Protein 5HDI (pdb70)

Organism: Mycobacterium tuberculosis (strain ATCC 25618 / H37Rv) (NCBI:txid83332)

Foldseek 3Di:
DVLACFDQPNQFPVQVSLVVQCVVHQWADDPPELEIEHQALVLQVQQLVCCVQWALACQWDWEADPVGDIYTHGDDDDPDLLQAARSDDPPRNVLRLVLLLVCLDPVNLVVLLVVLLVVLVVLCVVAQDPQKGWCLVSHLLQRQLVSLCVQQPPPPDDRVLSSLLLPLPQCCRHVHDDPVNVVSSVVSVVVLLVSLVVVLVVCLVPPDPHSSVSLSVCCVVPVDPVVSSSSSSSVCSNVGNQQLSQLLQQLVVCVQAPVVVVVVCLVPVVLLLLSSLLSCLQQQQWQWGKIFRQAFDAGPHHTRHHGRMYTHGQNSNSQNVVQDDPSNDRDSDDPSGGQSQHDDPSRHSCPVVSSSSNSSNVCVVSVVFDGKHWPDFAGFDRHSTGTHGDTTMIRTD/DCQPQVCLQPVQVVLVVVVVVFQWADDQPELEIEGQAQVLLVVQVACCVFWALACQWDWEADPVRGIYTPGDADDPDDLQAQSRHDPPRNVVRVVLLLLLLDDVNLVVLLVVLLVVLVVLCVVAQDPQKGWPLVSPLLQSQLVSLCVQQPPPPDDRVLSSLLLVLVQCCRHVSDDPVNVVSSVVSVVVLLVSLVVVLVVCLVPPDSHSSNSVSVCCVVVVDPVSRSSSSSSVCSNVGNQQLSQLLFQLVVCLQAPVVVVVVCLVPVVLVLLSSQLSCLQQNQWQWGKIFRQAFDDTSRHTRHHGRMYTYGQNSNSQHCVQDDPSNDRDSPGNTGQSQHDDPNGHSCVVVSSSSNVSNVVCVSVVFDHKHWPDWATFDSGSTGTHTDITMIRTD

B-factor: mean 23.0, std 11.6, range [8.34, 154.51]

Structure (mmCIF, N/CA/C/O backbone):
data_5HDI
#
_entry.id   5HDI
#
_cell.length_a   58.350
_cell.length_b   117.790
_cell.length_c   122.090
_cell.angle_alpha   90.00
_cell.angle_beta   90.00
_cell.angle_gamma   90.00
#
_symmetry.space_group_name_H-M   'P 21 21 21'
#
loop_
_entity.id
_entity.type
_entity.pdbx_description
1 polymer 'Cytochrome P450 144'
2 non-polymer 'PROTOPORPHYRIN IX CONTAINING FE'
3 water water
#
loop_
_atom_site.group_PDB
_atom_site.id
_atom_site.type_symbol
_atom_site.label_atom_id
_atom_site.label_alt_id
_atom_site.label_comp_id
_atom_site.label_asym_id
_atom_site.label_entity_id
_atom_site.label_seq_id
_atom_site.pdbx_PDB_ins_code
_atom_site.Cartn_x
_atom_site.Cartn_y
_atom_site.Cartn_z
_atom_site.occupancy
_atom_site.B_iso_or_equiv
_atom_site.auth_seq_id
_atom_site.auth_comp_id
_atom_site.auth_asym_id
_atom_site.auth_atom_id
_atom_site.pdbx_PDB_model_num
ATOM 1 N N . ASP A 1 6 ? 41.203 2.745 50.841 1.00 45.92 37 ASP A N 1
ATOM 2 C CA . ASP A 1 6 ? 41.825 1.974 51.955 1.00 52.80 37 ASP A CA 1
ATOM 3 C C . ASP A 1 6 ? 43.109 2.634 52.493 1.00 43.48 37 ASP A C 1
ATOM 4 O O . ASP A 1 6 ? 44.169 2.700 51.875 1.00 47.20 37 ASP A O 1
ATOM 6 N N . ALA A 1 7 ? 42.964 3.162 53.678 1.00 30.66 38 ALA A N 1
ATOM 7 C CA . ALA A 1 7 ? 44.076 3.513 54.526 1.00 28.93 38 ALA A CA 1
ATOM 8 C C . ALA A 1 7 ? 45.064 2.337 54.730 1.00 22.11 38 ALA A C 1
ATOM 9 O O . ALA A 1 7 ? 46.210 2.545 55.056 1.00 33.73 38 ALA A O 1
ATOM 11 N N . ASN A 1 8 ? 44.538 1.130 54.624 1.00 21.83 39 ASN A N 1
ATOM 12 C CA . ASN A 1 8 ? 45.251 -0.087 54.815 1.00 18.81 39 ASN A CA 1
ATOM 13 C C . ASN A 1 8 ? 45.368 -0.889 53.527 1.00 16.96 39 ASN A C 1
ATOM 14 O O . ASN A 1 8 ? 45.087 -2.096 53.464 1.00 20.20 39 ASN A O 1
ATOM 19 N N . THR A 1 9 ? 45.746 -0.234 52.453 1.00 21.74 40 THR A N 1
ATOM 20 C CA . THR A 1 9 ? 45.824 -0.966 51.186 1.00 20.46 40 THR A CA 1
ATOM 21 C C . THR A 1 9 ? 47.066 -1.904 51.172 1.00 15.59 40 THR A C 1
ATOM 22 O O . THR A 1 9 ? 48.117 -1.622 51.806 1.00 17.87 40 THR A O 1
ATOM 26 N N . PHE A 1 10 ? 46.919 -3.026 50.481 1.00 17.71 41 PHE A N 1
ATOM 27 C CA . PHE A 1 10 ? 47.984 -3.983 50.340 1.00 19.55 41 PHE A CA 1
ATOM 28 C C . PHE A 1 10 ? 48.834 -3.698 49.149 1.00 23.78 41 PHE A C 1
ATOM 29 O O . PHE A 1 10 ? 49.817 -4.414 48.946 1.00 30.63 41 PHE A O 1
ATOM 37 N N . PHE A 1 11 ? 48.502 -2.679 48.370 1.00 21.37 42 PHE A N 1
ATOM 38 C CA . PHE A 1 11 ? 49.353 -2.334 47.245 1.00 25.17 42 PHE A CA 1
ATOM 39 C C . PHE A 1 11 ? 49.598 -0.803 47.273 1.00 31.72 42 PHE A C 1
ATOM 40 O O . PHE A 1 11 ? 49.214 -0.150 48.211 1.00 55.50 42 PHE A O 1
ATOM 48 N N . GLY A 1 12 ? 50.483 -0.361 46.399 1.00 29.23 43 GLY A N 1
ATOM 49 C CA . GLY A 1 12 ? 51.038 0.962 46.484 1.00 25.33 43 GLY A CA 1
ATOM 50 C C . GLY A 1 12 ? 52.498 0.879 46.858 1.00 18.30 43 GLY A C 1
ATOM 51 O O . GLY A 1 12 ? 52.991 -0.162 47.332 1.00 18.51 43 GLY A O 1
ATOM 52 N N . ALA A 1 13 ? 53.195 1.969 46.622 1.00 16.78 44 ALA A N 1
ATOM 53 C CA . ALA A 1 13 ? 54.636 1.942 46.789 1.00 15.52 44 ALA A CA 1
ATOM 54 C C . ALA A 1 13 ? 55.071 1.590 48.200 1.00 14.60 44 ALA A C 1
ATOM 55 O O . ALA A 1 13 ? 56.086 0.895 48.420 1.00 15.90 44 ALA A O 1
ATOM 57 N N . GLU A 1 14 ? 54.344 2.095 49.189 1.00 15.92 45 GLU A N 1
ATOM 58 C CA . GLU A 1 14 ? 54.773 1.917 50.574 1.00 16.41 45 GLU A CA 1
ATOM 59 C C . GLU A 1 14 ? 54.652 0.486 51.013 1.00 14.69 45 GLU A C 1
ATOM 60 O O . GLU A 1 14 ? 55.568 -0.083 51.620 1.00 17.14 45 GLU A O 1
ATOM 66 N N A SER A 1 15 ? 53.477 -0.091 50.793 0.50 14.92 46 SER A N 1
ATOM 67 N N B SER A 1 15 ? 53.490 -0.110 50.789 0.50 15.11 46 SER A N 1
ATOM 68 C CA A SER A 1 15 ? 53.251 -1.484 51.179 0.50 16.81 46 SER A CA 1
ATOM 69 C CA B SER A 1 15 ? 53.300 -1.502 51.200 0.50 16.97 46 SER A CA 1
ATOM 70 C C A SER A 1 15 ? 54.195 -2.447 50.460 0.50 13.84 46 SER A C 1
ATOM 71 C C B SER A 1 15 ? 54.244 -2.444 50.471 0.50 13.77 46 SER A C 1
ATOM 72 O O A SER A 1 15 ? 54.614 -3.452 51.040 0.50 14.46 46 SER A O 1
ATOM 73 O O B SER A 1 15 ? 54.702 -3.439 51.045 0.50 14.57 46 SER A O 1
ATOM 78 N N . VAL A 1 16 ? 54.546 -2.129 49.207 1.00 14.10 47 VAL A N 1
ATOM 79 C CA . VAL A 1 16 ? 55.492 -2.946 48.455 1.00 13.47 47 VAL A CA 1
ATOM 80 C C . VAL A 1 16 ? 56.870 -2.851 49.137 1.00 11.82 47 VAL A C 1
ATOM 81 O O . VAL A 1 16 ? 57.578 -3.886 49.327 1.00 14.35 47 VAL A O 1
ATOM 85 N N . GLN A 1 17 ? 57.239 -1.647 49.494 1.00 12.02 48 GLN A N 1
ATOM 86 C CA . GLN A 1 17 ? 58.559 -1.444 50.125 1.00 13.24 48 GLN A CA 1
ATOM 87 C C . GLN A 1 17 ? 58.647 -2.090 51.493 1.00 14.11 48 GLN A C 1
ATOM 88 O O . GLN A 1 17 ? 59.713 -2.639 51.869 1.00 15.47 48 GLN A O 1
ATOM 94 N N . ASP A 1 18 ? 57.610 -1.870 52.303 1.00 13.44 49 ASP A N 1
ATOM 95 C CA . ASP A 1 18 ? 57.642 -2.320 53.693 1.00 13.84 49 ASP A CA 1
ATOM 96 C C . ASP A 1 18 ? 56.227 -2.494 54.237 1.00 15.14 49 ASP A C 1
ATOM 97 O O . ASP A 1 18 ? 55.576 -1.526 54.622 1.00 16.03 49 ASP A O 1
ATOM 102 N N . PRO A 1 19 ? 55.801 -3.755 54.253 1.00 14.86 50 PRO A N 1
ATOM 103 C CA . PRO A 1 19 ? 54.416 -4.058 54.558 1.00 14.91 50 PRO A CA 1
ATOM 104 C C . PRO A 1 19 ? 54.176 -4.229 56.046 1.00 14.53 50 PRO A C 1
ATOM 105 O O . PRO A 1 19 ? 53.035 -4.377 56.461 1.00 14.85 50 PRO A O 1
ATOM 109 N N . TYR A 1 20 ? 55.241 -4.251 56.858 1.00 13.03 51 TYR A N 1
ATOM 110 C CA . TYR A 1 20 ? 55.073 -4.661 58.237 1.00 11.32 51 TYR A CA 1
ATOM 111 C C . TYR A 1 20 ? 54.201 -3.681 59.074 1.00 10.65 51 TYR A C 1
ATOM 112 O O . TYR A 1 20 ? 53.371 -4.136 59.914 1.00 13.50 51 TYR A O 1
ATOM 121 N N . PRO A 1 21 ? 54.352 -2.389 58.880 1.00 12.98 52 PRO A N 1
ATOM 122 C CA . PRO A 1 21 ? 53.467 -1.458 59.645 1.00 13.01 52 PRO A CA 1
ATOM 123 C C . PRO A 1 21 ? 51.975 -1.698 59.259 1.00 13.64 52 PRO A C 1
ATOM 124 O O . PRO A 1 21 ? 51.090 -1.618 60.118 1.00 13.91 52 PRO A O 1
ATOM 128 N N . LEU A 1 22 ? 51.737 -1.932 57.975 1.00 12.23 53 LEU A N 1
ATOM 129 C CA . LEU A 1 22 ? 50.377 -2.277 57.494 1.00 11.84 53 LEU A CA 1
ATOM 130 C C . LEU A 1 22 ? 49.814 -3.469 58.321 1.00 12.32 53 LEU A C 1
ATOM 131 O O . LEU A 1 22 ? 48.658 -3.455 58.809 1.00 14.38 53 LEU A O 1
ATOM 136 N N . TYR A 1 23 ? 50.588 -4.541 58.462 1.00 11.26 54 TYR A N 1
ATOM 137 C CA . TYR A 1 23 ? 50.141 -5.716 59.204 1.00 11.56 54 TYR A CA 1
ATOM 138 C C . TYR A 1 23 ? 49.764 -5.352 60.656 1.00 11.10 54 TYR A C 1
ATOM 139 O O . TYR A 1 23 ? 48.776 -5.857 61.157 1.00 14.79 54 TYR A O 1
ATOM 148 N N . GLU A 1 24 ? 50.520 -4.451 61.276 1.00 14.30 55 GLU A N 1
ATOM 149 C CA . GLU A 1 24 ? 50.254 -4.078 62.657 1.00 13.99 55 GLU A CA 1
ATOM 150 C C . GLU A 1 24 ? 48.946 -3.277 62.731 1.00 13.50 55 GLU A C 1
ATOM 151 O O . GLU A 1 24 ? 48.185 -3.456 63.686 1.00 16.98 55 GLU A O 1
ATOM 157 N N . ARG A 1 25 ? 48.670 -2.438 61.710 1.00 13.47 56 ARG A N 1
ATOM 158 C CA . ARG A 1 25 ? 47.397 -1.739 61.656 1.00 14.64 56 ARG A CA 1
ATOM 159 C C . ARG A 1 25 ? 46.269 -2.728 61.496 1.00 16.24 56 ARG A C 1
ATOM 160 O O . ARG A 1 25 ? 45.239 -2.619 62.227 1.00 16.22 56 ARG A O 1
ATOM 168 N N . MET A 1 26 ? 46.419 -3.692 60.589 1.00 14.40 57 MET A N 1
ATOM 169 C CA . MET A 1 26 ? 45.355 -4.696 60.449 1.00 15.06 57 MET A CA 1
ATOM 170 C C . MET A 1 26 ? 45.089 -5.457 61.724 1.00 15.84 57 MET A C 1
ATOM 171 O O . MET A 1 26 ? 43.948 -5.823 62.066 1.00 15.11 57 MET A O 1
ATOM 176 N N . ARG A 1 27 ? 46.177 -5.780 62.437 1.00 15.34 58 ARG A N 1
ATOM 177 C CA . ARG A 1 27 ? 46.050 -6.512 63.679 1.00 15.67 58 ARG A CA 1
ATOM 178 C C . ARG A 1 27 ? 45.203 -5.780 64.730 1.00 16.70 58 ARG A C 1
ATOM 179 O O . ARG A 1 27 ? 44.563 -6.431 65.562 1.00 19.26 58 ARG A O 1
ATOM 187 N N . ALA A 1 28 ? 45.176 -4.452 64.681 1.00 17.82 59 ALA A N 1
ATOM 188 C CA . ALA A 1 28 ? 44.398 -3.658 65.615 1.00 17.83 59 ALA A CA 1
ATOM 189 C C . ALA A 1 28 ? 42.928 -3.962 65.445 1.00 18.22 59 ALA A C 1
ATOM 190 O O . ALA A 1 28 ? 42.123 -3.814 66.384 1.00 19.88 59 ALA A O 1
ATOM 192 N N . ALA A 1 29 ? 42.542 -4.352 64.242 1.00 19.37 60 ALA A N 1
ATOM 193 C CA . ALA A 1 29 ? 41.108 -4.634 64.001 1.00 22.01 60 ALA A CA 1
ATOM 194 C C . ALA A 1 29 ? 40.804 -6.069 64.428 1.00 25.09 60 ALA A C 1
ATOM 195 O O . ALA A 1 29 ? 39.699 -6.367 64.754 1.00 31.92 60 ALA A O 1
ATOM 197 N N . GLY A 1 30 ? 41.820 -6.945 64.460 1.00 27.96 61 GLY A N 1
ATOM 198 C CA . GLY A 1 30 ? 41.695 -8.286 65.032 1.00 23.92 61 GLY A CA 1
ATOM 199 C C . GLY A 1 30 ? 42.624 -9.219 64.287 1.00 20.33 61 GLY A C 1
ATOM 200 O O . GLY A 1 30 ? 43.262 -8.792 63.277 1.00 25.48 61 GLY A O 1
ATOM 201 N N . SER A 1 31 ? 42.691 -10.468 64.750 1.00 17.38 62 SER A N 1
ATOM 202 C CA . SER A 1 31 ? 43.599 -11.509 64.168 1.00 15.60 62 SER A CA 1
ATOM 203 C C . SER A 1 31 ? 43.190 -11.896 62.742 1.00 15.19 62 SER A C 1
ATOM 204 O O . SER A 1 31 ? 43.951 -12.455 62.008 1.00 15.68 62 SER A O 1
ATOM 207 N N . VAL A 1 32 ? 41.921 -11.622 62.393 1.00 15.99 63 VAL A N 1
ATOM 208 C CA . VAL A 1 32 ? 41.359 -11.841 61.083 1.00 15.32 63 VAL A CA 1
ATOM 209 C C . VAL A 1 32 ? 40.598 -10.592 60.787 1.00 14.75 63 VAL A C 1
ATOM 210 O O . VAL A 1 32 ? 39.757 -10.159 61.604 1.00 18.09 63 VAL A O 1
ATOM 214 N N . HIS A 1 33 ? 40.770 -10.028 59.607 1.00 16.20 64 HIS A N 1
ATOM 215 C CA . HIS A 1 33 ? 40.089 -8.809 59.285 1.00 19.28 64 HIS A CA 1
ATOM 216 C C . HIS A 1 33 ? 39.918 -8.609 57.799 1.00 15.83 64 HIS A C 1
ATOM 217 O O . HIS A 1 33 ? 40.830 -8.783 57.023 1.00 14.79 64 HIS A O 1
ATOM 224 N N . ARG A 1 34 ? 38.706 -8.279 57.396 1.00 15.93 65 ARG A N 1
ATOM 225 C CA . ARG A 1 34 ? 38.371 -8.039 56.042 1.00 15.13 65 ARG A CA 1
ATOM 226 C C . ARG A 1 34 ? 39.272 -6.925 55.436 1.00 12.08 65 ARG A C 1
ATOM 227 O O . ARG A 1 34 ? 39.511 -5.880 56.056 1.00 14.86 65 ARG A O 1
ATOM 235 N N . ILE A 1 35 ? 39.744 -7.191 54.232 1.00 15.33 66 ILE A N 1
ATOM 236 C CA . ILE A 1 35 ? 40.504 -6.200 53.467 1.00 16.87 66 ILE A CA 1
ATOM 237 C C . ILE A 1 35 ? 39.535 -5.281 52.710 1.00 15.71 66 ILE A C 1
ATOM 238 O O . ILE A 1 35 ? 38.852 -5.687 51.751 1.00 20.18 66 ILE A O 1
ATOM 243 N N . ALA A 1 36 ? 39.463 -4.047 53.171 1.00 19.33 67 ALA A N 1
ATOM 244 C CA . ALA A 1 36 ? 38.536 -3.070 52.613 1.00 19.62 67 ALA A CA 1
ATOM 245 C C . ALA A 1 36 ? 37.130 -3.637 52.575 1.00 22.70 67 ALA A C 1
ATOM 246 O O . ALA A 1 36 ? 36.653 -4.195 53.566 1.00 26.82 67 ALA A O 1
ATOM 248 N N . ASN A 1 37 ? 36.471 -3.552 51.422 1.00 26.11 68 ASN A N 1
ATOM 249 C CA . ASN A 1 37 ? 35.112 -4.124 51.329 1.00 21.52 68 ASN A CA 1
ATOM 250 C C . ASN A 1 37 ? 35.150 -5.315 50.398 1.00 27.01 68 ASN A C 1
ATOM 251 O O . ASN A 1 37 ? 34.145 -5.698 49.804 1.00 31.48 68 ASN A O 1
ATOM 256 N N . SER A 1 38 ? 36.328 -5.912 50.262 1.00 22.69 69 SER A N 1
ATOM 257 C CA . SER A 1 38 ? 36.559 -7.023 49.370 1.00 19.15 69 SER A CA 1
ATOM 258 C C . SER A 1 38 ? 36.096 -8.304 50.022 1.00 20.01 69 SER A C 1
ATOM 259 O O . SER A 1 38 ? 35.626 -8.296 51.155 1.00 22.00 69 SER A O 1
ATOM 262 N N . ASP A 1 39 ? 36.215 -9.395 49.270 1.00 18.79 70 ASP A N 1
ATOM 263 C CA . ASP A 1 39 ? 35.928 -10.740 49.784 1.00 22.99 70 ASP A CA 1
ATOM 264 C C . ASP A 1 39 ? 37.179 -11.456 50.371 1.00 15.43 70 ASP A C 1
ATOM 265 O O . ASP A 1 39 ? 37.156 -12.666 50.557 1.00 16.35 70 ASP A O 1
ATOM 270 N N . PHE A 1 40 ? 38.244 -10.700 50.651 1.00 13.51 71 PHE A N 1
ATOM 271 C CA . PHE A 1 40 ? 39.492 -11.249 51.195 1.00 12.17 71 PHE A CA 1
ATOM 272 C C . PHE A 1 40 ? 39.693 -10.790 52.628 1.00 13.49 71 PHE A C 1
ATOM 273 O O . PHE A 1 40 ? 39.434 -9.640 52.970 1.00 15.21 71 PHE A O 1
ATOM 281 N N . TYR A 1 41 ? 40.150 -11.720 53.452 1.00 14.05 72 TYR A N 1
ATOM 282 C CA . TYR A 1 41 ? 40.332 -11.503 54.856 1.00 13.81 72 TYR A CA 1
ATOM 283 C C . TYR A 1 41 ? 41.788 -11.814 55.204 1.00 11.86 72 TYR A C 1
ATOM 284 O O . TYR A 1 41 ? 42.268 -12.926 54.970 1.00 13.44 72 TYR A O 1
ATOM 293 N N . ALA A 1 42 ? 42.458 -10.793 55.717 1.00 13.33 73 ALA A N 1
ATOM 294 C CA . ALA A 1 42 ? 43.855 -10.927 56.151 1.00 14.02 73 ALA A CA 1
ATOM 295 C C . ALA A 1 42 ? 43.898 -11.681 57.470 1.00 14.06 73 ALA A C 1
ATOM 296 O O . ALA A 1 42 ? 43.227 -11.269 58.426 1.00 15.32 73 ALA A O 1
ATOM 298 N N . VAL A 1 43 ? 44.741 -12.674 57.549 1.00 12.45 74 VAL A N 1
ATOM 299 C CA . VAL A 1 43 ? 44.939 -13.446 58.744 1.00 14.28 74 VAL A CA 1
ATOM 300 C C . VAL A 1 43 ? 46.341 -13.110 59.293 1.00 12.36 74 VAL A C 1
ATOM 301 O O . VAL A 1 43 ? 47.342 -13.577 58.752 1.00 13.84 74 VAL A O 1
ATOM 305 N N . CYS A 1 44 ? 46.387 -12.263 60.333 1.00 13.69 75 CYS A N 1
ATOM 306 C CA A CYS A 1 44 ? 47.660 -11.802 60.842 0.50 14.39 75 CYS A CA 1
ATOM 307 C CA B CYS A 1 44 ? 47.631 -11.745 60.898 0.50 13.58 75 CYS A CA 1
ATOM 308 C C . CYS A 1 44 ? 48.041 -12.409 62.179 1.00 16.15 75 CYS A C 1
ATOM 309 O O . CYS A 1 44 ? 49.170 -12.278 62.588 1.00 13.96 75 CYS A O 1
ATOM 314 N N . GLY A 1 45 ? 47.121 -13.069 62.868 1.00 14.81 76 GLY A N 1
ATOM 315 C CA . GLY A 1 45 ? 47.459 -13.702 64.123 1.00 15.67 76 GLY A CA 1
ATOM 316 C C . GLY A 1 45 ? 48.125 -15.039 64.006 1.00 13.15 76 GLY A C 1
ATOM 317 O O . GLY A 1 45 ? 47.821 -15.814 63.144 1.00 13.57 76 GLY A O 1
ATOM 318 N N . TRP A 1 46 ? 49.092 -15.325 64.886 1.00 13.25 77 TRP A N 1
ATOM 319 C CA . TRP A 1 46 ? 49.747 -16.630 64.915 1.00 15.03 77 TRP A CA 1
ATOM 320 C C . TRP A 1 46 ? 48.773 -17.745 65.181 1.00 13.23 77 TRP A C 1
ATOM 321 O O . TRP A 1 46 ? 48.725 -18.674 64.413 1.00 15.01 77 TRP A O 1
ATOM 332 N N . ASP A 1 47 ? 47.925 -17.596 66.227 1.00 13.24 78 ASP A N 1
ATOM 333 C CA . ASP A 1 47 ? 47.008 -18.676 66.490 1.00 15.60 78 ASP A CA 1
ATOM 334 C C . ASP A 1 47 ? 45.952 -18.807 65.341 1.00 14.11 78 ASP A C 1
ATOM 335 O O . ASP A 1 47 ? 45.564 -19.929 64.967 1.00 15.01 78 ASP A O 1
ATOM 340 N N . ALA A 1 48 ? 45.534 -17.672 64.776 1.00 13.29 79 ALA A N 1
ATOM 341 C CA . ALA A 1 48 ? 44.587 -17.687 63.665 1.00 12.84 79 ALA A CA 1
ATOM 342 C C . ALA A 1 48 ? 45.125 -18.357 62.406 1.00 11.70 79 ALA A C 1
ATOM 343 O O . ALA A 1 48 ? 44.438 -19.159 61.730 1.00 13.34 79 ALA A O 1
ATOM 345 N N . VAL A 1 49 ? 46.430 -18.100 62.057 1.00 13.62 80 VAL A N 1
ATOM 346 C CA . VAL A 1 49 ? 47.018 -18.791 60.923 1.00 13.35 80 VAL A CA 1
ATOM 347 C C . VAL A 1 49 ? 47.122 -20.304 61.161 1.00 12.31 80 VAL A C 1
ATOM 348 O O . VAL A 1 49 ? 46.760 -21.126 60.309 1.00 14.97 80 VAL A O 1
ATOM 352 N N . ASN A 1 50 ? 47.541 -20.673 62.366 1.00 12.92 81 ASN A N 1
ATOM 353 C CA . ASN A 1 50 ? 47.656 -22.080 62.742 1.00 15.81 81 ASN A CA 1
ATOM 354 C C . ASN A 1 50 ? 46.302 -22.777 62.696 1.00 16.57 81 ASN A C 1
ATOM 355 O O . ASN A 1 50 ? 46.217 -23.863 62.213 1.00 15.31 81 ASN A O 1
ATOM 360 N N . GLU A 1 51 ? 45.247 -22.074 63.127 1.00 13.05 82 GLU A N 1
ATOM 361 C CA . GLU A 1 51 ? 43.927 -22.666 63.130 1.00 15.03 82 GLU A CA 1
ATOM 362 C C . GLU A 1 51 ? 43.493 -22.873 61.691 1.00 14.20 82 GLU A C 1
ATOM 363 O O . GLU A 1 51 ? 42.955 -23.911 61.355 1.00 16.55 82 GLU A O 1
ATOM 369 N N . ALA A 1 52 ? 43.720 -21.863 60.850 1.00 13.64 83 ALA A N 1
ATOM 370 C CA . ALA A 1 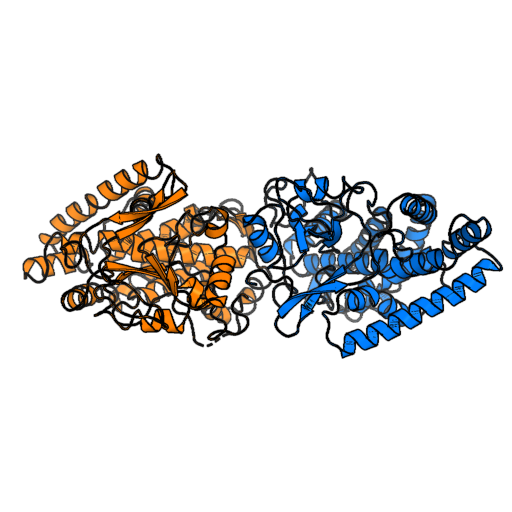52 ? 43.273 -21.979 59.477 1.00 14.18 83 ALA A CA 1
ATOM 371 C C . ALA A 1 52 ? 43.915 -23.142 58.739 1.00 16.00 83 ALA A C 1
ATOM 372 O O . ALA A 1 52 ? 43.240 -23.916 58.057 1.00 15.13 83 ALA A O 1
ATOM 374 N N A ILE A 1 53 ? 45.239 -23.244 58.847 0.50 14.99 84 ILE A N 1
ATOM 375 N N B ILE A 1 53 ? 45.237 -23.248 58.856 0.50 15.18 84 ILE A N 1
ATOM 376 C CA A ILE A 1 53 ? 45.973 -24.302 58.143 0.50 14.86 84 ILE A CA 1
ATOM 377 C CA B ILE A 1 53 ? 45.952 -24.287 58.116 0.50 15.05 84 ILE A CA 1
ATOM 378 C C A ILE A 1 53 ? 45.606 -25.688 58.600 0.50 15.38 84 ILE A C 1
ATOM 379 C C B ILE A 1 53 ? 45.622 -25.682 58.603 0.50 15.54 84 ILE A C 1
ATOM 380 O O A ILE A 1 53 ? 45.698 -26.654 57.814 0.50 18.51 84 ILE A O 1
ATOM 381 O O B ILE A 1 53 ? 45.733 -26.649 57.828 0.50 18.87 84 ILE A O 1
ATOM 390 N N . GLY A 1 54 ? 45.167 -25.781 59.866 1.00 16.98 85 GLY A N 1
ATOM 391 C CA . GLY A 1 54 ? 44.683 -27.024 60.434 1.00 17.64 85 GLY A CA 1
ATOM 392 C C . GLY A 1 54 ? 43.245 -27.440 60.081 1.00 15.84 85 GLY A C 1
ATOM 393 O O . GLY A 1 54 ? 42.767 -28.487 60.559 1.00 19.84 85 GLY A O 1
ATOM 394 N N . ARG A 1 55 ? 42.592 -26.591 59.285 1.00 16.35 86 ARG A N 1
ATOM 395 C CA . ARG A 1 55 ? 41.215 -26.839 58.837 1.00 17.34 86 ARG A CA 1
ATOM 396 C C . ARG A 1 55 ? 41.121 -26.827 57.319 1.00 16.13 86 ARG A C 1
ATOM 397 O O . ARG A 1 55 ? 40.382 -25.986 56.727 1.00 17.64 86 ARG A O 1
ATOM 405 N N . PRO A 1 56 ? 41.791 -27.801 56.670 1.00 19.10 87 PRO A N 1
ATOM 406 C CA . PRO A 1 56 ? 41.761 -27.833 55.193 1.00 17.86 87 PRO A CA 1
ATOM 407 C C . PRO A 1 56 ? 40.366 -28.104 54.615 1.00 20.14 87 PRO A C 1
ATOM 408 O O . PRO A 1 56 ? 40.101 -27.667 53.490 1.00 23.42 87 PRO A O 1
ATOM 412 N N . GLU A 1 57 ? 39.486 -28.771 55.387 1.00 23.01 88 GLU A N 1
ATOM 413 C CA . GLU A 1 57 ? 38.165 -29.062 54.938 1.00 27.71 88 GLU A CA 1
ATOM 414 C C . GLU A 1 57 ? 37.387 -27.765 54.852 1.00 25.63 88 GLU A C 1
ATOM 415 O O . GLU A 1 57 ? 36.594 -27.608 53.946 1.00 40.24 88 GLU A O 1
ATOM 421 N N . ASP A 1 58 ? 37.629 -26.811 55.756 1.00 21.06 89 ASP A N 1
ATOM 422 C CA . ASP A 1 58 ? 36.922 -25.516 55.726 1.00 19.38 89 ASP A CA 1
ATOM 423 C C . ASP A 1 58 ? 37.574 -24.454 54.852 1.00 15.50 89 ASP A C 1
ATOM 424 O O . ASP A 1 58 ? 36.929 -23.555 54.334 1.00 17.19 89 ASP A O 1
ATOM 429 N N . PHE A 1 59 ? 38.897 -24.531 54.772 1.00 15.30 90 PHE A N 1
ATOM 430 C CA . PHE A 1 59 ? 39.695 -23.543 54.084 1.00 14.40 90 PHE A CA 1
ATOM 431 C C . PHE A 1 59 ? 40.561 -24.273 53.072 1.00 13.45 90 PHE A C 1
ATOM 432 O O . PHE A 1 59 ? 41.656 -24.766 53.377 1.00 16.72 90 PHE A O 1
ATOM 440 N N . SER A 1 60 ? 40.040 -24.337 51.856 1.00 13.58 91 SER A N 1
ATOM 441 C CA . SER A 1 60 ? 40.663 -25.064 50.777 1.00 16.01 91 SER A CA 1
ATOM 442 C C . SER A 1 60 ? 41.947 -24.333 50.291 1.00 13.29 91 SER A C 1
ATOM 443 O O . SER A 1 60 ? 41.990 -23.128 50.294 1.00 12.45 91 SER A O 1
ATOM 446 N N . SER A 1 61 ? 42.955 -25.132 49.879 1.00 13.85 92 SER A N 1
ATOM 447 C CA . SER A 1 61 ? 44.104 -24.591 49.164 1.00 13.80 92 SER A CA 1
ATOM 448 C C . SER A 1 61 ? 43.898 -24.302 47.688 1.00 14.10 92 SER A C 1
ATOM 449 O O . SER A 1 61 ? 44.759 -23.700 47.053 1.00 15.55 92 SER A O 1
ATOM 452 N N . ASN A 1 62 ? 42.745 -24.667 47.129 1.00 13.40 93 ASN A N 1
ATOM 453 C CA . ASN A 1 62 ? 42.480 -24.345 45.740 1.00 12.90 93 ASN A CA 1
ATOM 454 C C . ASN A 1 62 ? 42.481 -22.845 45.584 1.00 13.91 93 ASN A C 1
ATOM 455 O O . ASN A 1 62 ? 41.846 -22.073 46.304 1.00 14.76 93 ASN A O 1
ATOM 460 N N . LEU A 1 63 ? 43.241 -22.394 44.615 1.00 16.49 94 LEU A N 1
ATOM 461 C CA . LEU A 1 63 ? 43.455 -20.987 44.335 1.00 17.51 94 LEU A CA 1
ATOM 462 C C . LEU A 1 63 ? 42.393 -20.534 43.348 1.00 16.54 94 LEU A C 1
ATOM 463 O O . LEU A 1 63 ? 42.579 -20.539 42.162 1.00 20.61 94 LEU A O 1
ATOM 468 N N . THR A 1 64 ? 41.252 -20.174 43.895 1.00 15.54 95 THR A N 1
ATOM 469 C CA . THR A 1 64 ? 40.044 -19.806 43.090 1.00 15.51 95 THR A CA 1
ATOM 470 C C . THR A 1 64 ? 40.061 -18.316 42.685 1.00 15.84 95 THR A C 1
ATOM 471 O O . THR A 1 64 ? 39.442 -17.885 41.685 1.00 20.98 95 THR A O 1
ATOM 475 N N . ALA A 1 65 ? 40.796 -17.500 43.448 1.00 18.49 96 ALA A N 1
ATOM 476 C CA . ALA A 1 65 ? 41.002 -16.092 43.108 1.00 15.94 96 ALA A CA 1
ATOM 477 C C . ALA A 1 65 ? 42.218 -15.550 43.850 1.00 16.56 96 ALA A C 1
ATOM 478 O O . ALA A 1 65 ? 42.561 -16.037 44.916 1.00 18.12 96 ALA A O 1
ATOM 480 N N . THR A 1 66 ? 42.881 -14.596 43.224 1.00 17.23 97 THR A N 1
ATOM 481 C CA . THR A 1 66 ? 43.861 -13.722 43.934 1.00 19.50 97 THR A CA 1
ATOM 482 C C . THR A 1 66 ? 43.269 -12.318 44.055 1.00 17.12 97 THR A C 1
ATOM 483 O O . THR A 1 66 ? 42.289 -11.950 43.350 1.00 20.97 97 THR A O 1
ATOM 487 N N . MET A 1 67 ? 43.839 -11.534 44.947 1.00 16.76 98 MET A N 1
ATOM 488 C CA . MET A 1 67 ? 43.454 -10.162 45.113 1.00 17.63 98 MET A CA 1
ATOM 489 C C . MET A 1 67 ? 44.309 -9.291 44.224 1.00 18.70 98 MET A C 1
ATOM 490 O O . MET A 1 67 ? 45.525 -9.370 44.264 1.00 22.72 98 MET A O 1
ATOM 495 N N . THR A 1 68 ? 43.679 -8.490 43.403 1.00 23.46 99 THR A N 1
ATOM 496 C CA . THR A 1 68 ? 44.412 -7.515 42.615 1.00 19.58 99 THR A CA 1
ATOM 497 C C . THR A 1 68 ? 43.811 -6.160 42.898 1.00 22.44 99 THR A C 1
ATOM 498 O O . THR A 1 68 ? 42.920 -6.035 43.763 1.00 24.37 99 THR A O 1
ATOM 502 N N . TYR A 1 69 ? 44.400 -5.136 42.291 1.00 19.57 100 TYR A N 1
ATOM 503 C CA . TYR A 1 69 ? 43.977 -3.749 42.447 1.00 20.65 100 TYR A CA 1
ATOM 504 C C . TYR A 1 69 ? 43.734 -3.140 41.073 1.00 25.38 100 TYR A C 1
ATOM 505 O O . TYR A 1 69 ? 44.517 -3.369 40.135 1.00 28.87 100 TYR A O 1
ATOM 514 N N . THR A 1 70 ? 42.608 -2.423 40.895 1.00 29.75 101 THR A N 1
ATOM 515 C CA . THR A 1 70 ? 42.457 -1.527 39.718 1.00 37.79 101 THR A CA 1
ATOM 516 C C . THR A 1 70 ? 43.454 -0.339 39.712 1.00 33.93 101 THR A C 1
ATOM 517 O O . THR A 1 70 ? 44.128 -0.113 40.679 1.00 35.52 101 THR A O 1
ATOM 521 N N . ALA A 1 71 ? 43.507 0.417 38.597 1.00 48.91 102 ALA A N 1
ATOM 522 C CA . ALA A 1 71 ? 44.349 1.655 38.498 1.00 45.10 102 ALA A CA 1
ATOM 523 C C . ALA A 1 71 ? 43.960 2.782 39.498 1.00 29.75 102 ALA A C 1
ATOM 524 O O . ALA A 1 71 ? 44.728 3.537 39.925 1.00 48.24 102 ALA A O 1
ATOM 526 N N . GLU A 1 72 ? 42.634 2.790 39.757 1.00 42.15 103 GLU A N 1
ATOM 527 C CA . GLU A 1 72 ? 41.966 3.581 40.813 1.00 46.86 103 GLU A CA 1
ATOM 528 C C . GLU A 1 72 ? 42.307 3.112 42.251 1.00 48.06 103 GLU A C 1
ATOM 529 O O . GLU A 1 72 ? 41.866 3.716 43.207 1.00 57.59 103 GLU A O 1
ATOM 531 N N . GLY A 1 73 ? 43.073 2.031 42.402 1.00 44.87 104 GLY A N 1
ATOM 532 C CA . GLY A 1 73 ? 43.461 1.537 43.726 1.00 38.67 104 GLY A CA 1
ATOM 533 C C . GLY A 1 73 ? 42.394 0.780 44.514 1.00 33.78 104 GLY A C 1
ATOM 534 O O . GLY A 1 73 ? 42.538 0.618 45.714 1.00 35.96 104 GLY A O 1
ATOM 535 N N . THR A 1 74 ? 41.397 0.220 43.843 1.00 33.07 105 THR A N 1
ATOM 536 C CA . THR A 1 74 ? 40.333 -0.502 44.519 1.00 37.06 105 THR A CA 1
ATOM 537 C C . THR A 1 74 ? 40.652 -2.012 44.400 1.00 28.80 105 THR A C 1
ATOM 538 O O . THR A 1 74 ? 41.052 -2.502 43.338 1.00 31.42 105 THR A O 1
ATOM 542 N N . ALA A 1 75 ? 40.594 -2.706 45.542 1.00 26.35 106 ALA A N 1
ATOM 543 C CA . ALA A 1 75 ? 40.792 -4.155 45.619 1.00 24.90 106 ALA A CA 1
ATOM 544 C C . ALA A 1 75 ? 39.685 -4.873 44.893 1.00 25.49 106 ALA A C 1
ATOM 545 O O . ALA A 1 75 ? 38.489 -4.604 45.081 1.00 31.83 106 ALA A O 1
ATOM 547 N N . LYS A 1 76 ? 40.044 -5.872 44.123 1.00 23.08 107 LYS A N 1
ATOM 548 C CA . LYS A 1 76 ? 39.052 -6.647 43.478 1.00 31.51 107 LYS A CA 1
ATOM 549 C C . LYS A 1 76 ? 39.582 -8.071 43.234 1.00 29.85 107 LYS A C 1
ATOM 550 O O . LYS A 1 76 ? 40.788 -8.301 43.259 1.00 21.48 107 LYS A O 1
ATOM 556 N N . PRO A 1 77 ? 38.678 -9.030 43.023 1.00 23.67 108 PRO A N 1
ATOM 557 C CA . PRO A 1 77 ? 39.127 -10.406 42.835 1.00 22.22 108 PRO A CA 1
ATOM 558 C C . PRO A 1 77 ? 39.608 -10.663 41.425 1.00 20.02 108 PRO A C 1
ATOM 559 O O . PRO A 1 77 ? 39.008 -10.194 40.481 1.00 26.58 108 PRO A O 1
ATOM 563 N N . PHE A 1 78 ? 40.736 -11.372 41.274 1.00 21.09 109 PHE A N 1
ATOM 564 C CA . PHE A 1 78 ? 41.211 -11.876 39.962 1.00 19.38 109 PHE A CA 1
ATOM 565 C C . PHE A 1 78 ? 40.770 -13.371 39.976 1.00 19.71 109 PHE A C 1
ATOM 566 O O . PHE A 1 78 ? 41.487 -14.258 40.545 1.00 19.49 109 PHE A O 1
ATOM 574 N N . GLU A 1 79 ? 39.605 -13.659 39.371 1.00 21.45 110 GLU A N 1
ATOM 575 C CA . GLU A 1 79 ? 39.037 -15.003 39.439 1.00 20.13 110 GLU A CA 1
ATOM 576 C C . GLU A 1 79 ? 39.749 -16.022 38.555 1.00 20.41 110 GLU A C 1
ATOM 577 O O . GLU A 1 79 ? 40.120 -15.745 37.376 1.00 25.49 110 GLU A O 1
ATOM 583 N N . MET A 1 80 ? 39.970 -17.190 39.128 1.00 23.53 111 MET A N 1
ATOM 584 C CA . MET A 1 80 ? 40.673 -18.253 38.473 1.00 25.56 111 MET A CA 1
ATOM 585 C C . MET A 1 80 ? 39.811 -19.513 38.443 1.00 27.70 111 MET A C 1
ATOM 586 O O . MET A 1 80 ? 38.587 -19.407 38.264 1.00 41.14 111 MET A O 1
ATOM 591 N N . ASP A 1 81 ? 40.387 -20.688 38.582 1.00 26.25 112 ASP A N 1
ATOM 592 C CA . ASP A 1 81 ? 39.690 -21.975 38.385 1.00 24.77 112 ASP A CA 1
ATOM 593 C C . ASP A 1 81 ? 38.829 -22.226 39.642 1.00 29.08 112 ASP A C 1
ATOM 594 O O . ASP A 1 81 ? 39.377 -22.179 40.745 1.00 28.11 112 ASP A O 1
ATOM 599 N N . PRO A 1 82 ? 37.512 -22.560 39.476 1.00 26.10 113 PRO A N 1
ATOM 600 C CA . PRO A 1 82 ? 36.704 -22.758 40.664 1.00 23.25 113 PRO A CA 1
ATOM 601 C C . PRO A 1 82 ? 37.095 -23.859 41.588 1.00 23.16 113 PRO A C 1
ATOM 602 O O . PRO A 1 82 ? 37.894 -24.727 41.257 1.00 25.50 113 PRO A O 1
ATOM 606 N N . LEU A 1 83 ? 36.476 -23.813 42.769 1.00 23.81 114 LEU A N 1
ATOM 607 C CA . LEU A 1 83 ? 36.700 -24.803 43.805 1.00 24.07 114 LEU A CA 1
ATOM 608 C C . LEU A 1 83 ? 36.446 -26.208 43.285 1.00 26.51 114 LEU A C 1
ATOM 609 O O . LEU A 1 83 ? 35.431 -26.466 42.573 1.00 34.28 114 LEU A O 1
ATOM 614 N N . GLY A 1 84 ? 37.395 -27.095 43.574 1.00 25.16 115 GLY A N 1
ATOM 615 C CA . GLY A 1 84 ? 37.360 -28.479 43.100 1.00 25.81 115 GLY A CA 1
ATOM 616 C C . GLY A 1 84 ? 37.935 -28.722 41.702 1.00 22.97 115 GLY A C 1
ATOM 617 O O . GLY A 1 84 ? 38.078 -29.863 41.274 1.00 31.22 115 GLY A O 1
ATOM 618 N N . GLY A 1 85 ? 38.275 -27.689 40.962 1.00 22.01 116 GLY A N 1
ATOM 619 C CA . GLY A 1 85 ? 38.834 -27.921 39.613 1.00 26.76 116 GLY A CA 1
ATOM 620 C C . GLY A 1 85 ? 40.106 -28.793 39.485 1.00 24.48 116 GLY A C 1
ATOM 621 O O . GLY A 1 85 ? 40.867 -28.935 40.410 1.00 24.98 116 GLY A O 1
ATOM 622 N N . PRO A 1 86 ? 40.378 -29.327 38.279 1.00 26.24 117 PRO A N 1
ATOM 623 C CA . PRO A 1 86 ? 41.607 -30.149 38.099 1.00 25.03 117 PRO A CA 1
ATOM 624 C C . PRO A 1 86 ? 42.857 -29.343 37.857 1.00 23.80 117 PRO A C 1
ATOM 625 O O . PRO A 1 86 ? 43.958 -29.914 37.793 1.00 27.24 117 PRO A O 1
ATOM 629 N N . THR A 1 87 ? 42.732 -28.035 37.722 1.00 24.02 118 THR A N 1
ATOM 630 C CA . THR A 1 87 ? 43.945 -27.221 37.578 1.00 29.08 118 THR A CA 1
ATOM 631 C C . THR A 1 87 ? 44.662 -27.038 38.914 1.00 24.58 118 THR A C 1
ATOM 632 O O . THR A 1 87 ? 45.808 -26.601 38.939 1.00 27.87 118 THR A O 1
ATOM 636 N N . HIS A 1 88 ? 43.988 -27.330 40.020 1.00 21.26 119 HIS A N 1
ATOM 637 C CA . HIS A 1 88 ? 44.609 -27.221 41.328 1.00 16.61 119 HIS A CA 1
ATOM 638 C C . HIS A 1 88 ? 45.476 -28.443 41.618 1.00 16.32 119 HIS A C 1
ATOM 639 O O . HIS A 1 88 ? 45.031 -29.565 41.649 1.00 19.74 119 HIS A O 1
ATOM 646 N N . VAL A 1 89 ? 46.758 -28.192 41.824 1.00 17.25 120 VAL A N 1
ATOM 647 C CA . VAL A 1 89 ? 47.773 -29.283 41.893 1.00 16.90 120 VAL A CA 1
ATOM 648 C C . VAL A 1 89 ? 48.715 -28.983 43.031 1.00 16.22 120 VAL A C 1
ATOM 649 O O . VAL A 1 89 ? 48.977 -27.814 43.330 1.00 17.07 120 VAL A O 1
ATOM 653 N N . LEU A 1 90 ? 49.195 -30.066 43.628 1.00 17.38 121 LEU A N 1
ATOM 654 C CA . LEU A 1 90 ? 50.264 -29.988 44.620 1.00 16.68 121 LEU A CA 1
ATOM 655 C C . LEU A 1 90 ? 49.921 -28.926 45.693 1.00 14.93 121 LEU A C 1
ATOM 656 O O . LEU A 1 90 ? 49.011 -29.156 46.524 1.00 14.93 121 LEU A O 1
ATOM 661 N N . ALA A 1 91 ? 50.599 -27.793 45.700 1.00 15.27 122 ALA A N 1
ATOM 662 C CA . ALA A 1 91 ? 50.423 -26.821 46.751 1.00 14.38 122 ALA A CA 1
ATOM 663 C C . ALA A 1 91 ? 49.028 -26.198 46.823 1.00 13.72 122 ALA A C 1
ATOM 664 O O . ALA A 1 91 ? 48.631 -25.697 47.867 1.00 16.47 122 ALA A O 1
ATOM 666 N N . THR A 1 92 ? 48.304 -26.259 45.699 1.00 13.29 123 THR A N 1
ATOM 667 C CA . THR A 1 92 ? 46.944 -25.762 45.655 1.00 15.19 123 THR A CA 1
ATOM 668 C C . THR A 1 92 ? 45.882 -26.868 45.580 1.00 15.41 123 THR A C 1
ATOM 669 O O . THR A 1 92 ? 44.656 -26.560 45.542 1.00 15.78 123 THR A O 1
ATOM 673 N N . ALA A 1 93 ? 46.286 -28.117 45.677 1.00 14.55 124 ALA A N 1
ATOM 674 C CA . ALA A 1 93 ? 45.321 -29.222 45.654 1.00 14.27 124 ALA A CA 1
ATOM 675 C C . ALA A 1 93 ? 44.857 -29.577 47.058 1.00 17.24 124 ALA A C 1
ATOM 676 O O . ALA A 1 93 ? 45.555 -29.311 48.048 1.00 16.64 124 ALA A O 1
ATOM 678 N N . ASP A 1 94 ? 43.611 -30.074 47.138 1.00 16.80 125 ASP A N 1
ATOM 679 C CA . ASP A 1 9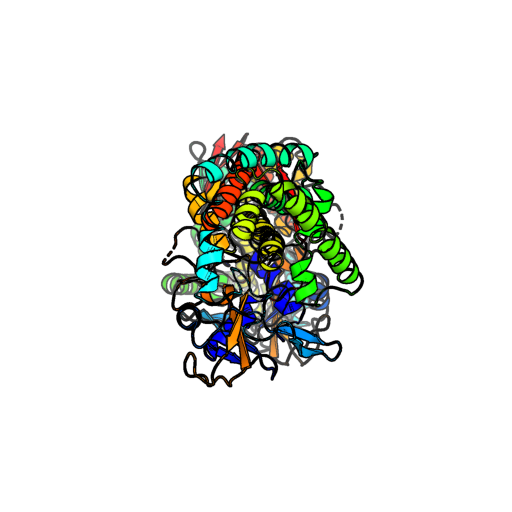4 ? 43.140 -30.679 48.352 1.00 16.12 125 ASP A CA 1
ATOM 680 C C . ASP A 1 94 ? 43.242 -32.186 48.211 1.00 14.79 125 ASP A C 1
ATOM 681 O O . ASP A 1 94 ? 43.334 -32.735 47.108 1.00 19.03 125 ASP A O 1
ATOM 686 N N . ASP A 1 95 ? 43.208 -32.873 49.347 1.00 16.94 126 ASP A N 1
ATOM 687 C CA . ASP A 1 95 ? 43.163 -34.308 49.336 1.00 21.81 126 ASP A CA 1
ATOM 688 C C . ASP A 1 95 ? 41.901 -34.799 48.672 1.00 20.10 126 ASP A C 1
ATOM 689 O O . ASP A 1 95 ? 40.844 -34.129 48.752 1.00 22.06 126 ASP A O 1
ATOM 694 N N . PRO A 1 96 ? 41.963 -36.005 48.057 1.00 21.01 127 PRO A N 1
ATOM 695 C CA . PRO A 1 96 ? 43.060 -36.946 48.001 1.00 24.88 127 PRO A CA 1
ATOM 696 C C . PRO A 1 96 ? 44.166 -36.673 46.970 1.00 21.98 127 PRO A C 1
ATOM 697 O O . PRO A 1 96 ? 45.251 -37.275 47.096 1.00 20.50 127 PRO A O 1
ATOM 701 N N . ALA A 1 97 ? 43.914 -35.839 45.949 1.00 20.60 128 ALA A N 1
ATOM 702 C CA . ALA A 1 97 ? 44.952 -35.652 44.903 1.00 18.67 128 ALA A CA 1
ATOM 703 C C . ALA A 1 97 ? 46.181 -35.055 45.534 1.00 19.66 128 ALA A C 1
ATOM 704 O O . ALA A 1 97 ? 47.288 -35.437 45.184 1.00 18.58 128 ALA A O 1
ATOM 706 N N . HIS A 1 98 ? 46.002 -34.132 46.457 1.00 16.10 129 HIS A N 1
ATOM 707 C CA . HIS A 1 98 ? 47.120 -33.479 47.096 1.00 15.40 129 HIS A CA 1
ATOM 708 C C . HIS A 1 98 ? 48.122 -34.513 47.660 1.00 17.25 129 HIS A C 1
ATOM 709 O O . HIS A 1 98 ? 49.308 -34.390 47.451 1.00 17.38 129 HIS A O 1
ATOM 716 N N . ALA A 1 99 ? 47.668 -35.490 48.405 1.00 17.54 130 ALA A N 1
ATOM 717 C CA . ALA A 1 99 ? 48.557 -36.419 49.073 1.00 17.85 130 ALA A CA 1
ATOM 718 C C . ALA A 1 99 ? 49.333 -37.220 48.056 1.00 18.43 130 ALA A C 1
ATOM 719 O O . ALA A 1 99 ? 50.465 -37.596 48.289 1.00 20.13 130 ALA A O 1
ATOM 721 N N . VAL A 1 100 ? 48.740 -37.479 46.891 1.00 17.40 131 VAL A N 1
ATOM 722 C CA . VAL A 1 100 ? 49.453 -38.227 45.834 1.00 18.65 131 VAL A CA 1
ATOM 723 C C . VAL A 1 100 ? 50.596 -37.366 45.286 1.00 16.81 131 VAL A C 1
ATOM 724 O O . VAL A 1 100 ? 51.711 -37.835 45.139 1.00 17.53 131 VAL A O 1
ATOM 728 N N . HIS A 1 101 ? 50.270 -36.111 44.972 1.00 14.98 132 HIS A N 1
ATOM 729 C CA . HIS A 1 101 ? 51.216 -35.140 44.433 1.00 14.76 132 HIS A CA 1
ATOM 730 C C . HIS A 1 101 ? 52.387 -34.958 45.412 1.00 15.41 132 HIS A C 1
ATOM 731 O O . HIS A 1 101 ? 53.552 -34.961 44.995 1.00 16.63 132 HIS A O 1
ATOM 738 N N . ARG A 1 102 ? 52.070 -34.757 46.677 1.00 14.68 133 ARG A N 1
ATOM 739 C CA . ARG A 1 102 ? 53.080 -34.512 47.693 1.00 13.63 133 ARG A CA 1
ATOM 740 C C . ARG A 1 102 ? 53.990 -35.726 47.821 1.00 14.39 133 ARG A C 1
ATOM 741 O O . ARG A 1 102 ? 55.215 -35.552 47.892 1.00 17.39 133 ARG A O 1
ATOM 749 N N . LYS A 1 103 ? 53.443 -36.925 47.800 1.00 18.69 134 LYS A N 1
ATOM 750 C CA . LYS A 1 103 ? 54.239 -38.186 47.867 1.00 17.77 134 LYS A CA 1
ATOM 751 C C . LYS A 1 103 ? 55.238 -38.303 46.711 1.00 20.28 134 LYS A C 1
ATOM 752 O O . LYS A 1 103 ? 56.381 -38.619 46.932 1.00 19.54 134 LYS A O 1
ATOM 758 N N . LEU A 1 104 ? 54.795 -37.982 45.499 1.00 17.70 135 LEU A N 1
ATOM 759 C CA . LEU A 1 104 ? 55.662 -38.102 44.360 1.00 17.75 135 LEU A CA 1
ATOM 760 C C . LEU A 1 104 ? 56.817 -37.128 44.422 1.00 15.33 135 LEU A C 1
ATOM 761 O O . LEU A 1 104 ? 57.966 -37.507 44.132 1.00 18.88 135 LEU A O 1
ATOM 766 N N . VAL A 1 105 ? 56.557 -35.889 44.785 1.00 16.60 136 VAL A N 1
ATOM 767 C CA . VAL A 1 105 ? 57.626 -34.901 44.891 1.00 15.77 136 VAL A CA 1
ATOM 768 C C . VAL A 1 105 ? 58.549 -35.190 46.061 1.00 15.09 136 VAL A C 1
ATOM 769 O O . VAL A 1 105 ? 59.784 -35.006 45.939 1.00 16.43 136 VAL A O 1
ATOM 773 N N . LEU A 1 106 ? 58.044 -35.635 47.165 1.00 17.64 137 LEU A N 1
ATOM 774 C CA . LEU A 1 106 ? 58.906 -35.967 48.316 1.00 17.80 137 LEU A CA 1
ATOM 775 C C . LEU A 1 106 ? 59.975 -37.047 47.992 1.00 18.02 137 LEU A C 1
ATOM 776 O O . LEU A 1 106 ? 61.048 -37.115 48.594 1.00 17.09 137 LEU A O 1
ATOM 781 N N . ARG A 1 107 ? 59.680 -37.918 47.052 1.00 18.21 138 ARG A N 1
ATOM 782 C CA . ARG A 1 107 ? 60.653 -38.911 46.610 1.00 17.44 138 ARG A CA 1
ATOM 783 C C . ARG A 1 107 ? 61.931 -38.278 46.078 1.00 20.25 138 ARG A C 1
ATOM 784 O O . ARG A 1 107 ? 62.973 -38.892 46.118 1.00 24.01 138 ARG A O 1
ATOM 792 N N . HIS A 1 108 ? 61.831 -37.060 45.592 1.00 17.51 139 HIS A N 1
ATOM 793 C CA . HIS A 1 108 ? 62.983 -36.359 44.993 1.00 17.39 139 HIS A CA 1
ATOM 794 C C . HIS A 1 108 ? 63.606 -35.395 45.968 1.00 16.59 139 HIS A C 1
ATOM 795 O O . HIS A 1 108 ? 64.444 -34.571 45.566 1.00 17.41 139 HIS A O 1
ATOM 802 N N . LEU A 1 109 ? 63.148 -35.476 47.228 1.00 16.99 140 LEU A N 1
ATOM 803 C CA . LEU A 1 109 ? 63.600 -34.631 48.346 1.00 15.27 140 LEU A CA 1
ATOM 804 C C . LEU A 1 109 ? 63.990 -35.402 49.590 1.00 16.71 140 LEU A C 1
ATOM 805 O O . LEU A 1 109 ? 64.263 -34.805 50.632 1.00 21.47 140 LEU A O 1
ATOM 810 N N . ALA A 1 110 ? 64.096 -36.722 49.431 1.00 20.54 141 ALA A N 1
ATOM 811 C CA . ALA A 1 110 ? 64.555 -37.649 50.466 1.00 21.37 141 ALA A CA 1
ATOM 812 C C . ALA A 1 110 ? 66.028 -37.385 50.817 1.00 19.35 141 ALA A C 1
ATOM 813 O O . ALA A 1 110 ? 66.721 -36.663 50.111 1.00 21.44 141 ALA A O 1
ATOM 815 N N . ALA A 1 111 ? 66.475 -37.987 51.884 1.00 23.65 142 ALA A N 1
ATOM 816 C CA . ALA A 1 111 ? 67.773 -37.689 52.453 1.00 23.31 142 ALA A CA 1
ATOM 817 C C . ALA A 1 111 ? 68.864 -37.809 51.386 1.00 21.59 142 ALA A C 1
ATOM 818 O O . ALA A 1 111 ? 69.718 -36.915 51.255 1.00 21.56 142 ALA A O 1
ATOM 820 N N . LYS A 1 112 ? 68.858 -38.935 50.657 1.00 22.40 143 LYS A N 1
ATOM 821 C CA . LYS A 1 112 ? 69.873 -39.208 49.591 1.00 23.50 143 LYS A CA 1
ATOM 822 C C . LYS A 1 112 ? 69.861 -38.166 48.508 1.00 22.46 143 LYS A C 1
ATOM 823 O O . LYS A 1 112 ? 70.879 -37.799 47.947 1.00 21.47 143 LYS A O 1
ATOM 829 N N . ARG A 1 113 ? 68.639 -37.740 48.149 1.00 21.24 144 ARG A N 1
ATOM 830 C CA . ARG A 1 113 ? 68.466 -36.702 47.169 1.00 19.57 144 ARG A CA 1
ATOM 831 C C . ARG A 1 113 ? 69.087 -35.378 47.590 1.00 18.46 144 ARG A C 1
ATOM 832 O O . ARG A 1 113 ? 69.661 -34.662 46.750 1.00 20.69 144 ARG A O 1
ATOM 840 N N . ILE A 1 114 ? 68.871 -35.005 48.860 1.00 19.48 145 ILE A N 1
ATOM 841 C CA . ILE A 1 114 ? 69.417 -33.758 49.396 1.00 17.14 145 ILE A CA 1
ATOM 842 C C . ILE A 1 114 ? 70.973 -33.809 49.397 1.00 17.85 145 ILE A C 1
ATOM 843 O O . ILE A 1 114 ? 71.642 -32.796 49.162 1.00 19.65 145 ILE A O 1
ATOM 848 N N . ARG A 1 115 ? 71.555 -34.986 49.696 1.00 20.47 146 ARG A N 1
ATOM 849 C CA . ARG A 1 115 ? 73.037 -35.127 49.655 1.00 18.72 146 ARG A CA 1
ATOM 850 C C . ARG A 1 115 ? 73.582 -34.862 48.272 1.00 20.62 146 ARG A C 1
ATOM 851 O O . ARG A 1 115 ? 74.555 -34.188 48.120 1.00 22.05 146 ARG A O 1
ATOM 859 N N . VAL A 1 116 ? 72.899 -35.345 47.253 1.00 20.36 147 VAL A N 1
ATOM 860 C CA . VAL A 1 116 ? 73.289 -35.107 45.877 1.00 21.97 147 VAL A CA 1
ATOM 861 C C . VAL A 1 116 ? 73.188 -33.625 45.580 1.00 21.88 147 VAL A C 1
ATOM 862 O O . VAL A 1 116 ? 74.110 -33.052 44.934 1.00 23.59 147 VAL A O 1
ATOM 866 N N . MET A 1 117 ? 72.060 -33.003 46.011 1.00 20.39 148 MET A N 1
ATOM 867 C CA . MET A 1 117 ? 71.851 -31.565 45.850 1.00 19.46 148 MET A CA 1
ATOM 868 C C . MET A 1 117 ? 72.956 -30.694 46.498 1.00 25.57 148 MET A C 1
ATOM 869 O O . MET A 1 117 ? 73.236 -29.608 46.014 1.00 25.09 148 MET A O 1
ATOM 874 N N . GLU A 1 118 ? 73.526 -31.173 47.607 1.00 20.87 149 GLU A N 1
ATOM 875 C CA . GLU A 1 118 ? 74.545 -30.430 48.319 1.00 25.10 149 GLU A CA 1
ATOM 876 C C . GLU A 1 118 ? 75.741 -30.303 47.403 1.00 21.79 149 GLU A C 1
ATOM 877 O O . GLU A 1 118 ? 76.215 -29.211 47.198 1.00 23.78 149 GLU A O 1
ATOM 883 N N . GLN A 1 119 ? 76.179 -31.416 46.829 1.00 24.75 150 GLN A N 1
ATOM 884 C CA . GLN A 1 119 ? 77.306 -31.407 45.871 1.00 26.56 150 GLN A CA 1
ATOM 885 C C . GLN A 1 119 ? 77.029 -30.503 44.679 1.00 21.36 150 GLN A C 1
ATOM 886 O O . GLN A 1 119 ? 77.846 -29.672 44.282 1.00 22.32 150 GLN A O 1
ATOM 892 N N . PHE A 1 120 ? 75.812 -30.594 44.152 1.00 21.10 151 PHE A N 1
ATOM 893 C CA . PHE A 1 120 ? 75.425 -29.764 43.000 1.00 18.31 151 PHE A CA 1
ATOM 894 C C . PHE A 1 120 ? 75.480 -28.268 43.352 1.00 19.67 151 PHE A C 1
ATOM 895 O O . PHE A 1 120 ? 75.952 -27.414 42.604 1.00 18.68 151 PHE A O 1
ATOM 903 N N . THR A 1 121 ? 74.961 -27.946 44.526 1.00 18.41 152 THR A N 1
ATOM 904 C CA . THR A 1 121 ? 74.864 -26.560 44.965 1.00 19.14 152 THR A CA 1
ATOM 905 C C . THR A 1 121 ? 76.239 -25.945 45.260 1.00 18.20 152 THR A C 1
ATOM 906 O O . THR A 1 121 ? 76.463 -24.793 44.925 1.00 21.10 152 THR A O 1
ATOM 910 N N . VAL A 1 122 ? 77.110 -26.722 45.924 1.00 17.78 153 VAL A N 1
ATOM 911 C CA . VAL A 1 122 ? 78.475 -26.273 46.187 1.00 19.30 153 VAL A CA 1
ATOM 912 C C . VAL A 1 122 ? 79.178 -25.884 44.873 1.00 20.47 153 VAL A C 1
ATOM 913 O O . VAL A 1 122 ? 79.725 -24.808 44.753 1.00 22.77 153 VAL A O 1
ATOM 917 N N . GLN A 1 123 ? 79.122 -26.769 43.879 1.00 20.43 154 GLN A N 1
ATOM 918 C CA . GLN A 1 123 ? 79.775 -26.488 42.610 1.00 24.71 154 GLN A CA 1
ATOM 919 C C . GLN A 1 123 ? 79.117 -25.321 41.889 1.00 20.35 154 GLN A C 1
ATOM 920 O O . GLN A 1 123 ? 79.779 -24.511 41.299 1.00 22.32 154 GLN A O 1
ATOM 926 N N . ALA A 1 124 ? 77.786 -25.202 41.932 1.00 20.72 155 ALA A N 1
ATOM 927 C CA . ALA A 1 124 ? 77.144 -24.154 41.174 1.00 21.45 155 ALA A CA 1
ATOM 928 C C . ALA A 1 124 ? 77.391 -22.782 41.795 1.00 20.62 155 ALA A C 1
ATOM 929 O O . ALA A 1 124 ? 77.626 -21.801 41.066 1.00 21.24 155 ALA A O 1
ATOM 931 N N . ALA A 1 125 ? 77.395 -22.738 43.134 1.00 18.87 156 ALA A N 1
ATOM 932 C CA . ALA A 1 125 ? 77.574 -21.506 43.853 1.00 19.98 156 ALA A CA 1
ATOM 933 C C . ALA A 1 125 ? 78.994 -20.971 43.582 1.00 19.07 156 ALA A C 1
ATOM 934 O O . ALA A 1 125 ? 79.216 -19.781 43.400 1.00 19.48 156 ALA A O 1
ATOM 936 N N . ASP A 1 126 ? 79.942 -21.880 43.572 1.00 21.32 157 ASP A N 1
ATOM 937 C CA . ASP A 1 126 ? 81.322 -21.460 43.362 1.00 19.98 157 ASP A CA 1
ATOM 938 C C . ASP A 1 126 ? 81.461 -20.801 41.952 1.00 20.92 157 ASP A C 1
ATOM 939 O O . ASP A 1 126 ? 82.048 -19.717 41.807 1.00 24.27 157 ASP A O 1
ATOM 944 N N . ARG A 1 127 ? 80.885 -21.437 40.914 1.00 19.75 158 ARG A N 1
ATOM 945 C CA A ARG A 1 127 ? 80.981 -20.932 39.538 0.50 21.05 158 ARG A CA 1
ATOM 946 C CA B ARG A 1 127 ? 81.021 -20.901 39.579 0.50 20.86 158 ARG A CA 1
ATOM 947 C C . ARG A 1 127 ? 80.309 -19.559 39.415 1.00 21.39 158 ARG A C 1
ATOM 948 O O . ARG A 1 127 ? 80.804 -18.677 38.768 1.00 22.34 158 ARG A O 1
ATOM 963 N N . LEU A 1 128 ? 79.134 -19.427 40.049 1.00 19.61 159 LEU A N 1
ATOM 964 C CA . LEU A 1 128 ? 78.428 -18.153 40.052 1.00 19.26 159 LEU A CA 1
ATOM 965 C C . LEU A 1 128 ? 79.211 -17.014 40.718 1.00 17.15 159 LEU A C 1
ATOM 966 O O . LEU A 1 128 ? 79.178 -15.860 40.285 1.00 21.67 159 LEU A O 1
ATOM 971 N N . TRP A 1 129 ? 79.938 -17.354 41.773 1.00 21.90 160 TRP A N 1
ATOM 972 C CA . TRP A 1 129 ? 80.713 -16.357 42.526 1.00 19.88 160 TRP A CA 1
ATOM 973 C C . TRP A 1 129 ? 81.891 -15.894 41.659 1.00 20.09 160 TRP A C 1
ATOM 974 O O . TRP A 1 129 ? 82.144 -14.710 41.514 1.00 20.78 160 TRP A O 1
ATOM 985 N N . VAL A 1 130 ? 82.576 -16.886 41.102 1.00 26.38 161 VAL A N 1
ATOM 986 C CA . VAL A 1 130 ? 83.707 -16.675 40.164 1.00 25.48 161 VAL A CA 1
ATOM 987 C C . VAL A 1 130 ? 83.287 -15.804 39.005 1.00 28.40 161 VAL A C 1
ATOM 988 O O . VAL A 1 130 ? 84.002 -14.842 38.654 1.00 30.56 161 VAL A O 1
ATOM 992 N N . ASP A 1 131 ? 82.146 -16.113 38.387 1.00 27.55 162 ASP A N 1
ATOM 993 C CA . ASP A 1 131 ? 81.681 -15.284 37.263 1.00 26.97 162 ASP A CA 1
ATOM 994 C C . ASP A 1 131 ? 81.167 -13.886 37.710 1.00 24.33 162 ASP A C 1
ATOM 995 O O . ASP A 1 131 ? 81.315 -12.881 37.000 1.00 34.19 162 ASP A O 1
ATOM 1000 N N . GLY A 1 132 ? 80.539 -13.820 38.872 1.00 22.00 163 GLY A N 1
ATOM 1001 C CA . GLY A 1 132 ? 79.804 -12.607 39.230 1.00 24.21 163 GLY A CA 1
ATOM 1002 C C . GLY A 1 132 ? 80.552 -11.548 40.028 1.00 18.37 163 GLY A C 1
ATOM 1003 O O . GLY A 1 132 ? 80.137 -10.380 40.014 1.00 27.58 163 GLY A O 1
ATOM 1004 N N . MET A 1 133 ? 81.628 -11.936 40.704 1.00 23.52 164 MET A N 1
ATOM 1005 C CA . MET A 1 133 ? 82.320 -11.039 41.615 1.00 26.09 164 MET A CA 1
ATOM 1006 C C . MET A 1 133 ? 83.556 -10.524 40.858 1.00 31.22 164 MET A C 1
ATOM 1007 O O . MET A 1 133 ? 84.439 -11.285 40.542 1.00 34.54 164 MET A O 1
ATOM 1012 N N . GLN A 1 134 ? 83.532 -9.260 40.470 1.00 27.51 165 GLN A N 1
ATOM 1013 C CA . GLN A 1 134 ? 84.625 -8.589 39.754 1.00 28.90 165 GLN A CA 1
ATOM 1014 C C . GLN A 1 134 ? 85.029 -7.294 40.417 1.00 29.96 165 GLN A C 1
ATOM 1015 O O . GLN A 1 134 ? 84.185 -6.429 40.666 1.00 26.78 165 GLN A O 1
ATOM 1021 N N . ASP A 1 135 ? 86.341 -7.164 40.718 1.00 33.07 166 ASP A N 1
ATOM 1022 C CA . ASP A 1 135 ? 86.887 -5.930 41.320 1.00 36.62 166 ASP A CA 1
ATOM 1023 C C . ASP A 1 135 ? 86.098 -5.473 42.575 1.00 31.78 166 ASP A C 1
ATOM 1024 O O . ASP A 1 135 ? 85.747 -4.298 42.706 1.00 41.62 166 ASP A O 1
ATOM 1029 N N . GLY A 1 136 ? 85.852 -6.421 43.469 1.00 29.42 167 GLY A N 1
ATOM 1030 C CA . GLY A 1 136 ? 85.150 -6.186 44.740 1.00 27.70 167 GLY A CA 1
ATOM 1031 C C . GLY A 1 136 ? 83.666 -5.799 44.639 1.00 26.58 167 GLY A C 1
ATOM 1032 O O . GLY A 1 136 ? 83.102 -5.233 45.570 1.00 29.05 167 GLY A O 1
ATOM 1033 N N . CYS A 1 137 ? 83.048 -6.105 43.511 1.00 20.97 168 CYS A N 1
ATOM 1034 C CA . CYS A 1 137 ? 81.664 -5.735 43.238 1.00 25.97 168 CYS A CA 1
ATOM 1035 C C . CYS A 1 137 ? 80.906 -6.933 42.722 1.00 22.51 168 CYS A C 1
ATOM 1036 O O . CYS A 1 137 ? 81.405 -7.685 41.922 1.00 21.63 168 CYS A O 1
ATOM 1039 N N . ILE A 1 138 ? 79.675 -7.141 43.219 1.00 20.05 169 ILE A N 1
ATOM 1040 C CA . ILE A 1 138 ? 78.761 -8.167 42.646 1.00 18.12 169 ILE A CA 1
ATOM 1041 C C . ILE A 1 138 ? 77.309 -7.648 42.761 1.00 18.52 169 ILE A C 1
ATOM 1042 O O . ILE A 1 138 ? 76.952 -7.072 43.817 1.00 21.03 169 ILE A O 1
ATOM 1047 N N . GLU A 1 139 ? 76.483 -7.785 41.699 1.00 18.61 170 GLU A N 1
ATOM 1048 C CA . GLU A 1 139 ? 75.046 -7.517 41.808 1.00 17.40 170 GLU A CA 1
ATOM 1049 C C . GLU A 1 139 ? 74.435 -8.864 42.221 1.00 16.61 170 GLU A C 1
ATOM 1050 O O . GLU A 1 139 ? 74.312 -9.793 41.421 1.00 17.80 170 GLU A O 1
ATOM 1056 N N . TRP A 1 140 ? 74.133 -8.957 43.502 1.00 14.93 171 TRP A N 1
ATOM 1057 C CA . TRP A 1 140 ? 73.888 -10.236 44.157 1.00 14.10 171 TRP A CA 1
ATOM 1058 C C . TRP A 1 140 ? 72.682 -10.967 43.554 1.00 12.14 171 TRP A C 1
ATOM 1059 O O . TRP A 1 140 ? 72.659 -12.176 43.485 1.00 15.42 171 TRP A O 1
ATOM 1070 N N . MET A 1 141 ? 71.654 -10.188 43.194 1.00 15.92 172 MET A N 1
ATOM 1071 C CA . MET A 1 141 ? 70.443 -10.806 42.682 1.00 14.51 172 MET A CA 1
ATOM 1072 C C . MET A 1 141 ? 70.644 -11.476 41.309 1.00 15.89 172 MET A C 1
ATOM 1073 O O . MET A 1 141 ? 70.503 -12.696 41.133 1.00 17.06 172 MET A O 1
ATOM 1078 N N . GLY A 1 142 ? 71.079 -10.686 40.357 1.00 17.17 173 GLY A N 1
ATOM 1079 C CA . GLY A 1 142 ? 71.308 -11.233 39.060 1.00 17.80 173 GLY A CA 1
ATOM 1080 C C . GLY A 1 142 ? 72.431 -12.222 38.963 1.00 17.40 173 GLY A C 1
ATOM 1081 O O . GLY A 1 142 ? 72.369 -13.148 38.185 1.00 20.82 173 GLY A O 1
ATOM 1082 N N . ALA A 1 143 ? 73.486 -12.058 39.754 1.00 19.58 174 ALA A N 1
ATOM 1083 C CA . ALA A 1 143 ? 74.623 -12.989 39.630 1.00 21.14 174 ALA A CA 1
ATOM 1084 C C . ALA A 1 143 ? 74.475 -14.352 40.387 1.00 14.53 174 ALA A C 1
ATOM 1085 O O . ALA A 1 143 ? 75.041 -15.367 40.036 1.00 18.19 174 ALA A O 1
ATOM 1087 N N . MET A 1 144 ? 73.770 -14.291 41.516 1.00 16.07 175 MET A N 1
ATOM 1088 C CA . MET A 1 144 ? 73.764 -15.412 42.451 1.00 13.88 175 MET A CA 1
ATOM 1089 C C . MET A 1 144 ? 72.323 -15.828 42.888 1.00 15.54 175 MET A C 1
ATOM 1090 O O . MET A 1 144 ? 71.877 -16.925 42.612 1.00 15.91 175 MET A O 1
ATOM 1095 N N . ALA A 1 145 ? 71.682 -14.927 43.607 1.00 14.37 176 ALA A N 1
ATOM 1096 C CA . ALA A 1 145 ? 70.455 -15.262 44.322 1.00 14.94 176 ALA A CA 1
ATOM 1097 C C . ALA A 1 145 ? 69.350 -15.649 43.344 1.00 13.25 176 ALA A C 1
ATOM 1098 O O . ALA A 1 145 ? 68.644 -16.600 43.590 1.00 14.35 176 ALA A O 1
ATOM 1100 N N . ASN A 1 146 ? 69.269 -14.984 42.205 1.00 13.23 177 ASN A N 1
ATOM 1101 C CA . ASN A 1 146 ? 68.255 -15.286 41.217 1.00 15.87 177 ASN A CA 1
ATOM 1102 C C . ASN A 1 146 ? 68.538 -16.601 40.487 1.00 15.81 177 ASN A C 1
ATOM 1103 O O . ASN A 1 146 ? 67.608 -17.334 40.065 1.00 17.49 177 ASN A O 1
ATOM 1108 N N . ARG A 1 147 ? 69.814 -16.912 40.289 1.00 14.90 178 ARG A N 1
ATOM 1109 C CA . ARG A 1 147 ? 70.220 -18.015 39.426 1.00 15.63 178 ARG A CA 1
ATOM 1110 C C . ARG A 1 147 ? 70.266 -19.376 40.135 1.00 14.86 178 ARG A C 1
ATOM 1111 O O . ARG A 1 147 ? 69.727 -20.384 39.640 1.00 16.17 178 ARG A O 1
ATOM 1119 N N . LEU A 1 148 ? 70.955 -19.398 41.294 1.00 15.11 179 LEU A N 1
ATOM 1120 C CA . LEU A 1 148 ? 71.230 -20.686 41.920 1.00 14.81 179 LEU A CA 1
ATOM 1121 C C . LEU A 1 148 ? 69.983 -21.546 42.207 1.00 16.38 179 LEU A C 1
ATOM 1122 O O . LEU A 1 148 ? 69.932 -22.718 41.863 1.00 15.51 179 LEU A O 1
ATOM 1127 N N . PRO A 1 149 ? 68.953 -20.938 42.783 1.00 15.02 180 PRO A N 1
ATOM 1128 C CA . PRO A 1 149 ? 67.799 -21.755 43.171 1.00 16.22 180 PRO A CA 1
ATOM 1129 C C . PRO A 1 149 ? 67.013 -22.279 41.973 1.00 12.95 180 PRO A C 1
ATOM 1130 O O . PRO A 1 149 ? 66.399 -23.372 42.049 1.00 14.97 180 PRO A O 1
ATOM 1134 N N . MET A 1 150 ? 67.045 -21.509 40.881 1.00 15.14 181 MET A N 1
ATOM 1135 C CA . MET A 1 150 ? 66.449 -21.962 39.625 1.00 15.06 181 MET A CA 1
ATOM 1136 C C . MET A 1 150 ? 67.210 -23.133 39.046 1.00 14.53 181 MET A C 1
ATOM 1137 O O . MET A 1 150 ? 66.556 -24.086 38.550 1.00 16.05 181 MET A O 1
ATOM 1142 N N . MET A 1 151 ? 68.561 -23.120 39.165 1.00 16.05 182 MET A N 1
ATOM 1143 C CA . MET A 1 151 ? 69.338 -24.215 38.692 1.00 14.62 182 MET A CA 1
ATOM 1144 C C . MET A 1 151 ? 69.014 -25.497 39.520 1.00 13.50 182 MET A C 1
ATOM 1145 O O . MET A 1 151 ? 68.961 -26.576 38.967 1.00 17.04 182 MET A O 1
ATOM 1150 N N . VAL A 1 15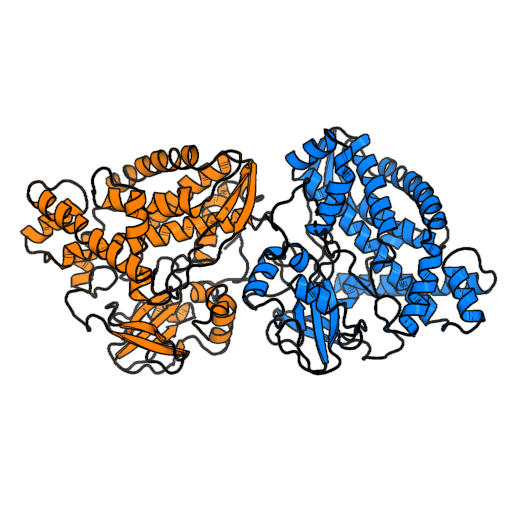2 ? 68.828 -25.347 40.850 1.00 14.98 183 VAL A N 1
ATOM 1151 C CA . VAL A 1 152 ? 68.487 -26.458 41.675 1.00 14.18 183 VAL A CA 1
ATOM 1152 C C . VAL A 1 152 ? 67.120 -27.081 41.291 1.00 16.57 183 VAL A C 1
ATOM 1153 O O . VAL A 1 152 ? 67.035 -28.291 41.173 1.00 16.30 183 VAL A O 1
ATOM 1157 N N . VAL A 1 153 ? 66.105 -26.249 41.081 1.00 14.35 184 VAL A N 1
ATOM 1158 C CA . VAL A 1 153 ? 64.818 -26.793 40.678 1.00 16.52 184 VAL A CA 1
ATOM 1159 C C . VAL A 1 153 ? 64.921 -27.530 39.342 1.00 17.52 184 VAL A C 1
ATOM 1160 O O . VAL A 1 153 ? 64.429 -28.638 39.203 1.00 16.12 184 VAL A O 1
ATOM 1164 N N . ALA A 1 154 ? 65.647 -26.942 38.384 1.00 17.25 185 ALA A N 1
ATOM 1165 C CA . ALA A 1 154 ? 65.856 -27.606 37.091 1.00 14.67 185 ALA A CA 1
ATOM 1166 C C . ALA A 1 154 ? 66.580 -28.947 37.236 1.00 17.53 185 ALA A C 1
ATOM 1167 O O . ALA A 1 154 ? 66.211 -29.933 36.608 1.00 18.14 185 ALA A O 1
ATOM 1169 N N . GLU A 1 155 ? 67.535 -29.037 38.174 1.00 16.44 186 GLU A N 1
ATOM 1170 C CA . GLU A 1 155 ? 68.235 -30.295 38.411 1.00 21.84 186 GLU A CA 1
ATOM 1171 C C . GLU A 1 155 ? 67.308 -31.354 39.073 1.00 18.09 186 GLU A C 1
ATOM 1172 O O . GLU A 1 155 ? 67.364 -32.562 38.707 1.00 20.05 186 GLU A O 1
ATOM 1178 N N . LEU A 1 156 ? 66.468 -30.908 40.021 1.00 16.07 187 LEU A N 1
ATOM 1179 C CA . LEU A 1 156 ? 65.525 -31.820 40.702 1.00 17.57 187 LEU A CA 1
ATOM 1180 C C . LEU A 1 156 ? 64.563 -32.399 39.665 1.00 16.26 187 LEU A C 1
ATOM 1181 O O . LEU A 1 156 ? 64.218 -33.566 39.681 1.00 18.28 187 LEU A O 1
ATOM 1186 N N . ILE A 1 157 ? 64.090 -31.524 38.763 1.00 15.20 188 ILE A N 1
ATOM 1187 C CA . ILE A 1 157 ? 63.188 -31.999 37.699 1.00 15.22 188 ILE A CA 1
ATOM 1188 C C . ILE A 1 157 ? 63.883 -32.924 36.695 1.00 16.94 188 ILE A C 1
ATOM 1189 O O . ILE A 1 157 ? 63.320 -33.957 36.274 1.00 18.86 188 ILE A O 1
ATOM 1194 N N . GLY A 1 158 ? 65.137 -32.546 36.355 1.00 17.99 189 GLY A N 1
ATOM 1195 C CA . GLY A 1 158 ? 65.921 -33.273 35.385 1.00 18.85 189 GLY A CA 1
ATOM 1196 C C . GLY A 1 158 ? 66.043 -32.621 34.017 1.00 20.47 189 GLY A C 1
ATOM 1197 O O . GLY A 1 158 ? 66.254 -33.324 32.979 1.00 25.33 189 GLY A O 1
ATOM 1198 N N . LEU A 1 159 ? 65.984 -31.302 33.977 1.00 20.76 190 LEU A N 1
ATOM 1199 C CA . LEU A 1 159 ? 66.139 -30.582 32.710 1.00 21.17 190 LEU A CA 1
ATOM 1200 C C . LEU A 1 159 ? 67.627 -30.625 32.314 1.00 19.68 190 LEU A C 1
ATOM 1201 O O . LEU A 1 159 ? 68.472 -30.480 33.172 1.00 29.82 190 LEU A O 1
ATOM 1206 N N . PRO A 1 160 ? 67.940 -30.857 31.039 1.00 29.38 191 PRO A N 1
ATOM 1207 C CA . PRO A 1 160 ? 69.363 -30.958 30.600 1.00 27.68 191 PRO A CA 1
ATOM 1208 C C . PRO A 1 160 ? 70.040 -29.597 30.342 1.00 30.36 191 PRO A C 1
ATOM 1209 O O . PRO A 1 160 ? 69.745 -28.939 29.479 1.00 54.31 191 PRO A O 1
ATOM 1213 N N . ASP A 1 161 ? 71.032 -29.309 31.175 1.00 48.35 192 ASP A N 1
ATOM 1214 C CA . ASP A 1 161 ? 72.037 -28.285 30.844 1.00 49.21 192 ASP A CA 1
ATOM 1215 C C . ASP A 1 161 ? 71.336 -26.998 30.410 1.00 29.59 192 ASP A C 1
ATOM 1216 O O . ASP A 1 161 ? 71.398 -26.596 29.260 1.00 44.36 192 ASP A O 1
ATOM 1221 N N . PRO A 1 162 ? 70.634 -26.382 31.358 1.00 41.60 193 PRO A N 1
ATOM 1222 C CA . PRO A 1 162 ? 69.705 -25.275 31.105 1.00 41.30 193 PRO A CA 1
ATOM 1223 C C . PRO A 1 162 ? 70.396 -23.952 30.736 1.00 40.84 193 PRO A C 1
ATOM 1224 O O . PRO A 1 162 ? 71.510 -23.688 31.197 1.00 43.39 193 PRO A O 1
ATOM 1228 N N . ASP A 1 163 ? 69.759 -23.155 29.878 1.00 31.23 194 ASP A N 1
ATOM 1229 C CA . ASP A 1 163 ? 70.140 -21.738 29.697 1.00 29.97 194 ASP A CA 1
ATOM 1230 C C . ASP A 1 163 ? 69.735 -20.969 30.944 1.00 27.27 194 ASP A C 1
ATOM 1231 O O . ASP A 1 163 ? 68.534 -20.766 31.214 1.00 26.82 194 ASP A O 1
ATOM 1236 N N . ILE A 1 164 ? 70.696 -20.525 31.705 1.00 33.13 195 ILE A N 1
ATOM 1237 C CA . ILE A 1 164 ? 70.395 -19.951 33.028 1.00 27.01 195 ILE A CA 1
ATOM 1238 C C . ILE A 1 164 ? 69.608 -18.622 32.926 1.00 31.18 195 ILE A C 1
ATOM 1239 O O . ILE A 1 164 ? 68.697 -18.344 33.724 1.00 32.86 195 ILE A O 1
ATOM 1244 N N . ALA A 1 165 ? 69.959 -17.830 31.913 1.00 38.75 196 ALA A N 1
ATOM 1245 C CA . ALA A 1 165 ? 69.292 -16.549 31.669 1.00 46.02 196 ALA A CA 1
ATOM 1246 C C . ALA A 1 165 ? 67.817 -16.811 31.476 1.00 42.56 196 ALA A C 1
ATOM 1247 O O . ALA A 1 165 ? 66.974 -16.126 32.123 1.00 33.79 196 ALA A O 1
ATOM 1249 N N . GLN A 1 166 ? 67.509 -17.819 30.642 1.00 35.54 197 GLN A N 1
ATOM 1250 C CA . GLN A 1 166 ? 66.089 -18.212 30.391 1.00 29.19 197 GLN A CA 1
ATOM 1251 C C . GLN A 1 166 ? 65.428 -18.675 31.672 1.00 24.73 197 GLN A C 1
ATOM 1252 O O . GLN A 1 166 ? 64.280 -18.321 31.974 1.00 22.48 197 GLN A O 1
ATOM 1258 N N . LEU A 1 167 ? 66.128 -19.506 32.413 1.00 23.67 198 LEU A N 1
ATOM 1259 C CA . LEU A 1 167 ? 65.553 -20.068 33.660 1.00 21.39 198 LEU A CA 1
ATOM 1260 C C . LEU A 1 167 ? 65.076 -18.979 34.617 1.00 19.48 198 LEU A C 1
ATOM 1261 O O . LEU A 1 167 ? 64.033 -19.120 35.260 1.00 20.23 198 LEU A O 1
ATOM 1266 N N . VAL A 1 168 ? 65.825 -17.900 34.737 1.00 22.63 199 VAL A N 1
ATOM 1267 C CA . VAL A 1 168 ? 65.462 -16.880 35.686 1.00 22.44 199 VAL A CA 1
ATOM 1268 C C . VAL A 1 168 ? 64.146 -16.204 35.246 1.00 20.94 199 VAL A C 1
ATOM 1269 O O . VAL A 1 168 ? 63.176 -16.049 36.059 1.00 23.04 199 VAL A O 1
ATOM 1273 N N . LYS A 1 169 ? 64.068 -15.861 33.980 1.00 20.85 200 LYS A N 1
ATOM 1274 C CA . LYS A 1 169 ? 62.853 -15.296 33.423 1.00 21.28 200 LYS A CA 1
ATOM 1275 C C . LYS A 1 169 ? 61.634 -16.196 33.653 1.00 17.66 200 LYS A C 1
ATOM 1276 O O . LYS A 1 169 ? 60.524 -15.748 34.077 1.00 20.95 200 LYS A O 1
ATOM 1282 N N . TRP A 1 170 ? 61.832 -17.460 33.320 1.00 17.85 201 TRP A N 1
ATOM 1283 C CA . TRP A 1 170 ? 60.770 -18.463 33.434 1.00 18.20 201 TRP A CA 1
ATOM 1284 C C . TRP A 1 170 ? 60.342 -18.616 34.849 1.00 18.18 201 TRP A C 1
ATOM 1285 O O . TRP A 1 170 ? 59.134 -18.699 35.123 1.00 19.11 201 TRP A O 1
ATOM 1296 N N . GLY A 1 171 ? 61.315 -18.635 35.770 1.00 17.35 202 GLY A N 1
ATOM 1297 C CA . GLY A 1 171 ? 61.020 -18.916 37.119 1.00 17.77 202 GLY A CA 1
ATOM 1298 C C . GLY A 1 171 ? 60.297 -17.810 37.845 1.00 17.20 202 GLY A C 1
ATOM 1299 O O . GLY A 1 171 ? 59.630 -18.084 38.882 1.00 22.43 202 GLY A O 1
ATOM 1300 N N . TYR A 1 172 ? 60.393 -16.582 37.349 1.00 14.33 203 TYR A N 1
ATOM 1301 C CA A TYR A 1 172 ? 59.731 -15.439 37.989 0.50 14.67 203 TYR A CA 1
ATOM 1302 C CA B TYR A 1 172 ? 59.744 -15.417 37.951 0.50 14.63 203 TYR A CA 1
ATOM 1303 C C . TYR A 1 172 ? 58.395 -15.048 37.290 1.00 14.48 203 TYR A C 1
ATOM 1304 O O . TYR A 1 172 ? 57.734 -14.115 37.686 1.00 17.45 203 TYR A O 1
ATOM 1321 N N . ALA A 1 173 ? 58.024 -15.787 36.253 1.00 15.30 204 ALA A N 1
ATOM 1322 C CA . ALA A 1 173 ? 56.907 -15.403 35.456 1.00 15.77 204 ALA A CA 1
ATOM 1323 C C . ALA A 1 173 ? 55.579 -15.598 36.143 1.00 15.21 204 ALA A C 1
ATOM 1324 O O . ALA A 1 173 ? 54.696 -14.688 36.089 1.00 15.29 204 ALA A O 1
ATOM 1326 N N . ALA A 1 174 ? 55.431 -16.747 36.801 1.00 15.28 205 ALA A N 1
ATOM 1327 C CA . ALA A 1 174 ? 54.060 -17.101 37.276 1.00 18.54 205 ALA A CA 1
ATOM 1328 C C . ALA A 1 174 ? 53.506 -16.115 38.331 1.00 15.19 205 ALA A C 1
ATOM 1329 O O . ALA A 1 174 ? 52.301 -15.663 38.294 1.00 19.58 205 ALA A O 1
ATOM 1331 N N . THR A 1 175 ? 54.339 -15.709 39.277 1.00 15.77 206 THR A N 1
ATOM 1332 C CA . THR A 1 175 ? 53.912 -14.749 40.304 1.00 14.91 206 THR A CA 1
ATOM 1333 C C . THR A 1 175 ? 53.356 -13.466 39.720 1.00 13.80 206 THR A C 1
ATOM 1334 O O . THR A 1 175 ? 52.243 -12.974 40.117 1.00 20.40 206 THR A O 1
ATOM 1338 N N . GLN A 1 176 ? 54.059 -12.932 38.737 1.00 14.97 207 GLN A N 1
ATOM 1339 C CA . GLN A 1 176 ? 53.673 -11.711 38.107 1.00 14.67 207 GLN A CA 1
ATOM 1340 C C . GLN A 1 176 ? 52.343 -11.861 37.390 1.00 16.97 207 GLN A C 1
ATOM 1341 O O . GLN A 1 176 ? 51.482 -11.019 37.524 1.00 15.32 207 GLN A O 1
ATOM 1347 N N . LEU A 1 177 ? 52.164 -12.952 36.679 1.00 16.46 208 LEU A N 1
ATOM 1348 C CA . LEU A 1 177 ? 50.932 -13.176 35.970 1.00 17.93 208 LEU A CA 1
ATOM 1349 C C . LEU A 1 177 ? 49.738 -13.382 36.901 1.00 16.67 208 LEU A C 1
ATOM 1350 O O . LEU A 1 177 ? 48.583 -13.043 36.538 1.00 19.69 208 LEU A O 1
ATOM 1355 N N . LEU A 1 178 ? 49.949 -14.098 37.972 1.00 19.36 209 LEU A N 1
ATOM 1356 C CA . LEU A 1 178 ? 48.863 -14.458 38.865 1.00 19.60 209 LEU A CA 1
ATOM 1357 C C . LEU A 1 178 ? 48.299 -13.262 39.638 1.00 19.85 209 LEU A C 1
ATOM 1358 O O . LEU A 1 178 ? 47.173 -13.345 40.160 1.00 21.94 209 LEU A O 1
ATOM 1363 N N . GLU A 1 179 ? 49.093 -12.214 39.812 1.00 17.76 210 GLU A N 1
ATOM 1364 C CA . GLU A 1 179 ? 48.673 -11.058 40.616 1.00 18.98 210 GLU A CA 1
ATOM 1365 C C . GLU A 1 179 ? 48.156 -9.914 39.757 1.00 17.51 210 GLU A C 1
ATOM 1366 O O . GLU A 1 179 ? 47.391 -9.107 40.230 1.00 19.51 210 GLU A O 1
ATOM 1372 N N . GLY A 1 180 ? 48.708 -9.772 38.547 1.00 16.63 211 GLY A N 1
ATOM 1373 C CA . GLY A 1 180 ? 48.399 -8.679 37.675 1.00 17.95 211 GLY A CA 1
ATOM 1374 C C . GLY A 1 180 ? 48.633 -7.290 38.231 1.00 16.94 211 GLY A C 1
ATOM 1375 O O . GLY A 1 180 ? 47.962 -6.368 37.871 1.00 20.29 211 GLY A O 1
ATOM 1376 N N . LEU A 1 181 ? 49.673 -7.146 39.054 1.00 16.82 212 LEU A N 1
ATOM 1377 C CA . LEU A 1 181 ? 50.058 -5.892 39.728 1.00 18.75 212 LEU A CA 1
ATOM 1378 C C . LEU A 1 181 ? 51.187 -5.092 39.041 1.00 17.30 212 LEU A C 1
ATOM 1379 O O . LEU A 1 181 ? 51.218 -3.874 39.128 1.00 23.95 212 LEU A O 1
ATOM 1384 N N . VAL A 1 182 ? 52.133 -5.799 38.417 1.00 18.68 213 VAL A N 1
ATOM 1385 C CA . VAL A 1 182 ? 53.193 -5.145 37.691 1.00 19.89 213 VAL A CA 1
ATOM 1386 C C . VAL A 1 182 ? 52.632 -4.511 36.399 1.00 17.07 213 VAL A C 1
ATOM 1387 O O . VAL A 1 182 ? 51.472 -4.728 36.026 1.00 18.33 213 VAL A O 1
ATOM 1391 N N . GLU A 1 183 ? 53.417 -3.623 35.810 1.00 20.53 214 GLU A N 1
ATOM 1392 C CA . GLU A 1 183 ? 52.970 -2.875 34.657 1.00 20.83 214 GLU A CA 1
ATOM 1393 C C . GLU A 1 183 ? 52.680 -3.792 33.449 1.00 18.81 214 GLU A C 1
ATOM 1394 O O . GLU A 1 183 ? 53.180 -4.904 33.329 1.00 17.98 214 GLU A O 1
ATOM 1400 N N . ASN A 1 184 ? 51.833 -3.317 32.544 1.00 18.75 215 ASN A N 1
ATOM 1401 C CA . ASN A 1 184 ? 51.396 -4.168 31.419 1.00 19.76 215 ASN A CA 1
ATOM 1402 C C . ASN A 1 184 ? 52.533 -4.742 30.548 1.00 17.63 215 ASN A C 1
ATOM 1403 O O . ASN A 1 184 ? 52.489 -5.898 30.131 1.00 17.54 215 ASN A O 1
ATOM 1408 N N . ASP A 1 185 ? 53.573 -3.942 30.319 1.00 19.39 216 ASP A N 1
ATOM 1409 C CA . ASP A 1 185 ? 54.680 -4.475 29.496 1.00 23.78 216 ASP A CA 1
ATOM 1410 C C . ASP A 1 185 ? 55.383 -5.689 30.187 1.00 17.49 216 ASP A C 1
ATOM 1411 O O . ASP A 1 185 ? 55.715 -6.668 29.544 1.00 20.80 216 ASP A O 1
ATOM 1416 N N . GLN A 1 186 ? 55.480 -5.635 31.525 1.00 19.96 217 GLN A N 1
ATOM 1417 C CA . GLN A 1 186 ? 56.074 -6.697 32.371 1.00 17.44 217 GLN A CA 1
ATOM 1418 C C . GLN A 1 186 ? 55.122 -7.924 32.366 1.00 15.67 217 GLN A C 1
ATOM 1419 O O . GLN A 1 186 ? 55.532 -9.066 32.333 1.00 19.49 217 GLN A O 1
ATOM 1425 N N . LEU A 1 187 ? 53.804 -7.638 32.399 1.00 14.68 218 LEU A N 1
ATOM 1426 C CA . LEU A 1 187 ? 52.861 -8.753 32.353 1.00 15.57 218 LEU A CA 1
ATOM 1427 C C . LEU A 1 187 ? 52.884 -9.511 31.001 1.00 16.48 218 LEU A C 1
ATOM 1428 O O . LEU A 1 187 ? 52.848 -10.725 30.959 1.00 15.42 218 LEU A O 1
ATOM 1433 N N . VAL A 1 188 ? 52.992 -8.747 29.904 1.00 15.65 219 VAL A N 1
ATOM 1434 C CA . VAL A 1 188 ? 53.089 -9.351 28.573 1.00 15.90 219 VAL A CA 1
ATOM 1435 C C . VAL A 1 188 ? 54.354 -10.225 28.515 1.00 16.42 219 VAL A C 1
ATOM 1436 O O . VAL A 1 188 ? 54.270 -11.380 28.132 1.00 17.94 219 VAL A O 1
ATOM 1440 N N . ALA A 1 189 ? 55.501 -9.709 29.009 1.00 16.32 220 ALA A N 1
ATOM 1441 C CA . ALA A 1 189 ? 56.747 -10.483 28.979 1.00 17.35 220 ALA A CA 1
ATOM 1442 C C . ALA A 1 189 ? 56.603 -11.717 29.871 1.00 16.13 220 ALA A C 1
ATOM 1443 O O . ALA A 1 189 ? 57.099 -12.783 29.545 1.00 18.90 220 ALA A O 1
ATOM 1445 N N . ALA A 1 190 ? 55.904 -11.592 31.016 1.00 15.92 221 ALA A N 1
ATOM 1446 C CA . ALA A 1 190 ? 55.734 -12.758 31.865 1.00 16.73 221 ALA A CA 1
ATOM 1447 C C . ALA A 1 190 ? 54.853 -13.849 31.222 1.00 15.00 221 ALA A C 1
ATOM 1448 O O . ALA A 1 190 ? 55.064 -15.064 31.377 1.00 16.00 221 ALA A O 1
ATOM 1450 N N . GLY A 1 191 ? 53.890 -13.392 30.444 1.00 14.15 222 GLY A N 1
ATOM 1451 C CA . GLY A 1 191 ? 53.061 -14.357 29.725 1.00 16.66 222 GLY A CA 1
ATOM 1452 C C . GLY A 1 191 ? 53.812 -15.166 28.675 1.00 16.28 222 GLY A C 1
ATOM 1453 O O . GLY A 1 191 ? 53.692 -16.359 28.626 1.00 15.75 222 GLY A O 1
ATOM 1454 N N . VAL A 1 192 ? 54.684 -14.469 27.921 1.00 15.84 223 VAL A N 1
ATOM 1455 C CA . VAL A 1 192 ? 55.589 -15.113 26.989 1.00 18.81 223 VAL A CA 1
ATOM 1456 C C . VAL A 1 192 ? 56.465 -16.117 27.727 1.00 16.31 223 VAL A C 1
ATOM 1457 O O . VAL A 1 192 ? 56.603 -17.280 27.293 1.00 17.68 223 VAL A O 1
ATOM 1461 N N . ALA A 1 193 ? 57.021 -15.663 28.859 1.00 16.13 224 ALA A N 1
ATOM 1462 C CA . ALA A 1 193 ? 57.914 -16.504 29.634 1.00 15.58 224 ALA A CA 1
ATOM 1463 C C . ALA A 1 193 ? 57.243 -17.780 30.141 1.00 15.41 224 ALA A C 1
ATOM 1464 O O . ALA A 1 193 ? 57.798 -18.863 30.048 1.00 16.75 224 ALA A O 1
ATOM 1466 N N . LEU A 1 194 ? 56.003 -17.671 30.631 1.00 16.77 225 LEU A N 1
ATOM 1467 C CA . LEU A 1 194 ? 55.313 -18.839 31.139 1.00 17.92 225 LEU A CA 1
ATOM 1468 C C . LEU A 1 194 ? 54.919 -19.812 29.977 1.00 15.44 225 LEU A C 1
ATOM 1469 O O . LEU A 1 194 ? 54.952 -21.045 30.139 1.00 18.13 225 LEU A O 1
ATOM 1474 N N . MET A 1 195 ? 54.576 -19.252 28.802 1.00 15.51 226 MET A N 1
ATOM 1475 C CA . MET A 1 195 ? 54.324 -20.078 27.589 1.00 17.88 226 MET A CA 1
ATOM 1476 C C . MET A 1 195 ? 55.578 -20.883 27.262 1.00 15.89 226 MET A C 1
ATOM 1477 O O . MET A 1 195 ? 55.467 -22.073 26.996 1.00 18.18 226 MET A O 1
ATOM 1482 N N . GLU A 1 196 ? 56.736 -20.199 27.302 1.00 16.23 227 GLU A N 1
ATOM 1483 C CA . GLU A 1 196 ? 58.016 -20.848 26.966 1.00 17.67 227 GLU A CA 1
ATOM 1484 C C . GLU A 1 196 ? 58.368 -21.956 27.961 1.00 14.35 227 GLU A C 1
ATOM 1485 O O . GLU A 1 196 ? 58.760 -23.047 27.597 1.00 18.44 227 GLU A O 1
ATOM 1491 N N . LEU A 1 197 ? 58.197 -21.651 29.242 1.00 14.83 228 LEU A N 1
ATOM 1492 C CA . LEU A 1 197 ? 58.446 -22.630 30.315 1.00 16.70 228 LEU A CA 1
ATOM 1493 C C . LEU A 1 197 ? 57.567 -23.856 30.172 1.00 16.35 228 LEU A C 1
ATOM 1494 O O . LEU A 1 197 ? 58.046 -24.975 30.198 1.00 16.99 228 LEU A O 1
ATOM 1499 N N . SER A 1 198 ? 56.250 -23.616 30.007 1.00 17.09 229 SER A N 1
ATOM 1500 C CA . SER A 1 198 ? 55.295 -24.667 29.794 1.00 18.11 229 SER A CA 1
ATOM 1501 C C . SER A 1 198 ? 55.690 -25.553 28.611 1.00 15.26 229 SER A C 1
ATOM 1502 O O . SER A 1 198 ? 55.740 -26.766 28.730 1.00 18.21 229 SER A O 1
ATOM 1505 N N . GLY A 1 199 ? 55.961 -24.936 27.476 1.00 17.77 230 GLY A N 1
ATOM 1506 C CA . GLY A 1 199 ? 56.264 -25.698 26.265 1.00 17.05 230 GLY A CA 1
ATOM 1507 C C . GLY A 1 199 ? 57.532 -26.535 26.444 1.00 18.60 230 GLY A C 1
ATOM 1508 O O . GLY A 1 199 ? 57.623 -27.703 26.027 1.00 21.30 230 GLY A O 1
ATOM 1509 N N . TYR A 1 200 ? 58.507 -25.959 27.124 1.00 18.30 231 TYR A N 1
ATOM 1510 C CA . TYR A 1 200 ? 59.757 -26.694 27.388 1.00 20.73 231 TYR A CA 1
ATOM 1511 C C . TYR A 1 200 ? 59.537 -27.929 28.275 1.00 16.64 231 TYR A C 1
ATOM 1512 O O . TYR A 1 200 ? 60.051 -29.033 28.020 1.00 18.58 231 TYR A O 1
ATOM 1521 N N . ILE A 1 201 ? 58.781 -27.724 29.356 1.00 16.06 232 ILE A N 1
ATOM 1522 C CA . ILE A 1 201 ? 58.405 -28.852 30.207 1.00 16.67 232 ILE A CA 1
ATOM 1523 C C . ILE A 1 201 ? 57.645 -29.933 29.417 1.00 16.37 232 ILE A C 1
ATOM 1524 O O . ILE A 1 201 ? 57.962 -31.127 29.532 1.00 19.79 232 ILE A O 1
ATOM 1529 N N . PHE A 1 202 ? 56.690 -29.522 28.541 1.00 17.57 233 PHE A N 1
ATOM 1530 C CA . PHE A 1 202 ? 55.896 -30.520 27.817 1.00 19.70 233 PHE A CA 1
ATOM 1531 C C . PHE A 1 202 ? 56.851 -31.341 26.897 1.00 18.15 233 PHE A C 1
ATOM 1532 O O . PHE A 1 202 ? 56.743 -32.579 26.787 1.00 19.91 233 PHE A O 1
ATOM 1540 N N . GLU A 1 203 ? 57.758 -30.628 26.235 1.00 18.58 234 GLU A N 1
ATOM 1541 C CA . GLU A 1 203 ? 58.777 -31.298 25.392 1.00 19.98 234 GLU A CA 1
ATOM 1542 C C . GLU A 1 203 ? 59.624 -32.318 26.185 1.00 22.03 234 GLU A C 1
ATOM 1543 O O . GLU A 1 203 ? 59.731 -33.461 25.766 1.00 21.45 234 GLU A O 1
ATOM 1549 N N . GLN A 1 204 ? 60.149 -31.893 27.347 1.00 18.65 235 GLN A N 1
ATOM 1550 C CA . GLN A 1 204 ? 60.946 -32.761 28.215 1.00 22.60 235 GLN A CA 1
ATOM 1551 C C . GLN A 1 204 ? 60.165 -33.909 28.807 1.00 17.38 235 GLN A C 1
ATOM 1552 O O . GLN A 1 204 ? 60.708 -35.003 28.923 1.00 24.87 235 GLN A O 1
ATOM 1558 N N . PHE A 1 205 ? 58.876 -33.715 29.101 1.00 16.69 236 PHE A N 1
ATOM 1559 C CA . PHE A 1 205 ? 58.082 -34.782 29.651 1.00 21.43 236 PHE A CA 1
ATOM 1560 C C . PHE A 1 205 ? 57.852 -35.830 28.562 1.00 18.13 236 PHE A C 1
ATOM 1561 O O . PHE A 1 205 ? 57.924 -37.009 28.847 1.00 24.49 236 PHE A O 1
ATOM 1569 N N . ASP A 1 206 ? 57.564 -35.394 27.325 1.00 20.72 237 ASP A N 1
ATOM 1570 C CA . ASP A 1 206 ? 57.319 -36.301 26.192 1.00 21.97 237 ASP A CA 1
ATOM 1571 C C . ASP A 1 206 ? 58.566 -37.168 25.992 1.00 23.45 237 ASP A C 1
ATOM 1572 O O . ASP A 1 206 ? 58.469 -38.365 25.781 1.00 29.17 237 ASP A O 1
ATOM 1577 N N . ARG A 1 207 ? 59.739 -36.580 26.134 1.00 23.35 238 ARG A N 1
ATOM 1578 C CA . ARG A 1 207 ? 60.989 -37.353 26.056 1.00 28.36 238 ARG A CA 1
ATOM 1579 C C . ARG A 1 207 ? 61.241 -38.303 27.213 1.00 25.54 238 ARG A C 1
ATOM 1580 O O . ARG A 1 207 ? 61.729 -39.382 27.011 1.00 32.93 238 ARG A O 1
ATOM 1588 N N . ALA A 1 208 ? 60.877 -37.899 28.410 1.00 24.24 239 ALA A N 1
ATOM 1589 C CA . ALA A 1 208 ? 61.013 -38.767 29.609 1.00 24.09 239 ALA A CA 1
ATOM 1590 C C . ALA A 1 208 ? 60.081 -39.987 29.563 1.00 24.97 239 ALA A C 1
ATOM 1591 O O . ALA A 1 208 ? 60.426 -41.101 30.005 1.00 31.50 239 ALA A O 1
ATOM 1593 N N . ALA A 1 209 ? 58.887 -39.788 29.000 1.00 31.81 240 ALA A N 1
ATOM 1594 C CA . ALA A 1 209 ? 57.921 -40.863 28.953 1.00 30.31 240 ALA A CA 1
ATOM 1595 C C . ALA A 1 209 ? 58.499 -42.027 28.117 1.00 32.49 240 ALA A C 1
ATOM 1596 O O . ALA A 1 209 ? 58.243 -43.186 28.412 1.00 47.26 240 ALA A O 1
ATOM 1598 N N . ALA A 1 210 ? 59.336 -41.712 27.127 1.00 36.72 241 ALA A N 1
ATOM 1599 C CA . ALA A 1 210 ? 59.881 -42.719 26.226 1.00 33.20 241 ALA A CA 1
ATOM 1600 C C . ALA A 1 210 ? 61.052 -43.449 26.852 1.00 48.63 241 ALA A C 1
ATOM 1601 O O . ALA A 1 210 ? 61.371 -44.592 26.478 1.00 111.87 241 ALA A O 1
ATOM 1603 N N . ASP A 1 211 ? 61.688 -42.787 27.837 1.00 44.13 242 ASP A N 1
ATOM 1604 C CA . ASP A 1 211 ? 62.804 -43.389 28.581 1.00 37.08 242 ASP A CA 1
ATOM 1605 C C . ASP A 1 211 ? 63.007 -42.763 29.952 1.00 33.46 242 ASP A C 1
ATOM 1606 O O . ASP A 1 211 ? 63.845 -41.890 30.112 1.00 39.64 242 ASP A O 1
ATOM 1611 N N . PRO A 1 212 ? 62.214 -43.196 30.943 1.00 33.68 243 PRO A N 1
ATOM 1612 C CA . PRO A 1 212 ? 62.234 -42.458 32.205 1.00 23.68 243 PRO A CA 1
ATOM 1613 C C . PRO A 1 212 ? 63.575 -42.638 32.930 1.00 23.71 243 PRO A C 1
ATOM 1614 O O . PRO A 1 212 ? 64.106 -43.737 32.972 1.00 32.95 243 PRO A O 1
ATOM 1618 N N . ARG A 1 213 ? 64.088 -41.542 33.470 1.00 26.08 244 ARG A N 1
ATOM 1619 C CA . ARG A 1 213 ? 65.329 -41.517 34.184 1.00 24.07 244 ARG A CA 1
ATOM 1620 C C . ARG A 1 213 ? 65.042 -41.224 35.637 1.00 23.65 244 ARG A C 1
ATOM 1621 O O . ARG A 1 213 ? 63.888 -40.977 36.037 1.00 25.14 244 ARG A O 1
ATOM 1629 N N . ASP A 1 214 ? 66.081 -41.244 36.456 1.00 24.75 245 ASP A N 1
ATOM 1630 C CA . ASP A 1 214 ? 65.848 -41.129 37.911 1.00 23.00 245 ASP A CA 1
ATOM 1631 C C . ASP A 1 214 ? 65.795 -39.657 38.366 1.00 22.70 245 ASP A C 1
ATOM 1632 O O . ASP A 1 214 ? 66.687 -39.137 39.056 1.00 25.90 245 ASP A O 1
ATOM 1637 N N . ASN A 1 215 ? 64.752 -38.975 37.927 1.00 23.51 246 ASN A N 1
ATOM 1638 C CA . ASN A 1 215 ? 64.528 -37.584 38.264 1.00 21.12 246 ASN A CA 1
ATOM 1639 C C . ASN A 1 215 ? 63.013 -37.371 38.314 1.00 18.41 246 ASN A C 1
ATOM 1640 O O . ASN A 1 215 ? 62.244 -38.319 38.100 1.00 18.49 246 ASN A O 1
ATOM 1645 N N . LEU A 1 216 ? 62.566 -36.179 38.685 1.00 16.65 247 LEU A N 1
ATOM 1646 C CA . LEU A 1 216 ? 61.107 -36.024 38.852 1.00 15.28 247 LEU A CA 1
ATOM 1647 C C . LEU A 1 216 ? 60.323 -36.206 37.523 1.00 17.42 247 LEU A C 1
ATOM 1648 O O . LEU A 1 216 ? 59.227 -36.781 37.525 1.00 19.31 247 LEU A O 1
ATOM 1653 N N . LEU A 1 217 ? 60.901 -35.782 36.408 1.00 17.41 248 LEU A N 1
ATOM 1654 C CA . LEU A 1 217 ? 60.306 -36.055 35.092 1.00 21.98 248 LEU A CA 1
ATOM 1655 C C . LEU A 1 217 ? 60.021 -37.563 34.931 1.00 19.42 248 LEU A C 1
ATOM 1656 O O . LEU A 1 217 ? 58.951 -37.940 34.515 1.00 21.27 248 LEU A O 1
ATOM 1661 N N . GLY A 1 218 ? 61.005 -38.407 35.232 1.00 22.32 249 GLY A N 1
ATOM 1662 C CA . GLY A 1 218 ? 60.849 -39.836 35.091 1.00 21.69 249 GLY A CA 1
ATOM 1663 C C . GLY A 1 218 ? 59.874 -40.391 36.091 1.00 21.87 249 GLY A C 1
ATOM 1664 O O . GLY A 1 218 ? 59.103 -41.270 35.751 1.00 20.87 249 GLY A O 1
ATOM 1665 N N . GLU A 1 219 ? 59.961 -39.921 37.331 1.00 21.97 250 GLU A N 1
ATOM 1666 C CA . GLU A 1 219 ? 59.018 -40.347 38.387 1.00 23.33 250 GLU A CA 1
ATOM 1667 C C . GLU A 1 219 ? 57.597 -40.073 37.946 1.00 24.34 250 GLU A C 1
ATOM 1668 O O . GLU A 1 219 ? 56.722 -40.915 38.110 1.00 24.14 250 GLU A O 1
ATOM 1674 N N . LEU A 1 220 ? 57.367 -38.876 37.411 1.00 19.59 251 LEU A N 1
ATOM 1675 C CA . LEU A 1 220 ? 56.045 -38.512 36.987 1.00 18.93 251 LEU A CA 1
ATOM 1676 C C . LEU A 1 220 ? 55.583 -39.277 35.742 1.00 20.22 251 LEU A C 1
ATOM 1677 O O . LEU A 1 220 ? 54.410 -39.685 35.648 1.00 21.96 251 LEU A O 1
ATOM 1682 N N . ALA A 1 221 ? 56.466 -39.478 34.782 1.00 23.33 252 ALA A N 1
ATOM 1683 C CA . ALA A 1 221 ? 56.140 -40.230 33.555 1.00 25.49 252 ALA A CA 1
ATOM 1684 C C . ALA A 1 221 ? 55.652 -41.658 33.929 1.00 23.78 252 ALA A C 1
ATOM 1685 O O . ALA A 1 221 ? 54.631 -42.170 33.432 1.00 22.53 252 ALA A O 1
ATOM 1687 N N . THR A 1 222 ? 56.380 -42.247 34.890 1.00 23.89 253 THR A N 1
ATOM 1688 C CA . THR A 1 222 ? 56.057 -43.575 35.391 1.00 24.41 253 THR A CA 1
ATOM 1689 C C . THR A 1 222 ? 54.708 -43.627 36.138 1.00 22.16 253 THR A C 1
ATOM 1690 O O . THR A 1 222 ? 53.888 -44.553 35.939 1.00 24.75 253 THR A O 1
ATOM 1694 N N . ALA A 1 223 ? 54.457 -42.631 36.966 1.00 23.72 254 ALA A N 1
ATOM 1695 C CA . ALA A 1 223 ? 53.243 -42.631 37.723 1.00 24.33 254 ALA A CA 1
ATOM 1696 C C . ALA A 1 223 ? 52.035 -42.388 36.817 1.00 23.02 254 ALA A C 1
ATOM 1697 O O . ALA A 1 223 ? 50.940 -42.905 37.106 1.00 25.95 254 ALA A O 1
ATOM 1699 N N . CYS A 1 224 ? 52.234 -41.604 35.755 1.00 23.09 255 CYS A N 1
ATOM 1700 C CA . CYS A 1 224 ? 51.177 -41.423 34.720 1.00 24.31 255 CYS A CA 1
ATOM 1701 C C . CYS A 1 224 ? 50.939 -42.718 33.986 1.00 24.64 255 CYS A C 1
ATOM 1702 O O . CYS A 1 224 ? 49.785 -43.130 33.863 1.00 29.93 255 CYS A O 1
ATOM 1705 N N . ALA A 1 225 ? 52.007 -43.428 33.602 1.00 29.12 256 ALA A N 1
ATOM 1706 C CA . ALA A 1 225 ? 51.827 -44.720 32.878 1.00 32.26 256 ALA A CA 1
ATOM 1707 C C . ALA A 1 225 ? 50.982 -45.775 33.686 1.00 25.71 256 ALA A C 1
ATOM 1708 O O . ALA A 1 225 ? 50.294 -46.564 33.156 1.00 38.93 256 ALA A O 1
ATOM 1710 N N . SER A 1 226 ? 51.160 -45.692 35.035 1.00 34.46 257 SER A N 1
ATOM 1711 C CA . SER A 1 226 ? 50.417 -46.646 35.879 1.00 35.76 257 SER A CA 1
ATOM 1712 C C . SER A 1 226 ? 48.992 -46.165 36.344 1.00 28.51 257 SER A C 1
ATOM 1713 O O . SER A 1 226 ? 48.320 -46.812 37.112 1.00 43.95 257 SER A O 1
ATOM 1716 N N . GLY A 1 227 ? 48.616 -44.980 35.829 1.00 36.66 258 GLY A N 1
ATOM 1717 C CA . GLY A 1 227 ? 47.299 -44.391 36.077 1.00 30.03 258 GLY A CA 1
ATOM 1718 C C . GLY A 1 227 ? 47.157 -43.621 37.381 1.00 37.94 258 GLY A C 1
ATOM 1719 O O . GLY A 1 227 ? 46.038 -43.343 37.807 1.00 37.53 258 GLY A O 1
ATOM 1720 N N . GLU A 1 228 ? 48.256 -43.251 38.032 1.00 29.17 259 GLU A N 1
ATOM 1721 C CA . GLU A 1 228 ? 48.151 -42.590 39.369 1.00 32.57 259 GLU A CA 1
ATOM 1722 C C . GLU A 1 228 ? 47.775 -41.121 39.265 1.00 32.87 259 GLU A C 1
ATOM 1723 O O . GLU A 1 228 ? 47.203 -40.522 40.213 1.00 31.60 259 GLU A O 1
ATOM 1729 N N . LEU A 1 229 ? 48.124 -40.532 38.135 1.00 27.05 260 LEU A N 1
ATOM 1730 C CA . LEU A 1 229 ? 47.694 -39.176 37.837 1.00 27.66 260 LEU A CA 1
ATOM 1731 C C . LEU A 1 229 ? 47.758 -38.972 36.316 1.00 18.51 260 LEU A C 1
ATOM 1732 O O . LEU A 1 229 ? 48.247 -39.813 35.542 1.00 26.58 260 LEU A O 1
ATOM 1737 N N . ASP A 1 230 ? 47.220 -37.843 35.915 1.00 26.01 261 ASP A N 1
ATOM 1738 C CA . ASP A 1 230 ? 47.061 -37.479 34.527 1.00 22.50 261 ASP A CA 1
ATOM 1739 C C . ASP A 1 230 ? 48.326 -36.754 34.068 1.00 22.22 261 ASP A C 1
ATOM 1740 O O . ASP A 1 230 ? 49.004 -36.039 34.822 1.00 22.41 261 ASP A O 1
ATOM 1745 N N A THR A 1 231 ? 48.610 -37.025 32.802 0.50 21.34 262 THR A N 1
ATOM 1746 N N B THR A 1 231 ? 48.702 -36.940 32.805 0.50 21.00 262 THR A N 1
ATOM 1747 C CA A THR A 1 231 ? 49.745 -36.448 32.122 0.50 24.46 262 THR A CA 1
ATOM 1748 C CA B THR A 1 231 ? 49.953 -36.324 32.314 0.50 16.69 262 THR A CA 1
ATOM 1749 C C A THR A 1 231 ? 49.842 -34.901 32.245 0.50 20.34 262 THR A C 1
ATOM 1750 C C B THR A 1 231 ? 49.901 -34.800 32.276 0.50 17.48 262 THR A C 1
ATOM 1751 O O A THR A 1 231 ? 50.867 -34.349 32.606 0.50 23.97 262 THR A O 1
ATOM 1752 O O B THR A 1 231 ? 50.908 -34.134 32.485 0.50 21.80 262 THR A O 1
ATOM 1759 N N . LEU A 1 232 ? 48.742 -34.203 32.007 1.00 23.08 263 LEU A N 1
ATOM 1760 C CA . LEU A 1 232 ? 48.720 -32.753 32.102 1.00 20.58 263 LEU A CA 1
ATOM 1761 C C . LEU A 1 232 ? 48.909 -32.219 33.566 1.00 16.90 263 LEU A C 1
ATOM 1762 O O . LEU A 1 232 ? 49.629 -31.224 33.830 1.00 21.38 263 LEU A O 1
ATOM 1767 N N . THR A 1 233 ? 48.248 -32.879 34.513 1.00 21.06 264 THR A N 1
ATOM 1768 C CA . THR A 1 233 ? 48.443 -32.625 35.905 1.00 18.03 264 THR A CA 1
ATOM 1769 C C . THR A 1 233 ? 49.948 -32.677 36.286 1.00 16.40 264 THR A C 1
ATOM 1770 O O . THR A 1 233 ? 50.500 -31.723 36.934 1.00 18.42 264 THR A O 1
ATOM 1774 N N . ALA A 1 234 ? 50.615 -33.753 35.838 1.00 19.59 265 ALA A N 1
ATOM 1775 C CA . ALA A 1 234 ? 52.035 -33.904 36.080 1.00 17.54 265 ALA A CA 1
ATOM 1776 C C . ALA A 1 234 ? 52.873 -32.739 35.496 1.00 15.24 265 ALA A C 1
ATOM 1777 O O . ALA A 1 234 ? 53.785 -32.218 36.167 1.00 18.15 265 ALA A O 1
ATOM 1779 N N . GLN A 1 235 ? 52.587 -32.305 34.273 1.00 16.53 266 GLN A N 1
ATOM 1780 C CA . GLN A 1 235 ? 53.312 -31.252 33.666 1.00 19.71 266 GLN A CA 1
ATOM 1781 C C . GLN A 1 235 ? 53.111 -29.917 34.406 1.00 18.23 266 GLN A C 1
ATOM 1782 O O . GLN A 1 235 ? 54.040 -29.157 34.640 1.00 23.15 266 GLN A O 1
ATOM 1788 N N . VAL A 1 236 ? 51.877 -29.636 34.798 1.00 19.76 267 VAL A N 1
ATOM 1789 C CA . VAL A 1 236 ? 51.586 -28.441 35.533 1.00 23.31 267 VAL A CA 1
ATOM 1790 C C . VAL A 1 236 ? 52.321 -28.447 36.874 1.00 22.50 267 VAL A C 1
ATOM 1791 O O . VAL A 1 236 ? 52.861 -27.400 37.272 1.00 19.99 267 VAL A O 1
ATOM 1795 N N . MET A 1 237 ? 52.322 -29.597 37.552 1.00 17.79 268 MET A N 1
ATOM 1796 C CA . MET A 1 237 ? 53.045 -29.745 38.826 1.00 17.93 268 MET A CA 1
ATOM 1797 C C . MET A 1 237 ? 54.471 -29.254 38.663 1.00 16.59 268 MET A C 1
ATOM 1798 O O . MET A 1 237 ? 54.969 -28.495 39.511 1.00 21.25 268 MET A O 1
ATOM 1803 N N . MET A 1 238 ? 55.131 -29.668 37.566 1.00 16.64 269 MET A N 1
ATOM 1804 C CA . MET A 1 238 ? 56.525 -29.299 37.408 1.00 15.39 269 MET A CA 1
ATOM 1805 C C . MET A 1 238 ? 56.730 -27.780 37.160 1.00 13.95 269 MET A C 1
ATOM 1806 O O . MET A 1 238 ? 57.653 -27.165 37.640 1.00 18.36 269 MET A O 1
ATOM 1811 N N . VAL A 1 239 ? 55.832 -27.195 36.366 1.00 15.41 270 VAL A N 1
ATOM 1812 C CA . VAL A 1 239 ? 55.785 -25.768 36.116 1.00 15.45 270 VAL A CA 1
ATOM 1813 C C . VAL A 1 239 ? 55.740 -24.966 37.409 1.00 16.20 270 VAL A C 1
ATOM 1814 O O . VAL A 1 239 ? 56.524 -24.023 37.589 1.00 17.44 270 VAL A O 1
ATOM 1818 N N . THR A 1 240 ? 54.906 -25.398 38.342 1.00 15.77 271 THR A N 1
ATOM 1819 C CA . THR A 1 240 ? 54.707 -24.661 39.573 1.00 17.85 271 THR A CA 1
ATOM 1820 C C . THR A 1 240 ? 55.932 -24.698 40.523 1.00 14.11 271 THR A C 1
ATOM 1821 O O . THR A 1 240 ? 56.046 -23.857 41.395 1.00 17.31 271 THR A O 1
ATOM 1825 N N . LEU A 1 241 ? 56.848 -25.651 40.309 1.00 14.55 272 LEU A N 1
ATOM 1826 C CA . LEU A 1 241 ? 58.000 -25.797 41.221 1.00 13.72 272 LEU A CA 1
ATOM 1827 C C . LEU A 1 241 ? 59.011 -24.668 41.099 1.00 15.54 272 LEU A C 1
ATOM 1828 O O . LEU A 1 241 ? 59.747 -24.378 42.047 1.00 16.03 272 LEU A O 1
ATOM 1833 N N . PHE A 1 242 ? 59.023 -24.001 39.961 1.00 15.63 273 PHE A N 1
ATOM 1834 C CA . PHE A 1 242 ? 59.886 -22.834 39.826 1.00 17.31 273 PHE A CA 1
ATOM 1835 C C . PHE A 1 242 ? 59.533 -21.676 40.747 1.00 13.21 273 PHE A C 1
ATOM 1836 O O . PHE A 1 242 ? 60.429 -21.158 41.493 1.00 17.18 273 PHE A O 1
ATOM 1844 N N . ALA A 1 243 ? 58.260 -21.233 40.737 1.00 15.46 274 ALA A N 1
ATOM 1845 C CA . ALA A 1 243 ? 57.890 -20.286 41.771 1.00 16.00 274 ALA A CA 1
ATOM 1846 C C . ALA A 1 243 ? 58.001 -20.848 43.168 1.00 15.82 274 ALA A C 1
ATOM 1847 O O . ALA A 1 243 ? 58.459 -20.119 44.090 1.00 17.11 274 ALA A O 1
ATOM 1849 N N . ALA A 1 244 ? 57.606 -22.096 43.344 1.00 15.35 275 ALA A N 1
ATOM 1850 C CA . ALA A 1 244 ? 57.498 -22.663 44.714 1.00 15.61 275 ALA A CA 1
ATOM 1851 C C . ALA A 1 244 ? 58.850 -22.760 45.375 1.00 15.68 275 ALA A C 1
ATOM 1852 O O . ALA A 1 244 ? 58.977 -22.444 46.556 1.00 16.23 275 ALA A O 1
ATOM 1854 N N . GLY A 1 245 ? 59.815 -23.276 44.620 1.00 15.44 276 GLY A N 1
ATOM 1855 C CA . GLY A 1 245 ? 61.151 -23.588 45.174 1.00 17.12 276 GLY A CA 1
ATOM 1856 C C . GLY A 1 245 ? 62.289 -22.721 44.687 1.00 17.51 276 GLY A C 1
ATOM 1857 O O . GLY A 1 245 ? 63.312 -22.627 45.365 1.00 16.65 276 GLY A O 1
ATOM 1858 N N . GLY A 1 246 ? 62.137 -22.103 43.526 1.00 14.23 277 GLY A N 1
ATOM 1859 C CA . GLY A 1 246 ? 63.142 -21.229 42.966 1.00 13.85 277 GLY A CA 1
ATOM 1860 C C . GLY A 1 246 ? 63.025 -19.791 43.433 1.00 13.28 277 GLY A C 1
ATOM 1861 O O . GLY A 1 246 ? 63.940 -19.217 44.003 1.00 14.63 277 GLY A O 1
ATOM 1862 N N . GLU A 1 247 ? 61.848 -19.186 43.190 1.00 13.61 278 GLU A N 1
ATOM 1863 C CA . GLU A 1 247 ? 61.644 -17.840 43.549 1.00 12.17 278 GLU A CA 1
ATOM 1864 C C . GLU A 1 247 ? 61.740 -17.579 45.086 1.00 9.86 278 GLU A C 1
ATOM 1865 O O . GLU A 1 247 ? 62.256 -16.553 45.521 1.00 12.72 278 GLU A O 1
ATOM 1871 N N . SER A 1 248 ? 61.152 -18.473 45.848 1.00 11.61 279 SER A N 1
ATOM 1872 C CA . SER A 1 248 ? 61.134 -18.370 47.283 1.00 13.42 279 SER A CA 1
ATOM 1873 C C . SER A 1 248 ? 62.533 -18.406 47.860 1.00 10.59 279 SER A C 1
ATOM 1874 O O . SER A 1 248 ? 62.921 -17.549 48.630 1.00 12.01 279 SER A O 1
ATOM 1877 N N . THR A 1 249 ? 63.335 -19.327 47.384 1.00 13.52 280 THR A N 1
ATOM 1878 C CA . THR A 1 249 ? 64.728 -19.439 47.880 1.00 12.11 280 THR A CA 1
ATOM 1879 C C . THR A 1 249 ? 65.570 -18.260 47.426 1.00 12.75 280 THR A C 1
ATOM 1880 O O . THR A 1 249 ? 66.373 -17.751 48.206 1.00 13.20 280 THR A O 1
ATOM 1884 N N . ALA A 1 250 ? 65.362 -17.780 46.186 1.00 12.82 281 ALA A N 1
ATOM 1885 C CA . ALA A 1 250 ? 66.042 -16.598 45.684 1.00 13.71 281 ALA A CA 1
ATOM 1886 C C . ALA A 1 250 ? 65.770 -15.427 46.635 1.00 12.68 281 ALA A C 1
ATOM 1887 O O . ALA A 1 250 ? 66.594 -14.610 46.974 1.00 14.39 281 ALA A O 1
ATOM 1889 N N . ALA A 1 251 ? 64.491 -15.265 46.997 1.00 13.06 282 ALA A N 1
ATOM 1890 C CA . ALA A 1 251 ? 64.066 -14.222 47.902 1.00 12.54 282 ALA A CA 1
ATOM 1891 C C . ALA A 1 251 ? 64.807 -14.296 49.226 1.00 13.54 282 ALA A C 1
ATOM 1892 O O . ALA A 1 251 ? 65.245 -13.262 49.703 1.00 13.07 282 ALA A O 1
ATOM 1894 N N . LEU A 1 252 ? 64.948 -15.494 49.787 1.00 14.35 283 LEU A N 1
ATOM 1895 C CA . LEU A 1 252 ? 65.641 -15.665 51.060 1.00 14.98 283 LEU A CA 1
ATOM 1896 C C . LEU A 1 252 ? 67.112 -15.240 50.902 1.00 13.52 283 LEU A C 1
ATOM 1897 O O . LEU A 1 252 ? 67.667 -14.543 51.742 1.00 15.48 283 LEU A O 1
ATOM 1902 N N . LEU A 1 253 ? 67.729 -15.681 49.808 1.00 12.92 284 LEU A N 1
ATOM 1903 C CA . LEU A 1 253 ? 69.139 -15.352 49.602 1.00 13.18 284 LEU A CA 1
ATOM 1904 C C . LEU A 1 253 ? 69.309 -13.890 49.464 1.00 14.49 284 LEU A C 1
ATOM 1905 O O . LEU A 1 253 ? 70.311 -13.318 49.903 1.00 14.66 284 LEU A O 1
ATOM 1910 N N . GLY A 1 254 ? 68.371 -13.191 48.826 1.00 13.45 285 GLY A N 1
ATOM 1911 C CA . GLY A 1 254 ? 68.454 -11.780 48.718 1.00 14.32 285 GLY A CA 1
ATOM 1912 C C . GLY A 1 254 ? 68.278 -11.047 50.047 1.00 13.67 285 GLY A C 1
ATOM 1913 O O . GLY A 1 254 ? 69.018 -10.138 50.410 1.00 14.96 285 GLY A O 1
ATOM 1914 N N . SER A 1 255 ? 67.257 -11.456 50.796 1.00 14.31 286 SER A N 1
ATOM 1915 C CA . SER A 1 255 ? 66.940 -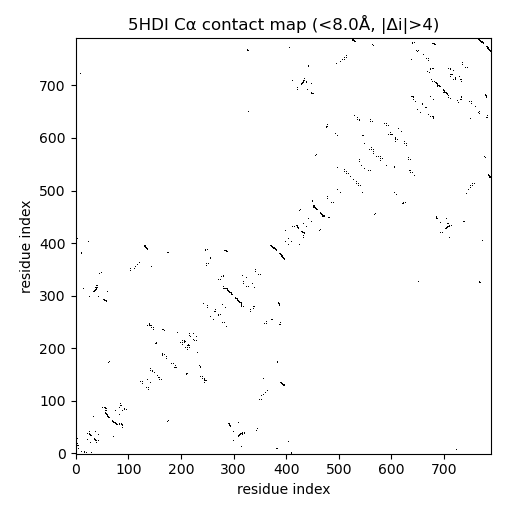10.751 52.040 1.00 11.55 286 SER A CA 1
ATOM 1916 C C . SER A 1 255 ? 68.031 -10.967 53.109 1.00 12.32 286 SER A C 1
ATOM 1917 O O . SER A 1 255 ? 68.351 -10.025 53.855 1.00 12.82 286 SER A O 1
ATOM 1920 N N . ALA A 1 256 ? 68.595 -12.161 53.119 1.00 13.65 287 ALA A N 1
ATOM 1921 C CA . ALA A 1 256 ? 69.586 -12.502 54.090 1.00 13.69 287 ALA A CA 1
ATOM 1922 C C . ALA A 1 256 ? 70.814 -11.592 53.882 1.00 12.27 287 ALA A C 1
ATOM 1923 O O . ALA A 1 256 ? 71.346 -10.992 54.802 1.00 15.42 287 ALA A O 1
ATOM 1925 N N . VAL A 1 257 ? 71.193 -11.448 52.625 1.00 15.14 288 VAL A N 1
ATOM 1926 C CA . VAL A 1 257 ? 72.310 -10.609 52.312 1.00 15.07 288 VAL A CA 1
ATOM 1927 C C . VAL A 1 257 ? 72.081 -9.124 52.482 1.00 14.01 288 VAL A C 1
ATOM 1928 O O . VAL A 1 257 ? 72.971 -8.352 52.933 1.00 15.98 288 VAL A O 1
ATOM 1932 N N . TRP A 1 258 ? 70.862 -8.673 52.131 1.00 15.00 289 TRP A N 1
ATOM 1933 C CA . TRP A 1 258 ? 70.485 -7.313 52.351 1.00 15.10 289 TRP A CA 1
ATOM 1934 C C . TRP A 1 258 ? 70.648 -6.929 53.833 1.00 13.79 289 TRP A C 1
ATOM 1935 O O . TRP A 1 258 ? 71.202 -5.875 54.191 1.00 15.88 289 TRP A O 1
ATOM 1946 N N . ILE A 1 259 ? 70.174 -7.818 54.713 1.00 14.80 290 ILE A N 1
ATOM 1947 C CA . ILE A 1 259 ? 70.333 -7.603 56.140 1.00 15.22 290 ILE A CA 1
ATOM 1948 C C . ILE A 1 259 ? 71.830 -7.572 56.572 1.00 15.73 290 ILE A C 1
ATOM 1949 O O . ILE A 1 259 ? 72.253 -6.659 57.261 1.00 16.91 290 ILE A O 1
ATOM 1954 N N . LEU A 1 260 ? 72.603 -8.554 56.119 1.00 14.99 291 LEU A N 1
ATOM 1955 C CA . LEU A 1 260 ? 74.059 -8.522 56.377 1.00 17.81 291 LEU A CA 1
ATOM 1956 C C . LEU A 1 260 ? 74.651 -7.199 55.966 1.00 16.62 291 LEU A C 1
ATOM 1957 O O . LEU A 1 260 ? 75.514 -6.632 56.663 1.00 19.50 291 LEU A O 1
ATOM 1962 N N . ALA A 1 261 ? 74.326 -6.783 54.764 1.00 20.34 292 ALA A N 1
ATOM 1963 C CA . ALA A 1 261 ? 74.988 -5.644 54.154 1.00 19.05 292 ALA A CA 1
ATOM 1964 C C . ALA A 1 261 ? 74.571 -4.304 54.773 1.00 23.64 292 ALA A C 1
ATOM 1965 O O . ALA A 1 261 ? 75.312 -3.359 54.656 1.00 29.33 292 ALA A O 1
ATOM 1967 N N . THR A 1 262 ? 73.374 -4.221 55.384 1.00 20.01 293 THR A N 1
ATOM 1968 C CA . THR A 1 262 ? 72.868 -3.006 55.922 1.00 23.24 293 THR A CA 1
ATOM 1969 C C . THR A 1 262 ? 72.829 -2.950 57.427 1.00 26.54 293 THR A C 1
ATOM 1970 O O . THR A 1 262 ? 72.513 -1.883 57.980 1.00 25.34 293 THR A O 1
ATOM 1974 N N . ARG A 1 263 ? 73.141 -4.076 58.073 1.00 19.61 294 ARG A N 1
ATOM 1975 C CA . ARG A 1 263 ? 73.252 -4.160 59.509 1.00 19.39 294 ARG A CA 1
ATOM 1976 C C . ARG A 1 263 ? 74.654 -4.663 59.908 1.00 20.87 294 ARG A C 1
ATOM 1977 O O . ARG A 1 263 ? 74.832 -5.843 60.187 1.00 20.90 294 ARG A O 1
ATOM 1985 N N . PRO A 1 264 ? 75.656 -3.760 59.914 1.00 27.43 295 PRO A N 1
ATOM 1986 C CA . PRO A 1 264 ? 77.009 -4.230 60.234 1.00 26.42 295 PRO A CA 1
ATOM 1987 C C . PRO A 1 264 ? 77.136 -4.937 61.582 1.00 27.12 295 PRO A C 1
ATOM 1988 O O . PRO A 1 264 ? 77.957 -5.851 61.725 1.00 27.76 295 PRO A O 1
ATOM 1992 N N . ASP A 1 265 ? 76.322 -4.532 62.558 1.00 27.10 296 ASP A N 1
ATOM 1993 C CA . ASP A 1 265 ? 76.375 -5.171 63.858 1.00 30.08 296 ASP A CA 1
ATOM 1994 C C . ASP A 1 265 ? 76.036 -6.672 63.791 1.00 26.02 296 ASP A C 1
ATOM 1995 O O . ASP A 1 265 ? 76.646 -7.502 64.509 1.00 25.29 296 ASP A O 1
ATOM 2000 N N . ILE A 1 266 ? 75.030 -7.001 62.957 1.00 21.24 297 ILE A N 1
ATOM 2001 C CA . ILE A 1 266 ? 74.573 -8.360 62.781 1.00 19.64 297 ILE A CA 1
ATOM 2002 C C . ILE A 1 266 ? 75.638 -9.114 61.980 1.00 17.49 297 ILE A C 1
ATOM 2003 O O . ILE A 1 266 ? 76.028 -10.262 62.308 1.00 18.33 297 ILE A O 1
ATOM 2008 N N . GLN A 1 267 ? 76.116 -8.495 60.915 1.00 19.06 298 GLN A N 1
ATOM 2009 C CA . GLN A 1 267 ? 77.222 -9.123 60.145 1.00 16.52 298 GLN A CA 1
ATOM 2010 C C . GLN A 1 267 ? 78.463 -9.411 61.044 1.00 18.72 298 GLN A C 1
ATOM 2011 O O . GLN A 1 267 ? 79.020 -10.515 60.975 1.00 19.63 298 GLN A O 1
ATOM 2017 N N . GLN A 1 268 ? 78.889 -8.475 61.891 1.00 22.43 299 GLN A N 1
ATOM 2018 C CA . GLN A 1 268 ? 80.041 -8.763 62.774 1.00 26.40 299 GLN A CA 1
ATOM 2019 C C . GLN A 1 268 ? 79.739 -9.908 63.719 1.00 27.02 299 GLN A C 1
ATOM 2020 O O . GLN A 1 268 ? 80.655 -10.735 63.971 1.00 26.78 299 GLN A O 1
ATOM 2026 N N . GLN A 1 269 ? 78.504 -9.954 64.296 1.00 25.14 300 GLN A N 1
ATOM 2027 C CA . GLN A 1 269 ? 78.127 -11.108 65.158 1.00 24.50 300 GLN A CA 1
ATOM 2028 C C . GLN A 1 269 ? 78.250 -12.465 64.514 1.00 23.00 300 GLN A C 1
ATOM 2029 O O . GLN A 1 269 ? 78.852 -13.385 65.096 1.00 22.45 300 GLN A O 1
ATOM 2035 N N . VAL A 1 270 ? 77.769 -12.568 63.285 1.00 21.30 301 VAL A N 1
ATOM 2036 C CA . VAL A 1 270 ? 77.840 -13.817 62.568 1.00 20.63 301 VAL A CA 1
ATOM 2037 C C . VAL A 1 270 ? 79.287 -14.119 62.170 1.00 21.16 301 VAL A C 1
ATOM 2038 O O . VAL A 1 270 ? 79.658 -15.270 62.176 1.00 25.82 301 VAL A O 1
ATOM 2042 N N . ARG A 1 271 ? 80.068 -13.111 61.809 1.00 20.60 302 ARG A N 1
ATOM 2043 C CA . ARG A 1 271 ? 81.476 -13.378 61.515 1.00 23.82 302 ARG A CA 1
ATOM 2044 C C . ARG A 1 271 ? 82.253 -13.905 62.717 1.00 28.08 302 ARG A C 1
ATOM 2045 O O . ARG A 1 271 ? 83.093 -14.850 62.613 1.00 32.31 302 ARG A O 1
ATOM 2053 N N . ALA A 1 272 ? 82.039 -13.254 63.838 1.00 26.64 303 ALA A N 1
ATOM 2054 C CA . ALA A 1 272 ? 82.803 -13.516 65.051 1.00 26.05 303 ALA A CA 1
ATOM 2055 C C . ALA A 1 272 ? 82.389 -14.859 65.656 1.00 27.03 303 ALA A C 1
ATOM 2056 O O . ALA A 1 272 ? 83.182 -15.512 66.367 1.00 39.79 303 ALA A O 1
ATOM 2058 N N . ASN A 1 273 ? 81.144 -15.267 65.378 1.00 32.36 304 ASN A N 1
ATOM 2059 C CA . ASN A 1 273 ? 80.615 -16.511 65.911 1.00 30.97 304 ASN A CA 1
ATOM 2060 C C . ASN A 1 273 ? 79.932 -17.287 64.788 1.00 34.79 304 ASN A C 1
ATOM 2061 O O . ASN A 1 273 ? 78.635 -17.348 64.718 1.00 30.02 304 ASN A O 1
ATOM 2066 N N . PRO A 1 274 ? 80.734 -17.854 63.871 1.00 35.17 305 PRO A N 1
ATOM 2067 C CA . PRO A 1 274 ? 80.134 -18.512 62.713 1.00 35.56 305 PRO A CA 1
ATOM 2068 C C . PRO A 1 274 ? 79.048 -19.550 63.074 1.00 32.65 305 PRO A C 1
ATOM 2069 O O . PRO A 1 274 ? 78.231 -19.865 62.241 1.00 38.39 305 PRO A O 1
ATOM 2073 N N . GLU A 1 275 ? 79.046 -20.065 64.299 1.00 32.78 306 GLU A N 1
ATOM 2074 C CA . GLU A 1 275 ? 77.984 -20.969 64.755 1.00 27.81 306 GLU A CA 1
ATOM 2075 C C . GLU A 1 275 ? 76.539 -20.346 64.748 1.00 24.43 306 GLU A C 1
ATOM 2076 O O . GLU A 1 275 ? 75.539 -21.045 64.863 1.00 33.92 306 GLU A O 1
ATOM 2082 N N . LEU A 1 276 ? 76.453 -19.019 64.642 1.00 21.81 307 LEU A N 1
ATOM 2083 C CA . LEU A 1 276 ? 75.196 -18.275 64.560 1.00 20.33 307 LEU A CA 1
ATOM 2084 C C . LEU A 1 276 ? 74.682 -18.157 63.150 1.00 19.10 307 LEU A C 1
ATOM 2085 O O . LEU A 1 276 ? 73.578 -17.603 62.968 1.00 19.06 307 LEU A O 1
ATOM 2090 N N . LEU A 1 277 ? 75.360 -18.674 62.152 1.00 19.51 308 LEU A N 1
ATOM 2091 C CA . LEU A 1 277 ? 74.778 -18.653 60.824 1.00 16.84 308 LEU A CA 1
ATOM 2092 C C . LEU A 1 277 ? 73.394 -19.366 60.757 1.00 15.28 308 LEU A C 1
ATOM 2093 O O . LEU A 1 277 ? 72.494 -18.799 60.124 1.00 15.79 308 LEU A O 1
ATOM 2098 N N . GLY A 1 278 ? 73.227 -20.553 61.326 1.00 18.60 309 GLY A N 1
ATOM 2099 C CA . GLY A 1 278 ? 71.858 -21.185 61.259 1.00 16.22 309 GLY A CA 1
ATOM 2100 C C . GLY A 1 278 ? 70.797 -20.302 61.913 1.00 15.75 309 GLY A C 1
ATOM 2101 O O . GLY A 1 278 ? 69.757 -20.100 61.337 1.00 16.58 309 GLY A O 1
ATOM 2102 N N . ALA A 1 279 ? 71.093 -19.694 63.080 1.00 15.30 310 ALA A N 1
ATOM 2103 C CA . ALA A 1 279 ? 70.176 -18.774 63.727 1.00 17.12 310 ALA A CA 1
ATOM 2104 C C . ALA A 1 279 ? 69.887 -17.575 62.871 1.00 13.65 310 ALA A C 1
ATOM 2105 O O . ALA A 1 279 ? 68.752 -17.072 62.876 1.00 14.85 310 ALA A O 1
ATOM 2107 N N . PHE A 1 280 ? 70.886 -17.065 62.153 1.00 14.42 311 PHE A N 1
ATOM 2108 C CA . PHE A 1 280 ? 70.717 -15.915 61.326 1.00 14.35 311 PHE A CA 1
ATOM 2109 C C . PHE A 1 280 ? 69.757 -16.218 60.139 1.00 13.84 311 PHE A C 1
ATOM 2110 O O . PHE A 1 280 ? 68.879 -15.407 59.803 1.00 15.10 311 PHE A O 1
ATOM 2118 N N . ILE A 1 281 ? 69.907 -17.398 59.556 1.00 12.58 312 ILE A N 1
ATOM 2119 C CA . ILE A 1 281 ? 69.010 -17.868 58.502 1.00 12.22 312 ILE A CA 1
ATOM 2120 C C . ILE A 1 281 ? 67.572 -17.991 59.039 1.00 12.56 312 ILE A C 1
ATOM 2121 O O . ILE A 1 281 ? 66.657 -17.496 58.393 1.00 13.12 312 ILE A O 1
ATOM 2126 N N . GLU A 1 282 ? 67.392 -18.596 60.190 1.00 12.82 313 GLU A N 1
ATOM 2127 C CA . GLU A 1 282 ? 66.059 -18.732 60.805 1.00 13.22 313 GLU A CA 1
ATOM 2128 C C . GLU A 1 282 ? 65.447 -17.376 61.133 1.00 14.01 313 GLU A C 1
ATOM 2129 O O . GLU A 1 282 ? 64.245 -17.176 60.960 1.00 14.83 313 GLU A O 1
ATOM 2135 N N . GLU A 1 283 ? 66.234 -16.452 61.636 1.00 14.19 314 GLU A N 1
ATOM 2136 C CA . GLU A 1 283 ? 65.750 -15.099 61.926 1.00 13.13 314 GLU A CA 1
ATOM 2137 C C . GLU A 1 283 ? 65.401 -14.314 60.677 1.00 10.70 314 GLU A C 1
ATOM 2138 O O . GLU A 1 283 ? 64.398 -13.581 60.667 1.00 13.07 314 GLU A O 1
ATOM 2144 N N . THR A 1 284 ? 66.157 -14.508 59.589 1.00 11.17 315 THR A N 1
ATOM 2145 C CA . THR A 1 284 ? 65.774 -13.954 58.330 1.00 11.33 315 THR A CA 1
ATOM 2146 C C . THR A 1 284 ? 64.417 -14.542 57.852 1.00 10.02 315 THR A C 1
ATOM 2147 O O . THR A 1 284 ? 63.529 -13.771 57.355 1.00 13.15 315 THR A O 1
ATOM 2151 N N . LEU A 1 285 ? 64.271 -15.854 57.980 1.00 11.05 316 LEU A N 1
ATOM 2152 C CA . LEU A 1 285 ? 62.994 -16.473 57.619 1.00 11.51 316 LEU A CA 1
ATOM 2153 C C . LEU A 1 285 ? 61.845 -15.863 58.459 1.00 13.19 316 LEU A C 1
ATOM 2154 O O . LEU A 1 285 ? 60.754 -15.637 57.930 1.00 12.73 316 LEU A O 1
ATOM 2159 N N . ARG A 1 286 ? 62.076 -15.644 59.756 1.00 12.41 317 ARG A N 1
ATOM 2160 C CA . ARG A 1 286 ? 61.024 -15.043 60.602 1.00 10.83 317 ARG A CA 1
ATOM 2161 C C . ARG A 1 286 ? 60.672 -13.591 60.220 1.00 10.33 317 ARG A C 1
ATOM 2162 O O . ARG A 1 286 ? 59.496 -13.216 60.086 1.00 12.16 317 ARG A O 1
ATOM 2170 N N . TYR A 1 287 ? 61.731 -12.795 60.062 1.00 12.35 318 TYR A N 1
ATOM 2171 C CA . TYR A 1 287 ? 61.630 -11.356 59.944 1.00 11.81 318 TYR A CA 1
ATOM 2172 C C . TYR A 1 287 ? 61.331 -10.837 58.535 1.00 10.14 318 TYR A C 1
ATOM 2173 O O . TYR A 1 287 ? 60.663 -9.796 58.394 1.00 13.29 318 TYR A O 1
ATOM 2182 N N . GLU A 1 288 ? 61.829 -11.557 57.514 1.00 11.61 319 GLU A N 1
ATOM 2183 C CA . GLU A 1 288 ? 61.555 -11.225 56.077 1.00 11.11 319 GLU A CA 1
ATOM 2184 C C . GLU A 1 288 ? 61.184 -12.450 55.291 1.00 11.58 319 GLU A C 1
ATOM 2185 O O . GLU A 1 288 ? 61.917 -12.894 54.372 1.00 14.40 319 GLU A O 1
ATOM 2191 N N . PRO A 1 289 ? 60.019 -13.068 55.648 1.00 12.64 320 PRO A N 1
ATOM 2192 C CA . PRO A 1 289 ? 59.651 -14.331 54.992 1.00 10.92 320 PRO A CA 1
ATOM 2193 C C . PRO A 1 289 ? 59.563 -14.171 53.437 1.00 10.80 320 PRO A C 1
ATOM 2194 O O . PRO A 1 289 ? 58.970 -13.172 52.940 1.00 12.55 320 PRO A O 1
ATOM 2198 N N . PRO A 1 290 ? 60.099 -15.153 52.689 1.00 11.65 321 PRO A N 1
ATOM 2199 C CA . PRO A 1 290 ? 60.003 -15.032 51.215 1.00 12.44 321 PRO A CA 1
ATOM 2200 C C . PRO A 1 290 ? 58.576 -14.940 50.686 1.00 11.52 321 PRO A C 1
ATOM 2201 O O . PRO A 1 290 ? 58.351 -14.197 49.711 1.00 11.85 321 PRO A O 1
ATOM 2205 N N . PHE A 1 291 ? 57.670 -15.657 51.320 1.00 12.72 322 PHE A N 1
ATOM 2206 C CA . PHE A 1 291 ? 56.272 -15.410 51.018 1.00 12.03 322 PHE A CA 1
ATOM 2207 C C . PHE A 1 291 ? 55.650 -14.479 52.034 1.00 12.17 322 PHE A C 1
ATOM 2208 O O . PHE A 1 291 ? 55.656 -14.780 53.245 1.00 14.74 322 PHE A O 1
ATOM 2216 N N . ARG A 1 292 ? 55.059 -13.389 51.538 1.00 11.21 323 ARG A N 1
ATOM 2217 C CA . ARG A 1 292 ? 54.243 -12.487 52.324 1.00 11.87 323 ARG A CA 1
ATOM 2218 C C . ARG A 1 292 ? 52.997 -13.245 52.777 1.00 14.00 323 ARG A C 1
ATOM 2219 O O . ARG A 1 292 ? 52.493 -13.035 53.896 1.00 14.14 323 ARG A O 1
ATOM 2227 N N . GLY A 1 293 ? 52.508 -14.115 51.910 1.00 12.68 324 GLY A N 1
ATOM 2228 C CA . GLY A 1 293 ? 51.306 -14.898 52.263 1.00 14.06 324 GLY A CA 1
ATOM 2229 C C . GLY A 1 293 ? 50.898 -15.905 51.224 1.00 13.75 324 GLY A C 1
ATOM 2230 O O . GLY A 1 293 ? 51.487 -15.966 50.141 1.00 15.23 324 GLY A O 1
ATOM 2231 N N . HIS A 1 294 ? 49.905 -16.703 51.599 1.00 14.21 325 HIS A N 1
ATOM 2232 C CA . HIS A 1 294 ? 49.233 -17.689 50.733 1.00 11.74 325 HIS A CA 1
ATOM 2233 C C . HIS A 1 294 ? 47.733 -17.566 50.957 1.00 11.41 325 HIS A C 1
ATOM 2234 O O . HIS A 1 294 ? 47.264 -17.202 52.054 1.00 14.34 325 HIS A O 1
ATOM 2241 N N . TYR A 1 295 ? 47.014 -17.827 49.881 1.00 11.38 326 TYR A N 1
ATOM 2242 C CA . TYR A 1 295 ? 45.520 -17.774 49.927 1.00 14.69 326 TYR A CA 1
ATOM 2243 C C . TYR A 1 295 ? 44.915 -19.106 50.391 1.00 13.40 326 TYR A C 1
ATOM 2244 O O . TYR A 1 295 ? 45.531 -20.185 50.241 1.00 15.43 326 TYR A O 1
ATOM 2253 N N . ARG A 1 296 ? 43.695 -18.965 50.920 1.00 12.22 327 ARG A N 1
ATOM 2254 C CA . ARG A 1 296 ? 42.760 -20.066 51.058 1.00 11.38 327 ARG A CA 1
ATOM 2255 C C . ARG A 1 296 ? 41.356 -19.655 50.546 1.00 10.60 327 ARG A C 1
ATOM 2256 O O . ARG A 1 296 ? 41.043 -18.490 50.561 1.00 13.25 327 ARG A O 1
ATOM 2264 N N . HIS A 1 297 ? 40.588 -20.649 50.076 1.00 12.55 328 HIS A N 1
ATOM 2265 C CA . HIS A 1 297 ? 39.196 -20.405 49.720 1.00 14.60 328 HIS A CA 1
ATOM 2266 C C . HIS A 1 297 ? 38.278 -20.919 50.857 1.00 14.01 328 HIS A C 1
ATOM 2267 O O . HIS A 1 297 ? 38.386 -22.080 51.272 1.00 14.41 328 HIS A O 1
ATOM 2274 N N . VAL A 1 298 ? 37.395 -20.033 51.333 1.00 15.16 329 VAL A N 1
ATOM 2275 C CA . VAL A 1 298 ? 36.469 -20.335 52.409 1.00 13.55 329 VAL A CA 1
ATOM 2276 C C . VAL A 1 298 ? 35.234 -21.082 51.842 1.00 15.61 329 VAL A C 1
ATOM 2277 O O . VAL A 1 298 ? 34.396 -20.477 51.112 1.00 19.13 329 VAL A O 1
ATOM 2281 N N . ARG A 1 299 ? 35.141 -22.368 52.163 1.00 15.55 330 ARG A N 1
ATOM 2282 C CA . ARG A 1 299 ? 34.118 -23.245 51.518 1.00 16.50 330 ARG A CA 1
ATOM 2283 C C . ARG A 1 299 ? 32.705 -22.900 51.986 1.00 19.66 330 ARG A C 1
ATOM 2284 O O . ARG A 1 299 ? 31.846 -22.683 51.150 1.00 21.21 330 ARG A O 1
ATOM 2292 N N . ASN A 1 300 ? 32.533 -22.805 53.298 1.00 21.60 331 ASN A N 1
ATOM 2293 C CA . ASN A 1 300 ? 31.206 -22.511 53.957 1.00 18.60 331 ASN A CA 1
ATOM 2294 C C . ASN A 1 300 ? 31.360 -21.379 54.940 1.00 16.88 331 ASN A C 1
ATOM 2295 O O . ASN A 1 300 ? 32.448 -21.102 55.428 1.00 20.45 331 ASN A O 1
ATOM 2300 N N . ALA A 1 301 ? 30.258 -20.701 55.191 1.00 16.46 332 ALA A N 1
ATOM 2301 C CA . ALA A 1 301 ? 30.173 -19.718 56.210 1.00 16.27 332 ALA A CA 1
ATOM 2302 C C . ALA A 1 301 ? 30.587 -20.339 57.545 1.00 19.22 332 ALA A C 1
ATOM 2303 O O . ALA A 1 301 ? 30.151 -21.420 57.921 1.00 19.85 332 ALA A O 1
ATOM 2305 N N . THR A 1 302 ? 31.524 -19.630 58.209 1.00 18.78 333 THR A N 1
ATOM 2306 C CA . THR A 1 302 ? 32.163 -20.184 59.379 1.00 19.18 333 THR A CA 1
ATOM 2307 C C . THR A 1 302 ? 32.773 -19.079 60.203 1.00 15.65 333 THR A C 1
ATOM 2308 O O . THR A 1 302 ? 32.467 -17.874 59.984 1.00 18.39 333 THR A O 1
ATOM 2312 N N A THR A 1 303 ? 33.641 -19.468 61.137 0.50 16.33 334 THR A N 1
ATOM 2313 N N B THR A 1 303 ? 33.600 -19.450 61.176 0.50 16.51 334 THR A N 1
ATOM 2314 C CA A THR A 1 303 ? 34.339 -18.516 62.015 0.50 17.21 334 THR A CA 1
ATOM 2315 C CA B THR A 1 303 ? 34.384 -18.449 61.914 0.50 15.45 334 THR A CA 1
ATOM 2316 C C A THR A 1 303 ? 35.800 -18.946 62.028 0.50 14.81 334 THR A C 1
ATOM 2317 C C B THR A 1 303 ? 35.811 -18.935 61.977 0.50 13.88 334 THR A C 1
ATOM 2318 O O A THR A 1 303 ? 36.068 -20.140 61.901 0.50 17.40 334 THR A O 1
ATOM 2319 O O B THR A 1 303 ? 36.065 -20.136 61.857 0.50 16.84 334 THR A O 1
ATOM 2326 N N . LEU A 1 304 ? 36.713 -17.969 62.168 1.00 15.94 335 LEU A N 1
ATOM 2327 C CA . LEU A 1 304 ? 38.138 -18.230 62.371 1.00 14.34 335 LEU A CA 1
ATOM 2328 C C . LEU A 1 304 ? 38.631 -17.356 63.519 1.00 15.87 335 LEU A C 1
ATOM 2329 O O . LEU A 1 304 ? 38.554 -16.156 63.436 1.00 18.93 335 LEU A O 1
ATOM 2334 N N . ASP A 1 305 ? 39.095 -18.001 64.613 1.00 16.73 336 ASP A N 1
ATOM 2335 C CA . ASP A 1 305 ? 39.576 -17.298 65.805 1.00 20.05 336 ASP A CA 1
ATOM 2336 C C . ASP A 1 305 ? 38.591 -16.230 66.211 1.00 22.41 336 ASP A C 1
ATOM 2337 O O . ASP A 1 305 ? 38.952 -15.121 66.542 1.00 21.99 336 ASP A O 1
ATOM 2342 N N . GLY A 1 306 ? 37.318 -16.571 66.194 1.00 19.46 337 GLY A N 1
ATOM 2343 C CA . GLY A 1 306 ? 36.320 -15.644 66.661 1.00 22.30 337 GLY A CA 1
ATOM 2344 C C . GLY A 1 306 ? 35.695 -14.744 65.615 1.00 19.95 337 GLY A C 1
ATOM 2345 O O . GLY A 1 306 ? 34.751 -14.094 65.891 1.00 26.14 337 GLY A O 1
ATOM 2346 N N . THR A 1 307 ? 36.229 -14.710 64.407 1.00 18.49 338 THR A N 1
ATOM 2347 C CA . THR A 1 307 ? 35.782 -13.728 63.350 1.00 17.02 338 THR A CA 1
ATOM 2348 C C . THR A 1 307 ? 34.942 -14.428 62.275 1.00 19.84 338 THR A C 1
ATOM 2349 O O . THR A 1 307 ? 35.289 -15.504 61.778 1.00 16.37 338 THR A O 1
ATOM 2353 N N . GLU A 1 308 ? 33.810 -13.802 61.960 1.00 19.87 339 GLU A N 1
ATOM 2354 C CA . GLU A 1 308 ? 32.929 -14.354 60.979 1.00 16.45 339 GLU A CA 1
ATOM 2355 C C . GLU A 1 308 ? 33.456 -14.292 59.559 1.00 18.64 339 GLU A C 1
ATOM 2356 O O . GLU A 1 308 ? 34.031 -13.282 59.194 1.00 20.83 339 GLU A O 1
ATOM 2362 N N . LEU A 1 309 ? 33.224 -15.357 58.781 1.00 14.54 340 LEU A N 1
ATOM 2363 C CA . LEU A 1 309 ? 33.654 -15.441 57.368 1.00 15.62 340 LEU A CA 1
ATOM 2364 C C . LEU A 1 309 ? 32.484 -15.987 56.487 1.00 14.38 340 LEU A C 1
ATOM 2365 O O . LEU A 1 309 ? 31.960 -17.064 56.776 1.00 19.19 340 LEU A O 1
ATOM 2370 N N . PRO A 1 310 ? 32.090 -15.229 55.436 1.00 14.90 341 PRO A N 1
ATOM 2371 C CA . PRO A 1 310 ? 31.026 -15.709 54.533 1.00 17.85 341 PRO A CA 1
ATOM 2372 C C . PRO A 1 310 ? 31.540 -16.883 53.669 1.00 15.25 341 PRO A C 1
ATOM 2373 O O . PRO A 1 310 ? 32.757 -17.042 53.411 1.00 17.29 341 PRO A O 1
ATOM 2377 N N . ALA A 1 311 ? 30.617 -17.669 53.187 1.00 18.19 342 ALA A N 1
ATOM 2378 C CA . ALA A 1 311 ? 30.867 -18.655 52.198 1.00 18.84 342 ALA A CA 1
ATOM 2379 C C . ALA A 1 311 ? 31.459 -17.993 50.987 1.00 20.26 342 ALA A C 1
ATOM 2380 O O . ALA A 1 311 ? 31.052 -16.906 50.606 1.00 19.14 342 ALA A O 1
ATOM 2382 N N . ASP A 1 312 ? 32.461 -18.661 50.428 1.00 18.75 343 ASP A N 1
ATOM 2383 C CA . ASP A 1 312 ? 33.138 -18.268 49.175 1.00 19.50 343 ASP A CA 1
ATOM 2384 C C . ASP A 1 312 ? 34.007 -16.984 49.252 1.00 17.34 343 ASP A C 1
ATOM 2385 O O . ASP A 1 312 ? 34.394 -16.405 48.219 1.00 23.02 343 ASP A O 1
ATOM 2390 N N . SER A 1 313 ? 34.323 -16.595 50.481 1.00 16.94 344 SER A N 1
ATOM 2391 C CA . SER A 1 313 ? 35.314 -15.590 50.717 1.00 16.73 344 SER A CA 1
ATOM 2392 C C . SER A 1 313 ? 36.683 -16.250 50.596 1.00 14.84 344 SER A C 1
ATOM 2393 O O . SER A 1 313 ? 36.776 -17.454 50.347 1.00 14.14 344 SER A O 1
ATOM 2396 N N . HIS A 1 314 ? 37.721 -15.447 50.887 1.00 15.68 345 HIS A N 1
ATOM 2397 C CA . HIS A 1 314 ? 39.068 -15.977 50.780 1.00 13.76 345 HIS A CA 1
ATOM 2398 C C . HIS A 1 314 ? 39.869 -15.494 51.963 1.00 13.99 345 HIS A C 1
ATOM 2399 O O . HIS A 1 314 ? 39.656 -14.399 52.427 1.00 15.38 345 HIS A O 1
ATOM 2406 N N . LEU A 1 315 ? 40.829 -16.306 52.397 1.00 14.96 346 LEU A N 1
ATOM 2407 C CA . LEU A 1 315 ? 41.846 -15.853 53.394 1.00 13.62 346 LEU A CA 1
ATOM 2408 C C . LEU A 1 315 ? 43.151 -15.494 52.690 1.00 12.57 346 LEU A C 1
ATOM 2409 O O . LEU A 1 315 ? 43.501 -16.141 51.728 1.00 13.49 346 LEU A O 1
ATOM 2414 N N . LEU A 1 316 ? 43.833 -14.524 53.255 1.00 12.06 347 LEU A N 1
ATOM 2415 C CA . LEU A 1 316 ? 45.239 -14.300 52.971 1.00 13.09 347 LEU A CA 1
ATOM 2416 C C . LEU A 1 316 ? 46.008 -14.571 54.262 1.00 11.67 347 LEU A C 1
ATOM 2417 O O . LEU A 1 316 ? 45.941 -13.779 55.201 1.00 13.57 347 LEU A O 1
ATOM 2422 N N . LEU A 1 317 ? 46.759 -15.663 54.253 1.00 13.12 348 LEU A N 1
ATOM 2423 C CA . LEU A 1 317 ? 47.491 -16.091 55.443 1.00 12.81 348 LEU A CA 1
ATOM 2424 C C . LEU A 1 317 ? 48.812 -15.360 55.431 1.00 10.93 348 LEU A C 1
ATOM 2425 O O . LEU A 1 317 ? 49.658 -15.603 54.567 1.00 13.63 348 LEU A O 1
ATOM 2430 N N . LEU A 1 318 ? 48.980 -14.419 56.369 1.00 12.26 349 LEU A N 1
ATOM 2431 C CA . LEU A 1 318 ? 50.103 -13.493 56.312 1.00 12.21 349 LEU A CA 1
ATOM 2432 C C . LEU A 1 318 ? 51.210 -14.039 57.226 1.00 13.99 349 LEU A C 1
ATOM 2433 O O . LEU A 1 318 ? 51.254 -13.771 58.432 1.00 12.54 349 LEU A O 1
ATOM 2438 N N . TRP A 1 319 ? 52.115 -14.836 56.651 1.00 12.73 350 TRP A N 1
ATOM 2439 C CA . TRP A 1 319 ? 53.135 -15.519 57.453 1.00 12.81 350 TRP A CA 1
ATOM 2440 C C . TRP A 1 319 ? 53.998 -14.542 58.267 1.00 13.96 350 TRP A C 1
ATOM 2441 O O . TRP A 1 319 ? 54.285 -14.831 59.431 1.00 14.47 350 TRP A O 1
ATOM 2452 N N . GLY A 1 320 ? 54.405 -13.459 57.615 1.00 13.60 351 GLY A N 1
ATOM 2453 C CA . GLY A 1 320 ? 55.169 -12.397 58.237 1.00 14.37 351 GLY A CA 1
ATOM 2454 C C . GLY A 1 320 ? 54.495 -11.721 59.394 1.00 13.21 351 GLY A C 1
ATOM 2455 O O . GLY A 1 320 ? 55.095 -11.370 60.402 1.00 15.01 351 GLY A O 1
ATOM 2456 N N . ALA A 1 321 ? 53.186 -11.530 59.255 1.00 13.05 352 ALA A N 1
ATOM 2457 C CA . ALA A 1 321 ? 52.422 -10.893 60.311 1.00 12.26 352 ALA A CA 1
ATOM 2458 C C . ALA A 1 321 ? 52.311 -11.884 61.489 1.00 12.97 352 ALA A C 1
ATOM 2459 O O . ALA A 1 321 ? 52.471 -11.477 62.687 1.00 14.12 352 ALA A O 1
ATOM 2461 N N . ALA A 1 322 ? 52.088 -13.161 61.208 1.00 12.05 353 ALA A N 1
ATOM 2462 C CA . ALA A 1 322 ? 52.013 -14.177 62.252 1.00 13.33 353 ALA A CA 1
ATOM 2463 C C . ALA A 1 322 ? 53.354 -14.261 63.053 1.00 14.25 353 ALA A C 1
ATOM 2464 O O . ALA A 1 322 ? 53.360 -14.319 64.264 1.00 13.20 353 ALA A O 1
ATOM 2466 N N . ASN A 1 323 ? 54.459 -14.134 62.299 1.00 12.89 354 ASN A N 1
ATOM 2467 C CA . ASN A 1 323 ? 55.816 -14.235 62.846 1.00 11.49 354 ASN A CA 1
ATOM 2468 C C . ASN A 1 323 ? 56.162 -13.030 63.695 1.00 12.41 354 ASN A C 1
ATOM 2469 O O . ASN A 1 323 ? 57.210 -13.041 64.317 1.00 14.56 354 ASN A O 1
ATOM 2474 N N . ARG A 1 324 ? 55.368 -11.957 63.661 1.00 11.67 355 ARG A N 1
ATOM 2475 C CA . ARG A 1 324 ? 55.527 -10.783 64.477 1.00 13.49 355 ARG A CA 1
ATOM 2476 C C . ARG A 1 324 ? 54.393 -10.576 65.515 1.00 12.69 355 ARG A C 1
ATOM 2477 O O . ARG A 1 324 ? 54.292 -9.519 66.094 1.00 13.51 355 ARG A O 1
ATOM 2485 N N . ASP A 1 325 ? 53.591 -11.618 65.764 1.00 12.68 356 ASP A N 1
ATOM 2486 C CA . ASP A 1 325 ? 52.449 -11.495 66.680 1.00 14.55 356 ASP A CA 1
ATOM 2487 C C . ASP A 1 325 ? 53.004 -11.297 68.090 1.00 14.86 356 ASP A C 1
ATOM 2488 O O . ASP A 1 325 ? 53.724 -12.177 68.579 1.00 14.02 356 ASP A O 1
ATOM 2493 N N . PRO A 1 326 ? 52.656 -10.174 68.731 1.00 13.26 357 PRO A N 1
ATOM 2494 C CA . PRO A 1 326 ? 53.245 -9.897 70.078 1.00 15.86 357 PRO A CA 1
ATOM 2495 C C . PRO A 1 326 ? 52.699 -10.775 71.185 1.00 17.37 357 PRO A C 1
ATOM 2496 O O . PRO A 1 326 ? 53.256 -10.805 72.279 1.00 23.91 357 PRO A O 1
ATOM 2500 N N . ALA A 1 327 ? 51.637 -11.519 70.908 1.00 17.93 358 ALA A N 1
ATOM 2501 C CA . ALA A 1 327 ? 51.213 -12.570 71.828 1.00 23.25 358 ALA A CA 1
ATOM 2502 C C . ALA A 1 327 ? 52.143 -13.783 71.855 1.00 18.95 358 ALA A C 1
ATOM 2503 O O . ALA A 1 327 ? 52.096 -14.573 72.808 1.00 26.45 358 ALA A O 1
ATOM 2505 N N . GLN A 1 328 ? 52.946 -13.951 70.805 1.00 21.46 359 GLN A N 1
ATOM 2506 C CA . GLN A 1 328 ? 53.812 -15.134 70.659 1.00 21.77 359 GLN A CA 1
ATOM 2507 C C . GLN A 1 328 ? 55.290 -14.878 70.717 1.00 22.38 359 GLN A C 1
ATOM 2508 O O . GLN A 1 328 ? 55.996 -15.771 71.089 1.00 23.04 359 GLN A O 1
ATOM 2514 N N . PHE A 1 329 ? 55.735 -13.681 70.322 1.00 18.05 360 PHE A N 1
ATOM 2515 C CA . PHE A 1 329 ? 57.167 -13.353 70.239 1.00 16.19 360 PHE A CA 1
ATOM 2516 C C . PHE A 1 329 ? 57.467 -12.099 71.055 1.00 16.42 360 PHE A C 1
ATOM 2517 O O . PHE A 1 329 ? 56.729 -11.102 70.927 1.00 19.70 360 PHE A O 1
ATOM 2525 N N . GLU A 1 330 ? 58.523 -12.177 71.900 1.00 19.19 361 GLU A N 1
ATOM 2526 C CA . GLU A 1 330 ? 59.085 -11.003 72.555 1.00 19.46 361 GLU A CA 1
ATOM 2527 C C . GLU A 1 330 ? 59.786 -10.175 71.500 1.00 14.16 361 GLU A C 1
ATOM 2528 O O . GLU A 1 330 ? 60.442 -10.771 70.583 1.00 18.52 361 GLU A O 1
ATOM 2534 N N . ALA A 1 331 ? 59.660 -8.860 71.587 1.00 14.91 362 ALA A N 1
ATOM 2535 C CA . ALA A 1 331 ? 60.406 -7.930 70.673 1.00 16.87 362 ALA A CA 1
ATOM 2536 C C . ALA A 1 331 ? 60.265 -8.397 69.234 1.00 14.49 362 ALA A C 1
ATOM 2537 O O . ALA A 1 331 ? 61.239 -8.605 68.506 1.00 15.17 362 ALA A O 1
ATOM 2539 N N . PRO A 1 332 ? 59.023 -8.548 68.765 1.00 13.31 363 PRO A N 1
ATOM 2540 C CA . PRO A 1 332 ? 58.753 -9.062 67.400 1.00 13.85 363 PRO A CA 1
ATOM 2541 C C . PRO A 1 332 ? 59.345 -8.320 66.242 1.00 13.73 363 PRO A C 1
ATOM 2542 O O . PRO A 1 332 ? 59.751 -8.962 65.283 1.00 16.76 363 PRO A O 1
ATOM 2546 N N . GLY A 1 333 ? 59.529 -7.020 66.419 1.00 15.22 364 GLY A N 1
ATOM 2547 C CA . GLY A 1 333 ? 60.069 -6.108 65.407 1.00 16.54 364 GLY A CA 1
ATOM 2548 C C . GLY A 1 333 ? 61.596 -5.969 65.445 1.00 15.60 364 GLY A C 1
ATOM 2549 O O . GLY A 1 333 ? 62.148 -5.260 64.580 1.00 20.76 364 GLY A O 1
ATOM 2550 N N . GLU A 1 334 ? 62.262 -6.677 66.386 1.00 16.07 365 GLU A N 1
ATOM 2551 C CA . GLU A 1 334 ? 63.709 -6.587 66.541 1.00 16.95 365 GLU A CA 1
ATOM 2552 C C . GLU A 1 334 ? 64.347 -7.867 65.879 1.00 14.85 365 GLU A C 1
ATOM 2553 O O . GLU A 1 334 ? 63.863 -8.980 66.004 1.00 16.55 365 GLU A O 1
ATOM 2559 N N . PHE A 1 335 ? 65.421 -7.643 65.103 1.00 13.93 366 PHE A N 1
ATOM 2560 C CA . PHE A 1 335 ? 66.182 -8.751 64.506 1.00 13.99 366 PHE A CA 1
ATOM 2561 C C . PHE A 1 335 ? 67.166 -9.267 65.535 1.00 13.98 366 PHE A C 1
ATOM 2562 O O . PHE A 1 335 ? 68.061 -8.514 65.926 1.00 20.64 366 PHE A O 1
ATOM 2570 N N . ARG A 1 336 ? 66.938 -10.466 66.084 1.00 13.27 367 ARG A N 1
ATOM 2571 C CA . ARG A 1 336 ? 67.762 -10.995 67.156 1.00 16.44 367 ARG A CA 1
ATOM 2572 C C . ARG A 1 336 ? 68.330 -12.360 66.770 1.00 17.14 367 ARG A C 1
ATOM 2573 O O . ARG A 1 336 ? 67.690 -13.167 66.131 1.00 19.23 367 ARG A O 1
ATOM 2581 N N . LEU A 1 337 ? 69.559 -12.612 67.191 1.00 17.36 368 LEU A N 1
ATOM 2582 C CA . LEU A 1 337 ? 70.233 -13.913 66.978 1.00 18.16 368 LEU A CA 1
ATOM 2583 C C . LEU A 1 337 ? 70.230 -14.868 68.157 1.00 21.85 368 LEU A C 1
ATOM 2584 O O . LEU A 1 337 ? 70.878 -15.902 68.112 1.00 24.23 368 LEU A O 1
ATOM 2589 N N . ASP A 1 338 ? 69.482 -14.520 69.192 1.00 20.58 369 ASP A N 1
ATOM 2590 C CA . ASP A 1 338 ? 69.417 -15.323 70.413 1.00 22.28 369 ASP A CA 1
ATOM 2591 C C . ASP A 1 338 ? 68.065 -15.962 70.728 1.00 22.47 369 ASP A C 1
ATOM 2592 O O . ASP A 1 338 ? 67.787 -16.315 71.877 1.00 26.15 369 ASP A O 1
ATOM 2597 N N . ARG A 1 339 ? 67.194 -16.085 69.734 1.00 23.36 370 ARG A N 1
ATOM 2598 C CA . ARG A 1 339 ? 65.853 -16.671 69.990 1.00 27.99 370 ARG A CA 1
ATOM 2599 C C . ARG A 1 339 ? 65.866 -18.211 70.161 1.00 25.93 370 ARG A C 1
ATOM 2600 O O . ARG A 1 339 ? 66.562 -18.848 69.434 1.00 37.00 370 ARG A O 1
ATOM 2608 N N . ALA A 1 340 ? 65.080 -18.789 71.093 1.00 48.77 371 ALA A N 1
ATOM 2609 C CA . ALA A 1 340 ? 65.103 -20.288 71.373 1.00 53.59 371 ALA A CA 1
ATOM 2610 C C . ALA A 1 340 ? 63.820 -21.024 71.838 1.00 60.50 371 ALA A C 1
ATOM 2611 O O . ALA A 1 340 ? 62.809 -20.439 72.216 1.00 84.12 371 ALA A O 1
ATOM 2613 N N . LYS A 1 343 ? 59.592 -21.431 69.823 1.00 41.68 374 LYS A N 1
ATOM 2614 C CA . LYS A 1 343 ? 58.500 -20.911 68.934 1.00 43.94 374 LYS A CA 1
ATOM 2615 C C . LYS A 1 343 ? 58.863 -20.892 67.441 1.00 34.06 374 LYS A C 1
ATOM 2616 O O . LYS A 1 343 ? 58.142 -21.286 66.691 1.00 45.89 374 LYS A O 1
ATOM 2618 N N . GLY A 1 344 ? 60.054 -20.428 67.082 1.00 41.13 375 GLY A N 1
ATOM 2619 C CA . GLY A 1 344 ? 60.439 -20.462 65.689 1.00 26.69 375 GLY A CA 1
ATOM 2620 C C . GLY A 1 344 ? 59.783 -19.435 64.772 1.00 24.76 375 GLY A C 1
ATOM 2621 O O . GLY A 1 344 ? 59.903 -18.202 64.923 1.00 32.06 375 GLY A O 1
ATOM 2622 N N . HIS A 1 345 ? 59.119 -19.963 63.769 1.00 17.55 376 HIS A N 1
ATOM 2623 C CA . HIS A 1 345 ? 58.396 -19.178 62.790 1.00 15.44 376 HIS A CA 1
ATOM 2624 C C . HIS A 1 345 ? 57.511 -20.116 61.977 1.00 17.51 376 HIS A C 1
ATOM 2625 O O . HIS A 1 345 ? 57.592 -21.331 62.110 1.00 17.20 376 HIS A O 1
ATOM 2632 N N . ILE A 1 346 ? 56.651 -19.498 61.165 1.00 13.89 377 ILE A N 1
ATOM 2633 C CA . ILE A 1 346 ? 55.717 -20.251 60.342 1.00 13.51 377 ILE A CA 1
ATOM 2634 C C . ILE A 1 346 ? 55.931 -19.979 58.862 1.00 11.87 377 ILE A C 1
ATOM 2635 O O . ILE A 1 346 ? 55.035 -20.154 58.013 1.00 13.66 377 ILE A O 1
ATOM 2640 N N . SER A 1 347 ? 57.179 -19.651 58.503 1.00 11.39 378 SER A N 1
ATOM 2641 C CA . SER A 1 347 ? 57.476 -19.210 57.153 1.00 12.28 378 SER A CA 1
ATOM 2642 C C . SER A 1 347 ? 57.467 -20.362 56.110 1.00 10.10 378 SER A C 1
ATOM 2643 O O . SER A 1 347 ? 57.433 -20.049 54.907 1.00 11.64 378 SER A O 1
ATOM 2646 N N . PHE A 1 348 ? 57.484 -21.616 56.568 1.00 11.81 379 PHE A N 1
ATOM 2647 C CA . PHE A 1 348 ? 57.374 -22.806 55.734 1.00 12.31 379 PHE A CA 1
ATOM 2648 C C . PHE A 1 348 ? 55.968 -23.459 55.831 1.00 13.16 379 PHE A C 1
ATOM 2649 O O . PHE A 1 348 ? 55.729 -24.555 55.393 1.00 13.73 379 PHE A O 1
ATOM 2657 N N . GLY A 1 349 ? 55.050 -22.741 56.457 1.00 14.00 380 GLY A N 1
ATOM 2658 C CA . GLY A 1 349 ? 53.692 -23.297 56.653 1.00 14.84 380 GLY A CA 1
ATOM 2659 C C . GLY A 1 349 ? 53.722 -24.319 57.772 1.00 12.92 380 GLY A C 1
ATOM 2660 O O . GLY A 1 349 ? 54.619 -24.323 58.621 1.00 15.65 380 GLY A O 1
ATOM 2661 N N . LYS A 1 350 ? 52.694 -25.149 57.800 1.00 15.78 381 LYS A N 1
ATOM 2662 C CA . LYS A 1 350 ? 52.502 -26.107 58.853 1.00 16.58 381 LYS A CA 1
ATOM 2663 C C . LYS A 1 350 ? 51.388 -27.041 58.448 1.00 14.89 381 LYS A C 1
ATOM 2664 O O . LYS A 1 350 ? 50.432 -26.608 57.741 1.00 20.61 381 LYS A O 1
ATOM 2670 N N . GLY A 1 351 ? 51.487 -28.301 58.865 1.00 17.56 382 GLY A N 1
ATOM 2671 C CA . GLY A 1 351 ? 50.434 -29.271 58.704 1.00 16.93 382 GLY A CA 1
ATOM 2672 C C . GLY A 1 351 ? 50.466 -29.930 57.354 1.00 17.72 382 GLY A C 1
ATOM 2673 O O . GLY A 1 351 ? 51.543 -30.255 56.839 1.00 18.39 382 GLY A O 1
ATOM 2674 N N . ALA A 1 352 ? 49.307 -30.040 56.727 1.00 17.58 383 ALA A N 1
ATOM 2675 C CA . ALA A 1 352 ? 49.169 -30.884 55.527 1.00 20.04 383 ALA A CA 1
ATOM 2676 C C . ALA A 1 352 ? 50.027 -30.439 54.368 1.00 15.76 383 ALA A C 1
ATOM 2677 O O . ALA A 1 352 ? 50.529 -31.284 53.608 1.00 17.70 383 ALA A O 1
ATOM 2679 N N . HIS A 1 353 ? 50.208 -29.134 54.247 1.00 13.76 384 HIS A N 1
ATOM 2680 C CA . HIS A 1 353 ? 50.999 -28.532 53.122 1.00 12.69 384 HIS A CA 1
ATOM 2681 C C . HIS A 1 353 ? 52.359 -27.981 53.533 1.00 13.46 384 HIS A C 1
ATOM 2682 O O . HIS A 1 353 ? 52.911 -27.236 52.770 1.00 14.90 384 HIS A O 1
ATOM 2689 N N . PHE A 1 354 ? 52.867 -28.373 54.706 1.00 13.84 385 PHE A N 1
ATOM 2690 C CA . PHE A 1 354 ? 54.127 -27.912 55.207 1.00 14.28 385 PHE A CA 1
ATOM 2691 C C . PHE A 1 354 ? 55.191 -28.075 54.078 1.00 14.91 385 PHE A C 1
ATOM 2692 O O . PHE A 1 354 ? 55.297 -29.115 53.457 1.00 15.56 385 PHE A O 1
ATOM 2700 N N . CYS A 1 355 ? 55.926 -27.023 53.822 1.00 14.60 386 CYS A N 1
ATOM 2701 C CA . CYS A 1 355 ? 56.898 -27.029 52.751 1.00 14.90 386 CYS A CA 1
ATOM 2702 C C . CYS A 1 355 ? 57.731 -28.285 52.674 1.00 15.06 386 CYS A C 1
ATOM 2703 O O . CYS A 1 355 ? 58.525 -28.595 53.577 1.00 17.22 386 CYS A O 1
ATOM 2706 N N . VAL A 1 356 ? 57.616 -28.978 51.545 1.00 12.49 387 VAL A N 1
ATOM 2707 C CA . VAL A 1 356 ? 58.476 -30.114 51.297 1.00 14.28 387 VAL A CA 1
ATOM 2708 C C . VAL A 1 356 ? 59.971 -29.780 51.008 1.00 13.53 387 VAL A C 1
ATOM 2709 O O . VAL A 1 356 ? 60.829 -30.654 51.128 1.00 15.74 387 VAL A O 1
ATOM 2713 N N . GLY A 1 357 ? 60.209 -28.546 50.615 1.00 13.22 388 GLY A N 1
ATOM 2714 C CA . GLY A 1 357 ? 61.544 -28.083 50.248 1.00 15.47 388 GLY A CA 1
ATOM 2715 C C . GLY A 1 357 ? 62.295 -27.418 51.377 1.00 16.48 388 GLY A C 1
ATOM 2716 O O . GLY A 1 357 ? 63.312 -26.813 51.101 1.00 14.79 388 GLY A O 1
ATOM 2717 N N . ALA A 1 358 ? 61.779 -27.435 52.613 1.00 14.47 389 ALA A N 1
ATOM 2718 C CA . ALA A 1 358 ? 62.400 -26.621 53.661 1.00 16.00 389 ALA A CA 1
ATOM 2719 C C . ALA A 1 358 ? 63.847 -26.994 53.918 1.00 14.00 389 ALA A C 1
ATOM 2720 O O . ALA A 1 358 ? 64.674 -26.086 54.076 1.00 15.00 389 ALA A O 1
ATOM 2722 N N . ALA A 1 359 ? 64.158 -28.279 53.974 1.00 15.64 390 ALA A N 1
ATOM 2723 C CA . ALA A 1 359 ? 65.541 -28.709 54.167 1.00 14.29 390 ALA A CA 1
ATOM 2724 C C . ALA A 1 359 ? 66.439 -28.273 53.023 1.00 14.30 390 ALA A C 1
ATOM 2725 O O . ALA A 1 359 ? 67.572 -27.812 53.231 1.00 16.48 390 ALA A O 1
ATOM 2727 N N . LEU A 1 360 ? 65.922 -28.342 51.825 1.00 14.85 391 LEU A N 1
ATOM 2728 C CA . LEU A 1 360 ? 66.660 -27.930 50.647 1.00 14.25 391 LEU A CA 1
ATOM 2729 C C . LEU A 1 360 ? 66.930 -26.456 50.675 1.00 15.71 391 LEU A C 1
ATOM 2730 O O . LEU A 1 360 ? 68.019 -26.008 50.371 1.00 14.99 391 LEU A O 1
ATOM 2735 N N . ALA A 1 361 ? 65.906 -25.652 50.981 1.00 14.84 392 ALA A N 1
ATOM 2736 C CA . ALA A 1 361 ? 66.063 -24.216 51.066 1.00 15.06 392 ALA A CA 1
ATOM 2737 C C . ALA A 1 361 ? 67.122 -23.799 52.102 1.00 13.65 392 ALA A C 1
ATOM 2738 O O . ALA A 1 361 ? 67.932 -22.913 51.888 1.00 15.49 392 ALA A O 1
ATOM 2740 N N . ARG A 1 362 ? 67.032 -24.427 53.267 1.00 13.63 393 ARG A N 1
ATOM 2741 C CA . ARG A 1 362 ? 67.977 -24.171 54.350 1.00 14.02 393 ARG A CA 1
ATOM 2742 C C . ARG A 1 362 ? 69.411 -24.560 53.973 1.00 15.66 393 ARG A C 1
ATOM 2743 O O . ARG A 1 362 ? 70.332 -23.844 54.347 1.00 17.91 393 ARG A O 1
ATOM 2751 N N . LEU A 1 363 ? 69.554 -25.645 53.212 1.00 15.13 394 LEU A N 1
ATOM 2752 C CA . LEU A 1 363 ? 70.857 -26.070 52.697 1.00 15.57 394 LEU A CA 1
ATOM 2753 C C . LEU A 1 363 ? 71.377 -25.084 51.686 1.00 12.79 394 LEU A C 1
ATOM 2754 O O . LEU A 1 363 ? 72.572 -24.710 51.714 1.00 14.96 394 LEU A O 1
ATOM 2759 N N . GLU A 1 364 ? 70.568 -24.613 50.743 1.00 14.64 395 GLU A N 1
ATOM 2760 C CA . GLU A 1 364 ? 71.041 -23.622 49.767 1.00 15.31 395 GLU A CA 1
ATOM 2761 C C . GLU A 1 364 ? 71.509 -22.356 50.501 1.00 13.83 395 GLU A C 1
ATOM 2762 O O . GLU A 1 364 ? 72.537 -21.779 50.180 1.00 15.99 395 GLU A O 1
ATOM 2768 N N . ALA A 1 365 ? 70.729 -21.908 51.480 1.00 14.13 396 ALA A N 1
ATOM 2769 C CA . ALA A 1 365 ? 71.104 -20.685 52.235 1.00 13.34 396 ALA A CA 1
ATOM 2770 C C . ALA A 1 365 ? 72.418 -20.888 52.966 1.00 14.12 396 ALA A C 1
ATOM 2771 O O . ALA A 1 365 ? 73.285 -19.959 52.996 1.00 15.08 396 ALA A O 1
ATOM 2773 N N . ARG A 1 366 ? 72.553 -22.051 53.598 1.00 15.56 397 ARG A N 1
ATOM 2774 C CA . ARG A 1 366 ? 73.813 -22.320 54.368 1.00 14.61 397 ARG A CA 1
ATOM 2775 C C . ARG A 1 366 ? 75.034 -22.322 53.446 1.00 14.35 397 ARG A C 1
ATOM 2776 O O . ARG A 1 366 ? 76.008 -21.620 53.730 1.00 17.44 397 ARG A O 1
ATOM 2784 N N . ILE A 1 367 ? 74.942 -23.031 52.343 1.00 14.38 398 ILE A N 1
ATOM 2785 C CA . ILE A 1 367 ? 76.065 -23.110 51.384 1.00 14.68 398 ILE A CA 1
ATOM 2786 C C . ILE A 1 367 ? 76.411 -21.731 50.853 1.00 15.35 398 ILE A C 1
ATOM 2787 O O . ILE A 1 367 ? 77.626 -21.292 50.793 1.00 16.30 398 ILE A O 1
ATOM 2792 N N . VAL A 1 368 ? 75.401 -21.041 50.362 1.00 15.60 399 VAL A N 1
ATOM 2793 C CA . VAL A 1 368 ? 75.680 -19.750 49.710 1.00 13.43 399 VAL A CA 1
ATOM 2794 C C . VAL A 1 368 ? 76.186 -18.702 50.704 1.00 14.68 399 VAL A C 1
ATOM 2795 O O . VAL A 1 368 ? 77.089 -17.925 50.400 1.00 15.34 399 VAL A O 1
ATOM 2799 N N . LEU A 1 369 ? 75.531 -18.582 51.856 1.00 15.51 400 LEU A N 1
ATOM 2800 C CA . LEU A 1 369 ? 75.922 -17.588 52.821 1.00 16.10 400 LEU A CA 1
ATOM 2801 C C . LEU A 1 369 ? 77.297 -17.903 53.416 1.00 15.42 400 LEU A C 1
ATOM 2802 O O . LEU A 1 369 ? 78.062 -16.940 53.689 1.00 17.81 400 LEU A O 1
ATOM 2807 N N . ARG A 1 370 ? 77.604 -19.184 53.629 1.00 16.82 401 ARG A N 1
ATOM 2808 C CA . ARG A 1 370 ? 78.934 -19.558 54.173 1.00 19.07 401 ARG A CA 1
ATOM 2809 C C . ARG A 1 370 ? 79.995 -19.232 53.136 1.00 18.44 401 ARG A C 1
ATOM 2810 O O . ARG A 1 370 ? 81.068 -18.739 53.494 1.00 18.43 401 ARG A O 1
ATOM 2818 N N . LEU A 1 371 ? 79.699 -19.427 51.856 1.00 15.55 402 LEU A N 1
ATOM 2819 C CA . LEU A 1 371 ? 80.669 -19.036 50.754 1.00 17.20 402 LEU A CA 1
ATOM 2820 C C . LEU A 1 371 ? 80.936 -17.540 50.803 1.00 18.85 402 LEU A C 1
ATOM 2821 O O . LEU A 1 371 ? 82.076 -17.089 50.825 1.00 17.69 402 LEU A O 1
ATOM 2826 N N . LEU A 1 372 ? 79.866 -16.755 50.834 1.00 16.84 403 LEU A N 1
ATOM 2827 C CA . LEU A 1 372 ? 79.974 -15.301 50.866 1.00 15.92 403 LEU A CA 1
ATOM 2828 C C . LEU A 1 372 ? 80.797 -14.783 52.057 1.00 16.23 403 LEU A C 1
ATOM 2829 O O . LEU A 1 372 ? 81.703 -13.932 51.879 1.00 18.57 403 LEU A O 1
ATOM 2834 N N . LEU A 1 373 ? 80.507 -15.317 53.243 1.00 17.15 404 LEU A N 1
ATOM 2835 C CA . LEU A 1 373 ? 81.182 -14.916 54.465 1.00 18.58 404 LEU A CA 1
ATOM 2836 C C . LEU A 1 373 ? 82.616 -15.417 54.465 1.00 18.58 404 LEU A C 1
ATOM 2837 O O . LEU A 1 373 ? 83.512 -14.679 54.869 1.00 22.64 404 LEU A O 1
ATOM 2842 N N . ASP A 1 374 ? 82.822 -16.652 54.019 1.00 16.86 405 ASP A N 1
ATOM 2843 C CA . ASP A 1 374 ? 84.186 -17.266 54.067 1.00 17.39 405 ASP A CA 1
ATOM 2844 C C . ASP A 1 374 ? 85.139 -16.544 53.121 1.00 19.06 405 ASP A C 1
ATOM 2845 O O . ASP A 1 374 ? 86.320 -16.447 53.410 1.00 20.99 405 ASP A O 1
ATOM 2850 N N . ARG A 1 375 ? 84.668 -16.051 51.986 1.00 19.39 406 ARG A N 1
ATOM 2851 C CA . ARG A 1 375 ? 85.483 -15.466 50.977 1.00 18.01 406 ARG A CA 1
ATOM 2852 C C . ARG A 1 375 ? 85.705 -13.963 51.098 1.00 20.20 406 ARG A C 1
ATOM 2853 O O . ARG A 1 375 ? 86.419 -13.410 50.298 1.00 26.84 406 ARG A O 1
ATOM 2861 N N . THR A 1 376 ? 85.088 -13.306 52.092 1.00 19.82 407 THR A N 1
ATOM 2862 C CA . THR A 1 376 ? 85.132 -11.862 52.283 1.00 19.37 407 THR A CA 1
ATOM 2863 C C . THR A 1 376 ? 85.504 -11.548 53.735 1.00 19.47 407 THR A C 1
ATOM 2864 O O . THR A 1 376 ? 85.454 -12.423 54.596 1.00 21.38 407 THR A O 1
ATOM 2868 N N A SER A 1 377 ? 85.879 -10.299 53.984 0.50 20.24 408 SER A N 1
ATOM 2869 N N B SER A 1 377 ? 85.910 -10.305 53.971 0.50 20.86 408 SER A N 1
ATOM 2870 C CA A SER A 1 377 ? 86.077 -9.810 55.336 0.50 18.47 408 SER A CA 1
ATOM 2871 C CA B SER A 1 377 ? 86.100 -9.799 55.316 0.50 18.62 408 SER A CA 1
ATOM 2872 C C A SER A 1 377 ? 84.970 -8.774 55.681 0.50 22.13 408 SER A C 1
ATOM 2873 C C B SER A 1 377 ? 85.005 -8.759 55.676 0.50 22.27 408 SER A C 1
ATOM 2874 O O A SER A 1 377 ? 84.565 -8.661 56.834 0.50 24.61 408 SER A O 1
ATOM 2875 O O B SER A 1 377 ? 84.640 -8.635 56.839 0.50 25.88 408 SER A O 1
ATOM 2880 N N . VAL A 1 378 ? 84.488 -8.018 54.684 1.00 18.44 409 VAL A N 1
ATOM 2881 C CA . VAL A 1 378 ? 83.411 -7.019 54.912 1.00 19.58 409 VAL A CA 1
ATOM 2882 C C . VAL A 1 378 ? 82.564 -7.017 53.654 1.00 22.79 409 VAL A C 1
ATOM 2883 O O . VAL A 1 378 ? 83.061 -7.066 52.536 1.00 28.19 409 VAL A O 1
ATOM 2887 N N . ILE A 1 379 ? 81.260 -6.933 53.879 1.00 20.30 410 ILE A N 1
ATOM 2888 C CA . ILE A 1 379 ? 80.271 -6.730 52.854 1.00 19.46 410 ILE A CA 1
ATOM 2889 C C . ILE A 1 379 ? 79.447 -5.488 53.169 1.00 19.19 410 ILE A C 1
ATOM 2890 O O . ILE A 1 379 ? 78.909 -5.329 54.287 1.00 21.31 410 ILE A O 1
ATOM 2895 N N . GLU A 1 380 ? 79.297 -4.631 52.184 1.00 21.21 411 GLU A N 1
ATOM 2896 C CA . GLU A 1 380 ? 78.466 -3.422 52.333 1.00 23.50 411 GLU A CA 1
ATOM 2897 C C . GLU A 1 380 ? 77.565 -3.298 51.126 1.00 20.49 411 GLU A C 1
ATOM 2898 O O . GLU A 1 380 ? 77.873 -3.809 50.063 1.00 22.16 411 GLU A O 1
ATOM 2904 N N . ALA A 1 381 ? 76.386 -2.694 51.307 1.00 20.82 412 ALA A N 1
ATOM 2905 C CA . ALA A 1 381 ? 75.505 -2.403 50.171 1.00 21.23 412 ALA A CA 1
ATOM 2906 C C . ALA A 1 381 ? 75.918 -1.163 49.453 1.00 22.34 412 ALA A C 1
ATOM 2907 O O . ALA A 1 381 ? 75.984 -0.112 50.051 1.00 28.39 412 ALA A O 1
ATOM 2909 N N . ALA A 1 382 ? 76.192 -1.277 48.157 1.00 24.85 413 ALA A N 1
ATOM 2910 C CA . ALA A 1 382 ? 76.538 -0.108 47.350 1.00 25.25 413 ALA A CA 1
ATOM 2911 C C . ALA A 1 382 ? 75.259 0.527 46.749 1.00 31.37 413 ALA A C 1
ATOM 2912 O O . ALA A 1 382 ? 75.185 1.741 46.600 1.00 32.54 413 ALA A O 1
ATOM 2914 N N . ASP A 1 383 ? 74.246 -0.278 46.435 1.00 29.49 414 ASP A N 1
ATOM 2915 C CA . ASP A 1 383 ? 73.005 0.248 45.929 1.00 28.48 414 ASP A CA 1
ATOM 2916 C C . ASP A 1 383 ? 71.975 -0.845 46.104 1.00 28.59 414 ASP A C 1
ATOM 2917 O O . ASP A 1 383 ? 72.215 -2.008 45.758 1.00 31.75 414 ASP A O 1
ATOM 2922 N N . VAL A 1 384 ? 70.839 -0.454 46.657 1.00 27.33 415 VAL A N 1
ATOM 2923 C CA . VAL A 1 384 ? 69.794 -1.375 47.002 1.00 26.64 415 VAL A CA 1
ATOM 2924 C C . VAL A 1 384 ? 68.612 -0.974 46.126 1.00 24.62 415 VAL A C 1
ATOM 2925 O O . VAL A 1 384 ? 68.189 0.186 46.165 1.00 27.57 415 VAL A O 1
ATOM 2929 N N . GLY A 1 385 ? 68.080 -1.915 45.340 1.00 22.34 416 GLY A N 1
ATOM 2930 C CA . GLY A 1 385 ? 66.934 -1.639 44.498 1.00 23.99 416 GLY A CA 1
ATOM 2931 C C . GLY A 1 385 ? 65.608 -1.774 45.302 1.00 21.92 416 GLY A C 1
ATOM 2932 O O . GLY A 1 385 ? 65.579 -1.905 46.511 1.00 23.52 416 GLY A O 1
ATOM 2933 N N . GLY A 1 386 ? 64.500 -1.734 44.601 1.00 23.37 417 GLY A N 1
ATOM 2934 C CA . GLY A 1 386 ? 63.238 -1.947 45.203 1.00 22.49 417 GLY A CA 1
ATOM 2935 C C . GLY A 1 386 ? 62.806 -3.394 45.267 1.00 16.07 417 GLY A C 1
ATOM 2936 O O . GLY A 1 386 ? 63.485 -4.313 44.791 1.00 18.47 417 GLY A O 1
ATOM 2937 N N . TRP A 1 387 ? 61.640 -3.590 45.900 1.00 15.38 418 TRP A N 1
ATOM 2938 C CA . TRP A 1 387 ? 61.070 -4.890 46.059 1.00 13.27 418 TRP A CA 1
ATOM 2939 C C . TRP A 1 387 ? 60.064 -5.172 44.923 1.00 13.42 418 TRP A C 1
ATOM 2940 O O . TRP A 1 387 ? 59.447 -4.219 44.361 1.00 16.35 418 TRP A O 1
ATOM 2951 N N . LEU A 1 388 ? 59.932 -6.460 44.578 1.00 12.75 419 LEU A N 1
ATOM 2952 C CA . LEU A 1 388 ? 58.959 -6.879 43.574 1.00 13.23 419 LEU A CA 1
ATOM 2953 C C . LEU A 1 388 ? 57.588 -6.353 43.981 1.00 12.06 419 LEU A C 1
ATOM 2954 O O . LEU A 1 388 ? 57.137 -6.583 45.124 1.00 15.60 419 LEU A O 1
ATOM 2959 N N . PRO A 1 389 ? 56.878 -5.674 43.082 1.00 13.47 420 PRO A N 1
ATOM 2960 C CA . PRO A 1 389 ? 55.456 -5.314 43.418 1.00 15.25 420 PRO A CA 1
ATOM 2961 C C . PRO A 1 389 ? 54.529 -6.540 43.501 1.00 16.06 420 PRO A C 1
ATOM 2962 O O . PRO A 1 389 ? 54.191 -7.114 42.478 1.00 16.83 420 PRO A O 1
ATOM 2966 N N . SER A 1 390 ? 54.197 -6.949 44.721 1.00 17.03 421 SER A N 1
ATOM 2967 C CA . SER A 1 390 ? 53.495 -8.172 44.986 1.00 12.53 421 SER A CA 1
ATOM 2968 C C . SER A 1 390 ? 52.805 -8.117 46.327 1.00 12.89 421 SER A C 1
ATOM 2969 O O . SER A 1 390 ? 53.251 -7.393 47.227 1.00 18.16 421 SER A O 1
ATOM 2972 N N . ILE A 1 391 ? 51.718 -8.863 46.433 1.00 13.81 422 ILE A N 1
ATOM 2973 C CA . ILE A 1 391 ? 51.009 -9.080 47.681 1.00 15.99 422 ILE A CA 1
ATOM 2974 C C . ILE A 1 391 ? 51.452 -10.447 48.316 1.00 16.05 422 ILE A C 1
ATOM 2975 O O . ILE A 1 391 ? 51.308 -10.657 49.507 1.00 18.98 422 ILE A O 1
ATOM 2980 N N . LEU A 1 392 ? 52.019 -11.365 47.511 1.00 15.27 423 LEU A N 1
ATOM 2981 C CA . LEU A 1 392 ? 52.348 -12.733 47.903 1.00 13.81 423 LEU A CA 1
ATOM 2982 C C . LEU A 1 392 ? 53.825 -12.976 48.168 1.00 12.74 423 LEU A C 1
ATOM 2983 O O . LEU A 1 392 ? 54.122 -13.842 48.961 1.00 13.76 423 LEU A O 1
ATOM 2988 N N . VAL A 1 393 ? 54.697 -12.247 47.448 1.00 12.14 424 VAL A N 1
ATOM 2989 C CA . VAL A 1 393 ? 56.130 -12.592 47.453 1.00 12.04 424 VAL A CA 1
ATOM 2990 C C . VAL A 1 393 ? 56.906 -11.374 47.930 1.00 11.42 424 VAL A C 1
ATOM 2991 O O . VAL A 1 393 ? 56.629 -10.253 47.543 1.00 13.24 424 VAL A O 1
ATOM 2995 N N . ARG A 1 394 ? 57.940 -11.657 48.725 1.00 11.88 425 ARG A N 1
ATOM 2996 C CA . ARG A 1 394 ? 58.792 -10.618 49.339 1.00 13.21 425 ARG A CA 1
ATOM 2997 C C . ARG A 1 394 ? 60.239 -10.824 48.805 1.00 10.42 425 ARG A C 1
ATOM 2998 O O . ARG A 1 394 ? 61.023 -11.585 49.381 1.00 12.87 425 ARG A O 1
ATOM 3006 N N . ARG A 1 395 ? 60.521 -10.199 47.665 1.00 10.56 426 ARG A N 1
ATOM 3007 C CA . ARG A 1 395 ? 61.785 -10.413 46.911 1.00 13.45 426 ARG A CA 1
ATOM 3008 C C . ARG A 1 395 ? 62.410 -9.092 46.496 1.00 12.98 426 ARG A C 1
ATOM 3009 O O . ARG A 1 395 ? 61.772 -8.307 45.804 1.00 12.45 426 ARG A O 1
ATOM 3017 N N A ILE A 1 396 ? 63.672 -8.868 46.835 0.50 15.01 427 ILE A N 1
ATOM 3018 N N B ILE A 1 396 ? 63.693 -8.869 46.825 0.50 15.08 427 ILE A N 1
ATOM 3019 C CA A ILE A 1 396 ? 64.359 -7.690 46.402 0.50 13.89 427 ILE A CA 1
ATOM 3020 C CA B ILE A 1 396 ? 64.452 -7.695 46.402 0.50 14.23 427 ILE A CA 1
ATOM 3021 C C A ILE A 1 396 ? 64.824 -7.861 44.938 0.50 13.57 427 ILE A C 1
ATOM 3022 C C B ILE A 1 396 ? 64.872 -7.858 44.934 0.50 14.05 427 ILE A C 1
ATOM 3023 O O A ILE A 1 396 ? 65.253 -8.945 44.552 0.50 16.45 427 ILE A O 1
ATOM 3024 O O B ILE A 1 396 ? 65.347 -8.926 44.545 0.50 17.30 427 I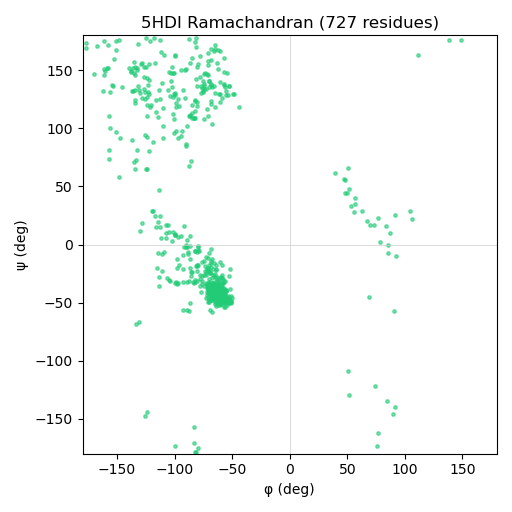LE A O 1
ATOM 3033 N N . GLU A 1 397 ? 64.706 -6.803 44.138 1.00 15.62 428 GLU A N 1
ATOM 3034 C CA . GLU A 1 397 ? 64.992 -6.900 42.669 1.00 15.74 428 GLU A CA 1
ATOM 3035 C C . GLU A 1 397 ? 66.476 -6.711 42.315 1.00 16.10 428 GLU A C 1
ATOM 3036 O O . GLU A 1 397 ? 66.943 -7.290 41.300 1.00 19.06 428 GLU A O 1
ATOM 3042 N N . ARG A 1 398 ? 67.208 -5.920 43.108 1.00 16.01 429 ARG A N 1
ATOM 3043 C CA . ARG A 1 398 ? 68.622 -5.576 42.802 1.00 16.39 429 ARG A CA 1
ATOM 3044 C C . ARG A 1 398 ? 69.346 -5.240 44.093 1.00 19.18 429 ARG A C 1
ATOM 3045 O O . ARG A 1 398 ? 68.740 -4.584 44.986 1.00 20.28 429 ARG A O 1
ATOM 3053 N N . LEU A 1 399 ? 70.581 -5.750 44.231 1.00 18.85 430 LEU A N 1
ATOM 3054 C CA . LEU A 1 399 ? 71.368 -5.503 45.432 1.00 15.52 430 LEU A CA 1
ATOM 3055 C C . LEU A 1 399 ? 72.857 -5.543 45.051 1.00 16.90 430 LEU A C 1
ATOM 3056 O O . LEU A 1 399 ? 73.461 -6.605 44.917 1.00 19.30 430 LEU A O 1
ATOM 3061 N N . GLU A 1 400 ? 73.404 -4.364 44.818 1.00 19.02 431 GLU A N 1
ATOM 3062 C CA . GLU A 1 400 ? 74.806 -4.206 44.452 1.00 20.11 431 GLU A CA 1
ATOM 3063 C C . GLU A 1 400 ? 75.619 -4.178 45.749 1.00 18.94 431 GLU A C 1
ATOM 3064 O O . GLU A 1 400 ? 75.376 -3.349 46.669 1.00 22.96 431 GLU A O 1
ATOM 3070 N N . LEU A 1 401 ? 76.538 -5.148 45.857 1.00 19.26 432 LEU A N 1
ATOM 3071 C CA . LEU A 1 401 ? 77.450 -5.200 46.989 1.00 18.71 432 LEU A CA 1
ATOM 3072 C C . LEU A 1 401 ? 78.850 -4.747 46.610 1.00 19.86 432 LEU A C 1
ATOM 3073 O O . LEU A 1 401 ? 79.329 -4.975 45.498 1.00 22.89 432 LEU A O 1
ATOM 3078 N N . ALA A 1 402 ? 79.489 -4.149 47.630 1.00 21.72 433 ALA A N 1
ATOM 3079 C CA . ALA A 1 402 ? 80.917 -3.838 47.632 1.00 21.17 433 ALA A CA 1
ATOM 3080 C C . ALA A 1 402 ? 81.512 -4.728 48.688 1.00 24.09 433 ALA A C 1
ATOM 3081 O O . ALA A 1 402 ? 81.060 -4.726 49.842 1.00 22.14 433 ALA A O 1
ATOM 3083 N N . VAL A 1 403 ? 82.501 -5.501 48.309 1.00 22.26 434 VAL A N 1
ATOM 3084 C CA . VAL A 1 403 ? 83.131 -6.419 49.257 1.00 24.01 434 VAL A CA 1
ATOM 3085 C C . VAL A 1 403 ? 84.622 -6.138 49.360 1.00 19.03 434 VAL A C 1
ATOM 3086 O O . VAL A 1 403 ? 85.272 -5.640 48.422 1.00 31.12 434 VAL A O 1
ATOM 3090 N N . GLN A 1 404 ? 85.191 -6.524 50.504 1.00 25.57 435 GLN A N 1
ATOM 3091 C CA . GLN A 1 404 ? 86.689 -6.517 50.742 1.00 25.05 435 GLN A CA 1
ATOM 3092 C C . GLN A 1 404 ? 87.077 -7.777 51.458 1.00 37.75 435 GLN A C 1
ATOM 3093 O O . GLN A 1 404 ? 86.106 -8.438 51.948 1.00 26.49 435 GLN A O 1
ATOM 3099 N N . THR B 1 9 ? 31.598 1.799 64.823 1.00 55.78 40 THR B N 1
ATOM 3100 C CA . THR B 1 9 ? 31.736 2.470 66.138 1.00 46.71 40 THR B CA 1
ATOM 3101 C C . THR B 1 9 ? 33.021 3.371 66.175 1.00 32.28 40 THR B C 1
ATOM 3102 O O . THR B 1 9 ? 34.174 3.079 65.727 1.00 41.12 40 THR B O 1
ATOM 3106 N N . PHE B 1 10 ? 32.786 4.486 66.797 1.00 36.81 41 PHE B N 1
ATOM 3107 C CA . PHE B 1 10 ? 33.724 5.555 66.918 1.00 28.18 41 PHE B CA 1
ATOM 3108 C C . PHE B 1 10 ? 34.659 5.343 68.140 1.00 30.14 41 PHE B C 1
ATOM 3109 O O . PHE B 1 10 ? 35.793 5.814 68.175 1.00 40.63 41 PHE B O 1
ATOM 3117 N N . PHE B 1 11 ? 34.153 4.627 69.140 1.00 26.36 42 PHE B N 1
ATOM 3118 C CA . PHE B 1 11 ? 34.768 4.535 70.461 1.00 25.60 42 PHE B CA 1
ATOM 3119 C C . PHE B 1 11 ? 35.318 3.139 70.696 1.00 29.84 42 PHE B C 1
ATOM 3120 O O . PHE B 1 11 ? 36.007 2.872 71.688 1.00 35.95 42 PHE B O 1
ATOM 3128 N N . GLY B 1 12 ? 35.007 2.236 69.778 1.00 29.03 43 GLY B N 1
ATOM 3129 C CA . GLY B 1 12 ? 35.440 0.843 69.874 1.00 40.28 43 GLY B CA 1
ATOM 3130 C C . GLY B 1 12 ? 36.938 0.856 69.958 1.00 29.65 43 GLY B C 1
ATOM 3131 O O . GLY B 1 12 ? 37.591 1.736 69.370 1.00 27.65 43 GLY B O 1
ATOM 3132 N N . ALA B 1 13 ? 37.469 -0.134 70.677 1.00 36.67 44 ALA B N 1
ATOM 3133 C CA . ALA B 1 13 ? 38.894 -0.181 70.899 1.00 33.55 44 ALA B CA 1
ATOM 3134 C C . ALA B 1 13 ? 39.571 -0.249 69.553 1.00 21.90 44 ALA B C 1
ATOM 3135 O O . ALA B 1 13 ? 40.683 0.297 69.345 1.00 36.32 44 ALA B O 1
ATOM 3137 N N . GLU B 1 14 ? 38.946 -0.902 68.585 1.00 24.48 45 GLU B N 1
ATOM 3138 C CA . GLU B 1 14 ? 39.630 -1.114 67.296 1.00 24.67 45 GLU B CA 1
ATOM 3139 C C . GLU B 1 14 ? 39.875 0.188 66.512 1.00 21.75 45 GLU B C 1
ATOM 3140 O O . GLU B 1 14 ? 40.996 0.501 66.083 1.00 24.54 45 GLU B O 1
ATOM 3146 N N . SER B 1 15 ? 38.832 0.991 66.440 1.00 19.88 46 SER B N 1
ATOM 3147 C CA . SER B 1 15 ? 38.841 2.253 65.780 1.00 25.06 46 SER B CA 1
ATOM 3148 C C . SER B 1 15 ? 39.747 3.275 66.505 1.00 19.79 46 SER B C 1
ATOM 3149 O O . SER B 1 15 ? 40.431 3.996 65.940 1.00 30.03 46 SER B O 1
ATOM 3152 N N . VAL B 1 16 ? 39.753 3.163 67.834 1.00 21.90 47 VAL B N 1
ATOM 3153 C CA . VAL B 1 16 ? 40.586 4.059 68.583 1.00 23.07 47 VAL B CA 1
ATOM 3154 C C . VAL B 1 16 ? 42.101 3.753 68.366 1.00 18.52 47 VAL B C 1
ATOM 3155 O O . VAL B 1 16 ? 42.874 4.699 68.236 1.00 19.66 47 VAL B O 1
ATOM 3159 N N . GLN B 1 17 ? 42.482 2.490 68.260 1.00 17.70 48 GLN B N 1
ATOM 3160 C CA . GLN B 1 17 ? 43.842 2.132 67.939 1.00 17.57 48 GLN B CA 1
ATOM 3161 C C . GLN B 1 17 ? 44.240 2.463 66.512 1.00 15.42 48 GLN B C 1
ATOM 3162 O O . GLN B 1 17 ? 45.302 2.931 66.287 1.00 16.21 48 GLN B O 1
ATOM 3168 N N . ASP B 1 18 ? 43.353 2.297 65.550 1.00 15.81 49 ASP B N 1
ATOM 3169 C CA . ASP B 1 18 ? 43.590 2.580 64.152 1.00 15.52 49 ASP B CA 1
ATOM 3170 C C . ASP B 1 18 ? 42.395 3.298 63.542 1.00 15.70 49 ASP B C 1
ATOM 3171 O O . ASP B 1 18 ? 41.510 2.599 63.051 1.00 15.90 49 ASP B O 1
ATOM 3176 N N . PRO B 1 19 ? 42.370 4.623 63.584 1.00 14.48 50 PRO B N 1
ATOM 3177 C CA . PRO B 1 19 ? 41.115 5.367 63.238 1.00 15.55 50 PRO B CA 1
ATOM 3178 C C . PRO B 1 19 ? 40.989 5.636 61.749 1.00 14.68 50 PRO B C 1
ATOM 3179 O O . PRO B 1 19 ? 39.983 6.106 61.252 1.00 16.96 50 PRO B O 1
ATOM 3183 N N . TYR B 1 20 ? 42.078 5.414 61.027 1.00 16.15 51 TYR B N 1
ATOM 3184 C CA . TYR B 1 20 ? 42.185 5.943 59.673 1.00 16.12 51 TYR B CA 1
ATOM 3185 C C . TYR B 1 20 ? 41.192 5.260 58.713 1.00 14.13 51 TYR B C 1
ATOM 3186 O O . TYR B 1 20 ? 40.662 5.932 57.859 1.00 17.58 51 TYR B O 1
ATOM 3195 N N . PRO B 1 21 ? 40.941 3.952 58.869 1.00 15.85 52 PRO B N 1
ATOM 3196 C CA . PRO B 1 21 ? 39.798 3.329 58.070 1.00 16.68 52 PRO B CA 1
ATOM 3197 C C . PRO B 1 21 ? 38.434 3.934 58.321 1.00 19.88 52 PRO B C 1
ATOM 3198 O O . PRO B 1 21 ? 37.726 4.194 57.362 1.00 18.80 52 PRO B O 1
ATOM 3202 N N . LEU B 1 22 ? 38.107 4.211 59.575 1.00 18.75 53 LEU B N 1
ATOM 3203 C CA . LEU B 1 22 ? 36.900 4.940 59.919 1.00 18.80 53 LEU B CA 1
ATOM 3204 C C . LEU B 1 22 ? 36.842 6.289 59.171 1.00 14.85 53 LEU B C 1
ATOM 3205 O O . LEU B 1 22 ? 35.785 6.604 58.572 1.00 19.52 53 LEU B O 1
ATOM 3210 N N . TYR B 1 23 ? 37.927 7.093 59.206 1.00 17.44 54 TYR B N 1
ATOM 3211 C CA . TYR B 1 23 ? 37.897 8.367 58.564 1.00 18.02 54 TYR B CA 1
ATOM 3212 C C . TYR B 1 23 ? 37.559 8.230 57.055 1.00 16.26 54 TYR B C 1
ATOM 3213 O O . TYR B 1 23 ? 36.847 9.059 56.488 1.00 18.72 54 TYR B O 1
ATOM 3222 N N . GLU B 1 24 ? 38.159 7.233 56.412 1.00 18.07 55 GLU B N 1
ATOM 3223 C CA . GLU B 1 24 ? 37.966 7.017 54.984 1.00 20.13 55 GLU B CA 1
ATOM 3224 C C . GLU B 1 24 ? 36.513 6.576 54.657 1.00 22.21 55 GLU B C 1
ATOM 3225 O O . GLU B 1 24 ? 35.957 6.932 53.595 1.00 25.96 55 GLU B O 1
ATOM 3231 N N . ARG B 1 25 ? 35.930 5.782 55.558 1.00 24.73 56 ARG B N 1
ATOM 3232 C CA . ARG B 1 25 ? 34.569 5.347 55.378 1.00 25.30 56 ARG B CA 1
ATOM 3233 C C . ARG B 1 25 ? 33.667 6.557 55.378 1.00 31.70 56 ARG B C 1
ATOM 3234 O O . ARG B 1 25 ? 32.796 6.694 54.485 1.00 30.70 56 ARG B O 1
ATOM 3242 N N . MET B 1 26 ? 33.836 7.410 56.379 1.00 28.26 57 MET B N 1
ATOM 3243 C CA . MET B 1 26 ? 33.107 8.665 56.457 1.00 29.05 57 MET B CA 1
ATOM 3244 C C . MET B 1 26 ? 33.272 9.534 55.188 1.00 31.20 57 MET B C 1
ATOM 3245 O O . MET B 1 26 ? 32.343 9.975 54.577 1.00 35.58 57 MET B O 1
ATOM 3250 N N . ARG B 1 27 ? 34.555 9.672 54.815 1.00 36.52 58 ARG B N 1
ATOM 3251 C CA . ARG B 1 27 ? 34.806 10.646 53.771 1.00 24.60 58 ARG B CA 1
ATOM 3252 C C . ARG B 1 27 ? 34.168 10.258 52.407 1.00 24.41 58 ARG B C 1
ATOM 3253 O O . ARG B 1 27 ? 33.818 11.133 51.588 1.00 34.00 58 ARG B O 1
ATOM 3261 N N . ALA B 1 28 ? 33.991 8.968 52.181 1.00 28.00 59 ALA B N 1
ATOM 3262 C CA . ALA B 1 28 ? 33.399 8.447 50.944 1.00 34.92 59 ALA B CA 1
ATOM 3263 C C . ALA B 1 28 ? 31.960 8.932 50.863 1.00 42.51 59 ALA B C 1
ATOM 3264 O O . ALA B 1 28 ? 31.445 9.147 49.765 1.00 42.60 59 ALA B O 1
ATOM 3266 N N . ALA B 1 29 ? 31.345 9.142 52.034 1.00 45.29 60 ALA B N 1
ATOM 3267 C CA . ALA B 1 29 ? 29.962 9.594 52.145 1.00 39.78 60 ALA B CA 1
ATOM 3268 C C . ALA B 1 29 ? 29.729 11.105 52.245 1.00 76.98 60 ALA B C 1
ATOM 3269 O O . ALA B 1 29 ? 28.608 11.533 52.135 1.00 65.18 60 ALA B O 1
ATOM 3271 N N . GLY B 1 30 ? 30.765 11.914 52.414 1.00 51.28 61 GLY B N 1
ATOM 3272 C CA . GLY B 1 30 ? 30.615 13.366 52.635 1.00 34.90 61 GLY B CA 1
ATOM 3273 C C . GLY B 1 30 ? 31.583 13.818 53.708 1.00 23.61 61 GLY B C 1
ATOM 3274 O O . GLY B 1 30 ? 32.320 12.995 54.203 1.00 28.81 61 GLY B O 1
ATOM 3275 N N . SER B 1 31 ? 31.672 15.118 54.021 1.00 20.84 62 SER B N 1
ATOM 3276 C CA . SER B 1 31 ? 32.609 15.561 55.018 1.00 17.85 62 SER B CA 1
ATOM 3277 C C . SER B 1 31 ? 32.048 15.773 56.407 1.00 18.31 62 SER B C 1
ATOM 3278 O O . SER B 1 31 ? 32.843 15.939 57.345 1.00 21.17 62 SER B O 1
ATOM 3281 N N . VAL B 1 32 ? 30.743 15.788 56.581 1.00 19.67 63 VAL B N 1
ATOM 3282 C CA . VAL B 1 32 ? 30.174 16.071 57.901 1.00 17.89 63 VAL B CA 1
ATOM 3283 C C . VAL B 1 32 ? 29.227 14.924 58.265 1.00 17.65 63 VAL B C 1
ATOM 3284 O O . VAL B 1 32 ? 28.314 14.605 57.490 1.00 23.14 63 VAL B O 1
ATOM 3288 N N . HIS B 1 33 ? 29.460 14.304 59.428 1.00 18.18 64 HIS B N 1
ATOM 3289 C CA . HIS B 1 33 ? 28.744 13.055 59.815 1.00 19.96 64 HIS B CA 1
ATOM 3290 C C . HIS B 1 33 ? 28.246 13.063 61.233 1.00 18.56 64 HIS B C 1
ATOM 3291 O O . HIS B 1 33 ? 29.057 13.201 62.137 1.00 19.88 64 HIS B O 1
ATOM 3298 N N . ARG B 1 34 ? 26.945 12.904 61.450 1.00 18.44 65 ARG B N 1
ATOM 3299 C CA . ARG B 1 34 ? 26.428 12.765 62.783 1.00 16.66 65 ARG B CA 1
ATOM 3300 C C . ARG B 1 34 ? 26.941 11.497 63.409 1.00 17.59 65 ARG B C 1
ATOM 3301 O O . ARG B 1 34 ? 26.885 10.424 62.796 1.00 19.46 65 ARG B O 1
ATOM 3309 N N . ILE B 1 35 ? 27.457 11.610 64.618 1.00 19.83 66 ILE B N 1
ATOM 3310 C CA . ILE B 1 35 ? 28.052 10.472 65.265 1.00 22.15 66 ILE B CA 1
ATOM 3311 C C . ILE B 1 35 ? 27.057 9.787 66.200 1.00 22.52 66 ILE B C 1
ATOM 3312 O O . ILE B 1 35 ? 26.591 10.389 67.140 1.00 23.88 66 ILE B O 1
ATOM 3317 N N . ALA B 1 36 ? 26.769 8.530 65.916 1.00 28.12 67 ALA B N 1
ATOM 3318 C CA . ALA B 1 36 ? 25.996 7.633 66.773 1.00 30.20 67 ALA B CA 1
ATOM 3319 C C . ALA B 1 36 ? 24.703 8.291 67.233 1.00 30.33 67 ALA B C 1
ATOM 3320 O O . ALA B 1 36 ? 24.313 8.192 68.389 1.00 35.80 67 ALA B O 1
ATOM 3322 N N . ASN B 1 37 ? 23.998 8.951 66.322 1.00 30.69 68 ASN B N 1
ATOM 3323 C CA . ASN B 1 37 ? 22.722 9.582 66.687 1.00 30.37 68 ASN B CA 1
ATOM 3324 C C . ASN B 1 37 ? 22.757 10.598 67.852 1.00 25.49 68 ASN B C 1
ATOM 3325 O O . ASN B 1 37 ? 21.789 10.847 68.559 1.00 28.44 68 ASN B O 1
ATOM 3330 N N . SER B 1 38 ? 23.903 11.217 68.001 1.00 28.61 69 SER B N 1
ATOM 3331 C CA . SER B 1 38 ? 24.175 12.146 69.081 1.00 23.05 69 SER B CA 1
ATOM 3332 C C . SER B 1 38 ? 24.025 13.621 68.605 1.00 18.55 69 SER B C 1
ATOM 3333 O O . SER B 1 38 ? 23.689 13.897 67.446 1.00 21.57 69 SER B O 1
ATOM 3336 N N . ASP B 1 39 ? 24.391 14.552 69.489 1.00 16.92 70 ASP B N 1
ATOM 3337 C CA . ASP B 1 39 ? 24.436 15.967 69.174 1.00 22.04 70 ASP B CA 1
ATOM 3338 C C . ASP B 1 39 ? 25.815 16.372 68.535 1.00 15.55 70 ASP B C 1
ATOM 3339 O O . ASP B 1 39 ? 26.020 17.552 68.323 1.00 16.59 70 ASP B O 1
ATOM 3344 N N . PHE B 1 40 ? 26.682 15.393 68.220 1.00 14.47 71 PHE B N 1
ATOM 3345 C CA . PHE B 1 40 ? 28.077 15.650 67.771 1.00 12.97 71 PHE B CA 1
ATOM 3346 C C . PHE B 1 40 ? 28.197 15.203 66.311 1.00 14.35 71 PHE B C 1
ATOM 3347 O O . PHE B 1 40 ? 27.758 14.138 65.940 1.00 15.47 71 PHE B O 1
ATOM 3355 N N . TYR B 1 41 ? 28.781 16.057 65.496 1.00 14.79 72 TYR B N 1
ATOM 3356 C CA . TYR B 1 41 ? 28.963 15.849 64.083 1.00 14.89 72 TYR B CA 1
ATOM 3357 C C . TYR B 1 41 ? 30.522 15.909 63.817 1.00 13.16 72 TYR B C 1
ATOM 3358 O O . TYR B 1 41 ? 31.174 16.911 64.037 1.00 13.52 72 TYR B O 1
ATOM 3367 N N . ALA B 1 42 ? 31.027 14.829 63.299 1.00 14.62 73 ALA B N 1
ATOM 3368 C CA . ALA B 1 42 ? 32.411 14.728 62.867 1.00 15.86 73 ALA B CA 1
ATOM 3369 C C . ALA B 1 42 ? 32.652 15.435 61.567 1.00 15.22 73 ALA B C 1
ATOM 3370 O O . ALA B 1 42 ? 31.894 15.259 60.633 1.00 18.21 73 ALA B O 1
ATOM 3372 N N . VAL B 1 43 ? 33.743 16.211 61.486 1.00 13.57 74 VAL B N 1
ATOM 3373 C CA . VAL B 1 43 ? 34.049 16.937 60.254 1.00 13.19 74 VAL B CA 1
ATOM 3374 C C . VAL B 1 43 ? 35.412 16.319 59.762 1.00 11.85 74 VAL B C 1
ATOM 3375 O O . VAL B 1 43 ? 36.476 16.493 60.424 1.00 14.33 74 VAL B O 1
ATOM 3379 N N . CYS B 1 44 ? 35.385 15.641 58.619 1.00 15.77 75 CYS B N 1
ATOM 3380 C CA . CYS B 1 44 ? 36.476 14.796 58.182 1.00 16.84 75 CYS B CA 1
ATOM 3381 C C . CYS B 1 44 ? 37.211 15.284 56.875 1.00 16.50 75 CYS B C 1
ATOM 3382 O O . CYS B 1 44 ? 38.231 14.722 56.459 1.00 26.04 75 CYS B O 1
ATOM 3385 N N . GLY B 1 45 ? 36.719 16.307 56.208 1.00 16.79 76 GLY B N 1
ATOM 3386 C CA . GLY B 1 45 ? 37.357 16.822 55.020 1.00 17.34 76 GLY B CA 1
ATOM 3387 C C . GLY B 1 45 ? 38.155 18.054 55.215 1.00 14.68 76 GLY B C 1
ATOM 3388 O O . GLY B 1 45 ? 37.874 18.840 56.093 1.00 15.88 76 GLY B O 1
ATOM 3389 N N . TRP B 1 46 ? 39.245 18.169 54.414 1.00 14.79 77 TRP B N 1
ATOM 3390 C CA . TRP B 1 46 ? 40.119 19.325 54.511 1.00 15.09 77 TRP B CA 1
ATOM 3391 C C . TRP B 1 46 ? 39.337 20.651 54.320 1.00 15.22 77 TRP B C 1
ATOM 3392 O O . TRP B 1 46 ? 39.439 21.594 55.149 1.00 15.69 77 TRP B O 1
ATOM 3403 N N . ASP B 1 47 ? 38.583 20.756 53.201 1.00 17.05 78 ASP B N 1
ATOM 3404 C CA . ASP B 1 47 ? 37.916 22.005 52.963 1.00 13.83 78 ASP B CA 1
ATOM 3405 C C . ASP B 1 47 ? 36.827 22.315 54.075 1.00 13.34 78 ASP B C 1
ATOM 3406 O O . ASP B 1 47 ? 36.675 23.463 54.459 1.00 16.01 78 ASP B O 1
ATOM 3411 N N . ALA B 1 48 ? 36.111 21.296 54.545 1.00 14.51 79 ALA B N 1
ATOM 3412 C CA . ALA B 1 48 ? 35.095 21.505 55.592 1.00 16.87 79 ALA B CA 1
ATOM 3413 C C . ALA B 1 48 ? 35.686 21.937 56.933 1.00 15.00 79 ALA B C 1
ATOM 3414 O O . ALA B 1 48 ? 35.142 22.813 57.570 1.00 14.99 79 ALA B O 1
ATOM 3416 N N . VAL B 1 49 ? 36.835 21.358 57.322 1.00 15.20 80 VAL B N 1
ATOM 3417 C CA . VAL B 1 49 ? 37.501 21.795 58.549 1.00 13.29 80 VAL B CA 1
ATOM 3418 C C . VAL B 1 49 ? 37.979 23.227 58.439 1.00 14.05 80 VAL B C 1
ATOM 3419 O O . VAL B 1 49 ? 37.790 24.017 59.344 1.00 16.86 80 VAL B O 1
ATOM 3423 N N . ASN B 1 50 ? 38.615 23.581 57.308 1.00 15.76 81 ASN B N 1
ATOM 3424 C CA . ASN B 1 50 ? 39.046 24.945 57.064 1.00 19.11 81 ASN B CA 1
ATOM 3425 C C . ASN B 1 50 ? 37.880 25.916 57.082 1.00 18.07 81 ASN B C 1
ATOM 3426 O O . ASN B 1 50 ? 37.997 27.034 57.611 1.00 17.76 81 ASN B O 1
ATOM 3431 N N . GLU B 1 51 ? 36.759 25.505 56.472 1.00 19.24 82 GLU B N 1
ATOM 3432 C CA . GLU B 1 51 ? 35.597 26.360 56.473 1.00 18.35 82 GLU B CA 1
ATOM 3433 C C . GLU B 1 51 ? 35.109 26.597 57.912 1.00 15.19 82 GLU B C 1
ATOM 3434 O O . GLU B 1 51 ? 34.901 27.740 58.330 1.00 18.10 82 GLU B O 1
ATOM 3440 N N . ALA B 1 52 ? 34.981 25.520 58.675 1.00 16.65 83 ALA B N 1
ATOM 3441 C CA . ALA B 1 52 ? 34.500 25.636 60.027 1.00 14.72 83 ALA B CA 1
ATOM 3442 C C . ALA B 1 52 ? 35.305 26.520 60.920 1.00 15.15 83 ALA B C 1
ATOM 3443 O O . ALA B 1 52 ? 34.759 27.321 61.693 1.00 12.21 83 ALA B O 1
ATOM 3445 N N A ILE B 1 53 ? 36.635 26.402 60.813 0.50 15.74 84 ILE B N 1
ATOM 3446 N N B ILE B 1 53 ? 36.632 26.400 60.817 0.50 15.75 84 ILE B N 1
ATOM 3447 C CA A ILE B 1 53 ? 37.478 27.164 61.693 0.50 13.63 84 ILE B CA 1
ATOM 3448 C CA B ILE B 1 53 ? 37.451 27.163 61.706 0.50 13.59 84 ILE B CA 1
ATOM 3449 C C A ILE B 1 53 ? 37.424 28.650 61.347 0.50 12.67 84 ILE B C 1
ATOM 3450 C C B ILE B 1 53 ? 37.442 28.642 61.334 0.50 12.76 84 ILE B C 1
ATOM 3451 O O A ILE B 1 53 ? 37.705 29.519 62.220 0.50 16.85 84 ILE B O 1
ATOM 3452 O O B ILE B 1 53 ? 37.760 29.496 62.180 0.50 16.89 84 ILE B O 1
ATOM 3461 N N . GLY B 1 54 ? 37.070 28.994 60.095 1.00 16.17 85 GLY B N 1
ATOM 3462 C CA . GLY B 1 54 ? 36.867 30.410 59.720 1.00 19.57 85 GLY B CA 1
ATOM 3463 C C . GLY B 1 54 ? 35.490 31.030 59.948 1.00 14.93 85 GLY B C 1
ATOM 3464 O O . GLY B 1 54 ? 35.226 32.167 59.520 1.00 17.54 85 GLY B O 1
ATOM 3465 N N . ARG B 1 55 ? 34.662 30.270 60.663 1.00 13.72 86 ARG B N 1
ATOM 3466 C CA . ARG B 1 55 ? 33.312 30.666 60.950 1.00 14.54 86 ARG B CA 1
ATOM 3467 C C . ARG B 1 55 ? 33.010 30.653 62.463 1.00 14.31 86 ARG B C 1
ATOM 3468 O O . ARG B 1 55 ? 32.179 29.931 62.944 1.00 15.68 86 ARG B O 1
ATOM 3476 N N . PRO B 1 56 ? 33.670 31.506 63.196 1.00 15.64 87 PRO B N 1
ATOM 3477 C CA . PRO B 1 56 ? 33.524 31.435 64.668 1.00 15.87 87 PRO B CA 1
ATOM 3478 C C . PRO B 1 56 ? 32.154 31.967 65.149 1.00 18.33 87 PRO B C 1
ATOM 3479 O O . PRO B 1 56 ? 31.696 31.615 66.220 1.00 19.78 87 PRO B O 1
ATOM 3483 N N . GLU B 1 57 ? 31.518 32.809 64.347 1.00 21.50 88 GLU B N 1
ATOM 3484 C CA . GLU B 1 57 ? 30.176 33.303 64.646 1.00 21.58 88 GLU B CA 1
ATOM 3485 C C . GLU B 1 57 ? 29.174 32.157 64.682 1.00 19.91 88 GLU B C 1
ATOM 3486 O O . GLU B 1 57 ? 28.190 32.151 65.467 1.00 25.08 88 GLU B O 1
ATOM 3492 N N . ASP B 1 58 ? 29.362 31.149 63.834 1.00 16.78 89 ASP B N 1
ATOM 3493 C CA . ASP B 1 58 ? 28.520 29.967 63.893 1.00 13.51 89 ASP B CA 1
ATOM 3494 C C . ASP B 1 58 ? 29.076 28.856 64.768 1.00 13.30 89 ASP B C 1
ATOM 3495 O O . ASP B 1 58 ? 28.310 28.062 65.326 1.00 13.63 89 ASP B O 1
ATOM 3500 N N . PHE B 1 59 ? 30.417 28.722 64.840 1.00 14.33 90 PHE B N 1
ATOM 3501 C CA . PHE B 1 59 ? 31.023 27.588 65.494 1.00 12.92 90 PHE B CA 1
ATOM 3502 C C . PHE B 1 59 ? 31.968 28.092 66.582 1.00 13.41 90 PHE B C 1
ATOM 3503 O O . PHE B 1 59 ? 33.126 28.426 66.317 1.00 12.92 90 PHE B O 1
ATOM 3511 N N . SER B 1 60 ? 31.434 28.210 67.789 1.00 12.59 91 SER B N 1
ATOM 3512 C CA . SER B 1 60 ? 32.145 28.779 68.904 1.00 11.53 91 SER B CA 1
ATOM 3513 C C . SER B 1 60 ? 33.205 27.782 69.419 1.00 10.34 91 SER B C 1
ATOM 3514 O O . SER B 1 60 ? 33.051 26.583 69.325 1.00 10.63 91 SER B O 1
ATOM 3517 N N . SER B 1 61 ? 34.314 28.351 69.906 1.00 11.62 92 SER B N 1
ATOM 3518 C CA . SER B 1 61 ? 35.319 27.525 70.537 1.00 12.43 92 SER B CA 1
ATOM 3519 C C . SER B 1 61 ? 35.038 27.171 72.020 1.00 12.35 92 SER B C 1
ATOM 3520 O O . SER B 1 61 ? 35.764 26.365 72.622 1.00 13.33 92 SER B O 1
ATOM 3523 N N . ASN B 1 62 ? 33.977 27.740 72.598 1.00 12.01 93 ASN B N 1
ATOM 3524 C CA . ASN B 1 62 ? 33.573 27.440 73.970 1.00 14.35 93 ASN B CA 1
ATOM 3525 C C . ASN B 1 62 ? 33.311 25.951 74.052 1.00 12.58 93 ASN B C 1
ATOM 3526 O O . ASN B 1 62 ? 32.542 25.403 73.274 1.00 13.78 93 ASN B O 1
ATOM 3531 N N . LEU B 1 63 ? 33.966 25.271 75.008 1.00 14.87 94 LEU B N 1
ATOM 3532 C CA . LEU B 1 63 ? 33.883 23.837 75.188 1.00 12.85 94 LEU B CA 1
ATOM 3533 C C . LEU B 1 63 ? 32.709 23.615 76.153 1.00 15.04 94 LEU B C 1
ATOM 3534 O O . LEU B 1 63 ? 32.863 23.467 77.388 1.00 18.40 94 LEU B O 1
ATOM 3539 N N . THR B 1 64 ? 31.500 23.536 75.566 1.00 15.74 95 THR B N 1
ATOM 3540 C CA . THR B 1 64 ? 30.320 23.350 76.372 1.00 15.77 95 THR B CA 1
ATOM 3541 C C . THR B 1 64 ? 29.961 21.918 76.700 1.00 13.15 95 THR B C 1
ATOM 3542 O O . THR B 1 64 ? 29.220 21.640 77.665 1.00 19.89 95 THR B O 1
ATOM 3546 N N . ALA B 1 65 ? 30.480 21.001 75.910 1.00 17.37 96 ALA B N 1
ATOM 3547 C CA . ALA B 1 65 ? 30.316 19.587 76.114 1.00 17.16 96 ALA B CA 1
ATOM 3548 C C . ALA B 1 65 ? 31.355 18.778 75.365 1.00 20.35 96 ALA B C 1
ATOM 3549 O O . ALA B 1 65 ? 31.807 19.168 74.283 1.00 18.75 96 ALA B O 1
ATOM 3551 N N . THR B 1 66 ? 31.673 17.623 75.916 1.00 19.29 97 THR B N 1
ATOM 3552 C CA . THR B 1 66 ? 32.388 16.572 75.170 1.00 16.13 97 THR B CA 1
ATOM 3553 C C . THR B 1 66 ? 31.460 15.380 74.957 1.00 16.99 97 THR B C 1
ATOM 3554 O O . THR B 1 66 ? 30.447 15.238 75.645 1.00 20.89 97 THR B O 1
ATOM 3558 N N . MET B 1 67 ? 31.876 14.515 74.058 1.00 15.82 98 MET B N 1
ATOM 3559 C CA . MET B 1 67 ? 31.184 13.294 73.760 1.00 18.97 98 MET B CA 1
ATOM 3560 C C . MET B 1 67 ? 31.838 12.149 74.487 1.00 24.87 98 MET B C 1
ATOM 3561 O O . MET B 1 67 ? 33.028 11.840 74.296 1.00 28.99 98 MET B O 1
ATOM 3566 N N . THR B 1 68 ? 31.057 11.464 75.305 1.00 23.86 99 THR B N 1
ATOM 3567 C CA . THR B 1 68 ? 31.600 10.279 75.988 1.00 26.95 99 THR B CA 1
ATOM 3568 C C . THR B 1 68 ? 30.747 9.036 75.613 1.00 22.90 99 THR B C 1
ATOM 3569 O O . THR B 1 68 ? 29.703 9.132 74.910 1.00 26.13 99 THR B O 1
ATOM 3573 N N . TYR B 1 69 ? 31.217 7.894 76.103 1.00 20.43 100 TYR B N 1
ATOM 3574 C CA . TYR B 1 69 ? 30.749 6.586 75.703 1.00 22.78 100 TYR B CA 1
ATOM 3575 C C . TYR B 1 69 ? 30.254 5.943 76.979 1.00 25.60 100 TYR B C 1
ATOM 3576 O O . TYR B 1 69 ? 30.982 5.817 77.973 1.00 27.42 100 TYR B O 1
ATOM 3585 N N . THR B 1 70 ? 28.969 5.629 76.992 1.00 28.39 101 THR B N 1
ATOM 3586 C CA . THR B 1 70 ? 28.348 4.982 78.152 1.00 31.23 101 THR B CA 1
ATOM 3587 C C . THR B 1 70 ? 28.634 3.482 78.251 1.00 35.44 101 THR B C 1
ATOM 3588 O O . THR B 1 70 ? 29.045 2.800 77.277 1.00 41.07 101 THR B O 1
ATOM 3592 N N . ALA B 1 71 ? 28.405 2.973 79.453 1.00 44.59 102 ALA B N 1
ATOM 3593 C CA . ALA B 1 71 ? 28.382 1.539 79.706 1.00 46.00 102 ALA B CA 1
ATOM 3594 C C . ALA B 1 71 ? 27.447 0.797 78.736 1.00 49.38 102 ALA B C 1
ATOM 3595 O O . ALA B 1 71 ? 27.783 -0.271 78.254 1.00 59.10 102 ALA B O 1
ATOM 3597 N N . GLU B 1 72 ? 26.310 1.417 78.408 1.00 50.49 103 GLU B N 1
ATOM 3598 C CA . GLU B 1 72 ? 25.348 0.857 77.450 1.00 42.63 103 GLU B CA 1
ATOM 3599 C C . GLU B 1 72 ? 25.856 0.752 76.026 1.00 41.86 103 GLU B C 1
ATOM 3600 O O . GLU B 1 72 ? 25.236 0.090 75.249 1.00 53.22 103 GLU B O 1
ATOM 3606 N N . GLY B 1 73 ? 26.965 1.449 75.707 1.00 40.56 104 GLY B N 1
ATOM 3607 C CA . GLY B 1 73 ? 27.510 1.417 74.364 1.00 42.85 104 GLY B CA 1
ATOM 3608 C C . GLY B 1 73 ? 26.951 2.543 73.518 1.00 40.67 104 GLY B C 1
ATOM 3609 O O . GLY B 1 73 ? 26.937 2.459 72.268 1.00 47.11 104 GLY B O 1
ATOM 3610 N N . THR B 1 74 ? 26.531 3.618 74.185 1.00 34.01 105 THR B N 1
ATOM 3611 C CA . THR B 1 74 ? 25.897 4.725 73.494 1.00 28.33 105 THR B CA 1
ATOM 3612 C C . THR B 1 74 ? 26.762 5.999 73.661 1.00 25.31 105 THR B C 1
ATOM 3613 O O . THR B 1 74 ? 27.525 6.095 74.575 1.00 28.44 105 THR B O 1
ATOM 3617 N N . ALA B 1 75 ? 26.639 6.952 72.755 1.00 25.94 106 ALA B N 1
ATOM 3618 C CA . ALA B 1 75 ? 27.313 8.213 72.874 1.00 30.26 106 ALA B CA 1
ATOM 3619 C C . ALA B 1 75 ? 26.433 9.232 73.571 1.00 22.97 106 ALA B C 1
ATOM 3620 O O . ALA B 1 75 ? 25.277 9.422 73.156 1.00 30.56 106 ALA B O 1
ATOM 3622 N N . LYS B 1 76 ? 26.992 9.948 74.552 1.00 24.60 107 LYS B N 1
ATOM 3623 C CA . LYS B 1 76 ? 26.226 10.961 75.272 1.00 24.28 107 LYS B CA 1
ATOM 3624 C C . LYS B 1 76 ? 27.098 12.184 75.528 1.00 24.26 107 LYS B C 1
ATOM 3625 O O . LYS B 1 76 ? 28.334 12.047 75.581 1.00 25.52 107 LYS B O 1
ATOM 3631 N N . PRO B 1 77 ? 26.474 13.364 75.631 1.00 24.41 108 PRO B N 1
ATOM 3632 C CA . PRO B 1 77 ? 27.175 14.559 76.019 1.00 22.33 108 PRO B CA 1
ATOM 3633 C C . PRO B 1 77 ? 27.562 14.605 77.490 1.00 25.57 108 PRO B C 1
ATOM 3634 O O . PRO B 1 77 ? 26.743 14.285 78.336 1.00 31.00 108 PRO B O 1
ATOM 3638 N N . PHE B 1 78 ? 28.820 14.993 77.732 1.00 25.00 109 PHE B N 1
ATOM 3639 C CA . PHE B 1 78 ? 29.358 15.331 79.061 1.00 20.35 109 PHE B CA 1
ATOM 3640 C C . PHE B 1 78 ? 29.293 16.874 79.113 1.00 19.62 109 PHE B C 1
ATOM 3641 O O . PHE B 1 78 ? 30.155 17.567 78.577 1.00 23.56 109 PHE B O 1
ATOM 3649 N N . GLU B 1 79 ? 28.252 17.402 79.734 1.00 22.29 110 GLU B N 1
ATOM 3650 C CA . GLU B 1 79 ? 27.997 18.840 79.791 1.00 20.69 110 GLU B CA 1
ATOM 3651 C C . GLU B 1 79 ? 28.905 19.595 80.777 1.00 19.82 110 GLU B C 1
ATOM 3652 O O . GLU B 1 79 ? 29.054 19.233 81.903 1.00 25.66 110 GLU B O 1
ATOM 3658 N N . MET B 1 80 ? 29.464 20.686 80.278 1.00 22.99 111 MET B N 1
ATOM 3659 C CA . MET B 1 80 ? 30.337 21.522 81.001 1.00 22.39 111 MET B CA 1
ATOM 3660 C C . MET B 1 80 ? 29.799 22.985 80.961 1.00 19.55 111 MET B C 1
ATOM 3661 O O . MET B 1 80 ? 28.594 23.201 81.002 1.00 30.67 111 MET B O 1
ATOM 3666 N N . ASP B 1 81 ? 30.666 23.961 80.961 1.00 25.16 112 ASP B N 1
ATOM 3667 C CA . ASP B 1 81 ? 30.286 25.376 81.113 1.00 21.79 112 ASP B CA 1
ATOM 3668 C C . ASP B 1 81 ? 29.524 25.846 79.891 1.00 25.17 112 ASP B C 1
ATOM 3669 O O . ASP B 1 81 ? 30.076 25.774 78.806 1.00 20.55 112 ASP B O 1
ATOM 3674 N N . PRO B 1 82 ? 28.296 26.375 80.057 1.00 21.52 113 PRO B N 1
ATOM 3675 C CA . PRO B 1 82 ? 27.555 26.815 78.870 1.00 20.32 113 PRO B CA 1
ATOM 3676 C C . PRO B 1 82 ? 28.247 27.908 78.074 1.00 19.71 113 PRO B C 1
ATOM 3677 O O . PRO B 1 82 ? 29.172 28.601 78.526 1.00 21.15 113 PRO B O 1
ATOM 3681 N N . LEU B 1 83 ? 27.723 28.077 76.902 1.00 20.62 114 LEU B N 1
ATOM 3682 C CA . LEU B 1 83 ? 28.144 29.079 75.964 1.00 22.40 114 LEU B CA 1
ATOM 3683 C C . LEU B 1 83 ? 28.249 30.444 76.675 1.00 21.15 114 LEU B C 1
ATOM 3684 O O . LEU B 1 83 ? 27.313 30.895 77.445 1.00 25.97 114 LEU B O 1
ATOM 3689 N N . GLY B 1 84 ? 29.397 31.084 76.492 1.00 20.86 115 GLY B N 1
ATOM 3690 C CA . GLY B 1 84 ? 29.683 32.400 77.098 1.00 23.39 115 GLY B CA 1
ATOM 3691 C C . GLY B 1 84 ? 30.086 32.409 78.582 1.00 21.57 115 GLY B C 1
ATOM 3692 O O . GLY B 1 84 ? 30.274 33.459 79.194 1.00 26.79 115 GLY B O 1
ATOM 3693 N N . GLY B 1 85 ? 30.175 31.238 79.168 1.00 21.67 116 GLY B N 1
ATOM 3694 C CA . GLY B 1 85 ? 30.603 31.109 80.609 1.00 19.29 116 GLY B CA 1
ATOM 3695 C C . GLY B 1 85 ? 32.041 31.516 80.910 1.00 21.62 116 GLY B C 1
ATOM 3696 O O . GLY B 1 85 ? 32.891 31.692 79.991 1.00 22.30 116 GLY B O 1
ATOM 3697 N N . PRO B 1 86 ? 32.340 31.669 82.202 1.00 22.03 117 PRO B N 1
ATOM 3698 C CA . PRO B 1 86 ? 33.617 32.249 82.581 1.00 23.51 117 PRO B CA 1
ATOM 3699 C C . PRO B 1 86 ? 34.772 31.314 82.551 1.00 19.42 117 PRO B C 1
ATOM 3700 O O . PRO B 1 86 ? 35.902 31.823 82.680 1.00 23.35 117 PRO B O 1
ATOM 3704 N N . THR B 1 87 ? 34.591 30.020 82.325 1.00 20.15 118 THR B N 1
ATOM 3705 C CA . THR B 1 87 ? 35.738 29.115 82.272 1.00 25.11 118 THR B CA 1
ATOM 3706 C C . THR B 1 87 ? 36.339 29.003 80.866 1.00 22.65 118 THR B C 1
ATOM 3707 O O . THR B 1 87 ? 37.356 28.309 80.681 1.00 23.96 118 THR B O 1
ATOM 3711 N N . HIS B 1 88 ? 35.694 29.615 79.844 1.00 17.58 119 HIS B N 1
ATOM 3712 C CA . HIS B 1 88 ? 36.213 29.540 78.479 1.00 17.77 119 HIS B CA 1
ATOM 3713 C C . HIS B 1 88 ? 37.296 30.576 78.267 1.00 19.62 119 HIS B C 1
ATOM 3714 O O . HIS B 1 88 ? 37.044 31.771 78.375 1.00 18.36 119 HIS B O 1
ATOM 3721 N N A VAL B 1 89 ? 38.523 30.118 77.998 0.50 17.78 120 VAL B N 1
ATOM 3722 N N B VAL B 1 89 ? 38.517 30.109 77.975 0.50 17.80 120 VAL B N 1
ATOM 3723 C CA A VAL B 1 89 ? 39.666 31.018 77.987 0.50 15.83 120 VAL B CA 1
ATOM 3724 C CA B VAL B 1 89 ? 39.692 30.975 77.986 0.50 16.49 120 VAL B CA 1
ATOM 3725 C C A VAL B 1 89 ? 40.614 30.529 76.876 0.50 13.76 120 VAL B C 1
ATOM 3726 C C B VAL B 1 89 ? 40.627 30.515 76.866 0.50 14.18 120 VAL B C 1
ATOM 3727 O O A VAL B 1 89 ? 40.670 29.328 76.603 0.50 14.08 120 VAL B O 1
ATOM 3728 O O B VAL B 1 89 ? 40.724 29.314 76.605 0.50 15.51 120 VAL B O 1
ATOM 3735 N N . LEU B 1 90 ? 41.271 31.474 76.206 1.00 15.76 121 LEU B N 1
ATOM 3736 C CA . LEU B 1 90 ? 42.374 31.225 75.246 1.00 14.66 121 LEU B CA 1
ATOM 3737 C C . LEU B 1 90 ? 41.860 30.284 74.145 1.00 14.23 121 LEU B C 1
ATOM 3738 O O . LEU B 1 90 ? 41.037 30.749 73.337 1.00 13.72 121 LEU B O 1
ATOM 3743 N N . ALA B 1 91 ? 42.240 29.037 74.114 1.00 13.73 122 ALA B N 1
ATOM 3744 C CA . ALA B 1 91 ? 41.852 28.111 73.050 1.00 12.25 122 ALA B CA 1
ATOM 3745 C C . ALA B 1 91 ? 40.353 27.849 72.987 1.00 12.57 122 ALA B C 1
ATOM 3746 O O . ALA B 1 91 ? 39.847 27.425 71.950 1.00 14.58 122 ALA B O 1
ATOM 3748 N N . THR B 1 92 ? 39.649 28.098 74.091 1.00 12.20 123 THR B N 1
ATOM 3749 C CA . THR B 1 92 ? 38.232 27.885 74.147 1.00 13.44 123 THR B CA 1
ATOM 3750 C C . THR B 1 92 ? 37.455 29.151 74.270 1.00 13.23 123 THR B C 1
ATOM 3751 O O . THR B 1 92 ? 36.233 29.105 74.420 1.00 14.03 123 THR B O 1
ATOM 3755 N N . ALA B 1 93 ? 38.079 30.291 74.197 1.00 12.21 124 ALA B N 1
ATOM 3756 C CA . ALA B 1 93 ? 37.408 31.601 74.222 1.00 12.54 124 ALA B CA 1
ATOM 3757 C C . ALA B 1 93 ? 37.043 32.074 72.817 1.00 14.83 124 ALA B C 1
ATOM 3758 O O . ALA B 1 93 ? 37.742 31.767 71.839 1.00 13.64 124 ALA B O 1
ATOM 3760 N N . ASP B 1 94 ? 35.973 32.861 72.721 1.00 16.22 125 ASP B N 1
ATOM 3761 C CA . ASP B 1 94 ? 35.738 33.605 71.491 1.00 16.55 125 ASP B CA 1
ATOM 3762 C C . ASP B 1 94 ? 36.185 35.069 71.602 1.00 14.62 125 ASP B C 1
ATOM 3763 O O . ASP B 1 94 ? 36.372 35.634 72.696 1.00 18.36 125 ASP B O 1
ATOM 3768 N N . ASP B 1 95 ? 36.331 35.721 70.471 1.00 18.23 126 ASP B N 1
ATOM 3769 C CA . ASP B 1 95 ? 36.699 37.112 70.476 1.00 23.92 126 ASP B CA 1
ATOM 3770 C C . ASP B 1 95 ? 35.499 37.907 70.984 1.00 27.09 126 ASP B C 1
ATOM 3771 O O . ASP B 1 95 ? 34.385 37.483 70.770 1.00 30.77 126 ASP B O 1
ATOM 3776 N N . PRO B 1 96 ? 35.728 39.086 71.567 1.00 29.87 127 PRO B N 1
ATOM 3777 C CA . PRO B 1 96 ? 37.039 39.774 71.693 1.00 25.01 127 PRO B CA 1
ATOM 3778 C C . PRO B 1 96 ? 37.951 39.237 72.842 1.00 24.57 127 PRO B C 1
ATOM 3779 O O . PRO B 1 96 ? 39.129 39.542 72.819 1.00 23.34 127 PRO B O 1
ATOM 3783 N N . ALA B 1 97 ? 37.422 38.500 73.831 1.00 23.57 128 ALA B N 1
ATOM 3784 C CA . ALA B 1 97 ? 38.253 38.124 75.008 1.00 23.61 128 ALA B CA 1
ATOM 3785 C C . ALA B 1 97 ? 39.367 37.260 74.562 1.00 20.85 128 ALA B C 1
ATOM 3786 O O . ALA B 1 97 ? 40.483 37.362 75.082 1.00 20.70 128 ALA B O 1
ATOM 3788 N N . HIS B 1 98 ? 39.075 36.377 73.596 1.00 16.88 129 HIS B N 1
ATOM 3789 C CA . HIS B 1 98 ? 40.127 35.473 73.098 1.00 15.20 129 HIS B CA 1
ATOM 3790 C C . HIS B 1 98 ? 41.377 36.258 72.715 1.00 14.86 129 HIS B C 1
ATOM 3791 O O . HIS B 1 98 ? 42.504 35.841 73.015 1.00 15.54 129 HIS B O 1
ATOM 3798 N N . ALA B 1 99 ? 41.205 37.382 72.027 1.00 14.37 130 ALA B N 1
ATOM 3799 C CA . ALA B 1 99 ? 42.393 38.185 71.509 1.00 16.57 130 ALA B CA 1
ATOM 3800 C C . ALA B 1 99 ? 43.276 38.713 72.634 1.00 15.36 130 ALA B C 1
ATOM 3801 O O . ALA B 1 99 ? 44.492 38.734 72.484 1.00 16.97 130 ALA B O 1
ATOM 3803 N N . VAL B 1 100 ? 42.683 39.071 73.767 1.00 16.91 131 VAL B N 1
ATOM 3804 C CA . VAL B 1 100 ? 43.437 39.448 74.987 1.00 15.30 131 VAL B CA 1
ATOM 3805 C C . VAL B 1 100 ? 44.272 38.287 75.483 1.00 16.16 131 VAL B C 1
ATOM 3806 O O . VAL B 1 100 ? 45.471 38.423 75.795 1.00 16.70 131 VAL B O 1
ATOM 3810 N N . HIS B 1 101 ? 43.627 37.157 75.644 1.00 13.20 132 HIS B N 1
ATOM 3811 C CA . HIS B 1 101 ? 44.281 35.974 76.186 1.00 16.63 132 HIS B CA 1
ATOM 3812 C C . HIS B 1 101 ? 45.475 35.585 75.290 1.00 14.54 132 HIS B C 1
ATOM 3813 O O . HIS B 1 101 ? 46.541 35.236 75.755 1.00 13.91 132 HIS B O 1
ATOM 3820 N N . ARG B 1 102 ? 45.255 35.610 73.964 1.00 12.50 133 ARG B N 1
ATOM 3821 C CA . ARG B 1 102 ? 46.261 35.213 72.998 1.00 12.85 133 ARG B CA 1
ATOM 3822 C C . ARG B 1 102 ? 47.446 36.189 73.040 1.00 14.16 133 ARG B C 1
ATOM 3823 O O . ARG B 1 102 ? 48.602 35.750 73.013 1.00 16.18 133 ARG B O 1
ATOM 3831 N N . LYS B 1 103 ? 47.170 37.479 73.077 1.00 15.94 134 LYS B N 1
ATOM 3832 C CA . LYS B 1 103 ? 48.196 38.493 73.204 1.00 18.52 134 LYS B CA 1
ATOM 3833 C C . LYS B 1 103 ? 49.042 38.233 74.437 1.00 15.86 134 LYS B C 1
ATOM 3834 O O . LYS B 1 103 ? 50.310 38.360 74.368 1.00 19.97 134 LYS B O 1
ATOM 3840 N N . LEU B 1 104 ? 48.377 37.942 75.587 1.00 17.03 135 LEU B N 1
ATOM 3841 C CA . LEU B 1 104 ? 49.146 37.712 76.821 1.00 16.81 135 LEU B CA 1
ATOM 3842 C C . LEU B 1 104 ? 50.143 36.516 76.696 1.00 15.29 135 LEU B C 1
ATOM 3843 O O . LEU B 1 104 ? 51.293 36.601 77.182 1.00 18.84 135 LEU B O 1
ATOM 3848 N N A VAL B 1 105 ? 49.710 35.425 76.102 0.50 15.96 136 VAL B N 1
ATOM 3849 N N B VAL B 1 105 ? 49.718 35.415 76.109 0.50 16.59 136 VAL B N 1
ATOM 3850 C CA A VAL B 1 105 ? 50.499 34.220 76.051 0.50 15.58 136 VAL B CA 1
ATOM 3851 C CA B VAL B 1 105 ? 50.547 34.233 76.067 0.50 17.38 136 VAL B CA 1
ATOM 3852 C C A VAL B 1 105 ? 51.608 34.375 75.013 0.50 15.34 136 VAL B C 1
ATOM 3853 C C B VAL B 1 105 ? 51.643 34.412 75.027 0.50 15.71 136 VAL B C 1
ATOM 3854 O O A VAL B 1 105 ? 52.714 33.814 75.191 0.50 17.35 136 VAL B O 1
ATOM 3855 O O B VAL B 1 105 ? 52.782 33.914 75.216 0.50 19.70 136 VAL B O 1
ATOM 3862 N N . LEU B 1 106 ? 51.335 35.161 73.980 1.00 15.58 137 LEU B N 1
ATOM 3863 C CA . LEU B 1 106 ? 52.316 35.405 72.956 1.00 14.97 137 LEU B CA 1
ATOM 3864 C C . LEU B 1 106 ? 53.567 36.120 73.508 1.00 18.71 137 LEU B C 1
ATOM 3865 O O . LEU B 1 106 ? 54.624 36.031 72.927 1.00 21.48 137 LEU B O 1
ATOM 3870 N N . ARG B 1 107 ? 53.442 36.802 74.637 1.00 18.70 138 ARG B N 1
ATOM 3871 C CA . ARG B 1 107 ? 54.563 37.466 75.308 1.00 19.35 138 ARG B CA 1
ATOM 3872 C C . ARG B 1 107 ? 55.557 36.435 75.893 1.00 21.12 138 ARG B C 1
ATOM 3873 O O . ARG B 1 107 ? 56.719 36.742 76.180 1.00 27.26 138 ARG B O 1
ATOM 3881 N N . HIS B 1 108 ? 55.164 35.193 75.985 1.00 20.87 139 HIS B N 1
ATOM 3882 C CA . HIS B 1 108 ? 56.030 34.142 76.556 1.00 19.36 139 HIS B CA 1
ATOM 3883 C C . HIS B 1 108 ? 56.398 33.082 75.538 1.00 22.28 139 HIS B C 1
ATOM 3884 O O . HIS B 1 108 ? 56.916 31.993 75.902 1.00 22.99 139 HIS B O 1
ATOM 3891 N N . LEU B 1 109 ? 56.152 33.468 74.262 1.00 22.51 140 LEU B N 1
ATOM 3892 C CA . LEU B 1 109 ? 56.593 32.725 73.123 1.00 22.31 140 LEU B CA 1
ATOM 3893 C C . LEU B 1 109 ? 57.336 33.623 72.154 1.00 21.73 140 LEU B C 1
ATOM 3894 O O . LEU B 1 109 ? 57.523 33.208 70.963 1.00 25.54 140 LEU B O 1
ATOM 3899 N N . ALA B 1 110 ? 57.792 34.799 72.640 1.00 20.56 141 ALA B N 1
ATOM 3900 C CA . ALA B 1 110 ? 58.567 35.768 71.910 1.00 22.75 141 ALA B CA 1
ATOM 3901 C C . ALA B 1 110 ? 60.078 35.367 71.906 1.00 22.77 141 ALA B C 1
ATOM 3902 O O . ALA B 1 110 ? 60.458 34.426 72.544 1.00 19.77 141 ALA B O 1
ATOM 3904 N N . ALA B 1 111 ? 60.915 36.084 71.178 1.00 20.62 142 ALA B N 1
ATOM 3905 C CA . ALA B 1 111 ? 62.211 35.534 70.758 1.00 17.85 142 ALA B CA 1
ATOM 3906 C C . ALA B 1 111 ? 63.182 35.303 71.905 1.00 19.83 142 ALA B C 1
ATOM 3907 O O . ALA B 1 111 ? 63.812 34.302 71.967 1.00 18.15 142 ALA B O 1
ATOM 3909 N N . LYS B 1 112 ? 63.274 36.262 72.802 1.00 19.50 143 LYS B N 1
ATOM 3910 C CA . LYS B 1 112 ? 64.235 36.133 73.890 1.00 21.54 143 LYS B CA 1
ATOM 3911 C C . LYS B 1 112 ? 63.850 34.942 74.744 1.00 21.38 143 LYS B C 1
ATOM 3912 O O . LYS B 1 112 ? 64.644 34.121 75.121 1.00 21.69 143 LYS B O 1
ATOM 3918 N N . ARG B 1 113 ? 62.561 34.842 75.034 1.00 19.65 144 ARG B N 1
ATOM 3919 C CA . ARG B 1 113 ? 62.104 33.705 75.834 1.00 19.71 144 ARG B CA 1
ATOM 3920 C C . ARG B 1 113 ? 62.251 32.372 75.103 1.00 18.24 144 ARG B C 1
ATOM 3921 O O . ARG B 1 113 ? 62.652 31.367 75.724 1.00 19.01 144 ARG B O 1
ATOM 3929 N N . ILE B 1 114 ? 61.937 32.346 73.781 1.00 18.95 145 ILE B N 1
ATOM 3930 C CA . ILE B 1 114 ? 62.152 31.110 73.068 1.00 27.09 145 ILE B CA 1
ATOM 3931 C C . ILE B 1 114 ? 63.630 30.678 73.087 1.00 21.27 145 ILE B C 1
ATOM 3932 O O . ILE B 1 114 ? 63.871 29.471 73.194 1.00 25.10 145 ILE B O 1
ATOM 3937 N N . ARG B 1 115 ? 64.587 31.638 72.987 1.00 21.88 146 ARG B N 1
ATOM 3938 C CA . ARG B 1 115 ? 66.009 31.344 72.979 1.00 20.91 146 ARG B CA 1
ATOM 3939 C C . ARG B 1 115 ? 66.323 30.696 74.322 1.00 23.73 146 ARG B C 1
ATOM 3940 O O . ARG B 1 115 ? 67.006 29.692 74.396 1.00 23.03 146 ARG B O 1
ATOM 3943 N N . VAL B 1 116 ? 65.810 31.260 75.408 1.00 19.83 147 VAL B N 1
ATOM 3944 C CA . VAL B 1 116 ? 66.063 30.654 76.728 1.00 22.02 147 VAL B CA 1
ATOM 3945 C C . VAL B 1 116 ? 65.486 29.228 76.832 1.00 21.11 147 VAL B C 1
ATOM 3946 O O . VAL B 1 116 ? 66.150 28.322 77.392 1.00 20.52 147 VAL B O 1
ATOM 3950 N N A MET B 1 117 ? 64.257 29.041 76.329 0.50 20.67 148 MET B N 1
ATOM 3951 N N B MET B 1 117 ? 64.255 29.006 76.361 0.50 20.83 148 MET B N 1
ATOM 3952 C CA A MET B 1 117 ? 63.638 27.712 76.328 0.50 19.55 148 MET B CA 1
ATOM 3953 C CA B MET B 1 117 ? 63.674 27.662 76.404 0.50 19.91 148 MET B CA 1
ATOM 3954 C C A MET B 1 117 ? 64.387 26.705 75.477 0.50 16.79 148 MET B C 1
ATOM 3955 C C B MET B 1 117 ? 64.462 26.689 75.512 0.50 17.48 148 MET B C 1
ATOM 3956 O O A MET B 1 117 ? 64.406 25.513 75.781 0.50 16.81 148 MET B O 1
ATOM 3957 O O B MET B 1 117 ? 64.639 25.516 75.857 0.50 19.68 148 MET B O 1
ATOM 3966 N N . GLU B 1 118 ? 64.950 27.168 74.376 1.00 19.59 149 GLU B N 1
ATOM 3967 C CA . GLU B 1 118 ? 65.735 26.312 73.548 1.00 22.45 149 GLU B CA 1
ATOM 3968 C C . GLU B 1 118 ? 66.979 25.794 74.302 1.00 18.67 149 GLU B C 1
ATOM 3969 O O . GLU B 1 118 ? 67.258 24.634 74.273 1.00 18.30 149 GLU B O 1
ATOM 3975 N N . GLN B 1 119 ? 67.704 26.660 74.980 1.00 19.91 150 GLN B N 1
ATOM 3976 C CA . GLN B 1 119 ? 68.892 26.236 75.760 1.00 23.95 150 GLN B CA 1
ATOM 3977 C C . GLN B 1 119 ? 68.475 25.262 76.872 1.00 16.12 150 GLN B C 1
ATOM 3978 O O . GLN B 1 119 ? 69.143 24.224 77.135 1.00 19.75 150 GLN B O 1
ATOM 3984 N N . PHE B 1 120 ? 67.368 25.591 77.543 1.00 18.17 151 PHE B N 1
ATOM 3985 C CA . PHE B 1 120 ? 66.803 24.695 78.553 1.00 18.42 151 PHE B CA 1
ATOM 3986 C C . PHE B 1 120 ? 66.485 23.290 77.974 1.00 16.45 151 PHE B C 1
ATOM 3987 O O . PHE B 1 120 ? 66.800 22.282 78.539 1.00 17.97 151 PHE B O 1
ATOM 3995 N N . THR B 1 121 ? 65.955 23.262 76.764 1.00 16.31 152 THR B N 1
ATOM 3996 C CA . THR B 1 121 ? 65.567 22.007 76.167 1.00 16.08 152 THR B CA 1
ATOM 3997 C C . THR B 1 121 ? 66.782 21.156 75.786 1.00 15.23 152 THR B C 1
ATOM 3998 O O . THR B 1 121 ? 66.782 19.935 75.949 1.00 16.17 152 THR B O 1
ATOM 4002 N N . VAL B 1 122 ? 67.817 21.821 75.247 1.00 15.29 153 VAL B N 1
ATOM 4003 C CA . VAL B 1 122 ? 69.042 21.106 74.926 1.00 18.48 153 VAL B CA 1
ATOM 4004 C C . VAL B 1 122 ? 69.605 20.385 76.174 1.00 17.85 153 VAL B C 1
ATOM 4005 O O . VAL B 1 122 ? 69.923 19.216 76.115 1.00 19.97 153 VAL B O 1
ATOM 4009 N N . GLN B 1 123 ? 69.733 21.120 77.274 1.00 17.59 154 GLN B N 1
ATOM 4010 C CA . GLN B 1 123 ? 70.263 20.619 78.535 1.00 20.29 154 GLN B CA 1
ATOM 4011 C C . GLN B 1 123 ? 69.408 19.487 79.090 1.00 17.73 154 GLN B C 1
ATOM 4012 O O . GLN B 1 123 ? 69.872 18.429 79.479 1.00 20.55 154 GLN B O 1
ATOM 4018 N N . ALA B 1 124 ? 68.112 19.700 79.081 1.00 19.43 155 ALA B N 1
ATOM 4019 C CA . ALA B 1 124 ? 67.179 18.718 79.629 1.00 21.39 155 ALA B CA 1
ATOM 4020 C C . ALA B 1 124 ? 67.147 17.450 78.836 1.00 15.73 155 ALA B C 1
ATOM 4021 O O . ALA B 1 124 ? 67.134 16.354 79.398 1.00 18.30 155 ALA B O 1
ATOM 4023 N N . ALA B 1 125 ? 67.173 17.570 77.516 1.00 15.94 156 ALA B N 1
ATOM 4024 C CA . ALA B 1 125 ? 67.141 16.367 76.697 1.00 16.76 156 ALA B CA 1
ATOM 4025 C C . ALA B 1 125 ? 68.431 15.530 76.938 1.00 15.67 156 ALA B C 1
ATOM 4026 O O . ALA B 1 125 ? 68.374 14.302 76.967 1.00 17.13 156 ALA B O 1
ATOM 4028 N N . ASP B 1 126 ? 69.601 16.196 77.040 1.00 17.10 157 ASP B N 1
ATOM 4029 C CA . ASP B 1 126 ? 70.839 15.441 77.284 1.00 18.16 157 ASP B CA 1
ATOM 4030 C C . ASP B 1 126 ? 70.730 14.652 78.616 1.00 21.25 157 ASP B C 1
ATOM 4031 O O . ASP B 1 126 ? 71.100 13.477 78.661 1.00 20.98 157 ASP B O 1
ATOM 4036 N N . ARG B 1 127 ? 70.202 15.305 79.666 1.00 22.03 158 ARG B N 1
ATOM 4037 C CA A ARG B 1 127 ? 70.059 14.727 81.027 0.50 22.32 158 ARG B CA 1
ATOM 4038 C CA B ARG B 1 127 ? 70.134 14.660 80.967 0.50 21.60 158 ARG B CA 1
ATOM 4039 C C . ARG B 1 127 ? 69.145 13.484 80.953 1.00 18.08 158 ARG B C 1
ATOM 4040 O O . ARG B 1 127 ? 69.416 12.429 81.478 1.00 19.31 158 ARG B O 1
ATOM 4055 N N . LEU B 1 128 ? 68.005 13.660 80.285 1.00 16.96 159 LEU B N 1
ATOM 4056 C CA . LEU B 1 128 ? 67.019 12.595 80.209 1.00 17.91 159 LEU B CA 1
ATOM 4057 C C . LEU B 1 128 ? 67.521 11.382 79.432 1.00 16.03 159 LEU B C 1
ATOM 4058 O O . LEU B 1 128 ? 67.222 10.232 79.781 1.00 18.86 159 LEU B O 1
ATOM 4063 N N . TRP B 1 129 ? 68.330 11.639 78.404 1.00 18.62 160 TRP B N 1
ATOM 4064 C CA . TRP B 1 129 ? 68.924 10.561 77.646 1.00 18.93 160 TRP B CA 1
ATOM 4065 C C . TRP B 1 129 ? 69.929 9.780 78.488 1.00 20.25 160 TRP B C 1
ATOM 4066 O O . TRP B 1 129 ? 69.923 8.543 78.497 1.00 21.66 160 TRP B O 1
ATOM 4077 N N . VAL B 1 130 ? 70.807 10.517 79.183 1.00 22.29 161 VAL B N 1
ATOM 4078 C CA . VAL B 1 130 ? 71.820 9.908 80.020 1.00 24.41 161 VAL B CA 1
ATOM 4079 C C . VAL B 1 130 ? 71.157 9.072 81.124 1.00 22.77 161 VAL B C 1
ATOM 4080 O O . VAL B 1 130 ? 71.623 7.946 81.406 1.00 28.59 161 VAL B O 1
ATOM 4084 N N . ASP B 1 131 ? 70.061 9.588 81.722 1.00 23.00 162 ASP B N 1
ATOM 4085 C CA . ASP B 1 131 ? 69.420 8.861 82.834 1.00 25.48 162 ASP B CA 1
ATOM 4086 C C . ASP B 1 131 ? 68.605 7.667 82.290 1.00 23.79 162 ASP B C 1
ATOM 4087 O O . ASP B 1 131 ? 68.511 6.663 82.948 1.00 31.42 162 ASP B O 1
ATOM 4092 N N . GLY B 1 132 ? 68.003 7.795 81.104 1.00 20.29 163 GLY B N 1
ATOM 4093 C CA . GLY B 1 132 ? 67.012 6.835 80.697 1.00 24.35 163 GLY B CA 1
ATOM 4094 C C . GLY B 1 132 ? 67.487 5.698 79.805 1.00 23.17 163 GLY B C 1
ATOM 4095 O O . GLY B 1 132 ? 66.799 4.677 79.699 1.00 24.66 163 GLY B O 1
ATOM 4096 N N . MET B 1 133 ? 68.654 5.853 79.167 1.00 22.29 164 MET B N 1
ATOM 4097 C CA . MET B 1 133 ? 69.157 4.821 78.273 1.00 24.08 164 MET B CA 1
ATOM 4098 C C . MET B 1 133 ? 70.225 4.026 79.000 1.00 24.24 164 MET B C 1
ATOM 4099 O O . MET B 1 133 ? 71.262 4.545 79.332 1.00 29.27 164 MET B O 1
ATOM 4104 N N . GLN B 1 134 ? 69.933 2.765 79.296 1.00 24.18 165 GLN B N 1
ATOM 4105 C CA . GLN B 1 134 ? 70.850 1.885 80.022 1.00 24.38 165 GLN B CA 1
ATOM 4106 C C . GLN B 1 134 ? 70.960 0.617 79.246 1.00 24.40 165 GLN B C 1
ATOM 4107 O O . GLN B 1 134 ? 69.976 0.046 78.898 1.00 25.49 165 GLN B O 1
ATOM 4113 N N . ASP B 1 135 ? 72.188 0.143 78.981 1.00 32.40 166 ASP B N 1
ATOM 4114 C CA . ASP B 1 135 ? 72.366 -1.213 78.431 1.00 33.09 166 ASP B CA 1
ATOM 4115 C C . ASP B 1 135 ? 71.566 -1.370 77.125 1.00 26.79 166 ASP B C 1
ATOM 4116 O O . ASP B 1 135 ? 70.970 -2.401 76.890 1.00 29.24 166 ASP B O 1
ATOM 4121 N N . GLY B 1 136 ? 71.568 -0.335 76.282 1.00 27.93 167 GLY B N 1
ATOM 4122 C CA . GLY B 1 136 ? 70.983 -0.451 74.951 1.00 25.11 167 GLY B CA 1
ATOM 4123 C C . GLY B 1 136 ? 69.455 -0.369 74.914 1.00 24.08 167 GLY B C 1
ATOM 4124 O O . GLY B 1 136 ? 68.854 -0.574 73.884 1.00 24.93 167 GLY B O 1
ATOM 4125 N N A CYS B 1 137 ? 68.863 -0.004 76.044 0.50 21.66 168 CYS B N 1
ATOM 4126 N N B CYS B 1 137 ? 68.851 -0.074 76.054 0.50 21.44 168 CYS B N 1
ATOM 4127 C CA A CYS B 1 137 ? 67.426 0.006 76.259 0.50 21.04 168 CYS B CA 1
ATOM 4128 C CA B CYS B 1 137 ? 67.415 0.066 76.141 0.50 21.51 168 CYS B CA 1
ATOM 4129 C C A CYS B 1 137 ? 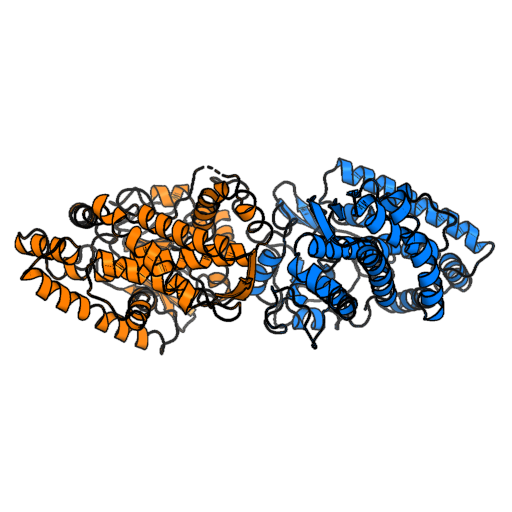66.901 1.352 76.811 0.50 19.23 168 CYS B C 1
ATOM 4130 C C B CYS B 1 137 ? 66.930 1.377 76.768 0.50 19.50 168 CYS B C 1
ATOM 4131 O O A CYS B 1 137 ? 67.420 1.847 77.788 0.50 22.24 168 CYS B O 1
ATOM 4132 O O B CYS B 1 137 ? 67.482 1.856 77.741 0.50 22.81 168 CYS B O 1
ATOM 4137 N N . ILE B 1 138 ? 65.836 1.907 76.233 1.00 20.26 169 ILE B N 1
ATOM 4138 C CA . ILE B 1 138 ? 65.198 3.017 76.800 1.00 18.95 169 ILE B CA 1
ATOM 4139 C C . ILE B 1 138 ? 63.676 2.867 76.576 1.00 17.94 169 ILE B C 1
ATOM 4140 O O . ILE B 1 138 ? 63.251 2.497 75.499 1.00 19.65 169 ILE B O 1
ATOM 4145 N N . GLU B 1 139 ? 62.899 3.175 77.600 1.00 17.20 170 GLU B N 1
ATOM 4146 C CA . GLU B 1 139 ? 61.458 3.252 77.442 1.00 17.26 170 GLU B CA 1
ATOM 4147 C C . GLU B 1 139 ? 61.159 4.713 77.152 1.00 14.62 170 GLU B C 1
ATOM 4148 O O . GLU B 1 139 ? 61.148 5.568 78.033 1.00 15.95 170 GLU B O 1
ATOM 4154 N N . TRP B 1 140 ? 61.014 4.983 75.865 1.00 13.79 171 TRP B N 1
ATOM 4155 C CA . TRP B 1 140 ? 61.052 6.328 75.325 1.00 14.68 171 TRP B CA 1
ATOM 4156 C C . TRP B 1 140 ? 59.996 7.255 75.908 1.00 12.70 171 TRP B C 1
ATOM 4157 O O . TRP B 1 140 ? 60.250 8.461 76.076 1.00 13.00 171 TRP B O 1
ATOM 4168 N N . MET B 1 141 ? 58.765 6.723 76.135 1.00 15.20 172 MET B N 1
ATOM 4169 C CA . MET B 1 141 ? 57.744 7.602 76.614 1.00 13.57 172 MET B CA 1
ATOM 4170 C C . MET B 1 141 ? 58.033 8.034 78.049 1.00 12.89 172 MET B C 1
ATOM 4171 O O . MET B 1 141 ? 58.127 9.230 78.295 1.00 15.30 172 MET B O 1
ATOM 4176 N N . GLY B 1 142 ? 58.195 7.057 78.956 1.00 15.93 173 GLY B N 1
ATOM 4177 C CA . GLY B 1 142 ? 58.479 7.392 80.323 1.00 17.30 173 GLY B CA 1
ATOM 4178 C C . GLY B 1 142 ? 59.723 8.198 80.545 1.00 18.31 173 GLY B C 1
ATOM 4179 O O . GLY B 1 142 ? 59.755 9.100 81.381 1.00 19.65 173 GLY B O 1
ATOM 4180 N N . ALA B 1 143 ? 60.755 7.868 79.782 1.00 16.97 174 ALA B N 1
ATOM 4181 C CA . ALA B 1 143 ? 62.077 8.458 79.976 1.00 17.60 174 ALA B CA 1
ATOM 4182 C C . ALA B 1 143 ? 62.296 9.826 79.341 1.00 14.39 174 ALA B C 1
ATOM 4183 O O . ALA B 1 143 ? 63.121 10.641 79.851 1.00 18.47 174 ALA B O 1
ATOM 4185 N N . MET B 1 144 ? 61.605 10.071 78.214 1.00 15.42 175 MET B N 1
ATOM 4186 C CA . MET B 1 144 ? 61.871 11.210 77.390 1.00 13.38 175 MET B CA 1
ATOM 4187 C C . MET B 1 144 ? 60.638 11.972 76.943 1.00 14.53 175 MET B C 1
ATOM 4188 O O . MET B 1 144 ? 60.465 13.123 77.321 1.00 13.61 175 MET B O 1
ATOM 4193 N N . ALA B 1 145 ? 59.845 11.322 76.073 1.00 12.88 176 ALA B N 1
ATOM 4194 C CA . ALA B 1 145 ? 58.791 12.012 75.381 1.00 13.02 176 ALA B CA 1
ATOM 4195 C C . ALA B 1 145 ? 57.745 12.550 76.402 1.00 14.53 176 ALA B C 1
ATOM 4196 O O . ALA B 1 145 ? 57.240 13.632 76.224 1.00 13.36 176 ALA B O 1
ATOM 4198 N N . ASN B 1 146 ? 57.431 11.791 77.440 1.00 13.00 177 ASN B N 1
ATOM 4199 C CA . ASN B 1 146 ? 56.408 12.288 78.393 1.00 14.88 177 ASN B CA 1
ATOM 4200 C C . ASN B 1 146 ? 56.931 13.404 79.306 1.00 15.34 177 ASN B C 1
ATOM 4201 O O . ASN B 1 146 ? 56.175 14.226 79.797 1.00 18.31 177 ASN B O 1
ATOM 4206 N N . ARG B 1 147 ? 58.254 13.435 79.540 1.00 12.65 178 ARG B N 1
ATOM 4207 C CA . ARG B 1 147 ? 58.857 14.292 80.526 1.00 16.61 178 ARG B CA 1
ATOM 4208 C C . ARG B 1 147 ? 59.231 15.639 79.953 1.00 12.34 178 ARG B C 1
ATOM 4209 O O . ARG B 1 147 ? 58.868 16.655 80.514 1.00 14.10 178 ARG B O 1
ATOM 4217 N N . LEU B 1 148 ? 60.060 15.617 78.879 1.00 12.77 179 LEU B N 1
ATOM 4218 C CA . LEU B 1 148 ? 60.617 16.857 78.379 1.00 14.44 179 LEU B CA 1
ATOM 4219 C C . LEU B 1 148 ? 59.562 17.980 78.126 1.00 14.15 179 LEU B C 1
ATOM 4220 O O . LEU B 1 148 ? 59.738 19.138 78.565 1.00 13.48 179 LEU B O 1
ATOM 4225 N N . PRO B 1 149 ? 58.460 17.651 77.417 1.00 11.91 180 PRO B N 1
ATOM 4226 C CA . PRO B 1 149 ? 57.562 18.785 77.097 1.00 10.85 180 PRO B CA 1
ATOM 4227 C C . PRO B 1 149 ? 56.809 19.389 78.279 1.00 11.52 180 PRO B C 1
ATOM 4228 O O . PRO B 1 149 ? 56.478 20.559 78.250 1.00 13.33 180 PRO B O 1
ATOM 4232 N N . MET B 1 150 ? 56.634 18.583 79.301 1.00 12.29 181 MET B N 1
ATOM 4233 C CA . MET B 1 150 ? 56.055 19.047 80.572 1.00 13.24 181 MET B CA 1
ATOM 4234 C C . MET B 1 150 ? 57.021 19.957 81.317 1.00 14.32 181 MET B C 1
ATOM 4235 O O . MET B 1 150 ? 56.621 20.941 81.863 1.00 13.92 181 MET B O 1
ATOM 4240 N N . MET B 1 151 ? 58.331 19.617 81.269 1.00 13.65 182 MET B N 1
ATOM 4241 C CA . MET B 1 151 ? 59.349 20.461 81.844 1.00 15.76 182 MET B CA 1
ATOM 4242 C C . MET B 1 151 ? 59.366 21.806 81.138 1.00 12.53 182 MET B C 1
ATOM 4243 O O . MET B 1 151 ? 59.500 22.870 81.767 1.00 13.84 182 MET B O 1
ATOM 4248 N N . VAL B 1 152 ? 59.280 21.769 79.804 1.00 11.33 183 VAL B N 1
ATOM 4249 C CA . VAL B 1 152 ? 59.238 23.000 79.056 1.00 12.97 183 VAL B CA 1
ATOM 4250 C C . VAL B 1 152 ? 58.037 23.906 79.442 1.00 12.60 183 VAL B C 1
ATOM 4251 O O . VAL B 1 152 ? 58.198 25.126 79.627 1.00 14.29 183 VAL B O 1
ATOM 4255 N N . VAL B 1 153 ? 56.837 23.292 79.504 1.00 13.80 184 VAL B N 1
ATOM 4256 C CA . VAL B 1 153 ? 55.666 24.091 79.880 1.00 13.75 184 VAL B CA 1
ATOM 4257 C C . VAL B 1 153 ? 55.861 24.699 81.269 1.00 14.20 184 VAL B C 1
ATOM 4258 O O . VAL B 1 153 ? 55.536 25.894 81.472 1.00 13.73 184 VAL B O 1
ATOM 4262 N N . ALA B 1 154 ? 56.414 23.894 82.197 1.00 13.47 185 ALA B N 1
ATOM 4263 C CA . ALA B 1 154 ? 56.665 24.404 83.518 1.00 15.08 185 ALA B CA 1
ATOM 4264 C C . ALA B 1 154 ? 57.620 25.613 83.527 1.00 13.06 185 ALA B C 1
ATOM 4265 O O . ALA B 1 154 ? 57.417 26.616 84.250 1.00 17.15 185 ALA B O 1
ATOM 4267 N N . GLU B 1 155 ? 58.662 25.534 82.712 1.00 15.30 186 GLU B N 1
ATOM 4268 C CA . GLU B 1 155 ? 59.624 26.617 82.608 1.00 21.40 186 GLU B CA 1
ATOM 4269 C C . GLU B 1 155 ? 58.968 27.874 81.962 1.00 17.30 186 GLU B C 1
ATOM 4270 O O . GLU B 1 155 ? 59.236 29.012 82.388 1.00 21.69 186 GLU B O 1
ATOM 4276 N N . LEU B 1 156 ? 58.068 27.665 80.968 1.00 15.47 187 LEU B N 1
ATOM 4277 C CA . LEU B 1 156 ? 57.352 28.809 80.360 1.00 15.00 187 LEU B CA 1
ATOM 4278 C C . LEU B 1 156 ? 56.491 29.515 81.387 1.00 17.34 187 LEU B C 1
ATOM 4279 O O . LEU B 1 156 ? 56.462 30.768 81.465 1.00 16.73 187 LEU B O 1
ATOM 4284 N N . ILE B 1 157 ? 55.806 28.714 82.186 1.00 15.59 188 ILE B N 1
ATOM 4285 C CA . ILE B 1 157 ? 54.927 29.309 83.185 1.00 16.46 188 ILE B CA 1
ATOM 4286 C C . ILE B 1 157 ? 55.709 29.993 84.289 1.00 14.85 188 ILE B C 1
ATOM 4287 O O . ILE B 1 157 ? 55.340 31.061 84.766 1.00 17.80 188 ILE B O 1
ATOM 4292 N N . GLY B 1 158 ? 56.830 29.394 84.643 1.00 18.27 189 GLY B N 1
ATOM 4293 C CA . GLY B 1 158 ? 57.672 29.883 85.746 1.00 19.93 189 GLY B CA 1
ATOM 4294 C C . GLY B 1 158 ? 57.622 29.078 87.021 1.00 19.51 189 GLY B C 1
ATOM 4295 O O . GLY B 1 158 ? 57.998 29.599 88.098 1.00 22.44 189 GLY B O 1
ATOM 4296 N N . LEU B 1 159 ? 57.229 27.823 86.933 1.00 19.34 190 LEU B N 1
ATOM 4297 C CA . LEU B 1 159 ? 57.187 26.975 88.143 1.00 22.91 190 LEU B CA 1
ATOM 4298 C C . LEU B 1 159 ? 58.620 26.655 88.613 1.00 24.02 190 LEU B C 1
ATOM 4299 O O . LEU B 1 159 ? 59.451 26.255 87.813 1.00 31.46 190 LEU B O 1
ATOM 4304 N N . PRO B 1 160 ? 58.884 26.746 89.909 1.00 27.70 191 PRO B N 1
ATOM 4305 C CA . PRO B 1 160 ? 60.295 26.580 90.392 1.00 32.49 191 PRO B CA 1
ATOM 4306 C C . PRO B 1 160 ? 60.735 25.073 90.564 1.00 27.44 191 PRO B C 1
ATOM 4307 O O . PRO B 1 160 ? 60.201 24.354 91.291 1.00 40.68 191 PRO B O 1
ATOM 4311 N N . ASP B 1 161 ? 61.834 24.710 89.883 1.00 53.63 192 ASP B N 1
ATOM 4312 C CA . ASP B 1 161 ? 62.521 23.382 90.078 1.00 53.44 192 ASP B CA 1
ATOM 4313 C C . ASP B 1 161 ? 61.510 22.237 90.269 1.00 53.42 192 ASP B C 1
ATOM 4314 O O . ASP B 1 161 ? 61.465 21.576 91.291 1.00 50.50 192 ASP B O 1
ATOM 4315 N N . PRO B 1 162 ? 60.673 22.000 89.276 1.00 46.38 193 PRO B N 1
ATOM 4316 C CA . PRO B 1 162 ? 59.482 21.179 89.644 1.00 47.73 193 PRO B CA 1
ATOM 4317 C C . PRO B 1 162 ? 59.739 19.633 89.713 1.00 45.03 193 PRO B C 1
ATOM 4318 O O . PRO B 1 162 ? 60.662 19.159 89.060 1.00 64.27 193 PRO B O 1
ATOM 4322 N N . ASP B 1 163 ? 58.984 18.875 90.528 1.00 36.79 194 ASP B N 1
ATOM 4323 C CA . ASP B 1 163 ? 59.171 17.400 90.624 1.00 40.12 194 ASP B CA 1
ATOM 4324 C C . ASP B 1 163 ? 58.672 16.727 89.352 1.00 34.82 194 ASP B C 1
ATOM 4325 O O . ASP B 1 163 ? 57.489 16.777 89.049 1.00 32.15 194 ASP B O 1
ATOM 4330 N N . ILE B 1 164 ? 59.560 16.080 88.612 1.00 28.92 195 ILE B N 1
ATOM 4331 C CA . ILE B 1 164 ? 59.227 15.708 87.227 1.00 30.13 195 ILE B CA 1
ATOM 4332 C C . ILE B 1 164 ? 58.184 14.571 87.200 1.00 36.18 195 ILE B C 1
ATOM 4333 O O . ILE B 1 164 ? 57.326 14.511 86.310 1.00 30.41 195 ILE B O 1
ATOM 4338 N N . ALA B 1 165 ? 58.270 13.681 88.187 1.00 39.00 196 ALA B N 1
ATOM 4339 C CA . ALA B 1 165 ? 57.287 12.609 88.380 1.00 44.89 196 ALA B CA 1
ATOM 4340 C C . ALA B 1 165 ? 55.916 13.207 88.591 1.00 38.77 196 ALA B C 1
ATOM 4341 O O . ALA B 1 165 ? 54.966 12.732 87.927 1.00 38.71 196 ALA B O 1
ATOM 4343 N N . GLN B 1 166 ? 55.782 14.237 89.454 1.00 29.82 197 GLN B N 1
ATOM 4344 C CA . GLN B 1 166 ? 54.461 14.935 89.536 1.00 30.01 197 GLN B CA 1
ATOM 4345 C C . GLN B 1 166 ? 54.057 15.544 88.216 1.00 24.10 197 GLN B C 1
ATOM 4346 O O . GLN B 1 166 ? 52.911 15.420 87.782 1.00 23.29 197 GLN B O 1
ATOM 4352 N N . LEU B 1 167 ? 54.969 16.236 87.565 1.00 23.87 198 LEU B N 1
ATOM 4353 C CA . LEU B 1 167 ? 54.645 16.933 86.315 1.00 21.11 198 LEU B CA 1
ATOM 4354 C C . LEU B 1 167 ? 54.032 16.040 85.226 1.00 21.44 198 LEU B C 1
ATOM 4355 O O . LEU B 1 167 ? 53.073 16.437 84.531 1.00 19.44 198 LEU B O 1
ATOM 4360 N N . VAL B 1 168 ? 54.537 14.829 85.075 1.00 21.09 199 VAL B N 1
ATOM 4361 C CA . VAL B 1 168 ? 53.972 13.944 84.065 1.00 21.48 199 VAL B CA 1
ATOM 4362 C C . VAL B 1 168 ? 52.505 13.596 84.370 1.00 26.53 199 VAL B C 1
ATOM 4363 O O . VAL B 1 168 ? 51.572 13.742 83.479 1.00 25.59 199 VAL B O 1
ATOM 4367 N N . LYS B 1 169 ? 52.249 13.189 85.606 1.00 20.78 200 LYS B N 1
ATOM 4368 C CA . LYS B 1 169 ? 50.835 12.944 85.986 1.00 22.70 200 LYS B CA 1
ATOM 4369 C C . LYS B 1 169 ? 49.966 14.152 85.804 1.00 19.89 200 LYS B C 1
ATOM 4370 O O . LYS B 1 169 ? 48.821 14.029 85.238 1.00 21.05 200 LYS B O 1
ATOM 4376 N N . TRP B 1 170 ? 50.444 15.312 86.237 1.00 16.95 201 TRP B N 1
ATOM 4377 C CA . TRP B 1 170 ? 49.673 16.522 86.137 1.00 18.79 201 TRP B CA 1
ATOM 4378 C C . TRP B 1 170 ? 49.282 16.844 84.722 1.00 15.86 201 TRP B C 1
ATOM 4379 O O . TRP B 1 170 ? 48.107 17.212 84.421 1.00 18.87 201 TRP B O 1
ATOM 4390 N N . GLY B 1 171 ? 50.243 16.716 83.826 1.00 16.92 202 GLY B N 1
ATOM 4391 C CA . GLY B 1 171 ? 50.096 17.133 82.444 1.00 17.89 202 GLY B CA 1
ATOM 4392 C C . GLY B 1 171 ? 49.236 16.258 81.592 1.00 15.25 202 GLY B C 1
ATOM 4393 O O . GLY B 1 171 ? 48.754 16.725 80.576 1.00 22.17 202 GLY B O 1
ATOM 4394 N N . TYR B 1 172 ? 48.997 15.020 82.012 1.00 14.66 203 TYR B N 1
ATOM 4395 C CA A TYR B 1 172 ? 48.116 14.125 81.262 0.50 14.78 203 TYR B CA 1
ATOM 4396 C CA B TYR B 1 172 ? 48.127 14.094 81.286 0.50 14.87 203 TYR B CA 1
ATOM 4397 C C . TYR B 1 172 ? 46.712 13.995 81.906 1.00 14.45 203 TYR B C 1
ATOM 4398 O O . TYR B 1 172 ? 45.886 13.252 81.411 1.00 17.76 203 TYR B O 1
ATOM 4415 N N . ALA B 1 173 ? 46.479 14.690 83.022 1.00 15.03 204 ALA B N 1
ATOM 4416 C CA . ALA B 1 173 ? 45.242 14.506 83.811 1.00 16.81 204 ALA B CA 1
ATOM 4417 C C . ALA B 1 173 ? 44.017 15.021 83.094 1.00 15.30 204 ALA B C 1
ATOM 4418 O O . ALA B 1 173 ? 42.993 14.323 83.003 1.00 15.48 204 ALA B O 1
ATOM 4420 N N . ALA B 1 174 ? 44.095 16.198 82.529 1.00 15.38 205 ALA B N 1
ATOM 4421 C CA . ALA B 1 174 ? 42.925 16.874 81.991 1.00 14.50 205 ALA B CA 1
ATOM 4422 C C . ALA B 1 174 ? 42.293 16.115 80.890 1.00 17.20 205 ALA B C 1
ATOM 4423 O O . ALA B 1 174 ? 41.063 15.942 80.908 1.00 15.58 205 ALA B O 1
ATOM 4425 N N . THR B 1 175 ? 43.028 15.649 79.907 1.00 16.20 206 THR B N 1
ATOM 4426 C CA . THR B 1 175 ? 42.418 14.889 78.810 1.00 17.41 206 THR B CA 1
ATOM 4427 C C . THR B 1 175 ? 41.654 13.656 79.275 1.00 18.92 206 THR B C 1
ATOM 4428 O O . THR B 1 175 ? 40.518 13.357 78.778 1.00 20.79 206 THR B O 1
ATOM 4432 N N . GLN B 1 176 ? 42.244 12.944 80.228 1.00 14.10 207 GLN B N 1
ATOM 4433 C CA . GLN B 1 176 ? 41.601 11.729 80.749 1.00 14.71 207 GLN B CA 1
ATOM 4434 C C . GLN B 1 176 ? 40.260 12.094 81.403 1.00 17.43 207 GLN B C 1
ATOM 4435 O O . GLN B 1 176 ? 39.225 11.437 81.132 1.00 18.89 207 GLN B O 1
ATOM 4441 N N . LEU B 1 177 ? 40.291 13.129 82.216 1.00 17.30 208 LEU B N 1
ATOM 4442 C CA . LEU B 1 177 ? 39.075 13.577 82.873 1.00 22.12 208 LEU B CA 1
ATOM 4443 C C . LEU B 1 177 ? 37.991 14.052 81.929 1.00 23.08 208 LEU B C 1
ATOM 4444 O O . LEU B 1 177 ? 36.799 13.815 82.178 1.00 27.71 208 LEU B O 1
ATOM 4449 N N . LEU B 1 178 ? 38.370 14.766 80.893 1.00 23.85 209 LEU B N 1
ATOM 4450 C CA . LEU B 1 178 ? 37.410 15.424 79.978 1.00 27.10 209 LEU B CA 1
ATOM 4451 C C . LEU B 1 178 ? 36.618 14.412 79.184 1.00 32.28 209 LEU B C 1
ATOM 4452 O O . LEU B 1 178 ? 35.481 14.709 78.719 1.00 31.16 209 LEU B O 1
ATOM 4457 N N . GLU B 1 179 ? 37.244 13.258 78.960 1.00 20.49 210 GLU B N 1
ATOM 4458 C CA . GLU B 1 179 ? 36.742 12.195 78.098 1.00 20.28 210 GLU B CA 1
ATOM 4459 C C . GLU B 1 179 ? 36.059 11.035 78.761 1.00 22.02 210 GLU B C 1
ATOM 4460 O O . GLU B 1 179 ? 35.150 10.446 78.172 1.00 22.06 210 GLU B O 1
ATOM 4466 N N . GLY B 1 180 ? 36.486 10.677 79.952 1.00 21.31 211 GLY B N 1
ATOM 4467 C CA . GLY B 1 180 ? 35.843 9.602 80.690 1.00 21.57 211 GLY B CA 1
ATOM 4468 C C . GLY B 1 180 ? 35.928 8.248 80.017 1.00 18.12 211 GLY B C 1
ATOM 4469 O O . GLY B 1 180 ? 35.038 7.440 80.181 1.00 25.12 211 GLY B O 1
ATOM 4470 N N . LEU B 1 181 ? 36.994 8.025 79.238 1.00 19.86 212 LEU B N 1
ATOM 4471 C CA . LEU B 1 181 ? 37.210 6.744 78.503 1.00 20.62 212 LEU B CA 1
ATOM 4472 C C . LEU B 1 181 ? 38.120 5.703 79.149 1.00 20.46 212 LEU B C 1
ATOM 4473 O O . LEU B 1 181 ? 37.930 4.510 78.964 1.00 27.63 212 LEU B O 1
ATOM 4478 N N . VAL B 1 182 ? 39.137 6.183 79.865 1.00 18.76 213 VAL B N 1
ATOM 4479 C CA . VAL B 1 182 ? 40.011 5.295 80.657 1.00 18.34 213 VAL B CA 1
ATOM 4480 C C . VAL B 1 182 ? 39.210 4.703 81.838 1.00 19.64 213 VAL B C 1
ATOM 4481 O O . VAL B 1 182 ? 38.086 5.154 82.157 1.00 22.10 213 VAL B O 1
ATOM 4485 N N . GLU B 1 183 ? 39.816 3.707 82.470 1.00 22.57 214 GLU B N 1
ATOM 4486 C CA . GLU B 1 183 ? 39.182 2.934 83.547 1.00 21.94 214 GLU B CA 1
ATOM 4487 C C . GLU B 1 183 ? 38.987 3.796 84.785 1.00 20.23 214 GLU B C 1
ATOM 4488 O O . GLU B 1 183 ? 39.630 4.803 84.937 1.00 17.85 214 GLU B O 1
ATOM 4494 N N . ASN B 1 184 ? 38.083 3.405 85.656 1.00 22.34 215 ASN B N 1
ATOM 4495 C CA . ASN B 1 184 ? 37.720 4.276 86.794 1.00 21.34 215 ASN B CA 1
ATOM 4496 C C . ASN B 1 184 ? 38.907 4.573 87.724 1.00 18.12 215 ASN B C 1
ATOM 4497 O O . ASN B 1 184 ? 39.057 5.677 88.183 1.00 17.49 215 ASN B O 1
ATOM 4502 N N . ASP B 1 185 ? 39.769 3.583 87.958 1.00 21.05 216 ASP B N 1
ATOM 4503 C CA . ASP B 1 185 ? 40.963 3.826 88.810 1.00 25.04 216 ASP B CA 1
ATOM 4504 C C . ASP B 1 185 ? 41.845 4.938 88.217 1.00 21.02 216 ASP B C 1
ATOM 4505 O O . ASP B 1 185 ? 42.325 5.800 88.934 1.00 18.74 216 ASP B O 1
ATOM 4510 N N A GLN B 1 186 ? 41.974 4.949 86.897 0.50 19.88 217 GLN B N 1
ATOM 4511 N N B GLN B 1 186 ? 42.012 4.929 86.897 0.50 19.67 217 GLN B N 1
ATOM 4512 C CA A GLN B 1 186 ? 42.732 5.983 86.202 0.50 17.82 217 GLN B CA 1
ATOM 4513 C CA B GLN B 1 186 ? 42.751 5.972 86.183 0.50 18.11 217 GLN B CA 1
ATOM 4514 C C A GLN B 1 186 ? 42.037 7.325 86.230 0.50 15.07 217 GLN B C 1
ATOM 4515 C C B GLN B 1 186 ? 42.053 7.319 86.227 0.50 15.20 217 GLN B C 1
ATOM 4516 O O A GLN B 1 186 ? 42.658 8.357 86.351 0.50 16.71 217 GLN B O 1
ATOM 4517 O O B GLN B 1 186 ? 42.697 8.348 86.351 0.50 17.37 217 GLN B O 1
ATOM 4528 N N . LEU B 1 187 ? 40.722 7.320 86.150 1.00 15.22 218 LEU B N 1
ATOM 4529 C CA . LEU B 1 187 ? 39.979 8.576 86.255 1.00 15.00 218 LEU B CA 1
ATOM 4530 C C . LEU B 1 187 ? 40.104 9.181 87.665 1.00 15.11 218 LEU B C 1
ATOM 4531 O O . LEU B 1 187 ? 40.157 10.384 87.811 1.00 15.86 218 LEU B O 1
ATOM 4536 N N . VAL B 1 188 ? 40.049 8.342 88.684 1.00 15.54 219 VAL B N 1
ATOM 4537 C CA . VAL B 1 188 ? 40.192 8.812 90.043 1.00 17.81 219 VAL B CA 1
ATOM 4538 C C . VAL B 1 188 ? 41.573 9.465 90.223 1.00 19.04 219 VAL B C 1
ATOM 4539 O O . VAL B 1 188 ? 41.685 10.575 90.757 1.00 17.54 219 VAL B O 1
ATOM 4543 N N . ALA B 1 189 ? 42.601 8.790 89.691 1.00 16.58 220 ALA B N 1
ATOM 4544 C CA . ALA B 1 189 ? 43.961 9.300 89.783 1.00 17.66 220 ALA B CA 1
ATOM 4545 C C . ALA B 1 189 ? 44.137 10.621 89.019 1.00 18.91 220 ALA B C 1
ATOM 4546 O O . ALA B 1 189 ? 44.840 11.516 89.458 1.00 16.93 220 ALA B O 1
ATOM 4548 N N . ALA B 1 190 ? 43.480 10.742 87.864 1.00 14.06 221 ALA B N 1
ATOM 4549 C CA . ALA B 1 190 ? 43.529 11.978 87.112 1.00 15.46 221 ALA B CA 1
ATOM 4550 C C . ALA B 1 190 ? 42.845 13.134 87.858 1.00 15.70 221 ALA B C 1
ATOM 4551 O O . ALA B 1 190 ? 43.307 14.238 87.784 1.00 16.73 221 ALA B O 1
ATOM 4553 N N . GLY B 1 191 ? 41.702 12.879 88.535 1.00 14.09 222 GLY B N 1
ATOM 4554 C CA . GLY B 1 191 ? 41.081 13.936 89.327 1.00 16.57 222 GLY B CA 1
ATOM 4555 C C . GLY B 1 191 ? 42.000 14.439 90.455 1.00 17.30 222 GLY B C 1
ATOM 4556 O O . GLY B 1 191 ? 42.105 15.613 90.670 1.00 17.03 222 GLY B O 1
ATOM 4557 N N . VAL B 1 192 ? 42.689 13.515 91.124 1.00 16.47 223 VAL B N 1
ATOM 4558 C CA . VAL B 1 192 ? 43.698 13.894 92.160 1.00 16.54 223 VAL B CA 1
ATOM 4559 C C . VAL B 1 192 ? 44.815 14.724 91.557 1.00 17.74 223 VAL B C 1
ATOM 4560 O O . VAL B 1 192 ? 45.148 15.778 92.073 1.00 19.54 223 VAL B O 1
ATOM 4564 N N . ALA B 1 193 ? 45.297 14.293 90.410 1.00 15.56 224 ALA B N 1
ATOM 4565 C CA . ALA B 1 193 ? 46.380 15.015 89.709 1.00 16.88 224 ALA B CA 1
ATOM 4566 C C . ALA B 1 193 ? 45.998 16.414 89.285 1.00 14.44 224 ALA B C 1
ATOM 4567 O O . ALA B 1 193 ? 46.742 17.392 89.508 1.00 16.80 224 ALA B O 1
ATOM 4569 N N . LEU B 1 194 ? 44.773 16.558 88.744 1.00 14.14 225 LEU B N 1
ATOM 4570 C CA . LEU B 1 194 ? 44.303 17.865 88.306 1.00 17.44 225 LEU B CA 1
ATOM 4571 C C . LEU B 1 194 ? 44.074 18.817 89.521 1.00 16.28 225 LEU B C 1
ATOM 4572 O O . LEU B 1 194 ? 44.395 19.993 89.469 1.00 18.00 225 LEU B O 1
ATOM 4577 N N . MET B 1 195 ? 43.558 18.283 90.633 1.00 18.33 226 MET B N 1
ATOM 4578 C CA . MET B 1 195 ? 43.437 19.061 91.894 1.00 21.09 226 MET B CA 1
ATOM 4579 C C . MET B 1 195 ? 44.810 19.575 92.363 1.00 19.07 226 MET B C 1
ATOM 4580 O O . MET B 1 195 ? 44.959 20.708 92.758 1.00 19.55 226 MET B O 1
ATOM 4585 N N . GLU B 1 196 ? 45.780 18.675 92.338 1.00 16.39 227 GLU B N 1
ATOM 4586 C CA . GLU B 1 196 ? 47.160 19.013 92.765 1.00 19.46 227 GLU B CA 1
ATOM 4587 C C . GLU B 1 196 ? 47.772 20.113 91.873 1.00 18.51 227 GLU B C 1
ATOM 4588 O O . GLU B 1 196 ? 48.361 21.070 92.340 1.00 19.20 227 GLU B O 1
ATOM 4594 N N . LEU B 1 197 ? 47.575 19.960 90.575 1.00 15.55 228 LEU B N 1
ATOM 4595 C CA . LEU B 1 197 ? 48.115 20.884 89.587 1.00 15.88 228 LEU B CA 1
ATOM 4596 C C . LEU B 1 197 ? 47.509 22.263 89.796 1.00 16.55 228 LEU B C 1
ATOM 4597 O O . LEU B 1 197 ? 48.184 23.262 89.862 1.00 17.56 228 LEU B O 1
ATOM 4602 N N A SER B 1 198 ? 46.184 22.285 89.871 0.50 16.86 229 SER B N 1
ATOM 4603 N N B SER B 1 198 ? 46.182 22.299 89.862 0.50 16.66 229 SER B N 1
ATOM 4604 C CA A SER B 1 198 ? 45.444 23.522 90.037 0.50 18.38 229 SER B CA 1
ATOM 4605 C CA B SER B 1 198 ? 45.470 23.555 90.048 0.50 17.94 229 SER B CA 1
ATOM 4606 C C A SER B 1 198 ? 45.865 24.258 91.339 0.50 18.06 229 SER B C 1
ATOM 4607 C C B SER B 1 198 ? 45.946 24.261 91.336 0.50 15.69 229 SER B C 1
ATOM 4608 O O A SER B 1 198 ? 46.061 25.478 91.360 0.50 19.30 229 SER B O 1
ATOM 4609 O O B SER B 1 198 ? 46.246 25.460 91.355 0.50 16.31 229 SER B O 1
ATOM 4614 N N . GLY B 1 199 ? 46.010 23.509 92.424 1.00 15.66 230 GLY B N 1
ATOM 4615 C CA . GLY B 1 199 ? 46.397 24.091 93.673 1.00 18.14 230 GLY B CA 1
ATOM 4616 C C . GLY B 1 199 ? 47.833 24.646 93.656 1.00 17.34 230 GLY B C 1
ATOM 4617 O O . GLY B 1 199 ? 48.106 25.687 94.238 1.00 21.06 230 GLY B O 1
ATOM 4618 N N . TYR B 1 200 ? 48.719 23.926 93.000 1.00 17.68 231 TYR B N 1
ATOM 4619 C CA . TYR B 1 200 ? 50.116 24.381 92.860 1.00 18.11 231 TYR B CA 1
ATOM 4620 C C . TYR B 1 200 ? 50.235 25.647 92.021 1.00 16.70 231 TYR B C 1
ATOM 4621 O O . TYR B 1 200 ? 50.908 26.608 92.385 1.00 21.01 231 TYR B O 1
ATOM 4630 N N . ILE B 1 201 ? 49.505 25.689 90.917 1.00 15.28 232 ILE B N 1
ATOM 4631 C CA . ILE B 1 201 ? 49.469 26.883 90.101 1.00 18.66 232 ILE B CA 1
ATOM 4632 C C . ILE B 1 201 ? 48.916 28.079 90.917 1.00 17.53 232 ILE B C 1
ATOM 4633 O O . ILE B 1 201 ? 49.477 29.214 90.892 1.00 17.68 232 ILE B O 1
ATOM 4638 N N . PHE B 1 202 ? 47.844 27.852 91.688 1.00 17.51 233 PHE B N 1
ATOM 4639 C CA . PHE B 1 202 ? 47.293 28.954 92.450 1.00 18.22 233 PHE B CA 1
ATOM 4640 C C . PHE B 1 202 ? 48.292 29.460 93.494 1.00 17.55 233 PHE B C 1
ATOM 4641 O O . PHE B 1 202 ? 48.424 30.626 93.660 1.00 16.61 233 PHE B O 1
ATOM 4649 N N . GLU B 1 203 ? 48.997 28.552 94.159 1.00 16.97 234 GLU B N 1
ATOM 4650 C CA . GLU B 1 203 ? 50.069 28.908 95.130 1.00 20.95 234 GLU B CA 1
ATOM 4651 C C . GLU B 1 203 ? 51.124 29.762 94.472 1.00 19.93 234 GLU B C 1
ATOM 4652 O O . GLU B 1 203 ? 51.525 30.784 94.996 1.00 18.80 234 GLU B O 1
ATOM 4658 N N . GLN B 1 204 ? 51.566 29.315 93.296 1.00 17.45 235 GLN B N 1
ATOM 4659 C CA . GLN B 1 204 ? 52.643 30.049 92.604 1.00 18.59 235 GLN B CA 1
ATOM 4660 C C . GLN B 1 204 ? 52.154 31.402 92.063 1.00 15.80 235 GLN B C 1
ATOM 4661 O O . GLN B 1 204 ? 52.903 32.398 92.001 1.00 19.32 235 GLN B O 1
ATOM 4667 N N . PHE B 1 205 ? 50.890 31.446 91.656 1.00 17.94 236 PHE B N 1
ATOM 4668 C CA . PHE B 1 205 ? 50.294 32.686 91.155 1.00 18.44 236 PHE B CA 1
ATOM 4669 C C . PHE B 1 205 ? 50.207 33.720 92.296 1.00 19.69 236 PHE B C 1
ATOM 4670 O O . PHE B 1 205 ? 50.521 34.874 92.106 1.00 23.22 236 PHE B O 1
ATOM 4678 N N . ASP B 1 206 ? 49.805 33.288 93.493 1.00 18.20 237 ASP B N 1
ATOM 4679 C CA . ASP B 1 206 ? 49.764 34.181 94.621 1.00 23.29 237 ASP B CA 1
ATOM 4680 C C . ASP B 1 206 ? 51.188 34.728 94.990 1.00 23.50 237 ASP B C 1
ATOM 4681 O O . ASP B 1 206 ? 51.359 35.866 95.284 1.00 24.56 237 ASP B O 1
ATOM 4686 N N . ARG B 1 207 ? 52.194 33.887 94.916 1.00 21.67 238 ARG B N 1
ATOM 4687 C CA . ARG B 1 207 ? 53.607 34.323 95.102 1.00 24.82 238 ARG B CA 1
ATOM 4688 C C . ARG B 1 207 ? 54.082 35.299 94.062 1.00 22.32 238 ARG B C 1
ATOM 4689 O O . ARG B 1 207 ? 54.811 36.254 94.356 1.00 26.49 238 ARG B O 1
ATOM 4697 N N . ALA B 1 208 ? 53.679 35.070 92.825 1.00 23.41 239 ALA B N 1
ATOM 4698 C CA . ALA B 1 208 ? 54.101 35.933 91.755 1.00 25.04 239 ALA B CA 1
ATOM 4699 C C . ALA B 1 208 ? 53.533 37.310 91.872 1.00 27.86 239 ALA B C 1
ATOM 4700 O O . ALA B 1 208 ? 54.200 38.258 91.487 1.00 32.43 239 ALA B O 1
ATOM 4702 N N . ALA B 1 209 ? 52.304 37.418 92.405 1.00 35.92 240 ALA B N 1
ATOM 4703 C CA . ALA B 1 209 ? 51.604 38.689 92.546 1.00 32.83 240 ALA B CA 1
ATOM 4704 C C . ALA B 1 209 ? 52.384 39.650 93.429 1.00 33.48 240 ALA B C 1
ATOM 4705 O O . ALA B 1 209 ? 52.358 40.851 93.207 1.00 45.42 240 ALA B O 1
ATOM 4707 N N . ALA B 1 210 ? 53.106 39.104 94.405 1.00 36.95 241 ALA B N 1
ATOM 4708 C CA . ALA B 1 210 ? 53.931 39.927 95.271 1.00 36.88 241 ALA B CA 1
ATOM 4709 C C . ALA B 1 210 ? 55.305 40.299 94.642 1.00 41.43 241 ALA B C 1
ATOM 4710 O O . ALA B 1 210 ? 55.878 41.208 95.066 1.00 39.68 241 ALA B O 1
ATOM 4712 N N . ASP B 1 211 ? 55.724 39.535 93.610 1.00 50.55 242 ASP B N 1
ATOM 4713 C CA . ASP B 1 211 ? 57.014 39.840 92.939 1.00 43.69 242 ASP B CA 1
ATOM 4714 C C . ASP B 1 211 ? 57.065 39.289 91.523 1.00 41.13 242 ASP B C 1
ATOM 4715 O O . ASP B 1 211 ? 57.760 38.294 91.267 1.00 40.33 242 ASP B O 1
ATOM 4720 N N . PRO B 1 212 ? 56.323 39.937 90.596 1.00 35.73 243 PRO B N 1
ATOM 4721 C CA . PRO B 1 212 ? 56.236 39.363 89.255 1.00 27.12 243 PRO B CA 1
ATOM 4722 C C . PRO B 1 212 ? 57.550 39.401 88.492 1.00 30.74 243 PRO B C 1
ATOM 4723 O O . PRO B 1 212 ? 58.219 40.429 88.461 1.00 38.13 243 PRO B O 1
ATOM 4727 N N . ARG B 1 213 ? 57.847 38.270 87.852 1.00 31.05 244 ARG B N 1
ATOM 4728 C CA . ARG B 1 213 ? 59.103 38.040 87.106 1.00 31.44 244 ARG B CA 1
ATOM 4729 C C . ARG B 1 213 ? 58.722 37.807 85.631 1.00 30.38 244 ARG B C 1
ATOM 4730 O O . ARG B 1 213 ? 57.532 37.776 85.295 1.00 23.60 244 ARG B O 1
ATOM 4738 N N . ASP B 1 214 ? 59.707 37.626 84.755 1.00 30.02 245 ASP B N 1
ATOM 4739 C CA . ASP B 1 214 ? 59.408 37.551 83.326 1.00 30.16 245 ASP B CA 1
ATOM 4740 C C . ASP B 1 214 ? 59.021 36.123 82.924 1.00 24.99 245 ASP B C 1
ATOM 4741 O O . ASP B 1 214 ? 59.749 35.407 82.231 1.00 30.85 245 ASP B O 1
ATOM 4746 N N . ASN B 1 215 ? 57.830 35.728 83.359 1.00 23.79 246 ASN B N 1
ATOM 4747 C CA . ASN B 1 215 ? 57.305 34.449 83.020 1.00 23.92 246 ASN B CA 1
ATOM 4748 C C . ASN B 1 215 ? 55.795 34.597 83.011 1.00 17.52 246 ASN B C 1
ATOM 4749 O O . ASN B 1 215 ? 55.290 35.677 83.279 1.00 18.60 246 ASN B O 1
ATOM 4754 N N . LEU B 1 216 ? 55.101 33.541 82.618 1.00 17.87 247 LEU B N 1
ATOM 4755 C CA . LEU B 1 216 ? 53.670 33.686 82.391 1.00 17.48 247 LEU B CA 1
ATOM 4756 C C . LEU B 1 216 ? 52.965 34.012 83.690 1.00 17.81 247 LEU B C 1
ATOM 4757 O O . LEU B 1 216 ? 52.046 34.839 83.670 1.00 18.85 247 LEU B O 1
ATOM 4762 N N . LEU B 1 217 ? 53.404 33.413 84.820 1.00 16.03 248 LEU B N 1
ATOM 4763 C CA . LEU B 1 217 ? 52.854 33.783 86.127 1.00 16.23 248 LEU B CA 1
ATOM 4764 C C . LEU B 1 217 ? 52.920 35.268 86.363 1.00 17.01 248 LEU B C 1
ATOM 4765 O O . LEU B 1 217 ? 51.915 35.899 86.764 1.00 20.01 248 LEU B O 1
ATOM 4770 N N . GLY B 1 218 ? 54.067 35.876 86.101 1.00 17.12 249 GLY B N 1
ATOM 4771 C CA . GLY B 1 218 ? 54.223 37.302 86.311 1.00 21.73 249 GLY B CA 1
ATOM 4772 C C . GLY B 1 218 ? 53.396 38.134 85.369 1.00 23.82 249 GLY B C 1
ATOM 4773 O O . GLY B 1 218 ? 52.802 39.124 85.767 1.00 21.83 249 GLY B O 1
ATOM 4774 N N . GLU B 1 219 ? 53.311 37.707 84.121 1.00 21.99 250 GLU B N 1
ATOM 4775 C CA . GLU B 1 219 ? 52.503 38.401 83.143 1.00 25.49 250 GLU B CA 1
ATOM 4776 C C . GLU B 1 219 ? 51.006 38.443 83.561 1.00 24.77 250 GLU B C 1
ATOM 4777 O O . GLU B 1 219 ? 50.313 39.465 83.456 1.00 24.17 250 GLU B O 1
ATOM 4783 N N . LEU B 1 220 ? 50.515 37.303 83.983 1.00 21.53 251 LEU B N 1
ATOM 4784 C CA . LEU B 1 220 ? 49.106 37.181 84.322 1.00 19.98 251 LEU B CA 1
ATOM 4785 C C . LEU B 1 220 ? 48.817 37.864 85.649 1.00 18.43 251 LEU B C 1
ATOM 4786 O O . LEU B 1 220 ? 47.717 38.391 85.846 1.00 21.77 251 LEU B O 1
ATOM 4791 N N . ALA B 1 221 ? 49.761 37.800 86.579 1.00 20.59 252 ALA B N 1
ATOM 4792 C CA . ALA B 1 221 ? 49.607 38.551 87.844 1.00 22.84 252 ALA B CA 1
ATOM 4793 C C . ALA B 1 221 ? 49.408 40.081 87.622 1.00 23.45 252 ALA B C 1
ATOM 4794 O O . ALA B 1 221 ? 48.489 40.726 88.136 1.00 25.91 252 ALA B O 1
ATOM 4796 N N . THR B 1 222 ? 50.248 40.639 86.790 1.00 21.19 253 THR B N 1
ATOM 4797 C CA . THR B 1 222 ? 50.175 42.033 86.419 1.00 29.50 253 THR B CA 1
ATOM 4798 C C . THR B 1 222 ? 48.881 42.356 85.676 1.00 28.00 253 THR B C 1
ATOM 4799 O O . THR B 1 222 ? 48.295 43.357 85.931 1.00 59.77 253 THR B O 1
ATOM 4803 N N . ALA B 1 223 ? 48.511 41.492 84.733 1.00 28.73 254 ALA B N 1
ATOM 4804 C CA . ALA B 1 223 ? 47.284 41.711 83.971 1.00 25.45 254 ALA B CA 1
ATOM 4805 C C . ALA B 1 223 ? 46.074 41.672 84.883 1.00 27.02 254 ALA B C 1
ATOM 4806 O O . ALA B 1 223 ? 45.125 42.442 84.678 1.00 31.36 254 ALA B O 1
ATOM 4808 N N . CYS B 1 224 ? 46.099 40.788 85.880 1.00 27.27 255 CYS B N 1
ATOM 4809 C CA . CYS B 1 224 ? 44.990 40.740 86.867 1.00 31.38 255 CYS B CA 1
ATOM 4810 C C . CYS B 1 224 ? 44.929 42.005 87.693 1.00 32.20 255 CYS B C 1
ATOM 4811 O O . CYS B 1 224 ? 43.842 42.484 87.990 1.00 34.52 255 CYS B O 1
ATOM 4814 N N . ALA B 1 225 ? 46.091 42.533 88.040 1.00 30.82 256 ALA B N 1
ATOM 4815 C CA . ALA B 1 225 ? 46.161 43.712 88.880 1.00 33.73 256 ALA B CA 1
ATOM 4816 C C . ALA B 1 225 ? 45.641 44.957 88.152 1.00 24.08 256 ALA B C 1
ATOM 4817 O O . ALA B 1 225 ? 45.007 45.697 88.700 1.00 35.77 256 ALA B O 1
ATOM 4819 N N . SER B 1 226 ? 45.928 45.036 86.841 1.00 33.09 257 SER B N 1
ATOM 4820 C CA . SER B 1 226 ? 45.411 46.163 86.073 1.00 41.54 257 SER B CA 1
ATOM 4821 C C . SER B 1 226 ? 43.950 46.020 85.646 1.00 43.05 257 SER B C 1
ATOM 4822 O O . SER B 1 226 ? 43.417 46.907 85.010 1.00 49.08 257 SER B O 1
ATOM 4825 N N . GLY B 1 227 ? 43.317 44.903 85.987 1.00 39.88 258 GLY B N 1
ATOM 4826 C CA . GLY B 1 227 ? 41.905 44.672 85.689 1.00 42.75 258 GLY B CA 1
ATOM 4827 C C . GLY B 1 227 ? 41.710 44.070 84.310 1.00 38.35 258 GLY B C 1
ATOM 4828 O O . GLY B 1 227 ? 40.587 43.924 83.843 1.00 50.00 258 GLY B O 1
ATOM 4829 N N . GLU B 1 228 ? 42.784 43.646 83.665 1.00 36.94 259 GLU B N 1
ATOM 4830 C CA . GLU B 1 228 ? 42.667 43.176 82.267 1.00 29.79 259 GLU B CA 1
ATOM 4831 C C . GLU B 1 228 ? 42.052 41.778 82.166 1.00 35.98 259 GLU B C 1
ATOM 4832 O O . GLU B 1 228 ? 41.444 41.403 81.151 1.00 38.59 259 GLU B O 1
ATOM 4838 N N . LEU B 1 229 ? 42.228 40.997 83.210 1.00 29.77 260 LEU B N 1
ATOM 4839 C CA . LEU B 1 229 ? 41.547 39.728 83.321 1.00 30.89 260 LEU B CA 1
ATOM 4840 C C . LEU B 1 229 ? 41.340 39.401 84.813 1.00 23.12 260 LEU B C 1
ATOM 4841 O O . LEU B 1 229 ? 41.814 40.079 85.717 1.00 29.97 260 LEU B O 1
ATOM 4846 N N . ASP B 1 230 ? 40.506 38.405 85.018 1.00 28.99 261 ASP B N 1
ATOM 4847 C CA . ASP B 1 230 ? 40.121 37.917 86.303 1.00 26.72 261 ASP B CA 1
ATOM 4848 C C . ASP B 1 230 ? 41.005 36.773 86.752 1.00 21.85 261 ASP B C 1
ATOM 4849 O O . ASP B 1 230 ? 41.632 36.066 85.918 1.00 22.01 261 ASP B O 1
ATOM 4854 N N A THR B 1 231 ? 41.046 36.537 88.068 0.50 24.06 262 THR B N 1
ATOM 4855 N N B THR B 1 231 ? 41.061 36.535 88.051 0.50 20.20 262 THR B N 1
ATOM 4856 C CA A THR B 1 231 ? 41.887 35.479 88.667 0.50 23.76 262 THR B CA 1
ATOM 4857 C CA B THR B 1 231 ? 42.035 35.567 88.480 0.50 23.37 262 THR B CA 1
ATOM 4858 C C A THR B 1 231 ? 41.601 34.066 88.167 0.50 23.41 262 THR B C 1
ATOM 4859 C C B THR B 1 231 ? 41.629 34.131 88.064 0.50 14.96 262 THR B C 1
ATOM 4860 O O A THR B 1 231 ? 42.487 33.242 87.953 0.50 48.95 262 THR B O 1
ATOM 4861 O O B THR B 1 231 ? 42.507 33.382 87.743 0.50 21.52 262 THR B O 1
ATOM 4868 N N . LEU B 1 232 ? 40.315 33.774 88.055 1.00 23.38 263 LEU B N 1
ATOM 4869 C CA . LEU B 1 232 ? 39.878 32.452 87.565 1.00 29.20 263 LEU B CA 1
ATOM 4870 C C . LEU B 1 232 ? 40.420 32.261 86.131 1.00 22.06 263 LEU B C 1
ATOM 4871 O O . LEU B 1 232 ? 40.984 31.227 85.786 1.00 22.85 263 LEU B O 1
ATOM 4876 N N . THR B 1 233 ? 40.308 33.305 85.327 1.00 20.85 264 THR B N 1
ATOM 4877 C CA . THR B 1 233 ? 40.744 33.236 83.926 1.00 18.70 264 THR B CA 1
ATOM 4878 C C . THR B 1 233 ? 42.218 32.918 83.808 1.00 17.78 264 THR B C 1
ATOM 4879 O O . THR B 1 233 ? 42.615 32.054 83.064 1.00 20.25 264 THR B O 1
ATOM 4883 N N . ALA B 1 234 ? 43.010 33.678 84.544 1.00 18.72 265 ALA B N 1
ATOM 4884 C CA . ALA B 1 234 ? 44.430 33.445 84.565 1.00 18.32 265 ALA B CA 1
ATOM 4885 C C . ALA B 1 234 ? 44.794 32.019 84.995 1.00 19.96 265 ALA B C 1
ATOM 4886 O O . ALA B 1 234 ? 45.651 31.364 84.370 1.00 20.03 265 ALA B O 1
ATOM 4888 N N . GLN B 1 235 ? 44.129 31.524 86.043 1.00 19.22 266 GLN B N 1
ATOM 4889 C CA . GLN B 1 235 ? 44.342 30.203 86.565 1.00 22.17 266 GLN B CA 1
ATOM 4890 C C . GLN B 1 235 ? 44.125 29.125 85.493 1.00 16.61 266 GLN B C 1
ATOM 4891 O O . GLN B 1 235 ? 44.988 28.242 85.208 1.00 20.51 266 GLN B O 1
ATOM 4897 N N . VAL B 1 236 ? 42.946 29.196 84.877 1.00 19.86 267 VAL B N 1
ATOM 4898 C CA . VAL B 1 236 ? 42.589 28.250 83.888 1.00 17.77 267 VAL B CA 1
ATOM 4899 C C . VAL B 1 236 ? 43.556 28.306 82.710 1.00 18.29 267 VAL B C 1
ATOM 4900 O O . VAL B 1 236 ? 43.930 27.254 82.203 1.00 19.12 267 VAL B O 1
ATOM 4904 N N A MET B 1 237 ? 43.952 29.512 82.310 0.50 15.72 268 MET B N 1
ATOM 4905 N N B MET B 1 237 ? 44.008 29.497 82.324 0.50 15.87 268 MET B N 1
ATOM 4906 C CA A MET B 1 237 ? 44.895 29.656 81.197 0.50 15.22 268 MET B CA 1
ATOM 4907 C CA B MET B 1 237 ? 44.932 29.599 81.189 0.50 15.26 268 MET B CA 1
ATOM 4908 C C A MET B 1 237 ? 46.174 28.825 81.452 0.50 15.45 268 MET B C 1
ATOM 4909 C C B MET B 1 237 ? 46.217 28.812 81.445 0.50 15.28 268 MET B C 1
ATOM 4910 O O A MET B 1 237 ? 46.606 28.101 80.577 0.50 19.25 268 MET B O 1
ATOM 4911 O O B MET B 1 237 ? 46.698 28.112 80.572 0.50 20.03 268 MET B O 1
ATOM 4920 N N . MET B 1 238 ? 46.732 28.895 82.655 1.00 14.16 269 MET B N 1
ATOM 4921 C CA . MET B 1 238 ? 47.993 28.195 82.953 1.00 14.48 269 MET B CA 1
ATOM 4922 C C . MET B 1 238 ? 47.772 26.694 83.078 1.00 13.60 269 MET B C 1
ATOM 4923 O O . MET B 1 238 ? 48.527 25.917 82.605 1.00 17.16 269 MET B O 1
ATOM 4928 N N . VAL B 1 239 ? 46.697 26.284 83.755 1.00 13.72 270 VAL B N 1
ATOM 4929 C CA . VAL B 1 239 ? 46.428 24.886 83.940 1.00 13.78 270 VAL B CA 1
ATOM 4930 C C . VAL B 1 239 ? 46.253 24.199 82.582 1.00 15.40 270 VAL B C 1
ATOM 4931 O O . VAL B 1 239 ? 46.787 23.106 82.374 1.00 16.74 270 VAL B O 1
ATOM 4935 N N . THR B 1 240 ? 45.520 24.838 81.678 1.00 15.73 271 THR B N 1
ATOM 4936 C CA . THR B 1 240 ? 45.266 24.251 80.355 1.00 16.65 271 THR B CA 1
ATOM 4937 C C . THR B 1 240 ? 46.476 24.155 79.463 1.00 16.49 271 THR B C 1
ATOM 4938 O O . THR B 1 240 ? 46.422 23.420 78.480 1.00 14.61 271 THR B O 1
ATOM 4942 N N . LEU B 1 241 ? 47.553 24.873 79.779 1.00 15.04 272 LEU B N 1
ATOM 4943 C CA . LEU B 1 241 ? 48.762 24.816 78.931 1.00 13.41 272 LEU B CA 1
ATOM 4944 C C . LEU B 1 241 ? 49.486 23.494 78.994 1.00 14.01 272 LEU B C 1
ATOM 4945 O O . LEU B 1 241 ? 50.172 23.132 78.055 1.00 14.76 272 LEU B O 1
ATOM 4950 N N . PHE B 1 242 ? 49.336 22.737 80.063 1.00 14.08 273 PHE B N 1
ATOM 4951 C CA . PHE B 1 242 ? 49.978 21.428 80.137 1.00 16.33 273 PHE B CA 1
ATOM 4952 C C . PHE B 1 242 ? 49.427 20.461 79.107 1.00 14.12 273 PHE B C 1
ATOM 4953 O O . PHE B 1 242 ? 50.176 19.846 78.340 1.00 14.80 273 PHE B O 1
ATOM 4961 N N . ALA B 1 243 ? 48.089 20.400 78.990 1.00 14.93 274 ALA B N 1
ATOM 4962 C CA . ALA B 1 243 ? 47.513 19.544 77.932 1.00 14.84 274 ALA B CA 1
ATOM 4963 C C . ALA B 1 243 ? 47.807 20.152 76.540 1.00 14.87 274 ALA B C 1
ATOM 4964 O O . ALA B 1 243 ? 48.136 19.416 75.565 1.00 16.94 274 ALA B O 1
ATOM 4966 N N . ALA B 1 244 ? 47.694 21.480 76.447 1.00 12.99 275 ALA B N 1
ATOM 4967 C CA . ALA B 1 244 ? 47.802 22.168 75.147 1.00 13.33 275 ALA B CA 1
ATOM 4968 C C . ALA B 1 244 ? 49.187 22.031 74.521 1.00 15.60 275 ALA B C 1
ATOM 4969 O O . ALA B 1 244 ? 49.303 21.830 73.337 1.00 16.60 275 ALA B O 1
ATOM 4971 N N . GLY B 1 245 ? 50.177 22.223 75.362 1.00 13.53 276 GLY B N 1
ATOM 4972 C CA . GLY B 1 245 ? 51.569 22.297 74.894 1.00 14.77 276 GLY B CA 1
ATOM 4973 C C . GLY B 1 245 ? 52.494 21.188 75.383 1.00 14.29 276 GLY B C 1
ATOM 4974 O O . GLY B 1 245 ? 53.544 20.929 74.741 1.00 15.58 276 GLY B O 1
ATOM 4975 N N . GLY B 1 246 ? 52.138 20.502 76.461 1.00 12.43 277 GLY B N 1
ATOM 4976 C CA . GLY B 1 246 ? 52.951 19.430 76.993 1.00 11.90 277 GLY B CA 1
ATOM 4977 C C . GLY B 1 246 ? 52.528 18.098 76.424 1.00 11.82 277 GLY B C 1
ATOM 4978 O O . GLY B 1 246 ? 53.288 17.380 75.781 1.00 13.08 277 GLY B O 1
ATOM 4979 N N . GLU B 1 247 ? 51.229 17.740 76.579 1.00 13.22 278 GLU B N 1
ATOM 4980 C CA . GLU B 1 247 ? 50.731 16.493 76.075 1.00 12.66 278 GLU B CA 1
ATOM 4981 C C . GLU B 1 247 ? 50.804 16.343 74.544 1.00 9.70 278 GLU B C 1
ATOM 4982 O O . GLU B 1 247 ? 51.148 15.272 74.010 1.00 11.73 278 GLU B O 1
ATOM 4988 N N . SER B 1 248 ? 50.504 17.438 73.861 1.00 11.60 279 SER B N 1
ATOM 4989 C CA . SER B 1 248 ? 50.564 17.445 72.390 1.00 13.18 279 SER B CA 1
A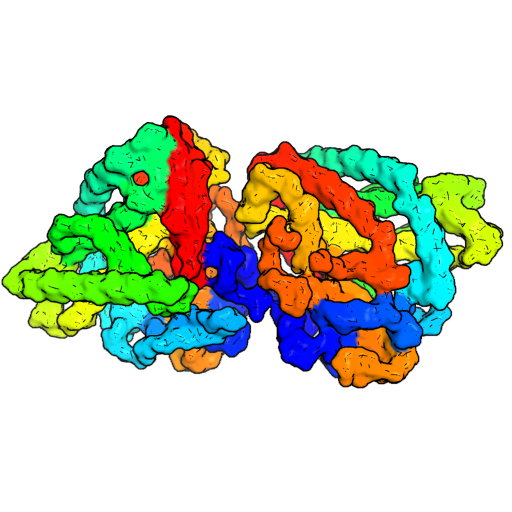TOM 4990 C C . SER B 1 248 ? 52.006 17.190 71.888 1.00 11.30 279 SER B C 1
ATOM 4991 O O . SER B 1 248 ? 52.237 16.305 71.070 1.00 12.01 279 SER B O 1
ATOM 4994 N N . THR B 1 249 ? 52.957 17.928 72.469 1.00 9.65 280 THR B N 1
ATOM 4995 C CA . THR B 1 249 ? 54.372 17.745 72.085 1.00 10.24 280 THR B CA 1
ATOM 4996 C C . THR B 1 249 ? 54.911 16.372 72.466 1.00 12.05 280 THR B C 1
ATOM 4997 O O . THR B 1 249 ? 55.645 15.736 71.688 1.00 11.70 280 THR B O 1
ATOM 5001 N N . ALA B 1 250 ? 54.505 15.852 73.622 1.00 12.18 281 ALA B N 1
ATOM 5002 C CA . ALA B 1 250 ? 54.815 14.440 73.998 1.00 12.10 281 ALA B CA 1
ATOM 5003 C C . ALA B 1 250 ? 54.389 13.455 72.904 1.00 9.14 281 ALA B C 1
ATOM 5004 O O . ALA B 1 250 ? 55.128 12.509 72.579 1.00 12.16 281 ALA B O 1
ATOM 5006 N N . ALA B 1 251 ? 53.146 13.651 72.418 1.00 12.51 282 ALA B N 1
ATOM 5007 C CA . ALA B 1 251 ? 52.636 12.809 71.420 1.00 11.30 282 ALA B CA 1
ATOM 5008 C C . ALA B 1 251 ? 53.492 12.841 70.154 1.00 11.83 282 ALA B C 1
ATOM 5009 O O . ALA B 1 251 ? 53.763 11.803 69.575 1.00 14.18 282 ALA B O 1
ATOM 5011 N N . LEU B 1 252 ? 53.878 14.034 69.743 1.00 12.18 283 LEU B N 1
ATOM 5012 C CA . LEU B 1 252 ? 54.779 14.143 68.579 1.00 11.91 283 LEU B CA 1
ATOM 5013 C C . LEU B 1 252 ? 56.118 13.425 68.823 1.00 10.23 283 LEU B C 1
ATOM 5014 O O . LEU B 1 252 ? 56.629 12.711 67.969 1.00 13.75 283 LEU B O 1
ATOM 5019 N N . LEU B 1 253 ? 56.712 13.678 69.986 1.00 12.47 284 LEU B N 1
ATOM 5020 C CA . LEU B 1 253 ? 58.005 13.026 70.272 1.00 12.57 284 LEU B CA 1
ATOM 5021 C C . LEU B 1 253 ? 57.903 11.492 70.251 1.00 13.21 284 LEU B C 1
ATOM 5022 O O . LEU B 1 253 ? 58.824 10.774 69.862 1.00 13.38 284 LEU B O 1
ATOM 5027 N N . GLY B 1 254 ? 56.755 10.976 70.710 1.00 11.37 285 GLY B N 1
ATOM 5028 C CA . GLY B 1 254 ? 56.501 9.577 70.712 1.00 13.54 285 GLY B CA 1
ATOM 5029 C C . GLY B 1 254 ? 56.290 9.024 69.309 1.00 11.65 285 GLY B C 1
ATOM 5030 O O . GLY B 1 254 ? 56.857 8.008 68.910 1.00 13.35 285 GLY B O 1
ATOM 5031 N N . SER B 1 255 ? 55.431 9.692 68.550 1.00 10.82 286 SER B N 1
ATOM 5032 C CA . SER B 1 255 ? 55.058 9.154 67.243 1.00 12.06 286 SER B CA 1
ATOM 5033 C C . SER B 1 255 ? 56.192 9.263 66.235 1.00 10.85 286 SER B C 1
ATOM 5034 O O . SER B 1 255 ? 56.387 8.359 65.425 1.00 12.59 286 SER B O 1
ATOM 5037 N N . ALA B 1 256 ? 56.978 10.317 66.342 1.00 11.82 287 ALA B N 1
ATOM 5038 C CA . ALA B 1 256 ? 58.125 10.452 65.419 1.00 12.85 287 ALA B CA 1
ATOM 5039 C C . ALA B 1 256 ? 59.090 9.305 65.645 1.00 12.36 287 ALA B C 1
ATOM 5040 O O . ALA B 1 256 ? 59.571 8.681 64.692 1.00 11.98 287 ALA B O 1
ATOM 5042 N N . VAL B 1 257 ? 59.386 9.026 66.916 1.00 11.52 288 VAL B N 1
ATOM 5043 C CA . VAL B 1 257 ? 60.375 7.962 67.207 1.00 13.69 288 VAL B CA 1
ATOM 5044 C C . VAL B 1 257 ? 59.796 6.576 66.873 1.00 13.01 288 VAL B C 1
ATOM 5045 O O . VAL B 1 257 ? 60.504 5.706 66.392 1.00 13.51 288 VAL B O 1
ATOM 5049 N N . TRP B 1 258 ? 58.496 6.342 67.160 1.00 12.58 289 TRP B N 1
ATOM 5050 C CA . TRP B 1 258 ? 57.805 5.137 66.722 1.00 13.07 289 TRP B CA 1
ATOM 5051 C C . TRP B 1 258 ? 57.979 4.888 65.222 1.00 11.39 289 TRP B C 1
ATOM 5052 O O . TRP B 1 258 ? 58.347 3.787 64.792 1.00 12.55 289 TRP B O 1
ATOM 5063 N N . ILE B 1 259 ? 57.714 5.937 64.437 1.00 12.36 290 ILE B N 1
ATOM 5064 C CA . ILE B 1 259 ? 57.884 5.796 62.974 1.00 14.93 290 ILE B CA 1
ATOM 5065 C C . ILE B 1 259 ? 59.351 5.418 62.635 1.00 15.36 290 ILE B C 1
ATOM 5066 O O . ILE B 1 259 ? 59.587 4.494 61.884 1.00 13.77 290 ILE B O 1
ATOM 5071 N N . LEU B 1 260 ? 60.325 6.127 63.209 1.00 13.66 291 LEU B N 1
ATOM 5072 C CA . LEU B 1 260 ? 61.726 5.707 62.976 1.00 14.77 291 LEU B CA 1
ATOM 5073 C C . LEU B 1 260 ? 62.039 4.254 63.339 1.00 12.48 291 LEU B C 1
ATOM 5074 O O . LEU B 1 260 ? 62.730 3.543 62.605 1.00 15.50 291 LEU B O 1
ATOM 5079 N N . ALA B 1 261 ? 61.588 3.837 64.514 1.00 13.71 292 ALA B N 1
ATOM 5080 C CA . ALA B 1 261 ? 61.839 2.545 65.057 1.00 14.66 292 ALA B CA 1
ATOM 5081 C C . ALA B 1 261 ? 61.182 1.387 64.284 1.00 16.38 292 ALA B C 1
ATOM 5082 O O . ALA B 1 261 ? 61.641 0.267 64.332 1.00 21.59 292 ALA B O 1
ATOM 5084 N N . THR B 1 262 ? 60.063 1.713 63.587 1.00 16.20 293 THR B N 1
ATOM 5085 C CA . THR B 1 262 ? 59.261 0.703 62.916 1.00 14.83 293 THR B CA 1
ATOM 5086 C C . THR B 1 262 ? 59.302 0.724 61.384 1.00 14.71 293 THR B C 1
ATOM 5087 O O . THR B 1 262 ? 58.778 -0.172 60.714 1.00 15.59 293 THR B O 1
ATOM 5091 N N A ARG B 1 263 ? 59.911 1.762 60.830 0.50 15.73 294 ARG B N 1
ATOM 5092 N N B ARG B 1 263 ? 59.916 1.769 60.843 0.50 15.84 294 ARG B N 1
ATOM 5093 C CA A ARG B 1 263 ? 59.978 1.945 59.380 0.50 18.04 294 ARG B CA 1
ATOM 5094 C CA B ARG B 1 263 ? 60.060 1.934 59.393 0.50 18.08 294 ARG B CA 1
ATOM 5095 C C A ARG B 1 263 ? 61.474 2.081 58.978 0.50 16.71 294 ARG B C 1
ATOM 5096 C C B ARG B 1 263 ? 61.510 2.067 59.016 0.50 17.03 294 ARG B C 1
ATOM 5097 O O A ARG B 1 263 ? 62.026 3.194 58.862 0.50 15.05 294 ARG B O 1
ATOM 5098 O O B ARG B 1 263 ? 62.052 3.173 58.911 0.50 15.48 294 ARG B O 1
ATOM 5113 N N . PRO B 1 264 ? 62.146 0.928 58.835 1.00 19.64 295 PRO B N 1
ATOM 5114 C CA . PRO B 1 264 ? 63.597 1.018 58.589 1.00 17.74 295 PRO B CA 1
ATOM 5115 C C . PRO B 1 264 ? 63.981 1.824 57.326 1.00 18.64 295 PRO B C 1
ATOM 5116 O O . PRO B 1 264 ? 65.049 2.422 57.293 1.00 19.58 295 PRO B O 1
ATOM 5120 N N . ASP B 1 265 ? 63.125 1.799 56.292 1.00 18.99 296 ASP B N 1
ATOM 5121 C CA . ASP B 1 265 ? 63.408 2.577 55.055 1.00 18.10 296 ASP B CA 1
ATOM 5122 C C . ASP B 1 265 ? 63.452 4.077 55.364 1.00 18.41 296 ASP B C 1
ATOM 5123 O O . ASP B 1 265 ? 64.239 4.804 54.799 1.00 19.03 296 ASP B O 1
ATOM 5128 N N . ILE B 1 266 ? 62.521 4.542 56.211 1.00 15.38 297 ILE B N 1
ATOM 5129 C CA . ILE B 1 266 ? 62.429 5.952 56.583 1.00 15.79 297 ILE B CA 1
ATOM 5130 C C . ILE B 1 266 ? 63.655 6.308 57.443 1.00 13.25 297 ILE B C 1
ATOM 5131 O O . ILE B 1 266 ? 64.282 7.329 57.205 1.00 16.28 297 ILE B O 1
ATOM 5136 N N . GLN B 1 267 ? 63.964 5.482 58.432 1.00 16.66 298 GLN B N 1
ATOM 5137 C CA . GLN B 1 267 ? 65.139 5.712 59.292 1.00 13.60 298 GLN B CA 1
ATOM 5138 C C . GLN B 1 267 ? 66.411 5.811 58.438 1.00 16.32 298 GLN B C 1
ATOM 5139 O O . GLN B 1 267 ? 67.193 6.729 58.642 1.00 17.63 298 GLN B O 1
ATOM 5145 N N A GLN B 1 268 ? 66.531 4.942 57.434 0.50 13.74 299 GLN B N 1
ATOM 5146 N N B GLN B 1 268 ? 66.644 4.865 57.539 0.50 14.85 299 GLN B N 1
ATOM 5147 C CA A GLN B 1 268 ? 67.798 4.896 56.707 0.50 14.77 299 GLN B CA 1
ATOM 5148 C CA B GLN B 1 268 ? 67.825 4.923 56.677 0.50 15.65 299 GLN B CA 1
ATOM 5149 C C A GLN B 1 268 ? 67.900 6.146 55.838 0.50 15.07 299 GLN B C 1
ATOM 5150 C C B GLN B 1 268 ? 67.880 6.275 55.969 0.50 15.50 299 GLN B C 1
ATOM 5151 O O A GLN B 1 268 ? 68.999 6.663 55.609 0.50 15.76 299 GLN B O 1
ATOM 5152 O O B GLN B 1 268 ? 68.908 6.979 55.953 0.50 17.84 299 GLN B O 1
ATOM 5163 N N . GLN B 1 269 ? 66.771 6.652 55.358 1.00 15.40 300 GLN B N 1
ATOM 5164 C CA . GLN B 1 269 ? 66.774 7.855 54.538 1.00 16.57 300 GLN B CA 1
ATOM 5165 C C . GLN B 1 269 ? 67.162 9.075 55.358 1.00 17.08 300 GLN B C 1
ATOM 5166 O O . GLN B 1 269 ? 67.950 9.924 54.882 1.00 17.50 300 GLN B O 1
ATOM 5172 N N . VAL B 1 270 ? 66.586 9.220 56.562 1.00 16.70 301 VAL B N 1
ATOM 5173 C CA . VAL B 1 270 ? 66.902 10.363 57.419 1.00 14.97 301 VAL B CA 1
ATOM 5174 C C . VAL B 1 270 ? 68.368 10.321 57.925 1.00 15.43 301 VAL B C 1
ATOM 5175 O O . VAL B 1 270 ? 69.046 11.372 58.065 1.00 18.28 301 VAL B O 1
ATOM 5179 N N . ARG B 1 271 ? 68.865 9.105 58.168 1.00 17.83 302 ARG B N 1
ATOM 5180 C CA . ARG B 1 271 ? 70.278 8.982 58.510 1.00 18.59 302 ARG B CA 1
ATOM 5181 C C . ARG B 1 271 ? 71.210 9.355 57.368 1.00 17.75 302 ARG B C 1
ATOM 5182 O O . ARG B 1 271 ? 72.258 9.994 57.574 1.00 20.62 302 ARG B O 1
ATOM 5190 N N . ALA B 1 272 ? 70.855 8.943 56.172 1.00 18.09 303 ALA B N 1
ATOM 5191 C CA . ALA B 1 272 ? 71.681 9.191 54.995 1.00 17.88 303 ALA B CA 1
ATOM 5192 C C . ALA B 1 272 ? 71.708 10.682 54.553 1.00 19.39 303 ALA B C 1
ATOM 5193 O O . ALA B 1 272 ? 72.686 11.165 54.014 1.00 21.48 303 ALA B O 1
ATOM 5195 N N . ASN B 1 273 ? 70.576 11.367 54.726 1.00 19.21 304 ASN B N 1
ATOM 5196 C CA . ASN B 1 273 ? 70.352 12.736 54.321 1.00 18.16 304 ASN B CA 1
ATOM 5197 C C . ASN B 1 273 ? 69.715 13.507 55.441 1.00 19.94 304 ASN B C 1
ATOM 5198 O O . ASN B 1 273 ? 68.477 13.653 55.492 1.00 18.24 304 ASN B O 1
ATOM 5203 N N . PRO B 1 274 ? 70.501 13.963 56.395 1.00 17.34 305 PRO B N 1
ATOM 5204 C CA . PRO B 1 274 ? 69.957 14.579 57.618 1.00 20.46 305 PRO B CA 1
ATOM 5205 C C . PRO B 1 274 ? 69.189 15.855 57.344 1.00 18.20 305 PRO B C 1
ATOM 5206 O O . PRO B 1 274 ? 68.374 16.285 58.172 1.00 18.18 305 PRO B O 1
ATOM 5210 N N . GLU B 1 275 ? 69.405 16.442 56.159 1.00 17.52 306 GLU B N 1
ATOM 5211 C CA . GLU B 1 275 ? 68.588 17.573 55.685 1.00 16.67 306 GLU B CA 1
ATOM 5212 C C . GLU B 1 275 ? 67.100 17.224 55.579 1.00 17.25 306 GLU B C 1
ATOM 5213 O O . GLU B 1 275 ? 66.307 18.150 55.414 1.00 22.08 306 GLU B O 1
ATOM 5219 N N . LEU B 1 276 ? 66.763 15.934 55.560 1.00 16.43 307 LEU B N 1
ATOM 5220 C CA . LEU B 1 276 ? 65.346 15.472 55.543 1.00 15.94 307 LEU B CA 1
ATOM 5221 C C . LEU B 1 276 ? 64.707 15.519 56.904 1.00 15.81 307 LEU B C 1
ATOM 5222 O O . LEU B 1 276 ? 63.492 15.222 57.013 1.00 15.62 307 LEU B O 1
ATOM 5227 N N . LEU B 1 277 ? 65.447 15.860 57.961 1.00 15.12 308 LEU B N 1
ATOM 5228 C CA . LEU B 1 277 ? 64.800 15.841 59.293 1.00 15.36 308 LEU B CA 1
ATOM 5229 C C . LEU B 1 277 ? 63.582 16.771 59.442 1.00 15.20 308 LEU B C 1
ATOM 5230 O O . LEU B 1 277 ? 62.520 16.348 59.976 1.00 15.11 308 LEU B O 1
ATOM 5235 N N . GLY B 1 278 ? 63.653 17.931 58.835 1.00 14.91 309 GLY B N 1
ATOM 5236 C CA . GLY B 1 278 ? 62.561 18.901 58.853 1.00 16.15 309 GLY B CA 1
ATOM 5237 C C . GLY B 1 278 ? 61.348 18.250 58.198 1.00 14.64 309 GLY B C 1
ATOM 5238 O O . GLY B 1 278 ? 60.210 18.326 58.724 1.00 16.02 309 GLY B O 1
ATOM 5239 N N . ALA B 1 279 ? 61.556 17.689 57.016 1.00 13.74 310 ALA B N 1
ATOM 5240 C CA . ALA B 1 279 ? 60.443 17.049 56.226 1.00 14.13 310 ALA B CA 1
ATOM 5241 C C . ALA B 1 279 ? 59.858 15.900 57.028 1.00 12.99 310 ALA B C 1
ATOM 5242 O O . ALA B 1 279 ? 58.652 15.662 56.983 1.00 13.87 310 ALA B O 1
ATOM 5244 N N . PHE B 1 280 ? 60.722 15.164 57.731 1.00 12.00 311 PHE B N 1
ATOM 5245 C CA . PHE B 1 280 ? 60.335 14.024 58.592 1.00 10.35 311 PHE B CA 1
ATOM 5246 C C . PHE B 1 280 ? 59.416 14.459 59.715 1.00 11.24 311 PHE B C 1
ATOM 5247 O O . PHE B 1 280 ? 58.404 13.770 59.999 1.00 12.14 311 PHE B O 1
ATOM 5255 N N . ILE B 1 281 ? 59.787 15.524 60.372 1.00 12.21 312 ILE B N 1
ATOM 5256 C CA . ILE B 1 281 ? 58.943 16.075 61.470 1.00 11.74 312 ILE B CA 1
ATOM 5257 C C . ILE B 1 281 ? 57.586 16.533 60.912 1.00 11.30 312 ILE B C 1
ATOM 5258 O O . ILE B 1 281 ? 56.528 16.268 61.564 1.00 12.30 312 ILE B O 1
ATOM 5263 N N . GLU B 1 282 ? 57.599 17.246 59.781 1.00 12.49 313 GLU B N 1
ATOM 5264 C CA . GLU B 1 282 ? 56.334 17.737 59.220 1.00 11.37 313 GLU B CA 1
ATOM 5265 C C . GLU B 1 282 ? 55.472 16.559 58.803 1.00 10.89 313 GLU B C 1
ATOM 5266 O O . GLU B 1 282 ? 54.220 16.649 58.903 1.00 15.05 313 GLU B O 1
ATOM 5272 N N . GLU B 1 283 ? 56.066 15.542 58.228 1.00 12.96 314 GLU B N 1
ATOM 5273 C CA . GLU B 1 283 ? 55.307 14.382 57.804 1.00 12.26 314 GLU B CA 1
ATOM 5274 C C . GLU B 1 283 ? 54.714 13.627 58.982 1.00 10.70 314 GLU B C 1
ATOM 5275 O O . GLU B 1 283 ? 53.624 13.046 58.884 1.00 13.69 314 GLU B O 1
ATOM 5281 N N . THR B 1 284 ? 55.452 13.563 60.095 1.00 10.93 315 THR B N 1
ATOM 5282 C CA . THR B 1 284 ? 54.920 12.948 61.317 1.00 9.91 315 THR B CA 1
ATOM 5283 C C . THR B 1 284 ? 53.693 13.744 61.793 1.00 10.44 315 THR B C 1
ATOM 5284 O O . THR B 1 284 ? 52.634 13.134 62.136 1.00 12.08 315 THR B O 1
ATOM 5288 N N . LEU B 1 285 ? 53.807 15.049 61.776 1.00 10.34 316 LEU B N 1
ATOM 5289 C CA . LEU B 1 285 ? 52.673 15.923 62.122 1.00 11.13 316 LEU B CA 1
ATOM 5290 C C . LEU B 1 285 ? 51.498 15.659 61.238 1.00 13.34 316 LEU B C 1
ATOM 5291 O O . LEU B 1 285 ? 50.354 15.598 61.732 1.00 12.86 316 LEU B O 1
ATOM 5296 N N . ARG B 1 286 ? 51.720 15.486 59.935 1.00 11.82 317 ARG B N 1
ATOM 5297 C CA . ARG B 1 286 ? 50.583 15.221 59.028 1.00 10.47 317 ARG B CA 1
ATOM 5298 C C . ARG B 1 286 ? 49.983 13.833 59.225 1.00 10.01 317 ARG B C 1
ATOM 5299 O O . ARG B 1 286 ? 48.729 13.697 59.238 1.00 14.10 317 ARG B O 1
ATOM 5307 N N . TYR B 1 287 ? 50.827 12.797 59.308 1.00 12.22 318 TYR B N 1
ATOM 5308 C CA . TYR B 1 287 ? 50.435 11.401 59.318 1.00 11.42 318 TYR B CA 1
ATOM 5309 C C . TYR B 1 287 ? 49.889 10.870 60.631 1.00 12.50 318 TYR B C 1
ATOM 5310 O O . TYR B 1 287 ? 48.959 10.019 60.576 1.00 13.34 318 TYR B O 1
ATOM 5319 N N . GLU B 1 288 ? 50.417 11.327 61.770 1.00 12.83 319 GLU B N 1
ATOM 5320 C CA . GLU B 1 288 ? 49.910 10.937 63.078 1.00 11.23 319 GLU B CA 1
ATOM 5321 C C . GLU B 1 288 ? 49.814 12.208 63.916 1.00 11.09 319 GLU B C 1
ATOM 5322 O O . GLU B 1 288 ? 50.560 12.443 64.846 1.00 12.93 319 GLU B O 1
ATOM 5328 N N . PRO B 1 289 ? 48.863 13.077 63.600 1.00 10.91 320 PRO B N 1
ATOM 5329 C CA . PRO B 1 289 ? 48.782 14.320 64.353 1.00 11.01 320 PRO B CA 1
ATOM 5330 C C . PRO B 1 289 ? 48.530 14.101 65.858 1.00 10.42 320 PRO B C 1
ATOM 5331 O O . PRO B 1 289 ? 47.697 13.255 66.259 1.00 12.85 320 PRO B O 1
ATOM 5335 N N . PRO B 1 290 ? 49.215 14.900 66.709 1.00 10.45 321 PRO B N 1
ATOM 5336 C CA . PRO B 1 290 ? 49.047 14.769 68.168 1.00 11.39 321 PRO B CA 1
ATOM 5337 C C . PRO B 1 290 ? 47.548 14.906 68.591 1.00 11.13 321 PRO B C 1
ATOM 5338 O O . PRO B 1 290 ? 47.120 14.236 69.493 1.00 11.99 321 PRO B O 1
ATOM 5342 N N . PHE B 1 291 ? 46.803 15.824 67.958 1.00 11.49 322 PHE B N 1
ATOM 5343 C CA . PHE B 1 291 ? 45.376 15.938 68.239 1.00 13.19 322 PHE B CA 1
ATOM 5344 C C . PHE B 1 291 ? 44.614 15.228 67.152 1.00 10.59 322 PHE B C 1
ATOM 5345 O O . PHE B 1 291 ? 44.787 15.572 65.969 1.00 14.07 322 PHE B O 1
ATOM 5353 N N . ARG B 1 292 ? 43.711 14.331 67.551 1.00 11.83 323 ARG B N 1
ATOM 5354 C CA . ARG B 1 292 ? 42.746 13.697 66.660 1.00 13.94 323 ARG B CA 1
ATOM 5355 C C . ARG B 1 292 ? 41.627 14.684 66.405 1.00 16.48 323 ARG B C 1
ATOM 5356 O O . ARG B 1 292 ? 41.011 14.648 65.344 1.00 24.64 323 ARG B O 1
ATOM 5364 N N . GLY B 1 293 ? 41.343 15.562 67.344 1.00 13.77 324 GLY B N 1
ATOM 5365 C CA . GLY B 1 293 ? 40.304 16.620 67.074 1.00 15.89 324 GLY B CA 1
ATOM 5366 C C . GLY B 1 293 ? 40.135 17.589 68.190 1.00 13.94 324 GLY B C 1
ATOM 5367 O O . GLY B 1 293 ? 40.667 17.415 69.267 1.00 15.46 324 GLY B O 1
ATOM 5368 N N . HIS B 1 294 ? 39.410 18.635 67.869 1.00 15.02 325 HIS B N 1
ATOM 5369 C CA . HIS B 1 294 ? 38.960 19.676 68.771 1.00 11.53 325 HIS B CA 1
ATOM 5370 C C . HIS B 1 294 ? 37.478 19.940 68.479 1.00 12.73 325 HIS B C 1
ATOM 5371 O O . HIS B 1 294 ? 37.001 19.850 67.341 1.00 13.33 325 HIS B O 1
ATOM 5378 N N . TYR B 1 295 ? 36.799 20.249 69.553 1.00 10.92 326 TYR B N 1
ATOM 5379 C CA . TYR B 1 295 ? 35.351 20.547 69.420 1.00 11.62 326 TYR B CA 1
ATOM 5380 C C . TYR B 1 295 ? 35.039 22.002 69.048 1.00 12.25 326 TYR B C 1
ATOM 5381 O O . TYR B 1 295 ? 35.854 22.929 69.256 1.00 12.44 326 TYR B O 1
ATOM 5390 N N . ARG B 1 296 ? 33.807 22.186 68.527 1.00 11.92 327 ARG B N 1
ATOM 5391 C CA . ARG B 1 296 ? 33.165 23.492 68.472 1.00 12.09 327 ARG B CA 1
ATOM 5392 C C . ARG B 1 296 ? 31.699 23.307 68.938 1.00 11.34 327 ARG B C 1
ATOM 5393 O O . ARG B 1 296 ? 31.154 22.235 68.823 1.00 12.64 327 ARG B O 1
ATOM 5401 N N . HIS B 1 297 ? 31.159 24.394 69.390 1.00 10.93 328 HIS B N 1
ATOM 5402 C CA . HIS B 1 297 ? 29.720 24.482 69.696 1.00 11.24 328 HIS B CA 1
ATOM 5403 C C . HIS B 1 297 ? 29.029 25.263 68.582 1.00 11.99 328 HIS B C 1
ATOM 5404 O O . HIS B 1 297 ? 29.352 26.402 68.296 1.00 11.97 328 HIS B O 1
ATOM 5411 N N . VAL B 1 298 ? 27.976 24.632 68.067 1.00 10.66 329 VAL B N 1
ATOM 5412 C CA . VAL B 1 298 ? 27.160 25.228 66.983 1.00 12.84 329 VAL B CA 1
ATOM 5413 C C . VAL B 1 298 ? 26.139 26.194 67.590 1.00 14.71 329 VAL B C 1
ATOM 5414 O O . VAL B 1 298 ? 25.231 25.790 68.268 1.00 14.51 329 VAL B O 1
ATOM 5418 N N . ARG B 1 299 ? 26.352 27.469 67.387 1.00 13.23 330 ARG B N 1
ATOM 5419 C CA . ARG B 1 299 ? 25.641 28.524 68.063 1.00 14.79 330 ARG B CA 1
ATOM 5420 C C . ARG B 1 299 ? 24.212 28.695 67.456 1.00 14.70 330 ARG B C 1
ATOM 5421 O O . ARG B 1 299 ? 23.261 28.829 68.187 1.00 21.80 330 ARG B O 1
ATOM 5429 N N . ASN B 1 300 ? 24.122 28.611 66.119 1.00 16.64 331 ASN B N 1
ATOM 5430 C CA . ASN B 1 300 ? 22.927 28.821 65.369 1.00 21.22 331 ASN B CA 1
ATOM 5431 C C . ASN B 1 300 ? 22.630 27.608 64.476 1.00 18.16 331 ASN B C 1
ATOM 5432 O O . ASN B 1 300 ? 23.556 27.014 63.985 1.00 16.94 331 ASN B O 1
ATOM 5437 N N . ALA B 1 301 ? 21.358 27.335 64.123 1.00 16.80 332 ALA B N 1
ATOM 5438 C CA . ALA B 1 301 ? 21.084 26.374 63.048 1.00 17.17 332 ALA B CA 1
ATOM 5439 C C . ALA B 1 301 ? 21.730 26.920 61.778 1.00 14.56 332 ALA B C 1
ATOM 5440 O O . ALA B 1 301 ? 21.610 28.071 61.466 1.00 14.99 332 ALA B O 1
ATOM 5442 N N . THR B 1 302 ? 22.496 26.045 61.130 1.00 13.16 333 THR B N 1
ATOM 5443 C CA . THR B 1 302 ? 23.289 26.417 59.990 1.00 11.64 333 THR B CA 1
ATOM 5444 C C . THR B 1 302 ? 23.564 25.195 59.117 1.00 13.41 333 THR B C 1
ATOM 5445 O O . THR B 1 302 ? 22.984 24.096 59.311 1.00 14.35 333 THR B O 1
ATOM 5449 N N A THR B 1 303 ? 24.495 25.387 58.174 0.50 14.53 334 THR B N 1
ATOM 5450 N N B THR B 1 303 ? 24.458 25.386 58.135 0.50 13.44 334 THR B N 1
ATOM 5451 C CA A THR B 1 303 ? 24.939 24.310 57.341 0.50 16.89 334 THR B CA 1
ATOM 5452 C CA B THR B 1 303 ? 24.917 24.283 57.324 0.50 13.37 334 THR B CA 1
ATOM 5453 C C A THR B 1 303 ? 26.457 24.316 57.258 0.50 15.17 334 THR B C 1
ATOM 5454 C C B THR B 1 303 ? 26.444 24.308 57.271 0.50 13.67 334 THR B C 1
ATOM 5455 O O A THR B 1 303 ? 27.110 25.373 57.368 0.50 17.48 334 THR B O 1
ATOM 5456 O O B THR B 1 303 ? 27.089 25.356 57.472 0.50 16.62 334 THR B O 1
ATOM 5463 N N . LEU B 1 304 ? 27.000 23.124 57.032 1.00 14.19 335 LEU B N 1
ATOM 5464 C CA . LEU B 1 304 ? 28.411 22.979 56.700 1.00 15.51 335 LEU B CA 1
ATOM 5465 C C . LEU B 1 304 ? 28.580 21.876 55.713 1.00 18.10 335 LEU B C 1
ATOM 5466 O O . LEU B 1 304 ? 28.132 20.773 55.943 1.00 15.03 335 LEU B O 1
ATOM 5471 N N . ASP B 1 305 ? 29.270 22.158 54.603 1.00 18.54 336 ASP B N 1
ATOM 5472 C CA . ASP B 1 305 ? 29.446 21.185 53.527 1.00 18.75 336 ASP B CA 1
ATOM 5473 C C . ASP B 1 305 ? 28.087 20.616 53.065 1.00 19.38 336 ASP B C 1
ATOM 5474 O O . ASP B 1 305 ? 27.990 19.472 52.705 1.00 21.65 336 ASP B O 1
ATOM 5479 N N . GLY B 1 306 ? 27.074 21.438 53.120 1.00 19.55 337 GLY B N 1
ATOM 5480 C CA . GLY B 1 306 ? 25.747 21.063 52.658 1.00 25.09 337 GLY B CA 1
ATOM 5481 C C . GLY B 1 306 ? 24.924 20.336 53.705 1.00 25.16 337 GLY B C 1
ATOM 5482 O O . GLY B 1 306 ? 23.788 19.961 53.451 1.00 30.43 337 GLY B O 1
ATOM 5483 N N . THR B 1 307 ? 25.469 20.110 54.869 1.00 22.40 338 THR B N 1
ATOM 5484 C CA . THR B 1 307 ? 24.854 19.272 55.870 1.00 20.02 338 THR B CA 1
ATOM 5485 C C . THR B 1 307 ? 24.174 20.188 56.891 1.00 18.94 338 THR B C 1
ATOM 5486 O O . THR B 1 307 ? 24.785 21.140 57.382 1.00 17.53 338 THR B O 1
ATOM 5490 N N . GLU B 1 308 ? 22.894 19.897 57.182 1.00 16.77 339 GLU B N 1
ATOM 5491 C CA . GLU B 1 308 ? 22.157 20.736 58.105 1.00 15.27 339 GLU B CA 1
ATOM 5492 C C . GLU B 1 308 ? 22.644 20.461 59.532 1.00 17.04 339 GLU B C 1
ATOM 5493 O O . GLU B 1 308 ? 22.694 19.305 59.902 1.00 20.24 339 GLU B O 1
ATOM 5499 N N . LEU B 1 309 ? 22.894 21.509 60.314 1.00 14.41 340 LEU B N 1
ATOM 5500 C CA . LEU B 1 309 ? 23.356 21.393 61.723 1.00 14.35 340 LEU B CA 1
ATOM 5501 C C . LEU B 1 309 ? 22.361 22.169 62.585 1.00 16.36 340 LEU B C 1
ATOM 5502 O O . LEU B 1 309 ? 22.191 23.353 62.421 1.00 17.97 340 LEU B O 1
ATOM 5507 N N . PRO B 1 310 ? 21.816 21.525 63.611 1.00 14.07 341 PRO B N 1
ATOM 5508 C CA . PRO B 1 310 ? 20.889 22.237 64.457 1.00 15.34 341 PRO B CA 1
ATOM 5509 C C . PRO B 1 310 ? 21.583 23.144 65.481 1.00 18.43 341 PRO B C 1
ATOM 5510 O O . PRO B 1 310 ? 22.742 22.877 65.832 1.00 14.93 341 PRO B O 1
ATOM 5514 N N . ALA B 1 311 ? 20.935 24.187 65.977 1.00 16.63 342 ALA B N 1
ATOM 5515 C CA . ALA B 1 311 ? 21.445 24.956 67.111 1.00 16.16 342 ALA B CA 1
ATOM 5516 C C . ALA B 1 311 ? 21.765 24.056 68.283 1.00 14.43 342 ALA B C 1
ATOM 5517 O O . ALA B 1 311 ? 21.052 23.112 68.571 1.00 17.53 342 ALA B O 1
ATOM 5519 N N . ASP B 1 312 ? 22.936 24.335 68.900 1.00 15.24 343 ASP B N 1
ATOM 5520 C CA . ASP B 1 312 ? 23.392 23.659 70.116 1.00 15.12 343 ASP B CA 1
ATOM 5521 C C . ASP B 1 312 ? 23.848 22.264 69.890 1.00 14.57 343 ASP B C 1
ATOM 5522 O O . ASP B 1 312 ? 24.079 21.542 70.833 1.00 17.63 343 ASP B O 1
ATOM 5527 N N . SER B 1 313 ? 24.110 21.940 68.630 1.00 15.47 344 SER B N 1
ATOM 5528 C CA . SER B 1 313 ? 24.860 20.745 68.317 1.00 16.21 344 SER B CA 1
ATOM 5529 C C . SER B 1 313 ? 26.366 21.089 68.490 1.00 12.65 344 SER B C 1
ATOM 5530 O O . SER B 1 313 ? 26.710 22.188 68.893 1.00 12.37 344 SER B O 1
ATOM 5533 N N . HIS B 1 314 ? 27.212 20.084 68.205 1.00 12.74 345 HIS B N 1
ATOM 5534 C CA . HIS B 1 314 ? 28.667 20.313 68.320 1.00 11.37 345 HIS B CA 1
ATOM 5535 C C . HIS B 1 314 ? 29.361 19.722 67.140 1.00 13.48 345 HIS B C 1
ATOM 5536 O O . HIS B 1 314 ? 28.918 18.735 66.626 1.00 14.08 345 HIS B O 1
ATOM 5543 N N . LEU B 1 315 ? 30.501 20.311 66.794 1.00 11.97 346 LEU B N 1
ATOM 5544 C CA . LEU B 1 315 ? 31.403 19.707 65.812 1.00 11.06 346 LEU B CA 1
ATOM 5545 C C . LEU B 1 315 ? 32.583 19.032 66.517 1.00 10.99 346 LEU B C 1
ATOM 5546 O O . LEU B 1 315 ? 33.016 19.483 67.552 1.00 13.32 346 LEU B O 1
ATOM 5551 N N . LEU B 1 316 ? 33.112 18.036 65.862 1.00 12.03 347 LEU B N 1
ATOM 5552 C CA . LEU B 1 316 ? 34.415 17.463 66.228 1.00 12.96 347 LEU B CA 1
ATOM 5553 C C . LEU B 1 316 ? 35.262 17.569 64.937 1.00 11.85 347 LEU B C 1
ATOM 5554 O O . LEU B 1 316 ? 35.016 16.843 63.950 1.00 13.27 347 LEU B O 1
ATOM 5559 N N . LEU B 1 317 ? 36.262 18.467 64.989 1.00 12.76 348 LEU B N 1
ATOM 5560 C CA . LEU B 1 317 ? 37.099 18.773 63.840 1.00 12.59 348 LEU B CA 1
ATOM 5561 C C . LEU B 1 317 ? 38.228 17.764 63.832 1.00 13.65 348 LEU B C 1
ATOM 5562 O O . LEU B 1 317 ? 39.099 17.768 64.731 1.00 17.55 348 LEU B O 1
ATOM 5567 N N . LEU B 1 318 ? 38.226 16.886 62.867 1.00 12.65 349 LEU B N 1
ATOM 5568 C CA . LEU B 1 318 ? 39.149 15.754 62.820 1.00 12.84 349 LEU B CA 1
ATOM 5569 C C . LEU B 1 318 ? 40.383 16.088 61.983 1.00 14.54 349 LEU B C 1
ATOM 5570 O O . LEU B 1 318 ? 40.455 15.844 60.753 1.00 14.68 349 LEU B O 1
ATOM 5575 N N . TRP B 1 319 ? 41.412 16.551 62.689 1.00 12.24 350 TRP B N 1
ATOM 5576 C CA . TRP B 1 319 ? 42.619 17.046 61.994 1.00 12.94 350 TRP B CA 1
ATOM 5577 C C . TRP B 1 319 ? 43.294 15.895 61.256 1.00 12.33 350 TRP B C 1
ATOM 5578 O O . TRP B 1 319 ? 43.794 16.098 60.158 1.00 14.32 350 TRP B O 1
ATOM 5589 N N . GLY B 1 320 ? 43.342 14.716 61.868 1.00 13.91 351 GLY B N 1
ATOM 5590 C CA . GLY B 1 320 ? 43.882 13.537 61.238 1.00 14.49 351 GLY B CA 1
ATOM 5591 C C . GLY B 1 320 ? 43.174 13.116 59.978 1.00 11.94 351 GLY B C 1
ATOM 5592 O O . GLY B 1 320 ? 43.791 12.770 58.945 1.00 15.58 351 GLY B O 1
ATOM 5593 N N . ALA B 1 321 ? 41.842 13.172 60.028 1.00 14.53 352 ALA B N 1
ATOM 5594 C CA . ALA B 1 321 ? 41.133 12.896 58.787 1.00 15.46 352 ALA B CA 1
ATOM 5595 C C . ALA B 1 321 ? 41.389 13.932 57.674 1.00 12.63 352 ALA B C 1
ATOM 5596 O O . ALA B 1 321 ? 41.526 13.550 56.493 1.00 14.89 352 ALA B O 1
ATOM 5598 N N . ALA B 1 322 ? 41.362 15.193 58.041 1.00 12.57 353 ALA B N 1
ATOM 5599 C CA . ALA B 1 322 ? 41.650 16.309 57.118 1.00 14.01 353 ALA B CA 1
ATOM 5600 C C . ALA B 1 322 ? 43.006 16.110 56.438 1.00 13.24 353 ALA B C 1
ATOM 5601 O O . ALA B 1 322 ? 43.148 16.330 55.259 1.00 13.11 353 ALA B O 1
ATOM 5603 N N . ASN B 1 323 ? 43.981 15.714 57.243 1.00 12.52 354 ASN B N 1
ATOM 5604 C CA . ASN B 1 323 ? 45.328 15.475 56.723 1.00 10.73 354 ASN B CA 1
ATOM 5605 C C . ASN B 1 323 ? 45.473 14.242 55.815 1.00 13.54 354 ASN B C 1
ATOM 5606 O O . ASN B 1 323 ? 46.544 13.997 55.260 1.00 14.13 354 ASN B O 1
ATOM 5611 N N . ARG B 1 324 ? 44.427 13.407 55.692 1.00 14.52 355 ARG B N 1
ATOM 5612 C CA . ARG B 1 324 ? 44.440 12.286 54.768 1.00 16.77 355 ARG B CA 1
ATOM 5613 C C . ARG B 1 324 ? 43.518 12.545 53.563 1.00 13.44 355 ARG B C 1
ATOM 5614 O O . ARG B 1 324 ? 43.281 11.634 52.772 1.00 16.17 355 ARG B O 1
ATOM 5622 N N . ASP B 1 325 ? 43.029 13.764 53.419 1.00 14.47 356 ASP B N 1
ATOM 5623 C CA . ASP B 1 325 ? 42.063 14.074 52.335 1.00 16.85 356 ASP B CA 1
ATOM 5624 C C . ASP B 1 325 ? 42.778 13.901 50.986 1.00 18.26 356 ASP B C 1
ATOM 5625 O O . ASP B 1 325 ? 43.727 14.609 50.731 1.00 17.85 356 ASP B O 1
ATOM 5630 N N . PRO B 1 326 ? 42.331 12.991 50.131 1.00 19.22 357 PRO B N 1
ATOM 5631 C CA . PRO B 1 326 ? 42.999 12.815 48.811 1.00 24.77 357 PRO B CA 1
ATOM 5632 C C . PRO B 1 326 ? 42.799 14.038 47.908 1.00 23.88 357 PRO B C 1
ATOM 5633 O O . PRO B 1 326 ? 43.432 14.140 46.866 1.00 31.22 357 PRO B O 1
ATOM 5637 N N . ALA B 1 327 ? 41.900 14.963 48.258 1.00 26.52 358 ALA B N 1
ATOM 5638 C CA . ALA B 1 327 ? 41.832 16.209 47.503 1.00 36.28 358 ALA B CA 1
ATOM 5639 C C . ALA B 1 327 ? 43.041 17.114 47.748 1.00 31.77 358 ALA B C 1
ATOM 5640 O O . ALA B 1 327 ? 43.312 17.995 46.937 1.00 38.54 358 ALA B O 1
ATOM 5642 N N . GLN B 1 328 ? 43.732 16.920 48.867 1.00 27.87 359 GLN B N 1
ATOM 5643 C CA . GLN B 1 328 ? 44.879 17.765 49.249 1.00 28.24 359 GLN B CA 1
ATOM 5644 C C . GLN B 1 328 ? 46.259 17.115 49.114 1.00 25.27 359 GLN B C 1
ATOM 5645 O O . GLN B 1 328 ? 47.246 17.813 48.895 1.00 26.67 359 GLN B O 1
ATOM 5651 N N . PHE B 1 329 ? 46.307 15.793 49.264 1.00 26.46 360 PHE B N 1
ATOM 5652 C CA . PHE B 1 329 ? 47.547 15.077 49.282 1.00 21.38 360 PHE B CA 1
ATOM 5653 C C . PHE B 1 329 ? 47.511 13.893 48.344 1.00 23.03 360 PHE B C 1
ATOM 5654 O O . PHE B 1 329 ? 46.551 13.151 48.339 1.00 26.67 360 PHE B O 1
ATOM 5662 N N . GLU B 1 330 ? 48.567 13.734 47.531 1.00 23.74 361 GLU B N 1
ATOM 5663 C CA . GLU B 1 330 ? 48.814 12.476 46.802 1.00 23.41 361 GLU B CA 1
ATOM 5664 C C . GLU B 1 330 ? 49.178 11.357 47.752 1.00 19.94 361 GLU B C 1
ATOM 5665 O O . GLU B 1 330 ? 50.029 11.557 48.619 1.00 22.93 361 GLU B O 1
ATOM 5671 N N . ALA B 1 331 ? 48.639 10.160 47.540 1.00 19.96 362 ALA B N 1
ATOM 5672 C CA . ALA B 1 331 ? 48.970 9.001 48.379 1.00 19.67 362 ALA B CA 1
ATOM 5673 C C . ALA B 1 331 ? 48.902 9.392 49.844 1.00 16.56 362 ALA B C 1
ATOM 5674 O O . ALA B 1 331 ? 49.875 9.209 50.585 1.00 16.66 362 ALA B O 1
ATOM 5676 N N . PRO B 1 332 ? 47.734 9.910 50.284 1.00 16.69 363 PRO B N 1
ATOM 5677 C CA . PRO B 1 332 ? 47.619 10.456 51.630 1.00 15.78 363 PRO B CA 1
ATOM 5678 C C . PRO B 1 332 ? 47.899 9.459 52.763 1.00 13.37 363 PRO B C 1
ATOM 5679 O O . PRO B 1 332 ? 48.296 9.870 53.874 1.00 16.35 363 PRO B O 1
ATOM 5683 N N . GLY B 1 333 ? 47.634 8.174 52.494 1.00 16.56 364 GLY B N 1
ATOM 5684 C CA . GLY B 1 333 ? 47.845 7.123 53.466 1.00 16.32 364 GLY B CA 1
ATOM 5685 C C . GLY B 1 333 ? 49.279 6.637 53.633 1.00 15.74 364 GLY B C 1
ATOM 5686 O O . GLY B 1 333 ? 49.533 5.722 54.422 1.00 20.58 364 GLY B O 1
ATOM 5687 N N . GLU B 1 334 ? 50.185 7.216 52.823 1.00 15.91 365 GLU B N 1
ATOM 5688 C CA . GLU B 1 334 ? 51.647 6.830 52.855 1.00 13.98 365 GLU B CA 1
ATOM 5689 C C . GLU B 1 334 ? 52.439 7.890 53.599 1.00 13.90 365 GLU B C 1
ATOM 5690 O O . GLU B 1 334 ? 52.185 9.093 53.483 1.00 15.96 365 GLU B O 1
ATOM 5696 N N . PHE B 1 335 ? 53.389 7.403 54.375 1.00 13.81 366 PHE B N 1
ATOM 5697 C CA . PHE B 1 335 ? 54.340 8.258 55.016 1.00 13.36 366 PHE B CA 1
ATOM 5698 C C . PHE B 1 335 ? 55.525 8.500 54.074 1.00 14.88 366 PHE B C 1
ATOM 5699 O O . PHE B 1 335 ? 56.209 7.562 53.736 1.00 18.40 366 PHE B O 1
ATOM 5707 N N . ARG B 1 336 ? 55.632 9.724 53.580 1.00 13.94 367 ARG B N 1
ATOM 5708 C CA . ARG B 1 336 ? 56.615 10.121 52.523 1.00 13.78 367 ARG B CA 1
ATOM 5709 C C . ARG B 1 336 ? 57.475 11.307 52.903 1.00 15.90 367 ARG B C 1
ATOM 5710 O O . ARG B 1 336 ? 57.000 12.277 53.532 1.00 16.77 367 ARG B O 1
ATOM 5718 N N . LEU B 1 337 ? 58.737 11.272 52.466 1.00 18.91 368 LEU B N 1
ATOM 5719 C CA . LEU B 1 337 ? 59.681 12.387 52.721 1.00 18.51 368 LEU B CA 1
ATOM 5720 C C . LEU B 1 337 ? 59.935 13.403 51.596 1.00 19.13 368 LEU B C 1
ATOM 5721 O O . LEU B 1 337 ? 60.785 14.282 51.704 1.00 23.67 368 LEU B O 1
ATOM 5726 N N . ASP B 1 338 ? 59.143 13.298 50.527 1.00 18.72 369 ASP B N 1
ATOM 5727 C CA . ASP B 1 338 ? 59.332 14.030 49.317 1.00 22.73 369 ASP B CA 1
ATOM 5728 C C . ASP B 1 338 ? 58.143 14.917 49.010 1.00 25.83 369 ASP B C 1
ATOM 5729 O O . ASP B 1 338 ? 57.871 15.212 47.850 1.00 35.68 369 ASP B O 1
ATOM 5734 N N . ARG B 1 339 ? 57.426 15.377 50.040 1.00 26.92 370 ARG B N 1
ATOM 5735 C CA . ARG B 1 339 ? 56.132 16.092 49.771 1.00 28.99 370 ARG B CA 1
ATOM 5736 C C . ARG B 1 339 ? 56.330 17.566 49.446 1.00 57.32 370 ARG B C 1
ATOM 5737 O O . ARG B 1 339 ? 57.094 18.189 50.130 1.00 44.70 370 ARG B O 1
ATOM 5745 N N . LYS B 1 343 ? 51.877 22.253 50.135 1.00 47.63 374 LYS B N 1
ATOM 5746 C CA . LYS B 1 343 ? 50.569 21.819 50.658 1.00 50.04 374 LYS B CA 1
ATOM 5747 C C . LYS B 1 343 ? 50.460 21.885 52.213 1.00 41.53 374 LYS B C 1
ATOM 5748 O O . LYS B 1 343 ? 49.574 22.533 52.753 1.00 64.32 374 LYS B O 1
ATOM 5750 N N . GLY B 1 344 ? 51.350 21.192 52.895 1.00 34.10 375 GLY B N 1
ATOM 5751 C CA . GLY B 1 344 ? 51.481 21.287 54.326 1.00 23.62 375 GLY B CA 1
ATOM 5752 C C . GLY B 1 344 ? 50.644 20.286 55.114 1.00 27.27 375 GLY B C 1
ATOM 5753 O O . GLY B 1 344 ? 50.574 19.087 54.783 1.00 33.40 375 GLY B O 1
ATOM 5754 N N . HIS B 1 345 ? 50.071 20.732 56.189 1.00 15.38 376 HIS B N 1
ATOM 5755 C CA . HIS B 1 345 ? 49.096 19.952 56.953 1.00 13.77 376 HIS B CA 1
ATOM 5756 C C . HIS B 1 345 ? 48.342 20.982 57.812 1.00 13.10 376 HIS B C 1
ATOM 5757 O O . HIS B 1 345 ? 48.689 22.147 57.828 1.00 15.76 376 HIS B O 1
ATOM 5764 N N . ILE B 1 346 ? 47.312 20.521 58.532 1.00 13.95 377 ILE B N 1
ATOM 5765 C CA . ILE B 1 346 ? 46.482 21.383 59.381 1.00 12.00 377 ILE B CA 1
ATOM 5766 C C . ILE B 1 346 ? 46.586 20.971 60.882 1.00 11.22 377 ILE B C 1
ATOM 5767 O O . ILE B 1 346 ? 45.732 21.271 61.710 1.00 13.92 377 ILE B O 1
ATOM 5772 N N . SER B 1 347 ? 47.710 20.320 61.238 1.00 11.79 378 SER B N 1
ATOM 5773 C CA . SER B 1 347 ? 47.845 19.794 62.578 1.00 10.43 378 SER B CA 1
ATOM 5774 C C . SER B 1 347 ? 47.960 20.831 63.695 1.00 11.30 378 SER B C 1
ATOM 5775 O O . SER B 1 347 ? 47.714 20.499 64.838 1.00 11.87 378 SER B O 1
ATOM 5778 N N . PHE B 1 348 ? 48.324 22.054 63.328 1.00 10.82 379 PHE B N 1
ATOM 5779 C CA . PHE B 1 348 ? 48.417 23.208 64.218 1.00 10.62 379 PHE B CA 1
ATOM 5780 C C . PHE B 1 348 ? 47.199 24.149 64.088 1.00 13.00 379 PHE B C 1
ATOM 5781 O O . PHE B 1 348 ? 47.208 25.253 64.577 1.00 12.27 379 PHE B O 1
ATOM 5789 N N . GLY B 1 349 ? 46.153 23.704 63.394 1.00 13.73 380 GLY B N 1
ATOM 5790 C CA . GLY B 1 349 ? 44.965 24.577 63.248 1.00 12.96 380 GLY B CA 1
ATOM 5791 C C . GLY B 1 349 ? 45.194 25.670 62.250 1.00 10.61 380 GLY B C 1
ATOM 5792 O O . GLY B 1 349 ? 46.262 25.729 61.570 1.00 15.38 380 GLY B O 1
ATOM 5793 N N . LYS B 1 350 ? 44.216 26.572 62.174 1.00 12.58 381 LYS B N 1
ATOM 5794 C CA . LYS B 1 350 ? 44.215 27.662 61.241 1.00 13.30 381 LYS B CA 1
ATOM 5795 C C . LYS B 1 350 ? 43.266 28.753 61.760 1.00 11.05 381 LYS B C 1
ATOM 5796 O O . LYS B 1 350 ? 42.291 28.389 62.468 1.00 17.12 381 LYS B O 1
ATOM 5802 N N . GLY B 1 351 ? 43.475 30.029 61.442 1.00 14.74 382 GLY B N 1
ATOM 5803 C CA . GLY B 1 351 ? 42.579 31.058 61.691 1.00 13.73 382 GLY B CA 1
ATOM 5804 C C . GLY B 1 351 ? 42.849 31.654 63.043 1.00 13.33 382 GLY B C 1
ATOM 5805 O O . GLY B 1 351 ? 43.979 31.690 63.517 1.00 17.14 382 GLY B O 1
ATOM 5806 N N . ALA B 1 352 ? 41.802 32.075 63.708 1.00 13.59 383 ALA B N 1
ATOM 5807 C CA . ALA B 1 352 ? 41.884 32.890 64.906 1.00 14.80 383 ALA B CA 1
ATOM 5808 C C . ALA B 1 352 ? 42.690 32.203 66.013 1.00 11.98 383 ALA B C 1
ATOM 5809 O O . ALA B 1 352 ? 43.385 32.877 66.742 1.00 13.77 383 ALA B O 1
ATOM 5811 N N . HIS B 1 353 ? 42.535 30.909 66.101 1.00 11.15 384 HIS B N 1
ATOM 5812 C CA . HIS B 1 353 ? 43.095 30.105 67.161 1.00 12.93 384 HIS B CA 1
ATOM 5813 C C . HIS B 1 353 ? 44.313 29.257 66.734 1.00 11.28 384 HIS B C 1
ATOM 5814 O O . HIS B 1 353 ? 44.636 28.324 67.416 1.00 13.13 384 HIS B O 1
ATOM 5821 N N . PHE B 1 354 ? 44.919 29.583 65.601 1.00 12.12 385 PHE B N 1
ATOM 5822 C CA . PHE B 1 354 ? 46.041 28.768 65.170 1.00 11.31 385 PHE B CA 1
ATOM 5823 C C . PHE B 1 354 ? 47.092 28.682 66.265 1.00 9.82 385 PHE B C 1
ATOM 5824 O O . PHE B 1 354 ? 47.317 29.657 66.983 1.00 11.97 385 PHE B O 1
ATOM 5832 N N . CYS B 1 355 ? 47.771 27.541 66.327 1.00 10.11 386 CYS B N 1
ATOM 5833 C CA . CYS B 1 355 ? 48.645 27.210 67.457 1.00 11.34 386 CYS B CA 1
ATOM 5834 C C . CYS B 1 355 ? 49.769 28.240 67.611 1.00 12.69 386 CYS B C 1
ATOM 5835 O O . CYS B 1 355 ? 50.521 28.510 66.646 1.00 13.50 386 CYS B O 1
ATOM 5838 N N . VAL B 1 356 ? 49.864 28.849 68.761 1.00 13.50 387 VAL B N 1
ATOM 5839 C CA . VAL B 1 356 ? 50.939 29.796 69.085 1.00 12.30 387 VAL B CA 1
ATOM 5840 C C . VAL B 1 356 ? 52.214 29.087 69.487 1.00 13.52 387 VAL B C 1
ATOM 5841 O O . VAL B 1 356 ? 53.280 29.768 69.499 1.00 15.26 387 VAL B O 1
ATOM 5845 N N . GLY B 1 357 ? 52.123 27.821 69.843 1.00 11.80 388 GLY B N 1
ATOM 5846 C CA . GLY B 1 357 ? 53.291 27.063 70.303 1.00 13.65 388 GLY B CA 1
ATOM 5847 C C . GLY B 1 357 ? 53.972 26.220 69.255 1.00 11.97 388 GLY B C 1
ATOM 5848 O O . GLY B 1 357 ? 54.848 25.432 69.578 1.00 14.79 388 GLY B O 1
ATOM 5849 N N . ALA B 1 358 ? 53.555 26.333 68.010 1.00 11.95 389 ALA B N 1
ATOM 5850 C CA . ALA B 1 358 ? 54.071 25.460 66.950 1.00 13.01 389 ALA B CA 1
ATOM 5851 C C . ALA B 1 358 ? 55.607 25.502 66.812 1.00 12.74 389 ALA B C 1
ATOM 5852 O O . ALA B 1 358 ? 56.233 24.429 66.629 1.00 13.80 389 ALA B O 1
ATOM 5854 N N . ALA B 1 359 ? 56.179 26.696 66.880 1.00 14.95 390 ALA B N 1
ATOM 5855 C CA . ALA B 1 359 ? 57.652 26.778 66.766 1.00 13.37 390 ALA B CA 1
ATOM 5856 C C . ALA B 1 359 ? 58.349 26.112 67.930 1.00 13.32 390 ALA B C 1
ATOM 5857 O O . ALA B 1 359 ? 59.347 25.393 67.746 1.00 14.88 390 ALA B O 1
ATOM 5859 N N . LEU B 1 360 ? 57.775 26.248 69.129 1.00 12.71 391 LEU B N 1
ATOM 5860 C CA . LEU B 1 360 ? 58.291 25.601 70.275 1.00 13.35 391 LEU B CA 1
ATOM 5861 C C . LEU B 1 360 ? 58.239 24.081 70.201 1.00 12.84 391 LEU B C 1
ATOM 5862 O O . LEU B 1 360 ? 59.197 23.356 70.434 1.00 13.87 391 LEU B O 1
ATOM 5867 N N . ALA B 1 361 ? 57.128 23.524 69.743 1.00 12.04 392 ALA B N 1
ATOM 5868 C CA . ALA B 1 361 ? 56.994 22.124 69.564 1.00 11.58 392 ALA B CA 1
ATOM 5869 C C . ALA B 1 361 ? 57.973 21.607 68.516 1.00 10.77 392 ALA B C 1
ATOM 5870 O O . ALA B 1 361 ? 58.584 20.557 68.696 1.00 12.86 392 ALA B O 1
ATOM 5872 N N . ARG B 1 362 ? 58.074 22.319 67.397 1.00 12.78 393 ARG B N 1
ATOM 5873 C CA . ARG B 1 362 ? 59.036 21.900 66.361 1.00 13.60 393 ARG B CA 1
ATOM 5874 C C . ARG B 1 362 ? 60.508 21.934 66.850 1.00 13.42 393 ARG B C 1
ATOM 5875 O O . ARG B 1 362 ? 61.292 21.065 66.471 1.00 14.08 393 ARG B O 1
ATOM 5883 N N . LEU B 1 363 ? 60.825 22.889 67.681 1.00 12.69 394 LEU B N 1
ATOM 5884 C CA . LEU B 1 363 ? 62.203 22.990 68.193 1.00 14.10 394 LEU B CA 1
ATOM 5885 C C . LEU B 1 363 ? 62.494 21.864 69.151 1.00 14.65 394 LEU B C 1
ATOM 5886 O O . LEU B 1 363 ? 63.553 21.227 69.084 1.00 14.57 394 LEU B O 1
ATOM 5891 N N . GLU B 1 364 ? 61.520 21.493 70.003 1.00 12.19 395 GLU B N 1
ATOM 5892 C CA . GLU B 1 364 ? 61.693 20.355 70.848 1.00 12.59 395 GLU B CA 1
ATOM 5893 C C . GLU B 1 364 ? 61.917 19.096 70.041 1.00 12.90 395 GLU B C 1
ATOM 5894 O O . GLU B 1 364 ? 62.800 18.280 70.348 1.00 12.80 395 GLU B O 1
ATOM 5900 N N . ALA B 1 365 ? 61.079 18.876 69.016 1.00 13.08 396 ALA B N 1
ATOM 5901 C CA . ALA B 1 365 ? 61.251 17.685 68.164 1.00 12.22 396 ALA B CA 1
ATOM 5902 C C . ALA B 1 365 ? 62.627 17.662 67.496 1.00 12.15 396 ALA B C 1
ATOM 5903 O O . ALA B 1 365 ? 63.221 16.612 67.419 1.00 14.30 396 ALA B O 1
ATOM 5905 N N . ARG B 1 366 ? 63.056 18.773 66.948 1.00 12.52 397 ARG B N 1
ATOM 5906 C CA . ARG B 1 366 ? 64.382 18.818 66.303 1.00 14.04 397 ARG B CA 1
ATOM 5907 C C . ARG B 1 366 ? 65.467 18.459 67.305 1.00 14.15 397 ARG B C 1
ATOM 5908 O O . ARG B 1 366 ? 66.358 17.689 66.964 1.00 14.70 397 ARG B O 1
ATOM 5916 N N . ILE B 1 367 ? 65.476 19.116 68.457 1.00 13.18 398 ILE B N 1
ATOM 5917 C CA . ILE B 1 367 ? 66.525 18.845 69.428 1.00 14.45 398 ILE B CA 1
ATOM 5918 C C . ILE B 1 367 ? 66.543 17.385 69.843 1.00 13.04 398 ILE B C 1
ATOM 5919 O O . ILE B 1 367 ? 67.578 16.690 69.877 1.00 14.99 398 ILE B O 1
ATOM 5924 N N . VAL B 1 368 ? 65.380 16.829 70.155 1.00 13.33 399 VAL B N 1
ATOM 5925 C CA . VAL B 1 368 ? 65.320 15.471 70.661 1.00 14.18 399 VAL B CA 1
ATOM 5926 C C . VAL B 1 368 ? 65.661 14.462 69.576 1.00 13.77 399 VAL B C 1
ATOM 5927 O O . VAL B 1 368 ? 66.394 13.489 69.793 1.00 14.89 399 VAL B O 1
ATOM 5931 N N . LEU B 1 369 ? 65.141 14.678 68.373 1.00 12.86 400 LEU B N 1
ATOM 5932 C CA . LEU B 1 369 ? 65.433 13.753 67.284 1.00 14.30 400 LEU B CA 1
ATOM 5933 C C . LEU B 1 369 ? 66.889 13.818 66.788 1.00 14.60 400 LEU B C 1
ATOM 5934 O O . LEU B 1 369 ? 67.462 12.783 66.436 1.00 17.00 400 LEU B O 1
ATOM 5939 N N . ARG B 1 370 ? 67.442 15.031 66.747 1.00 15.55 401 ARG B N 1
ATOM 5940 C CA . ARG B 1 370 ? 68.887 15.118 66.395 1.00 15.87 401 ARG B CA 1
ATOM 5941 C C . ARG B 1 370 ? 69.745 14.326 67.412 1.00 16.82 401 ARG B C 1
ATOM 5942 O O . ARG B 1 370 ? 70.705 13.642 67.039 1.00 18.21 401 ARG B O 1
ATOM 5950 N N . LEU B 1 371 ? 69.363 14.394 68.678 1.00 15.13 402 LEU B N 1
ATOM 5951 C CA . LEU B 1 371 ? 70.100 13.740 69.760 1.00 17.16 402 LEU B CA 1
ATOM 5952 C C . LEU B 1 371 ? 70.024 12.240 69.550 1.00 14.72 402 LEU B C 1
ATOM 5953 O O . LEU B 1 371 ? 71.056 11.539 69.537 1.00 18.33 402 LEU B O 1
ATOM 5958 N N . LEU B 1 372 ? 68.793 11.716 69.360 1.00 14.54 403 LEU B N 1
ATOM 5959 C CA . LEU B 1 372 ? 68.587 10.330 69.196 1.00 15.49 403 LEU B CA 1
ATOM 5960 C C . LEU B 1 372 ? 69.318 9.749 67.991 1.00 16.02 403 LEU B C 1
ATOM 5961 O O . LEU B 1 372 ? 69.941 8.725 68.077 1.00 17.55 403 LEU B O 1
ATOM 5966 N N . LEU B 1 373 ? 69.271 10.454 66.886 1.00 13.96 404 LEU B N 1
ATOM 5967 C CA . LEU B 1 373 ? 69.921 9.972 65.682 1.00 16.28 404 LEU B CA 1
ATOM 5968 C C . LEU B 1 373 ? 71.442 10.035 65.795 1.00 16.98 404 LEU B C 1
ATOM 5969 O O . LEU B 1 373 ? 72.128 9.144 65.282 1.00 23.49 404 LEU B O 1
ATOM 5974 N N . ASP B 1 374 ? 71.949 11.047 66.491 1.00 16.36 405 ASP B N 1
ATOM 5975 C CA . ASP B 1 374 ? 73.374 11.241 66.579 1.00 18.20 405 ASP B CA 1
ATOM 5976 C C . ASP B 1 374 ? 74.000 10.254 67.551 1.00 17.75 405 ASP B C 1
ATOM 5977 O O . ASP B 1 374 ? 75.205 9.891 67.375 1.00 24.40 405 ASP B O 1
ATOM 5982 N N . ARG B 1 375 ? 73.270 9.855 68.580 1.00 19.07 406 ARG B N 1
ATOM 5983 C CA . ARG B 1 375 ? 73.802 9.033 69.638 1.00 19.08 406 ARG B CA 1
ATOM 5984 C C . ARG B 1 375 ? 73.608 7.584 69.393 1.00 17.16 406 ARG B C 1
ATOM 5985 O O . ARG B 1 375 ? 74.090 6.726 70.191 1.00 23.91 406 ARG B O 1
ATOM 5993 N N . THR B 1 376 ? 72.949 7.277 68.287 1.00 19.97 407 THR B N 1
ATOM 5994 C CA . THR B 1 376 ? 72.665 5.858 67.910 1.00 17.99 407 THR B CA 1
ATOM 5995 C C . THR B 1 376 ? 73.089 5.543 66.490 1.00 18.78 407 THR B C 1
ATOM 5996 O O . THR B 1 376 ? 73.165 6.460 65.670 1.00 22.11 407 THR B O 1
ATOM 6000 N N . SER B 1 377 ? 73.346 4.262 66.219 1.00 19.64 408 SER B N 1
ATOM 6001 C CA . SER B 1 377 ? 73.498 3.779 64.882 1.00 19.95 408 SER B CA 1
ATOM 6002 C C . SER B 1 377 ? 72.304 2.991 64.375 1.00 17.97 408 SER B C 1
ATOM 6003 O O . SER B 1 377 ? 72.049 2.947 63.167 1.00 21.66 408 SER B O 1
ATOM 6006 N N . VAL B 1 378 ? 71.613 2.318 65.302 1.00 20.19 409 VAL B N 1
ATOM 6007 C CA . VAL B 1 378 ? 70.437 1.490 65.023 1.00 21.50 409 VAL B CA 1
ATOM 6008 C C . VAL B 1 378 ? 69.420 1.796 66.085 1.00 23.21 409 VAL B C 1
ATOM 6009 O O . VAL B 1 378 ? 69.761 1.847 67.271 1.00 20.67 409 VAL B O 1
ATOM 6013 N N . ILE B 1 379 ? 68.178 2.032 65.658 1.00 17.61 410 ILE B N 1
ATOM 6014 C CA . ILE B 1 379 ? 67.010 2.084 66.576 1.00 15.44 410 ILE B CA 1
ATOM 6015 C C . ILE B 1 379 ? 65.999 1.053 66.119 1.00 13.13 410 ILE B C 1
ATOM 6016 O O . ILE B 1 379 ? 65.546 1.120 64.976 1.00 16.37 410 ILE B O 1
ATOM 6021 N N . GLU B 1 380 ? 65.535 0.215 67.041 1.00 14.96 411 GLU B N 1
ATOM 6022 C CA . GLU B 1 380 ? 64.472 -0.744 66.781 1.00 14.70 411 GLU B CA 1
ATOM 6023 C C . GLU B 1 380 ? 63.472 -0.686 67.933 1.00 15.97 411 GLU B C 1
ATOM 6024 O O . GLU B 1 380 ? 63.794 -0.309 69.022 1.00 17.13 411 GLU B O 1
ATOM 6030 N N . ALA B 1 381 ? 62.229 -1.038 67.629 1.00 18.38 412 ALA B N 1
ATOM 6031 C CA . ALA B 1 381 ? 61.179 -1.163 68.646 1.00 16.02 412 ALA B CA 1
ATOM 6032 C C . ALA B 1 381 ? 61.191 -2.540 69.323 1.00 12.97 412 ALA B C 1
ATOM 6033 O O . ALA B 1 381 ? 61.011 -3.553 68.660 1.00 20.84 412 ALA B O 1
ATOM 6035 N N . ALA B 1 382 ? 61.513 -2.587 70.608 1.00 21.27 413 ALA B N 1
ATOM 6036 C CA . ALA B 1 382 ? 61.462 -3.810 71.386 1.00 20.89 413 ALA B CA 1
ATOM 6037 C C . ALA B 1 382 ? 60.024 -4.105 71.922 1.00 18.33 413 ALA B C 1
ATOM 6038 O O . ALA B 1 382 ? 59.611 -5.255 72.053 1.00 19.40 413 ALA B O 1
ATOM 6040 N N . ASP B 1 383 ? 59.280 -3.052 72.229 1.00 18.64 414 ASP B N 1
ATOM 6041 C CA . ASP B 1 383 ? 57.887 -3.217 72.770 1.00 18.12 414 ASP B CA 1
ATOM 6042 C C . ASP B 1 383 ? 57.086 -1.959 72.498 1.00 17.57 414 ASP B C 1
ATOM 6043 O O . ASP B 1 383 ? 57.343 -0.919 73.097 1.00 20.33 414 ASP B O 1
ATOM 6048 N N . VAL B 1 384 ? 56.115 -2.079 71.594 1.00 17.23 415 VAL B N 1
ATOM 6049 C CA . VAL B 1 384 ? 55.226 -0.966 71.259 1.00 18.11 415 VAL B CA 1
ATOM 6050 C C . VAL B 1 384 ? 53.917 -1.139 72.023 1.00 17.26 415 VAL B C 1
ATOM 6051 O O . VAL B 1 384 ? 53.236 -2.146 71.895 1.00 20.96 415 VAL B O 1
ATOM 6055 N N . GLY B 1 385 ? 53.615 -0.184 72.880 1.00 15.68 416 GLY B N 1
ATOM 6056 C CA . GLY B 1 385 ? 52.386 -0.228 73.604 1.00 17.18 416 GLY B CA 1
ATOM 6057 C C . GLY B 1 385 ? 51.232 0.311 72.770 1.00 20.16 416 GLY B C 1
ATOM 6058 O O . GLY B 1 385 ? 51.382 0.747 71.625 1.00 20.51 416 GLY B O 1
ATOM 6059 N N . GLY B 1 386 ? 50.072 0.325 73.378 1.00 20.11 417 GLY B N 1
ATOM 6060 C CA . GLY B 1 386 ? 48.935 0.840 72.687 1.00 18.09 417 GLY B CA 1
ATOM 6061 C C . GLY B 1 386 ? 48.810 2.357 72.690 1.00 15.69 417 GLY B C 1
ATOM 6062 O O . GLY B 1 386 ? 49.509 3.057 73.356 1.00 17.87 417 GLY B O 1
ATOM 6063 N N . TRP B 1 387 ? 47.875 2.835 71.879 1.00 17.38 418 TRP B N 1
ATOM 6064 C CA . TRP B 1 387 ? 47.505 4.204 71.887 1.00 15.98 418 TRP B CA 1
ATOM 6065 C C . TRP B 1 387 ? 46.584 4.538 73.075 1.00 13.20 418 TRP B C 1
ATOM 6066 O O . TRP B 1 387 ? 45.722 3.730 73.470 1.00 17.80 418 TRP B O 1
ATOM 6077 N N . LEU B 1 388 ? 46.741 5.719 73.640 1.00 15.20 419 LEU B N 1
ATOM 6078 C CA . LEU B 1 388 ? 45.854 6.178 74.729 1.00 15.89 419 LEU B CA 1
ATOM 6079 C C . LEU B 1 388 ? 44.388 6.041 74.258 1.00 12.18 419 LEU B C 1
ATOM 6080 O O . LEU B 1 388 ? 44.095 6.490 73.155 1.00 15.26 419 LEU B O 1
ATOM 6085 N N . PRO B 1 389 ? 43.482 5.536 75.123 1.00 13.75 420 PRO B N 1
ATOM 6086 C CA . PRO B 1 389 ? 42.082 5.560 74.707 1.00 16.20 420 PRO B CA 1
ATOM 6087 C C . PRO B 1 389 ? 41.543 7.003 74.796 1.00 15.78 420 PRO B C 1
ATOM 6088 O O . PRO B 1 389 ? 41.275 7.531 75.885 1.00 18.97 420 PRO B O 1
ATOM 6092 N N . SER B 1 390 ? 41.354 7.578 73.649 1.00 13.99 421 SER B N 1
ATOM 6093 C CA . SER B 1 390 ? 40.994 8.952 73.496 1.00 14.32 421 SER B CA 1
ATOM 6094 C C . SER B 1 390 ? 40.411 9.165 72.109 1.00 16.50 421 SER B C 1
ATOM 6095 O O . SER B 1 390 ? 40.805 8.502 71.144 1.00 17.78 421 SER B O 1
ATOM 6098 N N . ILE B 1 391 ? 39.444 10.084 72.031 1.00 15.50 422 ILE B N 1
ATOM 6099 C CA . ILE B 1 391 ? 39.018 10.595 70.702 1.00 16.25 422 ILE B CA 1
ATOM 6100 C C . ILE B 1 391 ? 39.586 11.998 70.381 1.00 16.33 422 ILE B C 1
ATOM 6101 O O . ILE B 1 391 ? 39.326 12.528 69.287 1.00 17.52 422 ILE B O 1
ATOM 6106 N N . LEU B 1 392 ? 40.424 12.548 71.282 1.00 15.58 423 LEU B N 1
ATOM 6107 C CA . LEU B 1 392 ? 40.990 13.860 71.125 1.00 15.77 423 LEU B CA 1
ATOM 6108 C C . LEU B 1 392 ? 42.501 13.877 70.920 1.00 12.01 423 LEU B C 1
ATOM 6109 O O . LEU B 1 392 ? 42.972 14.725 70.185 1.00 13.18 423 LEU B O 1
ATOM 6114 N N . VAL B 1 393 ? 43.220 12.964 71.575 1.00 11.82 424 VAL B N 1
ATOM 6115 C CA . VAL B 1 393 ? 44.686 12.965 71.572 1.00 12.42 424 VAL B CA 1
ATOM 6116 C C . VAL B 1 393 ? 45.125 11.579 71.040 1.00 11.66 424 VAL B C 1
ATOM 6117 O O . VAL B 1 393 ? 44.577 10.522 71.365 1.00 13.90 424 VAL B O 1
ATOM 6121 N N . ARG B 1 394 ? 46.149 11.652 70.168 1.00 9.95 425 ARG B N 1
ATOM 6122 C CA . ARG B 1 394 ? 46.755 10.513 69.556 1.00 10.80 425 ARG B CA 1
ATOM 6123 C C . ARG B 1 394 ? 48.199 10.316 70.123 1.00 12.03 425 ARG B C 1
ATOM 6124 O O . ARG B 1 394 ? 49.119 10.954 69.639 1.00 13.22 425 ARG B O 1
ATOM 6132 N N . ARG B 1 395 ? 48.340 9.540 71.167 1.00 12.12 426 ARG B N 1
ATOM 6133 C CA . ARG B 1 395 ? 49.623 9.367 71.907 1.00 11.99 426 ARG B CA 1
ATOM 6134 C C . ARG B 1 395 ? 49.842 7.935 72.238 1.00 12.57 426 ARG B C 1
ATOM 6135 O O . ARG B 1 395 ? 48.968 7.261 72.738 1.00 12.87 426 ARG B O 1
ATOM 6143 N N . ILE B 1 396 ? 51.043 7.431 71.966 1.00 13.65 427 ILE B N 1
ATOM 6144 C CA . ILE B 1 396 ? 51.467 6.051 72.337 1.00 12.30 427 ILE B CA 1
ATOM 6145 C C . ILE B 1 396 ? 51.807 6.023 73.816 1.00 14.64 427 ILE B C 1
ATOM 6146 O O . ILE B 1 396 ? 52.480 6.949 74.327 1.00 15.28 427 ILE B O 1
ATOM 6151 N N . GLU B 1 397 ? 51.346 4.981 74.497 1.00 15.08 428 GLU B N 1
ATOM 6152 C CA . GLU B 1 397 ? 51.528 4.906 75.959 1.00 15.48 428 GLU B CA 1
ATOM 6153 C C . GLU B 1 397 ? 52.917 4.415 76.422 1.00 14.90 428 GLU B C 1
ATOM 6154 O O . GLU B 1 397 ? 53.411 4.867 77.453 1.00 20.02 428 GLU B O 1
ATOM 6160 N N . ARG B 1 398 ? 53.515 3.552 75.609 1.00 15.89 429 ARG B N 1
ATOM 6161 C CA . ARG B 1 398 ? 54.801 2.908 75.965 1.00 16.49 429 ARG B CA 1
ATOM 6162 C C . ARG B 1 398 ? 55.513 2.555 74.687 1.00 15.89 429 ARG B C 1
ATOM 6163 O O . ARG B 1 398 ? 54.881 2.087 73.729 1.00 16.16 429 ARG B O 1
ATOM 6171 N N . LEU B 1 399 ? 56.833 2.824 74.646 1.00 15.67 430 LEU B N 1
ATOM 6172 C CA . LEU B 1 399 ? 57.605 2.511 73.477 1.00 16.38 430 LEU B CA 1
ATOM 6173 C C . LEU B 1 399 ? 59.042 2.135 73.943 1.00 14.45 430 LEU B C 1
ATOM 6174 O O . LEU B 1 399 ? 59.905 2.989 74.201 1.00 18.16 430 LEU B O 1
ATOM 6179 N N . GLU B 1 400 ? 59.262 0.851 74.166 1.00 14.74 431 GLU B N 1
ATOM 6180 C CA . GLU B 1 400 ? 60.598 0.367 74.562 1.00 16.30 431 GLU B CA 1
ATOM 6181 C C . GLU B 1 400 ? 61.446 0.214 73.279 1.00 15.85 431 GLU B C 1
ATOM 6182 O O . GLU B 1 400 ? 61.065 -0.472 72.306 1.00 16.24 431 GLU B O 1
ATOM 6188 N N . LEU B 1 401 ? 62.587 0.913 73.285 1.00 14.41 432 LEU B N 1
ATOM 6189 C CA . LEU B 1 401 ? 63.533 0.862 72.178 1.00 16.49 432 LEU B CA 1
ATOM 6190 C C . LEU B 1 401 ? 64.721 -0.006 72.513 1.00 15.18 432 LEU B C 1
ATOM 6191 O O . LEU B 1 401 ? 65.164 -0.010 73.643 1.00 20.65 432 LEU B O 1
ATOM 6196 N N . ALA B 1 402 ? 65.255 -0.659 71.462 1.00 15.16 433 ALA B N 1
ATOM 6197 C CA . ALA B 1 402 ? 66.522 -1.349 71.476 1.00 15.30 433 ALA B CA 1
ATOM 6198 C C . ALA B 1 402 ? 67.436 -0.497 70.586 1.00 17.16 433 ALA B C 1
ATOM 6199 O O . ALA B 1 402 ? 67.154 -0.334 69.375 1.00 17.82 433 ALA B O 1
ATOM 6201 N N . VAL B 1 403 ? 68.507 0.044 71.168 1.00 17.19 434 VAL B N 1
ATOM 6202 C CA . VAL B 1 403 ? 69.383 0.956 70.432 1.00 18.78 434 VAL B CA 1
ATOM 6203 C C . VAL B 1 403 ? 70.818 0.463 70.530 1.00 21.81 434 VAL B C 1
ATOM 6204 O O . VAL B 1 403 ? 71.174 -0.208 71.474 1.00 21.64 434 VAL B O 1
ATOM 6208 N N . GLN B 1 404 ? 71.608 0.796 69.524 1.00 27.74 435 GLN B N 1
ATOM 6209 C CA . GLN B 1 404 ? 73.086 0.704 69.564 1.00 26.91 435 GLN B CA 1
ATOM 6210 C C . GLN B 1 404 ? 73.741 1.938 69.021 1.00 36.54 435 GLN B C 1
ATOM 6211 O O . GLN B 1 404 ? 73.064 2.555 68.237 1.00 29.58 435 GLN B O 1
#

Nearest PDB structures (foldseek):
  5hdi-assembly1_A  TM=1.003E+00  e=6.056E-70  Mycobacterium tuberculosis
  3ejb-assembly2_D  TM=8.905E-01  e=3.909E-24  Bacillus subtilis
  3ejb-assembly4_H  TM=8.904E-01  e=1.178E-23  Bacillus subtilis
  3buj-assembly1_A  TM=8.776E-01  e=5.573E-23  Micromonospora echinospora
  4rm4-assembly1_A  TM=8.732E-01  e=3.745E-22  Bacillus subtilis subsp. subtilis

CATH classification: 1.10.630.10

Sequence (790 aa):
DANTFFGAESSVQDPYPLYERMRAAGSVHRIANSDFYAVCCGWDAVNEAIIGRPEDFSSNLTATMTYTAEGTAKPFEMDPLGGPTHVLATADDPAHAVHRKLVLRHLAAKRIRVMEQFTVQAADRRLWVDGMQDGCIEWMGAMANRLPMMVVAELIGLPDPDIAQLVKWGYYAATQLLEGLVENDQLVAAGVALMELSGYIFEQFDRAAADPRDNLLGELATACASGELDTTLTAQVMMVTLFAAGGESTAALLGSAVWILATRPDIQQQVRANPELLGAFIEETLRYEPPFRGHYRHVRNATTTLDGTELPADSHLLLLWGAANRDPAQFEAPGEFRLDRAKGHISFGKGAHFCVGAALARLEARIVLRLLLDRTSSVIEAADVGGWLPSILVRRIIERLELAVQTFFGAESVQDPYPLYERMRAAGSVHRIANSDFYAVCGWDAVNEAIIGRPEDFSSNLTATMTYTAEGTAKPFEMDPLGGPTHVVLATADDPAHAVHRKLVVLRHLAAKRIRVMMEQFTVQAADRRLWVDGMQDGCCIEWMGAMANRLPMMVVAELIGLPDPDIAQLVKWGYYAATQLLEGLVENDQQLVAAGVALMELSSGYIFEQFDRAAADPRDNLLGELATACASGELDTTLTAQVMMMVTLFAAGGESTAALLGSAVWILATRRPDIQQQQVRANPELLGAFIEETLRYEPPFRGHYRHVRNATTTLDGTELPADSHLLLLWGAANRDPAQFEAPGEFRLDRKGHISFGKGAHFCVGAALARLEARIVLRLLLDRTSVIEAADVGGWLPSILVRRIERLELAVQ

InterPro domains:
  IPR001128 Cytochrome P450 [PF00067] (243-408)
  IPR001128 Cytochrome P450 [PR00385] (274-291)
  IPR001128 Cytochrome P450 [PR00385] (309-320)
  IPR001128 Cytochrome P450 [PR00385] (376-385)
  IPR001128 Cytochrome P450 [PR00385] (385-396)
  IPR002397 Cytochrome P450, B-class [PR00359] (123-134)
  IPR002397 Cytochrome P450, B-class [PR00359] (169-185)
  IPR002397 Cytochrome P450, B-class [PR00359] (186-201)
  IPR002397 Cytochrome P450, B-class [PR00359] (229-251)
  IPR002397 Cytochrome P450, B-class [PR00359] (309-320)
  IPR002397 Cytochrome P450, B-class [PR00359] (326-353)
  IPR002397 Cytochrome P450, B-class [PR00359] (354-369)
  IPR002397 Cytochrome P450, B-class [PR00359] (376-385)
  IPR002397 Cytochrome P450, B-class [PR00359] (385-396)
  IPR017972 Cytochrome P450, conserved site [PS00086] (378-387)
  IPR036396 Cytochrome P450 superfamily [G3DSA:1.10.630.10] (31-434)
  IPR036396 Cytochrome P450 superfamily [SSF48264] (41-431)

Solvent-accessible surface area: 31375 Å² total; per-residue (Å²): 79,12,16,39,10,48,28,69,38,7,14,53,19,4,15,13,4,5,71,38,5,39,34,35,25,29,3,67,98,2,55,132,13,72,0,14,1,0,1,3,39,87,0,0,32,61,0,15,51,44,54,110,37,0,0,6,8,35,7,1,0,0,9,25,52,122,92,44,76,20,92,48,71,118,51,37,94,61,65,18,114,83,13,6,16,62,40,2,36,92,115,46,9,42,44,7,52,141,3,1,68,123,9,23,52,74,136,60,33,146,83,14,63,132,44,0,78,105,0,0,52,99,15,21,96,101,18,39,115,147,24,73,5,51,0,0,30,21,0,0,18,74,0,0,0,10,0,11,1,82,18,0,21,5,72,147,41,90,42,56,53,2,28,110,19,1,12,0,21,10,29,48,63,3,27,16,18,134,116,100,88,34,104,60,5,28,78,7,47,134,50,2,23,34,54,0,84,77,14,12,106,149,13,58,94,73,63,155,112,31,0,6,2,38,0,6,74,5,21,96,86,65,96,22,85,67,100,24,0,14,51,1,0,20,52,19,1,21,48,26,0,2,16,6,0,0,2,0,0,0,0,0,43,8,0,9,57,37,80,23,6,11,117,76,1,64,79,56,65,139,47,4,44,39,0,6,56,8,0,3,2,28,5,2,10,42,11,1,65,15,22,12,0,93,95,74,34,62,0,66,70,40,138,3,68,53,87,3,9,0,0,0,0,12,1,0,0,0,25,16,82,85,67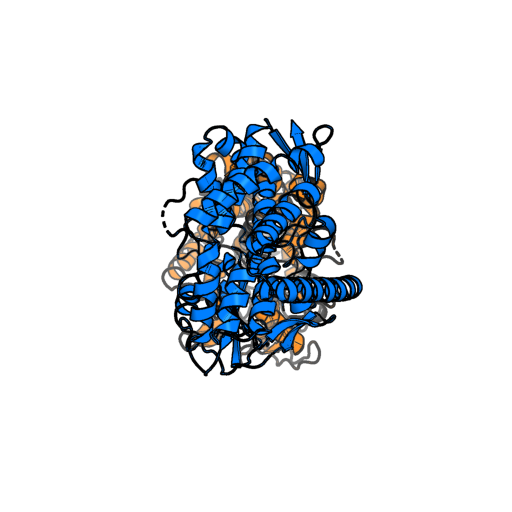,13,155,16,27,27,17,7,88,18,96,79,141,98,49,31,4,11,25,13,114,45,45,43,79,45,40,17,5,63,14,10,85,12,3,0,114,20,0,0,73,17,0,11,102,117,19,72,62,3,110,32,71,60,58,13,35,9,7,42,0,4,22,4,4,18,0,85,84,0,66,2,37,18,154,119,24,18,10,71,93,14,9,49,14,5,8,33,24,6,44,145,21,36,97,84,32,21,12,33,129,9,66,122,8,67,0,17,0,0,0,2,30,105,6,0,26,85,0,17,50,39,58,104,24,2,0,7,10,40,7,0,1,1,12,83,23,110,149,44,68,15,92,42,82,117,56,30,94,63,68,17,94,59,17,5,21,62,36,2,32,87,118,48,8,54,43,12,38,89,0,1,72,109,2,27,51,86,150,26,31,65,77,0,58,115,44,0,80,117,0,0,56,94,11,12,87,106,22,55,106,149,25,76,4,52,0,0,30,20,0,0,18,78,0,0,0,12,0,9,0,61,8,0,22,5,72,81,32,85,43,58,50,1,31,110,19,2,12,1,22,7,29,49,53,5,30,37,22,130,116,99,88,38,106,55,6,29,79,6,49,132,50,2,35,40,50,0,111,74,12,14,101,146,13,62,94,91,64,161,84,26,0,5,2,36,0,7,75,5,28,92,89,64,75,20,91,60,79,18,0,23,28,0,0,18,59,22,1,20,50,26,0,1,13,6,0,1,2,0,0,0,0,0,31,0,0,10,34,11,66,56,14,16,106,69,2,53,65,65,64,131,44,3,44,42,0,9,55,8,0,2,2,4,6,3,10,39,11,1,66,16,23,12,0,83,70,80,27,60,0,79,68,42,144,3,69,54,83,3,8,0,0,0,2,13,2,0,0,0,13,15,82,85,62,9,143,34,26,21,23,8,71,18,117,118,117,48,33,3,12,41,23,111,34,44,45,106,48,41,19,13,68,14,11,86,14,3,0,101,19,0,0,99,17,0,21,128,110,13,79,20,4,16,8,24,53,66,13,35,22,6,53,0,6,19,2,7,18,1,81,86,0,64,1,16,9,101

Secondary structure (DSSP, 8-state):
-TT-S-SHHHHH--HHHHHHHHHH-SEEE-TTSSEEEE--HHHHHHHHT-TTTEE----EEEEE-TT--EEEEE-SPTT-TT--GGGPPTTHHHHHHHHHHTTSSHHHHHHHHHHHHHHHHHHHHHH-BTTEEEHIIIIITTHHHHHHHHHHT-SS--HHHHHHHHTHHHHHHH--S-HHHHHHHHHHHHHHHHHHHHHHHHHHHS--SSHHHHHHHHHHTTSS-HHHHHHHHHHHIIIIIIHHHHHHHHHHHHHHH-HHHHHHHHH-GGGHHHHHHHHHHHS-SBS-EEEEE-SSEEETTEEE-TT-EEEE-HHHHTT-TTT-SSTTS--S-------TT--GGG--TTHHHHHHHHHHHHHHHHHT-S-EEEEEE--B-S-SSB--BS-EEEEE-/--SSHHHHHS-HHHHHHHHHH-SEEE-TTSSEEEE--HHHHHHHHT-TTTEE----EEEEE-TTS-EEEEE-SPTT-TT--GGGPPTTHHHHHHHHHHTTSSHHHHHHHHHHHHHHHHHHHHHH-BTTEEEHIIIIITTHHHHHHHHHHT--S--HHHHHHHHHHHHHHHH--S-HHHHHHHHHHHHHHHHHHHHHHHHHHHS--SSHHHHHHHHHHTTSS-HHHHHHHHHHHIIIIIIHHHHHHHHHHHHHHH-HHHHHHHHH-GGGHHHHHHHHHHHS-SBS-EEEEE-SSEEETTEEE-TT-EEEE-HHHHTT-TTT-SSTTS--S------TT--GGG--SSHHHHHHHHHHHHHHHHHH-S-EEEEEE-PBPS-SSB--BS-EEEEE-

Radius of gyration: 30.44 Å; Cα contacts (8 Å, |Δi|>4): 1404; chains: 2; bounding box: 66×93×70 Å